Protein AF-0000000066199763 (afdb_homodimer)

Foldseek 3Di:
DPPDDDQFDALVAEEEEAAADFLFLQLVVQSLLRRYAYEYEAAPPCGGCQQVDDDDDDPNTDPRQQFSQFNYHFAYFDLVDLVSLVVVLLCLQVGQEYIYEDQAPPCVVSQNDDVNSCVSPQNYEYQYEYAAKNDDPCSRPHHDLVVLCVLLCVQFAAAAQVDHRDDDPDSVLSNLSSVVSSVVSVVQVVVCVPVVGYDYHMDHSNVSSNVPPPCQVVCCVPVVDHRGYHHFCDQLQPDFGWAAAQVGFIKTFHQLQLVSVCLVCVLLVRNCQCVPQCRVHSRSCNVCVVVVRVVVNVSRSHHHQVRVVVSCVVSVTDMHGDDDPVCLVVPPVCVVVVQWDWAQAPVRGTDIDGFNPDADDPRGGGGHGTRDDHNPCVCVCCCVVSNDDPVRVVVCVVVSRD/DPPDDDQFPALVAEEEEAAADFLFLQLVVLSLLRRYAYEYEAAPPCGGCQQVDDDDDDPNTDPRQQFSQFNYHFAYFDLVDLVSLVVVLLCLQVGQEYIYEDQQPPCVVSQNDPVNSCVSPQNYEYQYEYAAKNDDPCSRPHHDLVVLCVLLCVQFAAAAQVDHRDDDPDSVLSNLSSVVSSVVSVVQVVVCVPVVGYDYHMDHSNVSSNVPPPCQVVCCVPVVDHRGYHHFCDQLQPDFGWAAAQVGFIKTFHQLQLVSVCLVCVLLVRNCQCVPQCRVHSRSCNVCVVVVRVVVNVSRSHHHQVRVVVSCVVSVTDMHGDDDPVCLVVPPVCVVVVQWDWAQAPSRGTDIDGRNPDADDPRGGGGHGTRDDHNPCVCVCCCVPSNDDPVRVVVCVVVSRD

Solvent-accessible surface area (backbone atoms only — not comparable to full-atom values): 39450 Å² total; per-residue (Å²): 128,82,85,72,73,78,71,30,52,29,58,86,37,30,34,40,30,63,25,55,63,51,36,25,33,47,21,50,25,62,45,16,28,28,36,19,47,28,41,33,44,21,41,48,94,74,43,45,67,36,61,64,34,69,88,61,55,55,96,87,32,36,50,37,30,42,60,50,34,24,46,35,43,24,27,34,36,24,66,87,36,72,67,23,34,50,50,51,61,66,45,45,66,74,36,45,28,41,35,28,38,60,64,61,61,53,45,48,74,54,64,57,23,66,72,57,48,36,73,64,23,61,49,33,29,38,37,40,36,28,34,54,20,85,49,45,85,50,19,76,50,75,53,49,46,68,45,12,26,16,54,19,28,58,30,46,15,13,14,40,70,92,49,73,59,19,40,60,71,51,66,55,19,24,52,37,26,7,52,36,46,41,41,36,48,47,44,49,53,56,31,21,73,77,69,56,41,38,42,40,32,38,34,16,18,19,53,36,36,35,64,61,48,75,37,48,44,35,40,23,76,71,66,67,46,76,82,56,27,56,21,47,52,46,91,56,44,22,51,34,37,68,31,47,24,52,75,73,46,55,32,37,40,51,30,38,49,56,70,36,30,37,34,47,22,44,72,70,72,38,53,64,48,37,67,31,78,61,43,39,37,43,67,35,15,19,76,36,31,68,62,51,50,49,52,51,30,64,55,35,40,76,31,38,62,67,56,46,46,54,51,27,60,73,55,66,33,40,58,34,57,55,20,50,52,71,51,48,74,70,31,67,43,35,58,66,58,41,50,52,40,77,41,68,31,98,85,76,40,72,41,47,37,67,41,61,74,35,39,32,71,80,42,42,46,50,77,85,38,38,35,57,54,89,36,69,36,35,61,58,50,45,30,71,69,69,61,46,47,72,66,53,48,51,51,36,41,74,70,53,30,56,127,84,86,72,73,78,70,30,51,28,59,87,37,32,34,39,30,64,25,54,63,50,35,26,33,46,20,50,26,60,46,18,28,28,36,19,46,30,41,32,44,20,42,48,94,73,42,44,68,36,60,64,35,68,89,61,56,56,95,88,34,37,50,38,30,42,60,52,34,24,46,36,43,24,27,34,36,25,65,87,36,72,67,24,34,50,50,51,62,68,45,46,66,74,35,45,29,41,37,29,40,60,64,61,62,52,45,47,75,55,64,57,24,67,71,57,48,36,73,63,24,60,50,34,30,38,37,41,36,27,33,53,19,86,50,43,86,48,20,76,52,76,54,50,46,68,46,13,26,16,54,19,29,58,30,45,16,14,15,40,70,93,49,73,59,20,40,60,70,50,68,55,19,24,52,37,26,6,51,37,48,40,40,35,49,47,44,49,52,56,31,21,73,76,70,58,42,38,42,40,33,38,32,16,18,20,54,36,36,35,65,61,48,73,38,47,45,34,40,25,75,72,65,66,45,74,83,59,29,57,22,48,51,45,91,56,44,22,51,34,36,67,30,48,24,53,75,73,47,56,32,38,39,50,31,38,50,53,71,36,30,37,35,46,21,46,72,71,72,38,54,64,46,39,69,32,78,61,44,39,37,42,65,33,15,19,76,37,33,67,62,50,50,51,53,51,30,64,55,35,41,77,30,38,59,68,56,46,46,53,49,28,59,72,55,65,33,39,58,34,56,56,21,51,51,70,53,50,75,69,31,69,42,36,59,63,59,41,49,52,38,78,39,66,32,97,87,75,40,70,41,47,37,68,41,60,74,35,39,33,72,80,42,42,46,51,76,86,38,38,37,58,54,90,38,69,36,34,60,58,49,43,29,72,69,68,60,46,47,72,66,54,50,50,51,35,42,74,70,52,30,57

InterPro domains:
  IPR003673 CoA-transferase family III [PF02515] (10-378)
  IPR023606 CoA-transferase family III domain 1 superfamily [G3DSA:3.40.50.10540] (9-395)
  IPR023606 CoA-transferase family III domain 1 superfamily [SSF89796] (8-402)
  IPR044855 CoA-transferase family III domain 3 superfamily [G3DSA:3.30.1540.10] (238-330)
  IPR050509 Coenzyme A-transferase family III [PTHR48228] (8-402)

Nearest PDB structures (foldseek):
  9br6-assembly1_A  TM=9.681E-01  e=1.488E-41  Homo sapiens
  9br7-assembly1_A  TM=9.629E-01  e=2.024E-41  Homo sapiens
  5yit-assembly2_C  TM=9.024E-01  e=9.482E-28  Mycobacterium tuberculosis H37Rv
  5yit-assembly3_E-2  TM=9.320E-01  e=5.303E-27  Mycobacterium tuberculosis H37Rv
  5yit-assembly1_A  TM=9.224E-01  e=3.243E-27  Mycobacterium tuberculosis H37Rv

pLDDT: mean 96.44, std 5.79, range [30.17, 98.94]

Sequence (804 aa):
MSSQRPPRPLDDVRVLELGAFLAGPFCGQLLADFGAEVIKVEPPGKGDPMREWGRHRYKGRTLWWPVLARNKKSITIDLRTPEGQALVKRLVPHVDMVLENFRPGTLEEWGLGWEELHALNPGLIMIRVSGFGQTGPYRDKAGFGSIGEAMGGIRAITGFPDRPPTRIGISIGDSLAATFAALGALVALHQRQRSGQGQVVDIGIYEGVLALMESMIPEYQLTGHIRERTGNILPNVAPSNIYPTADGSWFVIGANADTIFTRLAQAMGQPELATDPRFATHQARGEHQAELDDLIAAWTLNYTADQLQVMMDEYGVPAGRIYTAKEMLSDPHFIARQSIIGVHDPDLGEIKMQNVVPRLSATPGGVDWTGPALGQHNREIFTDLLGLTEDDLAMLQAKRVIMSSQRPPRPLDDVRVLELGAFLAGPFCGQLLADFGAEVIKVEPPGKGDPMREWGRHRYKGRTLWWPVLARNKKSITIDLRTPEGQALVKRLVPHVDMVLENFRPGTLEEWGLGWEELHALNPGLIMIRVSGFGQTGPYRDKAGFGSIGEAMGGIRAITGFPDRPPTRIGISIGDSLAATFAALGALVALHQRQRSGQGQVVDIGIYEGVLALMESMIPEYQLTGHIRERTGNILPNVAPSNIYPTADGSWFVIGANADTIFTRLAQAMGQPELATDPRFATHQARGEHQAELDDLIAAWTLNYTADQLQVMMDEYGVPAGRIYTAKEMLSDPHFIARQSIIGVHDPDLGEIKMQNVVPRLSATPGGVDWTGPALGQHNREIFTDLLGLTEDDLAMLQAKRVI

Secondary structure (DSSP, 8-state):
----PPP-TTTT-EEEE---TTTTHHHHHHHHHTT-EEEEEE-TTT--GGGS-SS-EETTEESSHHHHTTT-EEEE--TTSHHHHHHHHHHGGG-SEEEE-PPTTHHHHTT-SHHHHHHH-TT-EEEEEESS-SSSTTTTS---HHHHHHHHTTGGGSS-TTS-----SS-HHHHHHHHHHHHHHHHHHHHHHHH---EEEEEEHHHHHHTT-TTHHHHHHHH-------TT-BTTB-SEEEEE-TTS-EEEEE--SHHHHHHHHHHTT-GGGGT-TTTSSHHHHHHTHHHHHHHHHHHHTTS-HHHHHHHHHHHT--EEE---HHHHHH-HHHHHHTSEEEEEETTTEEEEEEPPSSEESSS-------PPPTTTTHIIIIIIIT---HHHHHHHHHTT--/----PPP-TTTT-EEEE---TTTTHHHHHHHHHTT-EEEEEE-TTT--GGGG-SS-EETTEESSHHHHTTT-EEEE--TTSHHHHHHHHHHGGG-SEEEE-PPTTHHHHTT-SHHHHHHH-TT-EEEEEESS-SSSTTTTS---HHHHHHHHTTGGGSS-TTS-----SS-HHHHHHHHHHHHHHHHHHHHHHHH---EEEEEEHHHHHHTT-TTHHHHHHHH-------TT-BTTB-SEEEEE-TTS-EEEEE--SHHHHHHHHHHTT-GGGGT-TTTSSHHHHHHTHHHHHHHHHHHHTTS-HHHHHHHHHHHT--EEE---HHHHHH-HHHHHHTSEEEEEETTTEEEEEEPPSSEESSS-------PPPTTTTHIIIIIIIT---HHHHHHHHHTT--

Structure (mmCIF, N/CA/C/O backbone):
data_AF-0000000066199763-model_v1
#
loop_
_entity.id
_entity.type
_entity.pdbx_description
1 polymer 'Succinyl-CoA--D-citramalate CoA-transferase'
#
loop_
_atom_site.group_PDB
_atom_site.id
_atom_site.type_symbol
_atom_site.label_atom_id
_atom_site.label_alt_id
_atom_site.label_comp_id
_atom_site.label_asym_id
_atom_site.label_entity_id
_atom_site.label_seq_id
_atom_site.pdbx_PDB_ins_code
_atom_site.Cartn_x
_atom_site.Cartn_y
_atom_site.Cartn_z
_atom_site.occupancy
_atom_site.B_iso_or_equiv
_atom_site.auth_seq_id
_atom_site.auth_comp_id
_atom_site.auth_asym_id
_atom_site.auth_atom_id
_atom_site.pdbx_PDB_model_num
ATOM 1 N N . MET A 1 1 ? 32.312 -12.047 21.266 1 30.17 1 MET A N 1
ATOM 2 C CA . MET A 1 1 ? 31.812 -12.445 19.953 1 30.17 1 MET A CA 1
ATOM 3 C C . MET A 1 1 ? 30.688 -11.516 19.484 1 30.17 1 MET A C 1
ATOM 5 O O . MET A 1 1 ? 29.656 -11.391 20.156 1 30.17 1 MET A O 1
ATOM 9 N N . SER A 1 2 ? 30.812 -10.328 18.969 1 40.25 2 SER A N 1
ATOM 10 C CA . SER A 1 2 ? 29.844 -9.266 18.688 1 40.25 2 SER A CA 1
ATOM 11 C C . SER A 1 2 ? 28.578 -9.828 18.062 1 40.25 2 SER A C 1
ATOM 13 O O . SER A 1 2 ? 28.625 -10.57 17.078 1 40.25 2 SER A O 1
ATOM 15 N N . SER A 1 3 ? 27.516 -10.211 18.719 1 52.47 3 SER A N 1
ATOM 16 C CA . SER A 1 3 ? 26.312 -11 18.438 1 52.47 3 SER A CA 1
ATOM 17 C C . SER A 1 3 ? 25.719 -10.648 17.094 1 52.47 3 SER A C 1
ATOM 19 O O . SER A 1 3 ? 25.094 -9.594 16.938 1 52.47 3 SER A O 1
ATOM 21 N N . GLN A 1 4 ? 26.391 -10.977 15.914 1 71 4 GLN A N 1
ATOM 22 C CA . GLN A 1 4 ? 26.109 -10.695 14.508 1 71 4 GLN A CA 1
ATOM 23 C C . GLN A 1 4 ? 24.703 -11.18 14.125 1 71 4 GLN A C 1
ATOM 25 O O . GLN A 1 4 ? 24.344 -12.32 14.414 1 71 4 GLN A O 1
ATOM 30 N N . ARG A 1 5 ? 23.797 -10.289 13.828 1 83.38 5 ARG A N 1
ATOM 31 C CA . ARG A 1 5 ? 22.453 -10.648 13.367 1 83.38 5 ARG A CA 1
ATOM 32 C C . ARG A 1 5 ? 22.531 -11.602 12.172 1 83.38 5 ARG A C 1
ATOM 34 O O . ARG A 1 5 ? 23.547 -11.656 11.477 1 83.38 5 ARG A O 1
ATOM 41 N N . PRO A 1 6 ? 21.516 -12.453 12.078 1 89.75 6 PRO A N 1
ATOM 42 C CA . PRO A 1 6 ? 21.469 -13.328 10.898 1 89.75 6 PRO A CA 1
ATOM 43 C C . PRO A 1 6 ? 21.516 -12.547 9.586 1 89.75 6 PRO A C 1
ATOM 45 O O . PRO A 1 6 ? 21.141 -11.375 9.547 1 89.75 6 PRO A O 1
ATOM 48 N N . PRO A 1 7 ? 22.078 -13.203 8.633 1 93.44 7 PRO A N 1
ATOM 49 C CA . PRO A 1 7 ? 22.141 -12.547 7.32 1 93.44 7 PRO A CA 1
ATOM 50 C C . PRO A 1 7 ? 20.766 -12.156 6.801 1 93.44 7 PRO A C 1
ATOM 52 O O . PRO A 1 7 ? 19.781 -12.883 7.012 1 93.44 7 PRO A O 1
ATOM 55 N N . ARG A 1 8 ? 20.781 -11 6.133 1 97.88 8 ARG A N 1
ATOM 56 C CA . ARG A 1 8 ? 19.547 -10.508 5.516 1 97.88 8 ARG A CA 1
ATOM 57 C C . ARG A 1 8 ? 19.734 -10.281 4.02 1 97.88 8 ARG A C 1
ATOM 59 O O . ARG A 1 8 ? 20.859 -10.094 3.553 1 97.88 8 ARG A O 1
ATOM 66 N N . PRO A 1 9 ? 18.703 -10.305 3.307 1 98.62 9 PRO A N 1
ATOM 67 C CA . PRO A 1 9 ? 18.75 -10.336 1.842 1 98.62 9 PRO A CA 1
ATOM 68 C C . PRO A 1 9 ? 19.438 -9.109 1.249 1 98.62 9 PRO A C 1
ATOM 70 O O . PRO A 1 9 ? 20.062 -9.195 0.187 1 98.62 9 PRO A O 1
ATOM 73 N N . LEU A 1 10 ? 19.422 -7.977 1.937 1 98.75 10 LEU A N 1
ATOM 74 C CA . LEU A 1 10 ? 19.922 -6.75 1.335 1 98.75 10 LEU A CA 1
ATOM 75 C C . LEU A 1 10 ? 21.172 -6.262 2.07 1 98.75 10 LEU A C 1
ATOM 77 O O . LEU A 1 10 ? 21.484 -5.07 2.039 1 98.75 10 LEU A O 1
ATOM 81 N N . ASP A 1 11 ? 21.875 -7.16 2.717 1 98.19 11 ASP A N 1
ATOM 82 C CA . ASP A 1 11 ? 23.094 -6.82 3.455 1 98.19 11 ASP A CA 1
ATOM 83 C C . ASP A 1 11 ? 24.141 -6.227 2.529 1 98.19 11 ASP A C 1
ATOM 85 O O . ASP A 1 11 ? 25.109 -5.617 2.992 1 98.19 11 ASP A O 1
ATOM 89 N N . ASP A 1 12 ? 24.016 -6.395 1.25 1 98.06 12 ASP A N 1
ATOM 90 C CA . ASP A 1 12 ? 25 -5.93 0.282 1 98.06 12 ASP A CA 1
ATOM 91 C C . ASP A 1 12 ? 24.578 -4.602 -0.344 1 98.06 12 ASP A C 1
ATOM 93 O O . ASP A 1 12 ? 25.219 -4.121 -1.283 1 98.06 12 ASP A O 1
ATOM 97 N N . VAL A 1 13 ? 23.516 -3.98 0.142 1 98.75 13 VAL A N 1
ATOM 98 C CA . VAL A 1 13 ? 22.969 -2.768 -0.451 1 98.75 13 VAL A CA 1
ATOM 99 C C . VAL A 1 13 ? 23.141 -1.595 0.511 1 98.75 13 VAL A C 1
ATOM 101 O O . VAL A 1 13 ? 22.859 -1.714 1.705 1 98.75 13 VAL A O 1
ATOM 104 N N . ARG A 1 14 ? 23.656 -0.497 0.038 1 98.94 14 ARG A N 1
ATOM 105 C CA . ARG A 1 14 ? 23.781 0.735 0.809 1 98.94 14 ARG A CA 1
ATOM 106 C C . ARG A 1 14 ? 22.953 1.857 0.19 1 98.94 14 ARG A C 1
ATOM 108 O O . ARG A 1 14 ? 23.031 2.098 -1.017 1 98.94 14 ARG A O 1
ATOM 115 N N . VAL A 1 15 ? 22.125 2.545 1.019 1 98.94 15 VAL A N 1
ATOM 116 C CA . VAL A 1 15 ? 21.234 3.604 0.583 1 98.94 15 VAL A CA 1
ATOM 117 C C . VAL A 1 15 ? 21.594 4.91 1.284 1 98.94 15 VAL A C 1
ATOM 119 O O . VAL A 1 15 ? 21.75 4.945 2.506 1 98.94 15 VAL A O 1
ATOM 122 N N . LEU A 1 16 ? 21.797 5.957 0.528 1 98.94 16 LEU A N 1
ATOM 123 C CA . LEU A 1 16 ? 21.875 7.312 1.061 1 98.94 16 LEU A CA 1
ATOM 124 C C . LEU A 1 16 ? 20.516 8 1.007 1 98.94 16 LEU A C 1
ATOM 126 O O . LEU A 1 16 ? 20 8.305 -0.076 1 98.94 16 LEU A O 1
ATOM 130 N N . GLU A 1 17 ? 19.922 8.211 2.152 1 98.88 17 GLU A N 1
ATOM 131 C CA . GLU A 1 17 ? 18.594 8.82 2.236 1 98.88 17 GLU A CA 1
ATOM 132 C C . GLU A 1 17 ? 18.703 10.32 2.514 1 98.88 17 GLU A C 1
ATOM 134 O O . GLU A 1 17 ? 19.125 10.727 3.596 1 98.88 17 GLU A O 1
ATOM 139 N N . LEU A 1 18 ? 18.281 11.102 1.562 1 98.56 18 LEU A N 1
ATOM 140 C CA . LEU A 1 18 ? 18.281 12.555 1.699 1 98.56 18 LEU A CA 1
ATOM 141 C C . LEU A 1 18 ? 16.891 13.07 2.057 1 98.56 18 LEU A C 1
ATOM 143 O O . LEU A 1 18 ? 16.734 14.227 2.439 1 98.56 18 LEU A O 1
ATOM 147 N N . GLY A 1 19 ? 15.906 12.195 1.923 1 93.44 19 GLY A N 1
ATOM 148 C CA . GLY A 1 19 ? 14.523 12.594 2.076 1 93.44 19 GLY A CA 1
ATOM 149 C C . GLY A 1 19 ? 14.133 12.852 3.52 1 93.44 19 GLY A C 1
ATOM 150 O O . GLY A 1 19 ? 14.883 12.523 4.441 1 93.44 19 GLY A O 1
ATOM 151 N N . ALA A 1 20 ? 12.898 13.414 3.73 1 95.5 20 ALA A N 1
ATOM 152 C CA . ALA A 1 20 ? 12.375 13.758 5.047 1 95.5 20 ALA A CA 1
ATOM 153 C C . ALA A 1 20 ? 10.922 13.32 5.191 1 95.5 20 ALA A C 1
ATOM 155 O O . ALA A 1 20 ? 10.305 12.844 4.23 1 95.5 20 ALA A O 1
ATOM 156 N N . PHE A 1 21 ? 10.453 13.312 6.383 1 94.88 21 PHE A N 1
ATOM 157 C CA . PHE A 1 21 ? 9.07 13 6.738 1 94.88 21 PHE A CA 1
ATOM 158 C C . PHE A 1 21 ? 8.75 11.547 6.426 1 94.88 21 PHE A C 1
ATOM 160 O O . PHE A 1 21 ? 9.375 10.633 6.969 1 94.88 21 PHE A O 1
ATOM 167 N N . LEU A 1 22 ? 7.797 11.312 5.492 1 95.31 22 LEU A N 1
ATOM 168 C CA . LEU A 1 22 ? 7.285 9.945 5.438 1 95.31 22 LEU A CA 1
ATOM 169 C C . LEU A 1 22 ? 7.508 9.336 4.055 1 95.31 22 LEU A C 1
ATOM 171 O O . LEU A 1 22 ? 8.062 8.242 3.936 1 95.31 22 LEU A O 1
ATOM 175 N N . ALA A 1 23 ? 7.238 9.969 2.969 1 95.81 23 ALA A N 1
ATOM 176 C CA . ALA A 1 23 ? 7.137 9.359 1.643 1 95.81 23 ALA A CA 1
ATOM 177 C C . ALA A 1 23 ? 8.477 8.789 1.2 1 95.81 23 ALA A C 1
ATOM 179 O O . ALA A 1 23 ? 8.523 7.754 0.526 1 95.81 23 ALA A O 1
ATOM 180 N N . GLY A 1 24 ? 9.562 9.508 1.496 1 96.75 24 GLY A N 1
ATOM 181 C CA . GLY A 1 24 ? 10.891 8.977 1.238 1 96.75 24 GLY A CA 1
ATOM 182 C C . GLY A 1 24 ? 11.367 8.023 2.318 1 96.75 24 GLY A C 1
ATOM 183 O O . GLY A 1 24 ? 11.602 6.844 2.053 1 96.75 24 GLY A O 1
ATOM 184 N N . PRO A 1 25 ? 11.328 8.469 3.535 1 98.19 25 PRO A N 1
ATOM 185 C CA . PRO A 1 25 ? 11.93 7.719 4.641 1 98.19 25 PRO A CA 1
ATOM 186 C C . PRO A 1 25 ? 11.242 6.379 4.891 1 98.19 25 PRO A C 1
ATOM 188 O O . PRO A 1 25 ? 11.883 5.43 5.359 1 98.19 25 PRO A O 1
ATOM 191 N N . PHE A 1 26 ? 9.914 6.191 4.609 1 98.81 26 PHE A N 1
ATOM 192 C CA . PHE A 1 26 ? 9.289 4.887 4.773 1 98.81 26 PHE A CA 1
ATOM 193 C C . PHE A 1 26 ? 9.844 3.893 3.756 1 98.81 26 PHE A C 1
ATOM 195 O O . PHE A 1 26 ? 10 2.707 4.059 1 98.81 26 PHE A O 1
ATOM 202 N N . CYS A 1 27 ? 10.141 4.379 2.541 1 98.88 27 CYS A N 1
ATOM 203 C CA . CYS A 1 27 ? 10.867 3.555 1.578 1 98.88 27 CYS A CA 1
ATOM 204 C C . CYS A 1 27 ? 12.18 3.059 2.164 1 98.88 27 CYS A C 1
ATOM 206 O O . CYS A 1 27 ? 12.484 1.866 2.102 1 98.88 27 CYS A O 1
ATOM 208 N N . GLY A 1 28 ? 12.977 3.98 2.758 1 98.88 28 GLY A N 1
ATOM 209 C CA . GLY A 1 28 ? 14.219 3.607 3.416 1 98.88 28 GLY A CA 1
ATOM 210 C C . GLY A 1 28 ? 14.023 2.582 4.516 1 98.88 28 GLY A C 1
ATOM 211 O O . GLY A 1 28 ? 14.836 1.664 4.664 1 98.88 28 GLY A O 1
ATOM 212 N N . GLN A 1 29 ? 12.93 2.725 5.293 1 98.88 29 GLN A N 1
ATOM 213 C CA . GLN A 1 29 ? 12.633 1.776 6.359 1 98.88 29 GLN A CA 1
ATOM 214 C C . GLN A 1 29 ? 12.422 0.37 5.805 1 98.88 29 GLN A C 1
ATOM 216 O O . GLN A 1 29 ? 12.945 -0.603 6.355 1 98.88 29 GLN A O 1
ATOM 221 N N . LEU A 1 30 ? 11.641 0.251 4.73 1 98.94 30 LEU A N 1
ATOM 222 C CA . LEU A 1 30 ? 11.328 -1.048 4.145 1 98.94 30 LEU A CA 1
ATOM 223 C C . LEU A 1 30 ? 12.602 -1.752 3.676 1 98.94 30 LEU A C 1
ATOM 225 O O . LEU A 1 30 ? 12.758 -2.959 3.873 1 98.94 30 LEU A O 1
ATOM 229 N N . LEU A 1 31 ? 13.523 -0.987 3.08 1 98.94 31 LEU A N 1
ATOM 230 C CA . LEU A 1 31 ? 14.781 -1.567 2.619 1 98.94 31 LEU A CA 1
ATOM 231 C C . LEU A 1 31 ? 15.672 -1.942 3.801 1 98.94 31 LEU A C 1
ATOM 233 O O . LEU A 1 31 ? 16.281 -3.014 3.807 1 98.94 31 LEU A O 1
ATOM 237 N N . ALA A 1 32 ? 15.703 -1.095 4.816 1 98.94 32 ALA A N 1
ATOM 238 C CA . ALA A 1 32 ? 16.516 -1.344 6 1 98.94 32 ALA A CA 1
ATOM 239 C C . ALA A 1 32 ? 16.031 -2.582 6.75 1 98.94 32 ALA A C 1
ATOM 241 O O . ALA A 1 32 ? 16.828 -3.328 7.316 1 98.94 32 ALA A O 1
ATOM 242 N N . ASP A 1 33 ? 14.766 -2.826 6.785 1 98.88 33 ASP A N 1
ATOM 243 C CA . ASP A 1 33 ? 14.156 -3.963 7.469 1 98.88 33 ASP A CA 1
ATOM 244 C C . ASP A 1 33 ? 14.695 -5.285 6.922 1 98.88 33 ASP A C 1
ATOM 246 O O . ASP A 1 33 ? 14.727 -6.289 7.637 1 98.88 33 ASP A O 1
ATOM 250 N N . PHE A 1 34 ? 15.102 -5.266 5.688 1 98.88 34 PHE A N 1
ATOM 251 C CA . PHE A 1 34 ? 15.609 -6.488 5.082 1 98.88 34 PHE A CA 1
ATOM 252 C C . PHE A 1 34 ? 17.125 -6.461 4.992 1 98.88 34 PHE A C 1
ATOM 254 O O . PHE A 1 34 ? 17.734 -7.301 4.324 1 98.88 34 PHE A O 1
ATOM 261 N N . GLY A 1 35 ? 17.781 -5.406 5.613 1 98.75 35 GLY A N 1
ATOM 262 C CA . GLY A 1 35 ? 19.203 -5.512 5.84 1 98.75 35 GLY A CA 1
ATOM 263 C C . GLY A 1 35 ? 20 -4.43 5.137 1 98.75 35 GLY A C 1
ATOM 264 O O . GLY A 1 35 ? 21.203 -4.297 5.359 1 98.75 35 GLY A O 1
ATOM 265 N N . ALA A 1 36 ? 19.375 -3.588 4.273 1 98.94 36 ALA A N 1
ATOM 266 C CA . ALA A 1 36 ? 20.125 -2.51 3.623 1 98.94 36 ALA A CA 1
ATOM 267 C C . ALA A 1 36 ? 20.703 -1.541 4.652 1 98.94 36 ALA A C 1
ATOM 269 O O . ALA A 1 36 ? 20.047 -1.22 5.648 1 98.94 36 ALA A O 1
ATOM 270 N N . GLU A 1 37 ? 21.922 -1.153 4.434 1 98.88 37 GLU A N 1
ATOM 271 C CA . GLU A 1 37 ? 22.453 -0.06 5.234 1 98.88 37 GLU A CA 1
ATOM 272 C C . GLU A 1 37 ? 21.938 1.289 4.758 1 98.88 37 GLU A C 1
ATOM 274 O O . GLU A 1 37 ? 22.359 1.794 3.715 1 98.88 37 GLU A O 1
ATOM 279 N N . VAL A 1 38 ? 21.047 1.833 5.488 1 98.94 38 VAL A N 1
ATOM 280 C CA . VAL A 1 38 ? 20.469 3.123 5.129 1 98.94 38 VAL A CA 1
ATOM 281 C C . VAL A 1 38 ? 21.109 4.23 5.953 1 98.94 38 VAL A C 1
ATOM 283 O O . VAL A 1 38 ? 20.984 4.258 7.18 1 98.94 38 VAL A O 1
ATOM 286 N N . ILE A 1 39 ? 21.797 5.117 5.262 1 98.94 39 ILE A N 1
ATOM 287 C CA . ILE A 1 39 ? 22.438 6.289 5.852 1 98.94 39 ILE A CA 1
ATOM 288 C C . ILE A 1 39 ? 21.547 7.516 5.633 1 98.94 39 ILE A C 1
ATOM 290 O O . ILE A 1 39 ? 21.531 8.086 4.539 1 98.94 39 ILE A O 1
ATOM 294 N N . LYS A 1 40 ? 20.859 7.855 6.664 1 98.94 40 LYS A N 1
ATOM 295 C CA . LYS A 1 40 ? 19.953 9 6.582 1 98.94 40 LYS A CA 1
ATOM 296 C C . LYS A 1 40 ? 20.688 10.305 6.84 1 98.94 40 LYS A C 1
ATOM 298 O O . LYS A 1 40 ? 21.375 10.453 7.859 1 98.94 40 LYS A O 1
ATOM 303 N N . VAL A 1 41 ? 20.562 11.203 5.918 1 98.88 41 VAL A N 1
ATOM 304 C CA . VAL A 1 41 ? 21.141 12.539 6.031 1 98.88 41 VAL A CA 1
ATOM 305 C C . VAL A 1 41 ? 20.109 13.5 6.621 1 98.88 41 VAL A C 1
ATOM 307 O O . VAL A 1 41 ? 18.984 13.586 6.129 1 98.88 41 VAL A O 1
ATOM 310 N N . GLU A 1 42 ? 20.5 14.156 7.641 1 98.75 42 GLU A N 1
ATOM 311 C CA . GLU A 1 42 ? 19.625 15.117 8.312 1 98.75 42 GLU A CA 1
ATOM 312 C C . GLU A 1 42 ? 20.312 16.469 8.461 1 98.75 42 GLU A C 1
ATOM 314 O O . GLU A 1 42 ? 21.531 16.547 8.562 1 98.75 42 GLU A O 1
ATOM 319 N N . PRO A 1 43 ? 19.531 17.578 8.414 1 98.06 43 PRO A N 1
ATOM 320 C CA . PRO A 1 43 ? 20.156 18.875 8.719 1 98.06 43 PRO A CA 1
ATOM 321 C C . PRO A 1 43 ? 20.719 18.938 10.133 1 98.06 43 PRO A C 1
ATOM 323 O O . PRO A 1 43 ? 20.109 18.438 11.078 1 98.06 43 PRO A O 1
ATOM 326 N N . PRO A 1 44 ? 21.922 19.562 10.266 1 97.81 44 PRO A N 1
ATOM 327 C CA . PRO A 1 44 ? 22.469 19.719 11.617 1 97.81 44 PRO A CA 1
ATOM 328 C C . PRO A 1 44 ? 21.578 20.547 12.531 1 97.81 44 PRO A C 1
ATOM 330 O O . PRO A 1 44 ? 20.953 21.5 12.07 1 97.81 44 PRO A O 1
ATOM 333 N N . GLY A 1 45 ? 21.547 20.219 13.812 1 94.94 45 GLY A N 1
ATOM 334 C CA . GLY A 1 45 ? 20.797 20.984 14.797 1 94.94 45 GLY A CA 1
ATOM 335 C C . GLY A 1 45 ? 19.359 20.5 14.93 1 94.94 45 GLY A C 1
ATOM 336 O O . GLY A 1 45 ? 18.984 19.891 15.938 1 94.94 45 GLY A O 1
ATOM 337 N N . LYS A 1 46 ? 18.594 20.609 13.891 1 92.44 46 LYS A N 1
ATOM 338 C CA . LYS A 1 46 ? 17.156 20.375 13.977 1 92.44 46 LYS A CA 1
ATOM 339 C C . LYS A 1 46 ? 16.797 18.953 13.555 1 92.44 46 LYS A C 1
ATOM 341 O O . LYS A 1 46 ? 15.852 18.359 14.078 1 92.44 46 LYS A O 1
ATOM 346 N 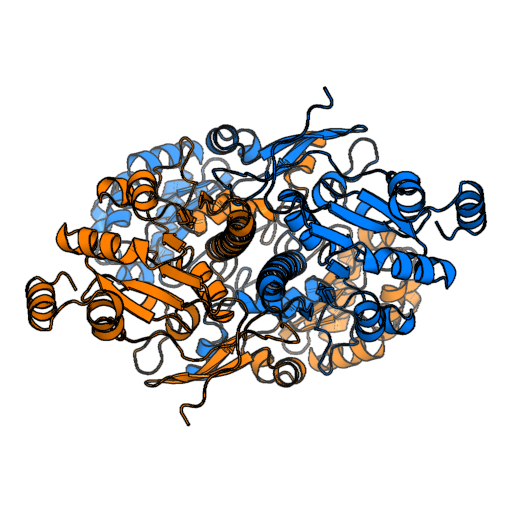N . GLY A 1 47 ? 17.578 18.375 12.586 1 97.19 47 GLY A N 1
ATOM 347 C CA . GLY A 1 47 ? 17.281 17.047 12.07 1 97.19 47 GLY A CA 1
ATOM 348 C C . GLY A 1 47 ? 16.016 17 11.242 1 97.19 47 GLY A C 1
ATOM 349 O O . GLY A 1 47 ? 15.523 18.031 10.781 1 97.19 47 GLY A O 1
ATOM 350 N N . ASP A 1 48 ? 15.555 15.805 10.961 1 97.06 48 ASP A N 1
ATOM 351 C CA . ASP A 1 48 ? 14.289 15.57 10.273 1 97.06 48 ASP A CA 1
ATOM 352 C C . ASP A 1 48 ? 13.109 16.031 11.133 1 97.06 48 ASP A C 1
ATOM 354 O O . ASP A 1 48 ? 13.031 15.695 12.312 1 97.06 48 ASP A O 1
ATOM 358 N N . PRO A 1 49 ? 12.18 16.797 10.555 1 93.12 49 PRO A N 1
ATOM 359 C CA . PRO A 1 49 ? 11.008 17.219 11.328 1 93.12 49 PRO A CA 1
ATOM 360 C C . PRO A 1 49 ? 10.258 16.047 11.945 1 93.12 49 PRO A C 1
ATOM 362 O O . PRO A 1 49 ? 9.555 16.203 12.945 1 93.12 49 PRO A O 1
ATOM 365 N N . MET A 1 50 ? 10.414 14.836 11.477 1 94.31 50 MET A N 1
ATOM 366 C CA . MET A 1 50 ? 9.742 13.648 11.992 1 94.31 50 MET A CA 1
ATOM 367 C C . MET A 1 50 ? 10.18 13.352 13.422 1 94.31 50 MET A C 1
ATOM 369 O O . MET A 1 50 ? 9.484 12.656 14.156 1 94.31 50 MET A O 1
ATOM 373 N N . ARG A 1 51 ? 11.328 13.867 13.797 1 95.31 51 ARG A N 1
ATOM 374 C CA . ARG A 1 51 ? 11.812 13.664 15.156 1 95.31 51 ARG A CA 1
ATOM 375 C C . ARG A 1 51 ? 10.883 14.305 16.172 1 95.31 51 ARG A C 1
ATOM 377 O O . ARG A 1 51 ? 10.898 13.945 17.359 1 95.31 51 ARG A O 1
ATOM 384 N N . GLU A 1 52 ? 10.062 15.211 15.641 1 90.62 52 GLU A N 1
ATOM 385 C CA . GLU A 1 52 ? 9.164 15.938 16.531 1 90.62 52 GLU A CA 1
ATOM 386 C C . GLU A 1 52 ? 7.707 15.734 16.125 1 90.62 52 GLU A C 1
ATOM 388 O O . GLU A 1 52 ? 6.801 16.312 16.75 1 90.62 52 GLU A O 1
ATOM 393 N N . TRP A 1 53 ? 7.559 14.945 15.172 1 86.38 53 TRP A N 1
ATOM 394 C CA . TRP A 1 53 ? 6.23 14.781 14.594 1 86.38 53 TRP A CA 1
ATOM 395 C C . TRP A 1 53 ? 5.359 13.891 15.477 1 86.38 53 TRP A C 1
ATOM 397 O O . TRP A 1 53 ? 5.824 12.859 15.977 1 86.38 53 TRP A O 1
ATOM 407 N N . GLY A 1 54 ? 4.094 14.25 15.625 1 83.81 54 GLY A N 1
ATOM 408 C CA . GLY A 1 54 ? 3.141 13.469 16.406 1 83.81 54 GLY A CA 1
ATOM 409 C C . GLY A 1 54 ? 2.68 14.18 17.656 1 83.81 54 GLY A C 1
ATOM 410 O O . GLY A 1 54 ? 3.443 14.93 18.281 1 83.81 54 GLY A O 1
ATOM 411 N N . ARG A 1 55 ? 1.494 13.859 18.047 1 81 55 ARG A N 1
ATOM 412 C CA . ARG A 1 55 ? 0.854 14.523 19.188 1 81 55 ARG A CA 1
ATOM 413 C C . ARG A 1 55 ? 1.254 13.867 20.5 1 81 55 ARG A C 1
ATOM 415 O O . ARG A 1 55 ? 1.489 14.562 21.5 1 81 55 ARG A O 1
ATOM 422 N N . HIS A 1 56 ? 1.375 12.562 20.453 1 88 56 HIS A N 1
ATOM 423 C CA . HIS A 1 56 ? 1.604 11.836 21.703 1 88 56 HIS A CA 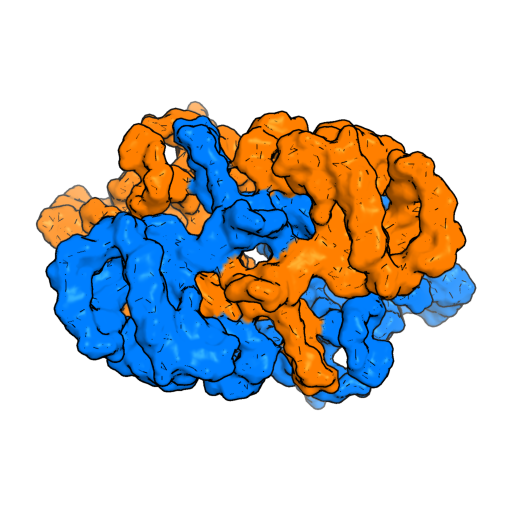1
ATOM 424 C C . HIS A 1 56 ? 3.092 11.602 21.938 1 88 56 HIS A C 1
ATOM 426 O O . HIS A 1 56 ? 3.824 11.242 21 1 88 56 HIS A O 1
ATOM 432 N N . ARG A 1 57 ? 3.453 11.914 23.078 1 92.56 57 ARG A N 1
ATOM 433 C CA . ARG A 1 57 ? 4.855 11.828 23.469 1 92.56 57 ARG A CA 1
ATOM 434 C C . ARG A 1 57 ? 5.016 10.961 24.719 1 92.56 57 ARG A C 1
ATOM 436 O O . ARG A 1 57 ? 4.078 10.82 25.516 1 92.56 57 ARG A O 1
ATOM 443 N N . TYR A 1 58 ? 6.055 10.312 24.828 1 95.75 58 TYR A N 1
ATOM 444 C CA . TYR A 1 58 ? 6.48 9.578 26.016 1 95.75 58 TYR A CA 1
ATOM 445 C C . TYR A 1 58 ? 7.887 9.992 26.438 1 95.75 58 TYR A C 1
ATOM 447 O O . TYR A 1 58 ? 8.812 9.984 25.625 1 95.75 58 TYR A O 1
ATOM 455 N N . LYS A 1 59 ? 8.062 10.406 27.641 1 94.94 59 LYS A N 1
ATOM 456 C CA . LYS A 1 59 ? 9.32 10.945 28.156 1 94.94 59 LYS A CA 1
ATOM 457 C C . LYS A 1 59 ? 9.859 12.047 27.25 1 94.94 59 LYS A C 1
ATOM 459 O O . LYS A 1 59 ? 11.039 12.062 26.906 1 94.94 59 LYS A O 1
ATOM 464 N N . GLY A 1 60 ? 8.93 12.891 26.703 1 92.31 60 GLY A N 1
ATOM 465 C CA . GLY A 1 60 ? 9.281 14.078 25.922 1 92.31 60 GLY A CA 1
ATOM 466 C C . GLY A 1 60 ? 9.609 13.773 24.484 1 92.31 60 GLY A C 1
ATOM 467 O O . GLY A 1 60 ? 9.859 14.688 23.688 1 92.31 60 GLY A O 1
ATOM 468 N N . ARG A 1 61 ? 9.508 12.547 24.109 1 93 61 ARG A N 1
ATOM 469 C CA . ARG A 1 61 ? 9.906 12.148 22.766 1 93 61 ARG A CA 1
ATOM 470 C C . ARG A 1 61 ? 8.703 11.664 21.969 1 93 61 ARG A C 1
ATOM 472 O O . ARG A 1 61 ? 7.773 11.078 22.516 1 93 61 ARG A O 1
ATOM 479 N N . THR A 1 62 ? 8.812 11.945 20.688 1 92.06 62 THR A N 1
ATOM 480 C CA . THR A 1 62 ? 7.777 11.445 19.781 1 92.06 62 THR A CA 1
ATOM 481 C C . THR A 1 62 ? 7.867 9.922 19.656 1 92.06 62 THR A C 1
ATOM 483 O O . THR A 1 62 ? 8.891 9.328 20 1 92.06 62 THR A O 1
ATOM 486 N N . LEU A 1 63 ? 6.82 9.312 19.203 1 96.12 63 LEU A N 1
ATOM 487 C CA . LEU A 1 63 ? 6.793 7.863 19.094 1 96.12 63 LEU A CA 1
ATOM 488 C C . LEU A 1 63 ? 6.789 7.438 17.625 1 96.12 63 LEU A C 1
ATOM 490 O O . LEU A 1 63 ? 6.754 6.242 17.312 1 96.12 63 LEU A O 1
ATOM 494 N N . TRP A 1 64 ? 6.883 8.422 16.703 1 96.06 64 TRP A N 1
ATOM 495 C CA . TRP A 1 64 ? 6.961 8.148 15.281 1 96.06 64 TRP A CA 1
ATOM 496 C C . TRP A 1 64 ? 8.398 7.844 14.859 1 96.06 64 TRP A C 1
ATOM 498 O O . TRP A 1 64 ? 8.648 6.895 14.117 1 96.06 64 TRP A O 1
ATOM 508 N N . TRP A 1 65 ? 9.336 8.609 15.375 1 96.94 65 TRP A N 1
ATOM 509 C CA . TRP A 1 65 ? 10.727 8.539 14.945 1 96.94 65 TRP A CA 1
ATOM 510 C C . TRP A 1 65 ? 11.312 7.152 15.234 1 96.94 65 TRP A C 1
ATOM 512 O O . TRP A 1 65 ? 11.891 6.527 14.344 1 96.94 65 TRP A O 1
ATOM 522 N N . PRO A 1 66 ? 11.039 6.516 16.422 1 97.75 66 PRO A N 1
ATOM 523 C CA . PRO A 1 66 ? 11.625 5.203 16.688 1 97.75 66 PRO A CA 1
ATOM 524 C C . PRO A 1 66 ? 11.156 4.137 15.703 1 97.75 66 PRO A C 1
ATOM 526 O O . PRO A 1 66 ? 11.883 3.174 15.438 1 97.75 66 PRO A O 1
ATOM 529 N N . VAL A 1 67 ? 9.977 4.312 15.156 1 98.25 67 VAL A N 1
ATOM 530 C CA . VAL A 1 67 ? 9.406 3.32 14.25 1 98.25 67 VAL A CA 1
ATOM 531 C C . VAL A 1 67 ? 9.906 3.58 12.828 1 98.25 67 VAL A C 1
ATOM 533 O O . VAL A 1 67 ? 10.461 2.686 12.18 1 98.25 67 VAL A O 1
ATOM 536 N N . LEU A 1 68 ? 9.812 4.805 12.391 1 98.25 68 LEU A N 1
ATOM 537 C CA . LEU A 1 68 ? 10.102 5.152 11 1 98.25 68 LEU A CA 1
ATOM 538 C C . LEU A 1 68 ? 11.602 5.059 10.719 1 98.25 68 LEU A C 1
ATOM 540 O O . LEU A 1 68 ? 12 4.719 9.602 1 98.25 68 LEU A O 1
ATOM 544 N N . ALA A 1 69 ? 12.438 5.371 11.711 1 98.5 69 ALA A N 1
ATOM 545 C CA . ALA A 1 69 ? 13.883 5.449 11.5 1 98.5 69 ALA A CA 1
ATOM 546 C C . ALA A 1 69 ? 14.57 4.164 11.953 1 98.5 69 ALA A C 1
ATOM 548 O O . ALA A 1 69 ? 15.805 4.094 11.992 1 98.5 69 ALA A O 1
ATOM 549 N N . ARG A 1 70 ? 13.773 3.145 12.297 1 98.75 70 ARG A N 1
ATOM 550 C CA . ARG A 1 70 ? 14.344 1.881 12.75 1 98.75 70 ARG A CA 1
ATOM 551 C C . ARG A 1 70 ? 15.359 1.347 11.75 1 98.75 70 ARG A C 1
ATOM 553 O O . ARG A 1 70 ? 15.188 1.508 10.539 1 98.75 70 ARG A O 1
ATOM 560 N N . ASN A 1 71 ? 16.453 0.783 12.242 1 98.75 71 ASN A N 1
ATOM 561 C CA . ASN A 1 71 ? 17.516 0.11 11.5 1 98.75 71 ASN A CA 1
ATOM 562 C C . ASN A 1 71 ? 18.375 1.105 10.734 1 98.75 71 ASN A C 1
ATOM 564 O O . ASN A 1 71 ? 19.391 0.726 10.141 1 98.75 71 ASN A O 1
ATOM 568 N N . LYS A 1 72 ? 18.109 2.455 10.727 1 98.81 72 LYS A N 1
ATOM 569 C CA . LYS A 1 72 ? 18.859 3.412 9.93 1 98.81 72 LYS A CA 1
ATOM 570 C C . LYS A 1 72 ? 20.016 4 10.727 1 98.81 72 LYS A C 1
ATOM 572 O O . LYS A 1 72 ? 20 4.004 11.961 1 98.81 72 LYS A O 1
ATOM 577 N N . LYS A 1 73 ? 21 4.473 10.023 1 98.88 73 LYS A N 1
ATOM 578 C CA . LYS A 1 73 ? 22.031 5.348 10.57 1 98.88 73 LYS A CA 1
ATOM 579 C C . LYS A 1 73 ? 21.688 6.816 10.344 1 98.88 73 LYS A C 1
ATOM 581 O O . LYS A 1 73 ? 20.953 7.152 9.406 1 98.88 73 LYS A O 1
ATOM 586 N N . SER A 1 74 ? 22.172 7.668 11.195 1 98.81 74 SER A N 1
ATOM 587 C CA . SER A 1 74 ? 21.938 9.102 11.062 1 98.81 74 SER A CA 1
ATOM 588 C C . SER A 1 74 ? 23.266 9.867 10.969 1 98.81 74 SER A C 1
ATOM 590 O O . SER A 1 74 ? 24.141 9.703 11.812 1 98.81 74 SER A O 1
ATOM 592 N N . ILE A 1 75 ? 23.406 10.633 9.945 1 98.88 75 ILE A N 1
ATOM 593 C CA . ILE A 1 75 ? 24.484 11.609 9.859 1 98.88 75 ILE A CA 1
ATOM 594 C C . ILE A 1 75 ? 23.906 13 9.586 1 98.88 75 ILE A C 1
ATOM 596 O O . ILE A 1 75 ? 22.766 13.125 9.133 1 98.88 75 ILE A O 1
ATOM 600 N N . THR A 1 76 ? 24.719 14.016 9.883 1 98.81 76 THR A N 1
ATOM 601 C CA . THR A 1 76 ? 24.219 15.367 9.68 1 98.81 76 THR A CA 1
ATOM 602 C C . THR A 1 76 ? 25 16.062 8.57 1 98.81 76 THR A C 1
ATOM 604 O O . THR A 1 76 ? 26.234 16.016 8.555 1 98.81 76 THR A O 1
ATOM 607 N N . ILE A 1 77 ? 24.312 16.609 7.598 1 98.81 77 ILE A N 1
ATOM 608 C CA . ILE A 1 77 ? 24.891 17.422 6.527 1 98.81 77 ILE A CA 1
ATOM 609 C C . ILE A 1 77 ? 23.938 18.562 6.188 1 98.81 77 ILE A C 1
ATOM 611 O O . ILE A 1 77 ? 22.75 18.344 5.953 1 98.81 77 ILE A O 1
ATOM 615 N N . ASP A 1 78 ? 24.406 19.766 6.215 1 98.56 78 ASP A N 1
ATOM 616 C CA . ASP A 1 78 ? 23.641 20.891 5.664 1 98.56 78 ASP A CA 1
ATOM 617 C C . ASP A 1 78 ? 23.734 20.906 4.141 1 98.56 78 ASP A C 1
ATOM 619 O O . ASP A 1 78 ? 24.688 21.438 3.576 1 98.56 78 ASP A O 1
ATOM 623 N N . LEU A 1 79 ? 22.703 20.469 3.496 1 98.06 79 LEU A N 1
ATOM 624 C CA . LEU A 1 79 ? 22.703 20.297 2.049 1 98.06 79 LEU A CA 1
ATOM 625 C C . LEU A 1 79 ? 22.641 21.641 1.336 1 98.06 79 LEU A C 1
ATOM 627 O O . LEU A 1 79 ? 22.812 21.703 0.116 1 98.06 79 LEU A O 1
ATOM 631 N N . ARG A 1 80 ? 22.531 22.734 2.082 1 96.06 80 ARG A N 1
ATOM 632 C CA . ARG A 1 80 ? 22.422 24.062 1.49 1 96.06 80 ARG A CA 1
ATOM 633 C C . ARG A 1 80 ? 23.797 24.688 1.277 1 96.06 80 ARG A C 1
ATOM 635 O O . ARG A 1 80 ? 23.906 25.703 0.603 1 96.06 80 ARG A O 1
ATOM 642 N N . THR A 1 81 ? 24.766 24.062 1.808 1 97.81 81 THR A N 1
ATOM 643 C CA . THR A 1 81 ? 26.125 24.594 1.687 1 97.81 81 THR A CA 1
ATOM 644 C C . THR A 1 81 ? 26.906 23.844 0.617 1 97.81 81 THR A C 1
ATOM 646 O O . THR A 1 81 ? 26.719 22.641 0.443 1 97.81 81 THR A O 1
ATOM 649 N N . PRO A 1 82 ? 27.812 24.547 0.005 1 97.81 82 PRO A N 1
ATOM 650 C CA . PRO A 1 82 ? 28.656 23.859 -0.971 1 97.81 82 PRO A CA 1
ATOM 651 C C . PRO A 1 82 ? 29.453 22.719 -0.353 1 97.81 82 PRO A C 1
ATOM 653 O O . PRO A 1 82 ? 29.641 21.672 -0.987 1 97.81 82 PRO A O 1
ATOM 656 N N . GLU A 1 83 ? 29.906 22.906 0.855 1 98 83 GLU A N 1
ATOM 657 C CA . GLU A 1 83 ? 30.672 21.875 1.536 1 98 83 GLU A CA 1
ATOM 658 C C . GLU A 1 83 ? 29.812 20.641 1.823 1 98 83 GLU A C 1
ATOM 660 O O . GLU A 1 83 ? 30.266 19.516 1.686 1 98 83 GLU A O 1
ATOM 665 N N . GLY A 1 84 ? 28.578 20.906 2.236 1 98.5 84 GLY A N 1
ATOM 666 C CA . GLY A 1 84 ? 27.656 19.797 2.449 1 98.5 84 GLY A CA 1
ATOM 667 C C . GLY A 1 84 ? 27.344 19.031 1.18 1 98.5 84 GLY A C 1
ATOM 668 O O . GLY A 1 84 ? 27.312 17.797 1.185 1 98.5 84 GLY A O 1
ATOM 669 N N . GLN A 1 85 ? 27.156 19.781 0.102 1 98.69 85 GLN A N 1
ATOM 670 C CA . GLN A 1 85 ? 26.906 19.172 -1.204 1 98.69 85 GLN A CA 1
ATOM 671 C C . GLN A 1 85 ? 28.109 18.344 -1.659 1 98.69 85 GLN A C 1
ATOM 673 O O . GLN A 1 85 ? 27.953 17.25 -2.197 1 98.69 85 GLN A O 1
ATOM 678 N N . ALA A 1 86 ? 29.25 18.844 -1.385 1 98.25 86 ALA A N 1
ATOM 679 C CA . ALA A 1 86 ? 30.484 18.125 -1.738 1 98.25 86 ALA A CA 1
ATOM 680 C C . ALA A 1 86 ? 30.609 16.828 -0.952 1 98.25 86 ALA A C 1
ATOM 682 O O . ALA A 1 86 ? 31.109 15.82 -1.47 1 98.25 86 ALA A O 1
ATOM 683 N N . LEU A 1 87 ? 30.203 16.828 0.289 1 98.56 87 LEU A N 1
ATOM 684 C CA . LEU A 1 87 ? 30.234 15.617 1.104 1 98.56 87 LEU A CA 1
ATOM 685 C C . LEU A 1 87 ? 29.328 14.547 0.515 1 98.56 87 LEU A C 1
ATOM 687 O O . LEU A 1 87 ? 29.688 13.367 0.486 1 98.56 87 LEU A O 1
ATOM 691 N N . VAL A 1 88 ? 28.125 14.945 0.076 1 98.88 88 VAL A N 1
ATOM 692 C CA . VAL A 1 88 ? 27.203 14.008 -0.539 1 98.88 88 VAL A CA 1
ATOM 693 C C . VAL A 1 88 ? 27.828 13.406 -1.791 1 98.88 88 VAL A C 1
ATOM 695 O O . VAL A 1 88 ? 27.766 12.188 -2.002 1 98.88 88 VAL A O 1
ATOM 698 N N . LYS A 1 89 ? 28.438 14.227 -2.594 1 98.81 89 LYS A N 1
ATOM 699 C CA . LYS A 1 89 ? 29.094 13.742 -3.809 1 98.81 89 LYS A CA 1
ATOM 700 C C . LYS A 1 89 ? 30.188 12.742 -3.479 1 98.81 89 LYS A C 1
ATOM 702 O O . LYS A 1 89 ? 30.391 11.773 -4.215 1 98.81 89 LYS A O 1
ATOM 707 N N . ARG A 1 90 ? 30.906 12.938 -2.371 1 98.69 90 ARG A N 1
ATOM 708 C CA . ARG A 1 90 ? 31.938 12.008 -1.946 1 98.69 90 ARG A CA 1
ATOM 709 C C . ARG A 1 90 ? 31.344 10.688 -1.485 1 98.69 90 ARG A C 1
ATOM 711 O O . ARG A 1 90 ? 32 9.648 -1.551 1 98.69 90 ARG A O 1
ATOM 718 N N . LEU A 1 91 ? 30.109 10.688 -1.04 1 98.88 91 LEU A N 1
ATOM 719 C CA . LEU A 1 91 ? 29.438 9.484 -0.539 1 98.88 91 LEU A CA 1
ATOM 720 C C . LEU A 1 91 ? 28.891 8.648 -1.687 1 98.88 91 LEU A C 1
ATOM 722 O O . LEU A 1 91 ? 28.797 7.426 -1.579 1 98.88 91 LEU A O 1
ATOM 726 N N . VAL A 1 92 ? 28.547 9.25 -2.814 1 98.88 92 VAL A N 1
ATOM 727 C CA . VAL A 1 92 ? 27.781 8.656 -3.908 1 98.88 92 VAL A CA 1
ATOM 728 C C . VAL A 1 92 ? 28.516 7.453 -4.469 1 98.88 92 VAL A C 1
ATOM 730 O O . VAL A 1 92 ? 27.922 6.402 -4.719 1 98.88 92 VAL A O 1
ATOM 733 N N . PRO A 1 93 ? 29.875 7.469 -4.566 1 98.69 93 PRO A N 1
ATOM 734 C CA . PRO A 1 93 ? 30.578 6.293 -5.086 1 98.69 93 PRO A CA 1
ATOM 735 C C . PRO A 1 93 ? 30.5 5.094 -4.145 1 98.69 93 PRO A C 1
ATOM 737 O O . PRO A 1 93 ? 30.828 3.971 -4.539 1 98.69 93 PRO A O 1
ATOM 740 N N . HIS A 1 94 ? 30.062 5.324 -2.904 1 98.69 94 HIS A N 1
ATOM 741 C CA . HIS A 1 94 ? 30.078 4.27 -1.898 1 98.69 94 HIS A CA 1
ATOM 742 C C . HIS A 1 94 ? 28.688 3.709 -1.663 1 98.69 94 HIS A C 1
ATOM 744 O O . HIS A 1 94 ? 28.484 2.881 -0.772 1 98.69 94 HIS A O 1
ATOM 750 N N . VAL A 1 95 ? 27.688 4.16 -2.434 1 98.81 95 VAL A N 1
ATOM 751 C CA . VAL A 1 95 ? 26.328 3.709 -2.174 1 98.81 95 VAL A CA 1
ATOM 752 C C . VAL A 1 95 ? 25.734 3.107 -3.445 1 98.81 95 VAL A C 1
ATOM 754 O O . VAL A 1 95 ? 26.219 3.369 -4.547 1 98.81 95 VAL A O 1
ATOM 757 N N . ASP A 1 96 ? 24.672 2.297 -3.256 1 98.88 96 ASP A N 1
ATOM 758 C CA . ASP A 1 96 ? 23.938 1.691 -4.367 1 98.88 96 ASP A CA 1
ATOM 759 C C . ASP A 1 96 ? 22.75 2.559 -4.781 1 98.88 96 ASP A C 1
ATOM 761 O O . ASP A 1 96 ? 22.344 2.555 -5.945 1 98.88 96 ASP A O 1
ATOM 765 N N . MET A 1 97 ? 22.219 3.287 -3.793 1 98.94 97 MET A N 1
ATOM 766 C CA . MET A 1 97 ? 21 4.051 -4.035 1 98.94 97 MET A CA 1
ATOM 767 C C . MET A 1 97 ? 21.078 5.418 -3.361 1 98.94 97 MET A C 1
ATOM 769 O O . MET A 1 97 ? 21.641 5.551 -2.277 1 98.94 97 MET A O 1
ATOM 773 N N . VAL A 1 98 ? 20.484 6.414 -3.988 1 98.94 98 VAL A N 1
ATOM 774 C CA . VAL A 1 98 ? 20.141 7.691 -3.375 1 98.94 98 VAL A CA 1
ATOM 775 C C . VAL A 1 98 ? 18.609 7.855 -3.365 1 98.94 98 VAL A C 1
ATOM 777 O O . VAL A 1 98 ? 17.969 7.727 -4.402 1 98.94 98 VAL A O 1
ATOM 780 N N . LEU A 1 99 ? 18.047 8.062 -2.207 1 98.94 99 LEU A N 1
ATOM 781 C CA . LEU A 1 99 ? 16.625 8.219 -1.992 1 98.94 99 LEU A CA 1
ATOM 782 C C . LEU A 1 99 ? 16.281 9.648 -1.568 1 98.94 99 LEU A C 1
ATOM 784 O O . LEU A 1 99 ? 16.859 10.156 -0.601 1 98.94 99 LEU A O 1
ATOM 788 N N . GLU A 1 100 ? 15.391 10.266 -2.322 1 98.62 100 GLU A N 1
ATOM 789 C CA . GLU A 1 100 ? 15.039 11.641 -2.004 1 98.62 100 GLU A CA 1
ATOM 790 C C . GLU A 1 100 ? 13.555 11.898 -2.229 1 98.62 100 GLU A C 1
ATOM 792 O O . GLU A 1 100 ? 12.891 11.164 -2.961 1 98.62 100 GLU A O 1
ATOM 797 N N . ASN A 1 101 ? 13 12.898 -1.525 1 97.5 101 ASN A N 1
ATOM 798 C CA . ASN A 1 101 ? 11.625 13.328 -1.771 1 97.5 101 ASN A CA 1
ATOM 799 C C . ASN A 1 101 ? 11.492 14.844 -1.708 1 97.5 101 ASN A C 1
ATOM 801 O O . ASN A 1 101 ? 10.562 15.367 -1.089 1 97.5 101 ASN A O 1
ATOM 805 N N . PHE A 1 102 ? 12.453 15.555 -2.301 1 95.5 102 PHE A N 1
ATOM 806 C CA . PHE A 1 102 ? 12.391 17.016 -2.434 1 95.5 102 PHE A CA 1
ATOM 807 C C . PHE A 1 102 ? 11.492 17.406 -3.604 1 95.5 102 PHE A C 1
ATOM 809 O O . PHE A 1 102 ? 11.148 16.578 -4.441 1 95.5 102 PHE A O 1
ATOM 816 N N . ARG A 1 103 ? 11.148 18.688 -3.6 1 93.56 103 ARG A N 1
ATOM 817 C CA . ARG A 1 103 ? 10.516 19.234 -4.801 1 93.56 103 ARG A CA 1
ATOM 818 C C . ARG A 1 103 ? 11.43 19.094 -6.012 1 93.56 103 ARG A C 1
ATOM 820 O O . ARG A 1 103 ? 12.641 19.328 -5.918 1 93.56 103 ARG A O 1
ATOM 827 N N . PRO A 1 104 ? 10.844 18.688 -7.148 1 96.06 104 PRO A N 1
ATOM 828 C CA . PRO A 1 104 ? 11.672 18.562 -8.352 1 96.06 104 PRO A CA 1
ATOM 829 C C . PRO A 1 104 ? 12.477 19.828 -8.648 1 96.06 104 PRO A C 1
ATOM 831 O O . PRO A 1 104 ? 11.945 20.938 -8.547 1 96.06 104 PRO A O 1
ATOM 834 N N . GLY A 1 105 ? 13.781 19.625 -8.945 1 95.94 105 GLY A N 1
ATOM 835 C CA . GLY A 1 105 ? 14.648 20.766 -9.258 1 95.94 105 GLY A CA 1
ATOM 836 C C . GLY A 1 105 ? 15.57 21.141 -8.109 1 95.94 105 GLY A C 1
ATOM 837 O O . GLY A 1 105 ? 16.641 21.719 -8.328 1 95.94 105 GLY A O 1
ATOM 838 N N . THR A 1 106 ? 15.195 20.75 -6.879 1 96.06 106 THR A N 1
ATOM 839 C CA . THR A 1 106 ? 15.969 21.141 -5.703 1 96.06 106 THR A CA 1
ATOM 840 C C . THR A 1 106 ? 17.359 20.5 -5.742 1 96.06 106 THR A C 1
ATOM 842 O O . THR A 1 106 ? 18.375 21.203 -5.602 1 96.06 106 THR A O 1
ATOM 845 N N . LEU A 1 107 ? 17.484 19.203 -5.949 1 97.88 107 LEU A N 1
ATOM 846 C CA . LEU A 1 107 ? 18.781 18.531 -5.984 1 97.88 107 LEU A CA 1
ATOM 847 C C . LEU A 1 107 ? 19.625 19.047 -7.148 1 97.88 107 LEU A C 1
ATOM 849 O O . LEU A 1 107 ? 20.844 19.172 -7.023 1 97.88 107 LEU A O 1
ATOM 853 N N . GLU A 1 108 ? 18.984 19.328 -8.273 1 97.94 108 GLU A N 1
ATOM 854 C CA . GLU A 1 108 ? 19.688 19.875 -9.422 1 97.94 108 GLU A CA 1
ATOM 855 C C . GLU A 1 108 ? 20.312 21.234 -9.094 1 97.94 108 GLU A C 1
ATOM 857 O O . GLU A 1 108 ? 21.453 21.5 -9.453 1 97.94 108 GLU A O 1
ATOM 862 N N . GLU A 1 109 ? 19.547 22.047 -8.383 1 97.38 109 GLU A N 1
ATOM 863 C CA . GLU A 1 109 ? 20.047 23.344 -7.957 1 97.38 109 GLU A CA 1
ATOM 864 C C . GLU A 1 109 ? 21.281 23.203 -7.059 1 97.38 109 GLU A C 1
ATOM 866 O O . GLU A 1 109 ? 22.172 24.047 -7.062 1 97.38 109 GLU A O 1
ATOM 871 N N . TRP A 1 110 ? 21.312 22.109 -6.328 1 97.88 110 TRP A N 1
ATOM 872 C CA . TRP A 1 110 ? 22.406 21.859 -5.391 1 97.88 110 TRP A CA 1
ATOM 873 C C . TRP A 1 110 ? 23.531 21.094 -6.062 1 97.88 110 TRP A C 1
ATOM 875 O O . TRP A 1 110 ? 24.484 20.672 -5.402 1 97.88 110 TRP A O 1
ATOM 885 N N . GLY A 1 111 ? 23.422 20.828 -7.348 1 98 111 GLY A N 1
ATOM 886 C CA . GLY A 1 111 ? 24.422 20.047 -8.047 1 98 111 GLY A CA 1
ATOM 887 C C . GLY A 1 111 ? 24.406 18.578 -7.664 1 98 111 GLY A C 1
ATOM 888 O O . GLY A 1 111 ? 25.422 17.891 -7.727 1 98 111 GLY A O 1
ATOM 889 N N . LEU A 1 112 ? 23.281 18.156 -7.227 1 98.69 112 LEU A N 1
ATOM 890 C CA . LEU A 1 112 ? 23.109 16.766 -6.773 1 98.69 112 LEU A CA 1
ATOM 891 C C . LEU A 1 112 ? 22.047 16.062 -7.605 1 98.69 112 LEU A C 1
ATOM 893 O O . LEU A 1 112 ? 21.438 15.102 -7.137 1 98.69 112 LEU A O 1
ATOM 897 N N . GLY A 1 113 ? 21.781 16.562 -8.789 1 98.44 113 GLY A N 1
ATOM 898 C CA . GLY A 1 113 ? 20.812 15.938 -9.68 1 98.44 113 GLY A CA 1
ATOM 899 C C . GLY A 1 113 ? 21.297 14.633 -10.273 1 98.44 113 GLY A C 1
ATOM 900 O O . GLY A 1 113 ? 22.453 14.234 -10.055 1 98.44 113 GLY A O 1
ATOM 901 N N . TRP A 1 114 ? 20.469 14.023 -11.008 1 98.56 114 TRP A N 1
ATOM 902 C CA . TRP A 1 114 ? 20.734 12.703 -11.578 1 98.56 114 TRP A CA 1
ATOM 903 C C . TRP A 1 114 ? 22 12.727 -12.422 1 98.56 114 TRP A C 1
ATOM 905 O O . TRP A 1 114 ? 22.891 11.883 -12.242 1 98.56 114 TRP A O 1
ATOM 915 N N . GLU A 1 115 ? 22.109 13.656 -13.305 1 98.31 115 GLU A N 1
ATOM 916 C CA . GLU A 1 115 ? 23.25 13.688 -14.227 1 98.31 115 GLU A CA 1
ATOM 917 C C . GLU A 1 115 ? 24.562 13.766 -13.469 1 98.31 115 GLU A C 1
ATOM 919 O O . GLU A 1 115 ? 25.516 13.039 -13.781 1 98.31 115 GLU A O 1
ATOM 924 N N . GLU A 1 116 ? 24.625 14.609 -12.477 1 98.56 116 GLU A N 1
ATOM 925 C CA . GLU A 1 116 ? 25.844 14.797 -11.695 1 98.56 116 GLU A CA 1
ATOM 926 C C . GLU A 1 116 ? 26.188 13.547 -10.891 1 98.56 116 GLU A C 1
ATOM 928 O O . GLU A 1 116 ? 27.328 13.094 -10.883 1 98.56 116 GLU A O 1
ATOM 933 N N . LEU A 1 117 ? 25.234 12.984 -10.242 1 98.81 117 LEU A N 1
ATOM 934 C CA . LEU A 1 117 ? 25.484 11.852 -9.359 1 98.81 117 LEU A CA 1
ATOM 935 C C . LEU A 1 117 ? 25.766 10.586 -10.164 1 98.81 117 LEU A C 1
ATOM 937 O O . LEU A 1 117 ? 26.594 9.758 -9.766 1 98.81 117 LEU A O 1
ATOM 941 N N . HIS A 1 118 ? 25.047 10.453 -11.25 1 98.56 118 HIS A N 1
ATOM 942 C CA . HIS A 1 118 ? 25.266 9.305 -12.125 1 98.56 118 HIS A CA 1
ATOM 943 C C . HIS A 1 118 ? 26.688 9.297 -12.688 1 98.56 118 HIS A C 1
ATOM 945 O O . HIS A 1 118 ? 27.281 8.234 -12.875 1 98.56 118 HIS A O 1
ATOM 951 N N . ALA A 1 119 ? 27.203 10.438 -13.008 1 98.56 119 ALA A N 1
ATOM 952 C CA . ALA A 1 119 ? 28.562 10.547 -13.508 1 98.56 119 ALA A CA 1
ATOM 953 C C . ALA A 1 119 ? 29.578 10.031 -12.477 1 98.56 119 ALA A C 1
ATOM 955 O O . ALA A 1 119 ? 30.625 9.492 -12.844 1 98.56 119 ALA A O 1
ATOM 956 N N . LEU A 1 120 ? 29.281 10.109 -11.227 1 98.69 120 LEU A N 1
ATOM 957 C CA . LEU A 1 120 ? 30.156 9.68 -10.141 1 98.69 120 LEU A CA 1
ATOM 958 C C . LEU A 1 120 ? 30.016 8.18 -9.883 1 98.69 120 LEU A C 1
ATOM 960 O O . LEU A 1 120 ? 30.938 7.543 -9.375 1 98.69 120 LEU A O 1
ATOM 964 N N . ASN A 1 121 ? 28.859 7.602 -10.219 1 98.69 121 ASN A N 1
ATOM 965 C CA . ASN A 1 121 ? 28.5 6.207 -9.961 1 98.69 121 ASN A CA 1
ATOM 966 C C . ASN A 1 121 ? 27.516 5.676 -11 1 98.69 121 ASN A C 1
ATOM 968 O O . ASN A 1 121 ? 26.297 5.719 -10.789 1 98.69 121 ASN A O 1
ATOM 972 N N . PRO A 1 122 ? 28 5.121 -12.094 1 98.56 122 PRO A N 1
ATOM 973 C CA . PRO A 1 122 ? 27.141 4.68 -13.188 1 98.56 122 PRO A CA 1
ATOM 974 C C . PRO A 1 122 ? 26.125 3.619 -12.758 1 98.56 122 PRO A C 1
ATOM 976 O O . PRO A 1 122 ? 25.109 3.432 -13.414 1 98.56 122 PRO A O 1
ATOM 979 N N . GLY A 1 123 ? 26.344 2.91 -11.68 1 98.69 123 GLY A N 1
ATOM 980 C CA . GLY A 1 123 ? 25.438 1.891 -11.18 1 98.69 123 GLY A CA 1
ATOM 981 C C . GLY A 1 123 ? 24.406 2.43 -10.195 1 98.69 123 GLY A C 1
ATOM 982 O O . GLY A 1 123 ? 23.609 1.671 -9.656 1 98.69 123 GLY A O 1
ATOM 983 N N . LEU A 1 124 ? 24.344 3.803 -10.039 1 98.88 124 LEU A N 1
ATOM 984 C CA . LEU A 1 124 ? 23.5 4.43 -9.031 1 98.88 124 LEU A CA 1
ATOM 985 C C . LEU A 1 124 ? 22.031 4.281 -9.375 1 98.88 124 LEU A C 1
ATOM 987 O O . LEU A 1 124 ? 21.625 4.512 -10.523 1 98.88 124 LEU A O 1
ATOM 991 N N . ILE A 1 125 ? 21.234 3.848 -8.484 1 98.94 125 ILE A N 1
ATOM 992 C CA . ILE A 1 125 ? 19.781 3.928 -8.57 1 98.94 125 ILE A CA 1
ATOM 993 C C . ILE A 1 125 ? 19.281 5.129 -7.77 1 98.94 125 ILE A C 1
ATOM 995 O O . ILE A 1 125 ? 19.484 5.191 -6.551 1 98.94 125 ILE A O 1
ATOM 999 N N . MET A 1 126 ? 18.734 6.086 -8.422 1 98.94 126 MET A N 1
ATOM 1000 C CA . MET A 1 126 ? 18.188 7.262 -7.754 1 98.94 126 MET A CA 1
ATOM 1001 C C . MET A 1 126 ? 16.672 7.148 -7.629 1 98.94 126 MET A C 1
ATOM 1003 O O . MET A 1 126 ? 15.961 7.078 -8.633 1 98.94 126 MET A O 1
ATOM 1007 N N . ILE A 1 127 ? 16.172 7.09 -6.387 1 98.94 127 ILE A N 1
ATOM 1008 C CA . ILE A 1 127 ? 14.75 6.98 -6.094 1 98.94 127 ILE A CA 1
ATOM 1009 C C . ILE A 1 127 ? 14.188 8.359 -5.75 1 98.94 127 ILE A C 1
ATOM 1011 O O . ILE A 1 127 ? 14.602 8.977 -4.766 1 98.94 127 ILE A O 1
ATOM 1015 N N . ARG A 1 128 ? 13.266 8.836 -6.535 1 98.81 128 ARG A N 1
ATOM 1016 C CA . ARG A 1 128 ? 12.719 10.18 -6.379 1 98.81 128 ARG A CA 1
ATOM 1017 C C . ARG A 1 128 ? 11.219 10.125 -6.113 1 98.81 128 ARG A C 1
ATOM 1019 O O . ARG A 1 128 ? 10.438 9.773 -7 1 98.81 128 ARG A O 1
ATOM 1026 N N . VAL A 1 129 ? 10.797 10.414 -4.906 1 98.19 129 VAL A N 1
ATOM 1027 C CA . VAL A 1 129 ? 9.398 10.438 -4.488 1 98.19 129 VAL A CA 1
ATOM 1028 C C . VAL A 1 129 ? 8.93 11.883 -4.332 1 98.19 129 VAL A C 1
ATOM 1030 O O . VAL A 1 129 ? 9.453 12.625 -3.496 1 98.19 129 VAL A O 1
ATOM 1033 N N . SER A 1 130 ? 8 12.336 -5.129 1 97 130 SER A N 1
ATOM 1034 C CA . SER A 1 130 ? 7.504 13.703 -5.062 1 97 130 SER A CA 1
ATOM 1035 C C . SER A 1 130 ? 5.98 13.742 -5.102 1 97 130 SER A C 1
ATOM 1037 O O . SER A 1 130 ? 5.332 12.695 -5.133 1 97 130 SER A O 1
ATOM 1039 N N . GLY A 1 131 ? 5.41 14.875 -4.973 1 95.12 131 GLY A N 1
ATOM 1040 C CA . GLY A 1 131 ? 3.961 15 -4.961 1 95.12 131 GLY A CA 1
ATOM 1041 C C . GLY A 1 131 ? 3.314 14.586 -6.266 1 95.12 131 GLY A C 1
ATOM 1042 O O . GLY A 1 131 ? 2.369 13.797 -6.273 1 95.12 131 GLY A O 1
ATOM 1043 N N . PHE A 1 132 ? 4.004 15.07 -7.391 1 96.94 132 PHE A N 1
ATOM 1044 C CA . PHE A 1 132 ? 3.307 14.945 -8.664 1 96.94 132 PHE A CA 1
ATOM 1045 C C . PHE A 1 132 ? 4.188 14.25 -9.695 1 96.94 132 PHE A C 1
ATOM 1047 O O . PHE A 1 132 ? 3.816 14.141 -10.867 1 96.94 132 PHE A O 1
ATOM 1054 N N . GLY A 1 133 ? 5.422 13.719 -9.32 1 97.5 133 GLY A N 1
ATOM 1055 C CA . GLY A 1 133 ? 6.367 13.164 -10.273 1 97.5 133 GLY A CA 1
ATOM 1056 C C . GLY A 1 133 ? 7.371 14.18 -10.781 1 97.5 133 GLY A C 1
ATOM 1057 O O . GLY A 1 133 ? 7.219 15.383 -10.555 1 97.5 133 GLY A O 1
ATOM 1058 N N . GLN A 1 134 ? 8.367 13.719 -11.469 1 98 134 GLN A N 1
ATOM 1059 C CA . GLN A 1 134 ? 9.469 14.562 -11.93 1 98 134 GLN A CA 1
ATOM 1060 C C . GLN A 1 134 ? 9.117 15.273 -13.227 1 98 134 GLN A C 1
ATOM 1062 O O . GLN A 1 134 ? 9.859 16.141 -13.688 1 98 134 GLN A O 1
ATOM 1067 N N . THR A 1 135 ? 7.969 14.891 -13.789 1 97.81 135 THR A N 1
ATOM 1068 C CA . THR A 1 135 ? 7.57 15.453 -15.07 1 97.81 135 THR A CA 1
ATOM 1069 C C . THR A 1 135 ? 6.125 15.945 -15.023 1 97.81 135 THR A C 1
ATOM 1071 O O . THR A 1 135 ? 5.438 15.758 -14.016 1 97.81 135 THR A O 1
ATOM 1074 N N . GLY A 1 136 ? 5.691 16.641 -16.094 1 97.56 136 GLY A N 1
ATOM 1075 C CA . GLY A 1 136 ? 4.32 17.125 -16.188 1 97.56 136 GLY A CA 1
ATOM 1076 C C . GLY A 1 136 ? 4.137 18.531 -15.656 1 97.56 136 GLY A C 1
ATOM 1077 O O . GLY A 1 136 ? 5.016 19.062 -14.977 1 97.56 136 GLY A O 1
ATOM 1078 N N . PRO A 1 137 ? 3.004 19.125 -15.945 1 97.19 137 PRO A N 1
ATOM 1079 C CA . PRO A 1 137 ? 2.777 20.547 -15.641 1 97.19 137 PRO A CA 1
ATOM 1080 C C . PRO A 1 137 ? 2.695 20.812 -14.141 1 97.19 137 PRO A C 1
ATOM 1082 O O . PRO A 1 137 ? 2.871 21.953 -13.711 1 97.19 137 PRO A O 1
ATOM 1085 N N . TYR A 1 138 ? 2.393 19.734 -13.312 1 95.56 138 TYR A N 1
ATOM 1086 C CA . TYR A 1 138 ? 2.24 19.969 -11.883 1 95.56 138 TYR A CA 1
ATOM 1087 C C . TYR A 1 138 ? 3.541 19.672 -11.141 1 95.56 138 TYR A C 1
ATOM 1089 O O . TYR A 1 138 ? 3.609 19.812 -9.922 1 95.56 138 TYR A O 1
ATOM 1097 N N . ARG A 1 139 ? 4.59 19.359 -11.859 1 94.62 139 ARG A N 1
ATOM 1098 C CA . ARG A 1 139 ? 5.836 18.859 -11.273 1 94.62 139 ARG A CA 1
ATOM 1099 C C . ARG A 1 139 ? 6.379 19.844 -10.242 1 94.62 139 ARG A C 1
ATOM 1101 O O . ARG A 1 139 ? 6.996 19.422 -9.258 1 94.62 139 ARG A O 1
ATOM 1108 N N . ASP A 1 140 ? 6.078 21.141 -10.359 1 91.44 140 ASP A N 1
ATOM 1109 C CA . ASP A 1 140 ? 6.691 22.156 -9.516 1 91.44 140 ASP A CA 1
ATOM 1110 C C . ASP A 1 140 ? 5.754 22.562 -8.383 1 91.44 140 ASP A C 1
ATOM 1112 O O . ASP A 1 140 ? 6.113 23.391 -7.535 1 91.44 140 ASP A O 1
ATOM 1116 N N . LYS A 1 141 ? 4.598 22.016 -8.359 1 89.25 141 LYS A N 1
ATOM 1117 C CA . LYS A 1 141 ? 3.654 22.328 -7.293 1 89.25 141 LYS A CA 1
ATOM 1118 C C . LYS A 1 141 ? 4.059 21.656 -5.984 1 89.25 141 LYS A C 1
ATOM 1120 O O . LYS A 1 141 ? 4.727 20.625 -5.996 1 89.25 141 LYS A O 1
ATOM 1125 N N . ALA A 1 142 ? 3.701 22.422 -4.922 1 79.44 142 ALA A N 1
ATOM 1126 C CA . ALA A 1 142 ? 3.893 21.781 -3.623 1 79.44 142 ALA A CA 1
ATOM 1127 C C . ALA A 1 142 ? 2.932 20.609 -3.443 1 79.44 142 ALA A C 1
ATOM 1129 O O . ALA A 1 142 ? 1.746 20.703 -3.766 1 79.44 142 ALA A O 1
ATOM 1130 N N . GLY A 1 143 ? 3.5 19.469 -3.199 1 76.75 143 GLY A N 1
ATOM 1131 C CA . GLY A 1 143 ? 2.67 18.297 -3.021 1 76.75 143 GLY A CA 1
ATOM 1132 C C . GLY A 1 143 ? 2.779 17.688 -1.633 1 76.75 143 GLY A C 1
ATOM 1133 O O . GLY A 1 143 ? 3.865 17.641 -1.054 1 76.75 143 GLY A O 1
ATOM 1134 N N . PHE A 1 144 ? 1.637 17.422 -0.974 1 83.12 144 PHE A N 1
ATOM 1135 C CA . PHE A 1 144 ? 1.522 16.766 0.322 1 83.12 144 PHE A CA 1
ATOM 1136 C C . PHE A 1 144 ? 0.681 15.5 0.212 1 83.12 144 PHE A C 1
ATOM 1138 O O . PHE A 1 144 ? 0.01 15.281 -0.798 1 83.12 144 PHE A O 1
ATOM 1145 N N . GLY A 1 145 ? 0.828 14.648 1.163 1 91.44 145 GLY A N 1
ATOM 1146 C CA . GLY A 1 145 ? 0.107 13.391 1.177 1 91.44 145 GLY A CA 1
ATOM 1147 C C . GLY A 1 145 ? -1.384 13.547 0.949 1 91.44 145 GLY A C 1
ATOM 1148 O O . GLY A 1 145 ? -1.984 12.797 0.179 1 91.44 145 GLY A O 1
ATOM 1149 N N . SER A 1 146 ? -1.939 14.578 1.515 1 93.5 146 SER A N 1
ATOM 1150 C CA . SER A 1 146 ? -3.383 14.781 1.438 1 93.5 146 SER A CA 1
ATOM 1151 C C . SER A 1 146 ? -3.818 15.117 0.016 1 93.5 146 SER A C 1
ATOM 1153 O O . SER A 1 146 ? -4.883 14.688 -0.432 1 93.5 146 SER A O 1
ATOM 1155 N N . ILE A 1 147 ? -3 15.891 -0.629 1 94.31 147 ILE A N 1
ATOM 1156 C CA . ILE A 1 147 ? -3.309 16.266 -2.006 1 94.31 147 ILE A CA 1
ATOM 1157 C C . ILE A 1 147 ? -3.209 15.039 -2.908 1 94.31 147 ILE A C 1
ATOM 1159 O O . ILE A 1 147 ? -4.055 14.836 -3.783 1 94.31 147 ILE A O 1
ATOM 1163 N N . GLY A 1 148 ? -2.154 14.242 -2.699 1 96.38 148 GLY A N 1
ATOM 1164 C CA . GLY A 1 148 ? -2.018 13.016 -3.461 1 96.38 148 GLY A CA 1
ATOM 1165 C C . GLY A 1 148 ? -3.178 12.055 -3.26 1 96.38 148 GLY A C 1
ATOM 1166 O O . GLY A 1 148 ? -3.627 11.406 -4.207 1 96.38 148 GLY A O 1
ATOM 1167 N N . GLU A 1 149 ? -3.674 11.945 -2.039 1 97.5 149 GLU A N 1
ATOM 1168 C CA . GLU A 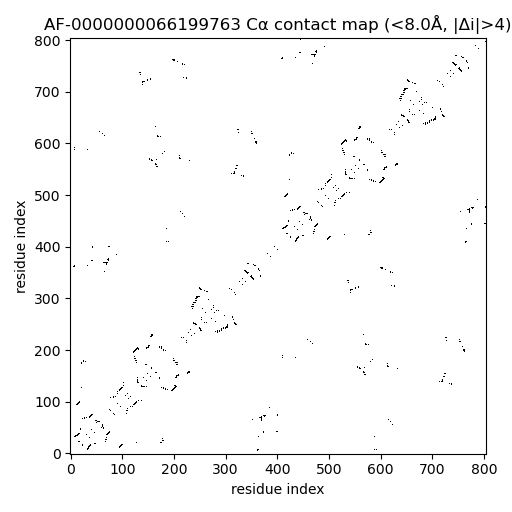1 149 ? -4.82 11.102 -1.723 1 97.5 149 GLU A CA 1
ATOM 1169 C C . GLU A 1 149 ? -6.078 11.578 -2.447 1 97.5 149 GLU A C 1
ATOM 1171 O O . GLU A 1 149 ? -6.855 10.773 -2.949 1 97.5 149 GLU A O 1
ATOM 1176 N N . ALA A 1 150 ? -6.234 12.867 -2.461 1 96.88 150 ALA A N 1
ATOM 1177 C CA . ALA A 1 150 ? -7.395 13.461 -3.125 1 96.88 150 ALA A CA 1
ATOM 1178 C C . ALA A 1 150 ? -7.32 13.266 -4.637 1 96.88 150 ALA A C 1
ATOM 1180 O O . ALA A 1 150 ? -8.289 12.812 -5.254 1 96.88 150 ALA A O 1
ATOM 1181 N N . MET A 1 151 ? -6.164 13.516 -5.172 1 97 151 MET A N 1
ATOM 1182 C CA . MET A 1 151 ? -5.957 13.453 -6.613 1 97 151 MET A CA 1
ATOM 1183 C C . MET A 1 151 ? -5.953 12 -7.094 1 97 151 MET A C 1
ATOM 1185 O O . MET A 1 151 ? -6.395 11.711 -8.211 1 97 151 MET A O 1
ATOM 1189 N N . GLY A 1 152 ? -5.48 11.094 -6.254 1 98 152 GLY A N 1
ATOM 1190 C CA . GLY A 1 152 ? -5.379 9.695 -6.621 1 98 152 GLY A CA 1
ATOM 1191 C C . GLY A 1 152 ? -6.703 8.953 -6.535 1 98 152 GLY A C 1
ATOM 1192 O O . GLY A 1 152 ? -6.809 7.801 -6.957 1 98 152 GLY A O 1
ATOM 1193 N N . GLY A 1 153 ? -7.703 9.586 -5.953 1 98.19 153 GLY A N 1
ATOM 1194 C CA . GLY A 1 153 ? -9.062 9.086 -6.078 1 98.19 153 GLY A CA 1
ATOM 1195 C C . GLY A 1 153 ? -9.578 8.445 -4.809 1 98.19 153 GLY A C 1
ATOM 1196 O O . GLY A 1 153 ? -10.789 8.266 -4.645 1 98.19 153 GLY A O 1
ATOM 1197 N N . ILE A 1 154 ? -8.719 8.062 -3.885 1 98.38 154 ILE A N 1
ATOM 1198 C CA . ILE A 1 154 ? -9.125 7.227 -2.76 1 98.38 154 ILE A CA 1
ATOM 1199 C C . ILE A 1 154 ? -10.031 8.023 -1.828 1 98.38 154 ILE A C 1
ATOM 1201 O O . ILE A 1 154 ? -10.961 7.473 -1.228 1 98.38 154 ILE A O 1
ATOM 1205 N N . ARG A 1 155 ? -9.789 9.344 -1.717 1 97.31 155 ARG A N 1
ATOM 1206 C CA . ARG A 1 155 ? -10.594 10.195 -0.847 1 97.31 155 ARG A CA 1
ATOM 1207 C C . ARG A 1 155 ? -12.047 10.242 -1.32 1 97.31 155 ARG A C 1
ATOM 1209 O O . ARG A 1 155 ? -12.969 10.195 -0.508 1 97.31 155 ARG A O 1
ATOM 1216 N N . ALA A 1 156 ? -12.242 10.242 -2.588 1 97.19 156 ALA A N 1
ATOM 1217 C CA . ALA A 1 156 ? -13.57 10.391 -3.18 1 97.19 156 ALA A CA 1
ATOM 1218 C C . ALA A 1 156 ? -14.453 9.195 -2.844 1 97.19 156 ALA A C 1
ATOM 1220 O O . ALA A 1 156 ? -15.688 9.312 -2.824 1 97.19 156 ALA A O 1
ATOM 1221 N N . ILE A 1 157 ? -13.859 8.062 -2.533 1 97.31 157 ILE A N 1
ATOM 1222 C CA . ILE A 1 157 ? -14.656 6.848 -2.414 1 97.31 157 ILE A CA 1
ATOM 1223 C C . ILE A 1 157 ? -14.594 6.324 -0.98 1 97.31 157 ILE A C 1
ATOM 1225 O O . ILE A 1 157 ? -14.898 5.16 -0.723 1 97.31 157 ILE A O 1
ATOM 1229 N N . THR A 1 158 ? -14.164 7.102 -0.038 1 97.69 158 THR A N 1
ATOM 1230 C CA . THR A 1 158 ? -14.07 6.711 1.364 1 97.69 158 THR A CA 1
ATOM 1231 C C . THR A 1 158 ? -15.047 7.523 2.217 1 97.69 158 THR A C 1
ATOM 1233 O O . THR A 1 158 ? -15 8.75 2.215 1 97.69 158 THR A O 1
ATOM 1236 N N . GLY A 1 159 ? -15.867 6.871 2.932 1 96.75 159 GLY A N 1
ATOM 1237 C CA . GLY A 1 159 ? -16.828 7.531 3.805 1 96.75 159 GLY A CA 1
ATOM 1238 C C . GLY A 1 159 ? -18.266 7.199 3.467 1 96.75 159 GLY A C 1
ATOM 1239 O O . GLY A 1 159 ? -18.531 6.309 2.654 1 96.75 159 GLY A O 1
ATOM 1240 N N . PHE A 1 160 ? -19.203 7.832 4.16 1 96.38 160 PHE A N 1
ATOM 1241 C CA . PHE A 1 160 ? -20.641 7.684 3.941 1 96.38 160 PHE A CA 1
ATOM 1242 C C . PHE A 1 160 ? -21.125 8.641 2.855 1 96.38 160 PHE A C 1
ATOM 1244 O O . PHE A 1 160 ? -20.625 9.766 2.748 1 96.38 160 PHE A O 1
ATOM 1251 N N . PRO A 1 161 ? -22.062 8.219 2.047 1 94.06 161 PRO A N 1
ATOM 1252 C CA . PRO A 1 161 ? -22.531 9.07 0.948 1 94.06 161 PRO A CA 1
ATOM 1253 C C . PRO A 1 161 ? -23.188 10.359 1.435 1 94.06 161 PRO A C 1
ATOM 1255 O O . PRO A 1 161 ? -23.266 11.336 0.687 1 94.06 161 PRO A O 1
ATOM 1258 N N . ASP A 1 162 ? -23.656 10.422 2.672 1 94.19 162 ASP A N 1
ATOM 1259 C CA . ASP A 1 162 ? -24.391 11.578 3.188 1 94.19 162 ASP A CA 1
ATOM 1260 C C . ASP A 1 162 ? -23.453 12.516 3.955 1 94.19 162 ASP A C 1
ATOM 1262 O O . ASP A 1 162 ? -23.922 13.438 4.629 1 94.19 162 ASP A O 1
ATOM 1266 N N . ARG A 1 163 ? -22.156 12.305 3.982 1 94.25 163 ARG A N 1
ATOM 1267 C CA . ARG A 1 163 ? -21.125 13.094 4.656 1 94.25 163 ARG A CA 1
ATOM 1268 C C . ARG A 1 163 ? -20 13.461 3.697 1 94.25 163 ARG A C 1
ATOM 1270 O O . ARG A 1 163 ? -19.859 12.844 2.639 1 94.25 163 ARG A O 1
ATOM 1277 N N . PRO A 1 164 ? -19.219 14.531 4.051 1 95.25 164 PRO A N 1
ATOM 1278 C CA . PRO A 1 164 ? -18.016 14.773 3.254 1 95.25 164 PRO A CA 1
ATOM 1279 C C . PRO A 1 164 ? -17.094 13.555 3.191 1 95.25 164 PRO A C 1
ATOM 1281 O O . PRO A 1 164 ? -17.094 12.727 4.105 1 95.25 164 PRO A O 1
ATOM 1284 N N . PRO A 1 165 ? -16.375 13.414 2.043 1 96.25 165 PRO A N 1
ATOM 1285 C CA . PRO A 1 165 ? -15.359 12.359 2.027 1 96.25 165 PRO A CA 1
ATOM 1286 C C . PRO A 1 165 ? -14.461 12.391 3.262 1 96.25 165 PRO A C 1
ATOM 1288 O O . PRO A 1 165 ? -14.156 13.469 3.779 1 96.25 165 PRO A O 1
ATOM 1291 N N . THR A 1 166 ? -14.078 11.281 3.742 1 95.88 166 THR A N 1
ATOM 1292 C CA . THR A 1 166 ? -13.289 11.25 4.969 1 95.88 166 THR A CA 1
ATOM 1293 C C . THR A 1 166 ? -11.844 10.859 4.668 1 95.88 166 THR A C 1
ATOM 1295 O O . THR A 1 166 ? -11.562 10.227 3.65 1 95.88 166 THR A O 1
ATOM 1298 N N . ARG A 1 167 ? -10.984 11.297 5.523 1 94.62 167 ARG A N 1
ATOM 1299 C CA . ARG A 1 167 ? -9.586 10.859 5.473 1 94.62 167 ARG A CA 1
ATOM 1300 C C . ARG A 1 167 ? -9.43 9.461 6.059 1 94.62 167 ARG A C 1
ATOM 1302 O O . ARG A 1 167 ? -10.234 9.031 6.887 1 94.62 167 ARG A O 1
ATOM 1309 N N . ILE A 1 168 ? -8.414 8.766 5.57 1 96.25 168 ILE A N 1
ATOM 1310 C CA . ILE A 1 168 ? -7.953 7.535 6.207 1 96.25 168 ILE A CA 1
ATOM 1311 C C . ILE A 1 168 ? -7.02 7.875 7.367 1 96.25 168 ILE A C 1
ATOM 1313 O O . ILE A 1 168 ? -6.156 8.75 7.242 1 96.25 168 ILE A O 1
ATOM 1317 N N . GLY A 1 169 ? -7.105 7.391 8.461 1 94.62 169 GLY A N 1
ATOM 1318 C CA . GLY A 1 169 ? -6.484 7.742 9.727 1 94.62 169 GLY A CA 1
ATOM 1319 C C . GLY A 1 169 ? -4.977 7.551 9.727 1 94.62 169 GLY A C 1
ATOM 1320 O O . GLY A 1 169 ? -4.352 7.504 10.789 1 94.62 169 GLY A O 1
ATOM 1321 N N . ILE A 1 170 ? -4.359 7.348 8.578 1 95.94 170 ILE A N 1
ATOM 1322 C CA . ILE A 1 170 ? -2.912 7.285 8.398 1 95.94 170 ILE A CA 1
ATOM 1323 C C . ILE A 1 170 ? -2.51 8.055 7.145 1 95.94 170 ILE A C 1
ATOM 1325 O O . ILE A 1 170 ? -3.369 8.516 6.387 1 95.94 170 ILE A O 1
ATOM 1329 N N . SER A 1 171 ? -1.199 8.266 7 1 95.56 171 SER A N 1
ATOM 1330 C CA . SER A 1 171 ? -0.671 8.906 5.805 1 95.56 171 SER A CA 1
ATOM 1331 C C . SER A 1 171 ? -0.594 7.93 4.637 1 95.56 171 SER A C 1
ATOM 1333 O O . SER A 1 171 ? 0.491 7.664 4.117 1 95.56 171 SER A O 1
ATOM 1335 N N . ILE A 1 172 ? -1.739 7.539 4.207 1 97.81 172 ILE A N 1
ATOM 1336 C CA . ILE A 1 172 ? -1.8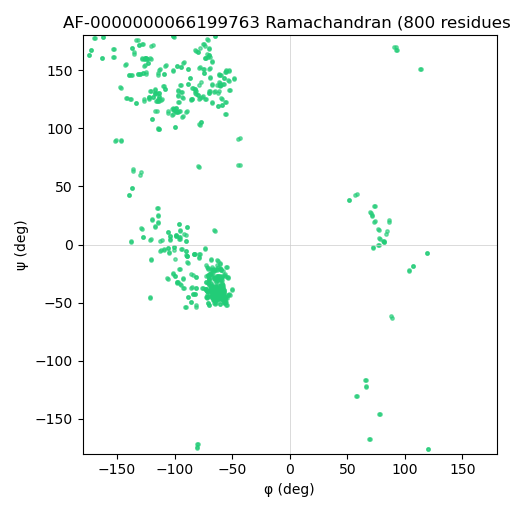44 6.422 3.277 1 97.81 172 ILE A CA 1
ATOM 1337 C C . ILE A 1 172 ? -1.192 6.793 1.947 1 97.81 172 ILE A C 1
ATOM 1339 O O . ILE A 1 172 ? -0.544 5.957 1.312 1 97.81 172 ILE A O 1
ATOM 1343 N N . GLY A 1 173 ? -1.393 8.039 1.455 1 97.69 173 GLY A N 1
ATOM 1344 C CA . GLY A 1 173 ? -0.759 8.453 0.214 1 97.69 173 GLY A CA 1
ATOM 1345 C C . GLY A 1 173 ? 0.753 8.328 0.245 1 97.69 173 GLY A C 1
ATOM 1346 O O . GLY A 1 173 ? 1.353 7.746 -0.658 1 97.69 173 GLY A O 1
ATOM 1347 N N . ASP A 1 174 ? 1.376 8.859 1.287 1 97.88 174 ASP A N 1
ATOM 1348 C CA . ASP A 1 174 ? 2.824 8.797 1.46 1 97.88 174 ASP A CA 1
ATOM 1349 C C . ASP A 1 174 ? 3.297 7.348 1.574 1 97.88 174 ASP A C 1
ATOM 1351 O O . ASP A 1 174 ? 4.301 6.969 0.965 1 97.88 174 ASP A O 1
ATOM 1355 N N . SER A 1 175 ? 2.549 6.551 2.336 1 98.5 175 SER A N 1
ATOM 1356 C CA . SER A 1 175 ? 2.934 5.164 2.572 1 98.5 175 SER A CA 1
ATOM 1357 C C . SER A 1 175 ? 2.889 4.352 1.281 1 98.5 175 SER A C 1
ATOM 1359 O O . SER A 1 175 ? 3.775 3.533 1.026 1 98.5 175 SER A O 1
ATOM 1361 N N . LEU A 1 176 ? 1.863 4.594 0.507 1 98.69 176 LEU A N 1
ATOM 1362 C CA . LEU A 1 176 ? 1.745 3.867 -0.752 1 98.69 176 LEU A CA 1
ATOM 1363 C C . LEU A 1 176 ? 2.855 4.27 -1.718 1 98.69 176 LEU A C 1
ATOM 1365 O O . LEU A 1 176 ? 3.492 3.41 -2.332 1 98.69 176 LEU A O 1
ATOM 1369 N N . ALA A 1 177 ? 3.094 5.57 -1.842 1 98.62 177 ALA A N 1
ATOM 1370 C CA . ALA A 1 177 ? 4.176 6.031 -2.707 1 98.62 177 ALA A CA 1
ATOM 1371 C C . ALA A 1 177 ? 5.512 5.43 -2.281 1 98.62 177 ALA A C 1
ATOM 1373 O O . ALA A 1 177 ? 6.293 4.973 -3.123 1 98.62 177 ALA A O 1
ATOM 1374 N N . ALA A 1 178 ? 5.754 5.398 -1.002 1 98.75 178 ALA A N 1
ATOM 1375 C CA . ALA A 1 178 ? 7 4.855 -0.46 1 98.75 178 ALA A CA 1
ATOM 1376 C C . ALA A 1 178 ? 7.121 3.363 -0.755 1 98.75 178 ALA A C 1
ATOM 1378 O O . ALA A 1 178 ? 8.203 2.879 -1.099 1 98.75 178 ALA A O 1
ATOM 1379 N N . THR A 1 179 ? 6.031 2.645 -0.577 1 98.94 179 THR A N 1
ATOM 1380 C CA . THR A 1 179 ? 6.039 1.204 -0.799 1 98.94 179 THR A CA 1
ATOM 1381 C C . THR A 1 179 ? 6.32 0.885 -2.266 1 98.94 179 THR A C 1
ATOM 1383 O O . THR A 1 179 ? 7.141 0.019 -2.572 1 98.94 179 THR A O 1
ATOM 1386 N N . PHE A 1 180 ? 5.691 1.628 -3.168 1 98.94 180 PHE A N 1
ATOM 1387 C CA . PHE A 1 180 ? 5.941 1.429 -4.594 1 98.94 180 PHE A CA 1
ATOM 1388 C C . PHE A 1 180 ? 7.352 1.865 -4.961 1 98.94 180 PHE A C 1
ATOM 1390 O O . PHE A 1 180 ? 7.977 1.276 -5.848 1 98.94 180 PHE A O 1
ATOM 1397 N N . ALA A 1 181 ? 7.832 2.916 -4.324 1 98.94 181 ALA A N 1
ATOM 1398 C CA . ALA A 1 181 ? 9.211 3.334 -4.551 1 98.94 181 ALA A CA 1
ATOM 1399 C C . ALA A 1 181 ? 10.188 2.225 -4.176 1 98.94 181 ALA A C 1
ATOM 1401 O O . ALA A 1 181 ? 11.148 1.963 -4.906 1 98.94 181 ALA A O 1
ATOM 1402 N N . ALA A 1 182 ? 9.945 1.567 -3.025 1 98.94 182 ALA A N 1
ATOM 1403 C CA . ALA A 1 182 ? 10.781 0.449 -2.605 1 98.94 182 ALA A CA 1
ATOM 1404 C C . ALA A 1 182 ? 10.711 -0.699 -3.607 1 98.94 182 ALA A C 1
ATOM 1406 O O . ALA A 1 182 ? 11.734 -1.298 -3.951 1 98.94 182 ALA A O 1
ATOM 1407 N N . LEU A 1 183 ? 9.492 -0.988 -4.074 1 98.94 183 LEU A N 1
ATOM 1408 C CA . LEU A 1 183 ? 9.305 -2.012 -5.094 1 98.94 183 LEU A CA 1
ATOM 1409 C C . LEU A 1 183 ? 10.102 -1.679 -6.352 1 98.94 183 LEU A C 1
ATOM 1411 O O . LEU A 1 183 ? 10.836 -2.523 -6.871 1 98.94 183 LEU A O 1
ATOM 1415 N N . GLY A 1 184 ? 9.984 -0.399 -6.816 1 98.94 184 GLY A N 1
ATOM 1416 C CA . GLY A 1 184 ? 10.719 0.047 -7.988 1 98.94 184 GLY A CA 1
ATOM 1417 C C . GLY A 1 184 ? 12.227 -0.015 -7.801 1 98.94 184 GLY A C 1
ATOM 1418 O O . GLY A 1 184 ? 12.961 -0.352 -8.734 1 98.94 184 GLY A O 1
ATOM 1419 N N . ALA A 1 185 ? 12.688 0.322 -6.609 1 98.94 185 ALA A N 1
ATOM 1420 C CA . ALA A 1 185 ? 14.117 0.247 -6.297 1 98.94 185 ALA A CA 1
ATOM 1421 C C . ALA A 1 185 ? 14.633 -1.182 -6.434 1 98.94 185 ALA A C 1
ATOM 1423 O O . ALA A 1 185 ? 15.719 -1.405 -6.98 1 98.94 185 ALA A O 1
ATOM 1424 N N . LEU A 1 186 ? 13.844 -2.16 -5.934 1 98.94 186 LEU A N 1
ATOM 1425 C CA . LEU A 1 186 ? 14.234 -3.562 -5.992 1 98.94 186 LEU A CA 1
ATOM 1426 C C . LEU A 1 186 ? 14.203 -4.082 -7.422 1 98.94 186 LEU A C 1
ATOM 1428 O O . LEU A 1 186 ? 15.039 -4.895 -7.816 1 98.94 186 LEU A O 1
ATOM 1432 N N . VAL A 1 187 ? 13.25 -3.611 -8.234 1 98.94 187 VAL A N 1
ATOM 1433 C CA . VAL A 1 187 ? 13.18 -3.949 -9.656 1 98.94 187 VAL A CA 1
ATOM 1434 C C . VAL A 1 187 ? 14.414 -3.41 -10.375 1 98.94 187 VAL A C 1
ATOM 1436 O O . VAL A 1 187 ? 15.055 -4.129 -11.141 1 98.94 187 VAL A O 1
ATOM 1439 N N . ALA A 1 188 ? 14.734 -2.129 -10.078 1 98.88 188 ALA A N 1
ATOM 1440 C CA . ALA A 1 188 ? 15.914 -1.507 -10.68 1 98.88 188 ALA A CA 1
ATOM 1441 C C . ALA A 1 188 ? 17.188 -2.225 -10.258 1 98.88 188 ALA A C 1
ATOM 1443 O O . ALA A 1 188 ? 18.109 -2.385 -11.055 1 98.88 188 ALA A O 1
ATOM 1444 N N . LEU A 1 189 ? 17.234 -2.631 -8.969 1 98.81 189 LEU A N 1
ATOM 1445 C CA . LEU A 1 189 ? 18.375 -3.371 -8.453 1 98.81 189 LEU A CA 1
ATOM 1446 C C . LEU A 1 189 ? 18.562 -4.684 -9.203 1 98.81 189 LEU A C 1
ATOM 1448 O O . LEU A 1 189 ? 19.688 -5.051 -9.555 1 98.81 189 LEU A O 1
ATOM 1452 N N . HIS A 1 190 ? 17.5 -5.418 -9.469 1 98.62 190 HIS A N 1
ATOM 1453 C CA . HIS A 1 190 ? 17.531 -6.652 -10.242 1 98.62 190 HIS A CA 1
ATOM 1454 C C . HIS A 1 190 ? 18.047 -6.398 -11.656 1 98.62 190 HIS A C 1
ATOM 1456 O O . HIS A 1 190 ? 18.906 -7.137 -12.156 1 98.62 190 HIS A O 1
ATOM 1462 N N . GLN A 1 191 ? 17.547 -5.34 -12.266 1 98 191 GLN A N 1
ATOM 1463 C CA . GLN A 1 191 ? 17.938 -4.988 -13.617 1 98 191 GLN A CA 1
ATOM 1464 C C . GLN A 1 191 ? 19.438 -4.668 -13.688 1 98 191 GLN A C 1
ATOM 1466 O O . GLN A 1 191 ? 20.109 -5.02 -14.664 1 98 191 GLN A O 1
ATOM 1471 N N . ARG A 1 192 ? 19.969 -3.975 -12.727 1 97.81 192 ARG A N 1
ATOM 1472 C CA . ARG A 1 192 ? 21.375 -3.549 -12.672 1 97.81 192 ARG A CA 1
ATOM 1473 C C . ARG A 1 192 ? 22.312 -4.75 -12.688 1 97.81 192 ARG A C 1
ATOM 1475 O O . ARG A 1 192 ? 23.438 -4.656 -13.195 1 97.81 192 ARG A O 1
ATOM 1482 N N . GLN A 1 193 ? 21.844 -5.879 -12.172 1 94.94 193 GLN A N 1
ATOM 1483 C CA . GLN A 1 193 ? 22.672 -7.078 -12.172 1 94.94 193 GLN A CA 1
ATOM 1484 C C . GLN A 1 193 ? 23.016 -7.504 -13.602 1 94.94 193 GLN A C 1
ATOM 1486 O O . GLN A 1 193 ? 24.094 -8.047 -13.844 1 94.94 193 GLN A O 1
ATOM 1491 N N . ARG A 1 194 ? 22.203 -7.227 -14.484 1 92.56 194 ARG A N 1
ATOM 1492 C CA . ARG A 1 194 ? 22.406 -7.637 -15.875 1 92.56 194 ARG A CA 1
ATOM 1493 C C . ARG A 1 194 ? 23.125 -6.559 -16.672 1 92.56 194 ARG A C 1
ATOM 1495 O O . ARG A 1 194 ? 24 -6.863 -17.5 1 92.56 194 ARG A O 1
ATOM 1502 N N . SER A 1 195 ? 22.828 -5.324 -16.406 1 94.19 195 SER A N 1
ATOM 1503 C CA . SER A 1 195 ? 23.312 -4.242 -17.25 1 94.19 195 SER A CA 1
ATOM 1504 C C . SER A 1 195 ? 24.531 -3.566 -16.625 1 94.19 195 SER A C 1
ATOM 1506 O O . SER A 1 195 ? 25.312 -2.916 -17.328 1 94.19 195 SER A O 1
ATOM 1508 N N . GLY A 1 196 ? 24.594 -3.646 -15.25 1 96.25 196 GLY A N 1
ATOM 1509 C CA . GLY A 1 196 ? 25.625 -2.896 -14.531 1 96.25 196 GLY A CA 1
ATOM 1510 C C . GLY A 1 196 ? 25.297 -1.417 -14.422 1 96.25 196 GLY A C 1
ATOM 1511 O O . GLY A 1 196 ? 26.047 -0.662 -13.797 1 96.25 196 GLY A O 1
ATOM 1512 N N . GLN A 1 197 ? 24.156 -1.01 -14.984 1 97.38 197 GLN A N 1
ATOM 1513 C CA . GLN A 1 197 ? 23.797 0.404 -15.047 1 97.38 197 GLN A CA 1
ATOM 1514 C C . GLN A 1 197 ? 22.641 0.718 -14.102 1 97.38 197 GLN A C 1
ATOM 1516 O O . GLN A 1 197 ? 21.703 -0.068 -13.984 1 97.38 197 GLN A O 1
ATOM 1521 N N . GLY A 1 198 ? 22.781 1.826 -13.391 1 98.25 198 GLY A N 1
ATOM 1522 C CA . GLY A 1 198 ? 21.672 2.309 -12.578 1 98.25 198 GLY A CA 1
ATOM 1523 C C . GLY A 1 198 ? 20.641 3.07 -13.383 1 98.25 198 GLY A C 1
ATOM 1524 O O . GLY A 1 198 ? 20.672 3.07 -14.609 1 98.25 198 GLY A O 1
ATOM 1525 N N . GLN A 1 199 ? 19.703 3.627 -12.734 1 98.75 199 GLN A N 1
ATOM 1526 C CA . GLN A 1 199 ? 18.641 4.426 -13.352 1 98.75 199 GLN A CA 1
ATOM 1527 C C . GLN A 1 199 ? 17.812 5.152 -12.297 1 98.75 199 GLN A C 1
ATOM 1529 O O . GLN A 1 199 ? 18.047 4.996 -11.102 1 98.75 199 GLN A O 1
ATOM 1534 N N . VAL A 1 200 ? 16.859 5.941 -12.758 1 98.94 200 VAL A N 1
ATOM 1535 C CA . VAL A 1 200 ? 15.984 6.715 -11.883 1 98.94 200 VAL A CA 1
ATOM 1536 C C . VAL A 1 200 ? 14.672 5.969 -11.672 1 98.94 200 VAL A C 1
ATOM 1538 O O . VAL A 1 200 ? 14.102 5.414 -12.617 1 98.94 200 VAL A O 1
ATOM 1541 N N . VAL A 1 201 ? 14.242 5.867 -10.469 1 98.94 201 VAL A N 1
ATOM 1542 C CA . VAL A 1 201 ? 12.898 5.457 -10.07 1 98.94 201 VAL A CA 1
ATOM 1543 C C . VAL A 1 201 ? 12.078 6.684 -9.68 1 98.94 201 VAL A C 1
ATOM 1545 O O . VAL A 1 201 ? 12.414 7.383 -8.727 1 98.94 201 VAL A O 1
ATOM 1548 N N . ASP A 1 202 ? 11.008 6.953 -10.414 1 98.88 202 ASP A N 1
ATOM 1549 C CA . ASP A 1 202 ? 10.227 8.172 -10.25 1 98.88 202 ASP A CA 1
ATOM 1550 C C . ASP A 1 202 ? 8.766 7.852 -9.922 1 98.88 202 ASP A C 1
ATOM 1552 O O . ASP A 1 202 ? 8.109 7.113 -10.656 1 98.88 202 ASP A O 1
ATOM 1556 N N . ILE A 1 203 ? 8.281 8.445 -8.844 1 98.56 203 ILE A N 1
ATOM 1557 C CA . ILE A 1 203 ? 6.871 8.234 -8.523 1 98.56 203 ILE A CA 1
ATOM 1558 C C . ILE A 1 203 ? 6.301 9.492 -7.863 1 98.56 203 ILE A C 1
ATOM 1560 O O . ILE A 1 203 ? 6.953 10.102 -7.016 1 98.56 203 ILE A O 1
ATOM 1564 N N . GLY A 1 204 ? 5.117 9.914 -8.281 1 98.31 204 GLY A N 1
ATOM 1565 C CA . GLY A 1 204 ? 4.305 10.883 -7.562 1 98.31 204 GLY A CA 1
ATOM 1566 C C . GLY A 1 204 ? 3.381 10.242 -6.543 1 98.31 204 GLY A C 1
ATOM 1567 O O . GLY A 1 204 ? 2.893 9.133 -6.754 1 98.31 204 GLY A O 1
ATOM 1568 N N . ILE A 1 205 ? 3.066 10.953 -5.488 1 98.19 205 ILE A N 1
ATOM 1569 C CA . ILE A 1 205 ? 2.24 10.406 -4.414 1 98.19 205 ILE A CA 1
ATOM 1570 C C . ILE A 1 205 ? 0.878 10 -4.969 1 98.19 205 ILE A C 1
ATOM 1572 O O . ILE A 1 205 ? 0.373 8.922 -4.66 1 98.19 205 ILE A O 1
ATOM 1576 N N . TYR A 1 206 ? 0.288 10.805 -5.824 1 98 206 TYR A N 1
ATOM 1577 C CA . TYR A 1 206 ? -1.036 10.5 -6.355 1 98 206 TYR A CA 1
ATOM 1578 C C . TYR A 1 206 ? -1.012 9.219 -7.176 1 98 206 TYR A C 1
ATOM 1580 O O . TYR A 1 206 ? -2.014 8.5 -7.258 1 98 206 TYR A O 1
ATOM 1588 N N . GLU A 1 207 ? 0.145 8.945 -7.809 1 98.69 207 GLU A N 1
ATOM 1589 C CA . GLU A 1 207 ? 0.269 7.75 -8.641 1 98.69 207 GLU A CA 1
ATOM 1590 C C . GLU A 1 207 ? 0.25 6.48 -7.789 1 98.69 207 GLU A C 1
ATOM 1592 O O . GLU A 1 207 ? -0.274 5.449 -8.211 1 98.69 207 GLU A O 1
ATOM 1597 N N . GLY A 1 208 ? 0.918 6.57 -6.609 1 98.56 208 GLY A N 1
ATOM 1598 C CA . GLY A 1 208 ? 0.838 5.449 -5.684 1 98.56 208 GLY A CA 1
ATOM 1599 C C . GLY A 1 208 ? -0.583 5.117 -5.273 1 98.56 208 GLY A C 1
ATOM 1600 O O . GLY A 1 208 ? -0.936 3.943 -5.141 1 98.56 208 GLY A O 1
ATOM 1601 N N . VAL A 1 209 ? -1.418 6.129 -5.105 1 98.69 209 VAL A N 1
ATOM 1602 C CA . VAL A 1 209 ? -2.824 5.949 -4.758 1 98.69 209 VAL A CA 1
ATOM 1603 C C . VAL A 1 209 ? -3.586 5.395 -5.961 1 98.69 209 VAL A C 1
ATOM 1605 O O . VAL A 1 209 ? -4.297 4.395 -5.848 1 98.69 209 VAL A O 1
ATOM 1608 N N . LEU A 1 210 ? -3.342 5.969 -7.129 1 98.81 210 LEU A N 1
ATOM 1609 C CA . LEU A 1 210 ? -4.016 5.586 -8.359 1 98.81 210 LEU A CA 1
ATOM 1610 C C . LEU A 1 210 ? -3.793 4.105 -8.664 1 98.81 210 LEU A C 1
ATOM 1612 O O . LEU A 1 210 ? -4.691 3.428 -9.172 1 98.81 210 LEU A O 1
ATOM 1616 N N . ALA A 1 211 ? -2.652 3.631 -8.336 1 98.75 211 ALA A N 1
ATOM 1617 C CA . ALA A 1 211 ? -2.271 2.254 -8.641 1 98.75 211 ALA A CA 1
ATOM 1618 C C . ALA A 1 211 ? -3.229 1.263 -7.984 1 98.75 211 ALA A C 1
ATOM 1620 O O . ALA A 1 211 ? -3.383 0.134 -8.461 1 98.75 211 ALA A O 1
ATOM 1621 N N . LEU A 1 212 ? -3.92 1.659 -6.953 1 98.56 212 LEU A N 1
ATOM 1622 C CA . LEU A 1 212 ? -4.754 0.728 -6.199 1 98.56 212 LEU A CA 1
ATOM 1623 C C . LEU A 1 212 ? -6.23 0.951 -6.504 1 98.56 212 LEU A C 1
ATOM 1625 O O . LEU A 1 212 ? -7.098 0.342 -5.871 1 98.56 212 LEU A O 1
ATOM 1629 N N . MET A 1 213 ? -6.555 1.729 -7.496 1 98.5 213 MET A N 1
ATOM 1630 C CA . MET A 1 213 ? -7.93 2.174 -7.688 1 98.5 213 MET A CA 1
ATOM 1631 C C . MET A 1 213 ? -8.711 1.188 -8.555 1 98.5 213 MET A C 1
ATOM 1633 O O . MET A 1 213 ? -9.781 1.513 -9.062 1 98.5 213 MET A O 1
ATOM 1637 N N . GLU A 1 214 ? -8.211 0.022 -8.75 1 97.25 214 GLU A N 1
ATOM 1638 C CA . GLU A 1 214 ? -8.93 -1.119 -9.312 1 97.25 214 GLU A CA 1
ATOM 1639 C C . GLU A 1 214 ? -9.477 -0.799 -10.695 1 97.25 214 GLU A C 1
ATOM 1641 O O . GLU A 1 214 ? -8.727 -0.424 -11.602 1 97.25 214 GLU A O 1
ATOM 1646 N N . SER A 1 215 ? -10.758 -1.069 -10.953 1 97.44 215 SER A N 1
ATOM 1647 C CA . SER A 1 215 ? -11.352 -0.875 -12.273 1 97.44 215 SER A CA 1
ATOM 1648 C C . SER A 1 215 ? -12.062 0.469 -12.367 1 97.44 215 SER A C 1
ATOM 1650 O O . SER A 1 215 ? -12.875 0.686 -13.266 1 97.44 215 SER A O 1
ATOM 1652 N N . MET A 1 216 ? -11.766 1.386 -11.477 1 97.38 216 MET A N 1
ATOM 1653 C CA . MET A 1 216 ? -12.484 2.652 -11.367 1 97.38 216 MET A CA 1
ATOM 1654 C C . MET A 1 216 ? -12.43 3.428 -12.68 1 97.38 216 MET A C 1
ATOM 1656 O O . MET A 1 216 ? -13.438 3.973 -13.125 1 97.38 216 MET A O 1
ATOM 1660 N N . ILE A 1 217 ? -11.266 3.426 -13.344 1 98.56 217 ILE A N 1
ATOM 1661 C CA . ILE A 1 217 ? -11.055 4.238 -14.539 1 98.56 217 ILE A CA 1
ATOM 1662 C C . ILE A 1 217 ? -11.875 3.676 -15.695 1 98.56 217 ILE A C 1
ATOM 1664 O O . ILE A 1 217 ? -12.688 4.383 -16.297 1 98.56 217 ILE A O 1
ATOM 1668 N N . PRO A 1 218 ? -11.758 2.42 -15.977 1 98.25 218 PRO A N 1
ATOM 1669 C CA . PRO A 1 218 ? -12.547 1.922 -17.109 1 98.25 218 PRO A CA 1
ATOM 1670 C C . PRO A 1 218 ? -14.039 1.887 -16.812 1 98.25 218 PRO A C 1
ATOM 1672 O O . PRO A 1 218 ? -14.859 1.954 -17.734 1 98.25 218 PRO A O 1
ATOM 1675 N N . GLU A 1 219 ? -14.484 1.703 -15.578 1 97.5 219 GLU A N 1
ATOM 1676 C CA . GLU A 1 219 ? -15.906 1.794 -15.242 1 97.5 219 GLU A CA 1
ATOM 1677 C C . GLU A 1 219 ? -16.484 3.129 -15.68 1 97.5 219 GLU A C 1
ATOM 1679 O O . GLU A 1 219 ? -17.578 3.174 -16.25 1 97.5 219 GLU A O 1
ATOM 1684 N N . TYR A 1 220 ? -15.758 4.164 -15.391 1 98.25 220 TYR A N 1
ATOM 1685 C CA . TYR A 1 220 ? -16.234 5.469 -15.836 1 98.25 220 TYR A CA 1
ATOM 1686 C C . TYR A 1 220 ? -16.109 5.605 -17.344 1 98.25 220 TYR A C 1
ATOM 1688 O O . TYR A 1 220 ? -17.062 6.012 -18.016 1 98.25 220 TYR A O 1
ATOM 1696 N N . GLN A 1 221 ? -14.945 5.305 -17.891 1 98.44 221 GLN A N 1
ATOM 1697 C CA . GLN A 1 221 ? -14.656 5.488 -19.312 1 98.44 221 GLN A CA 1
ATOM 1698 C C . GLN A 1 221 ? -15.703 4.789 -20.188 1 98.44 221 GLN A C 1
ATOM 1700 O O . GLN A 1 221 ? -16.156 5.344 -21.188 1 98.44 221 GLN A O 1
ATOM 1705 N N . LEU A 1 222 ? -16.078 3.578 -19.828 1 97.94 222 LEU A N 1
ATOM 1706 C CA . LEU A 1 222 ? -16.859 2.738 -20.734 1 97.94 222 LEU A CA 1
ATOM 1707 C C . LEU A 1 222 ? -18.328 2.742 -20.359 1 97.94 222 LEU A C 1
ATOM 1709 O O . LEU A 1 222 ? -19.203 2.502 -21.203 1 97.94 222 LEU A O 1
ATOM 1713 N N . THR A 1 223 ? -18.656 3 -19.094 1 97.12 223 THR A N 1
ATOM 1714 C CA . THR A 1 223 ? -20.062 2.891 -18.688 1 97.12 223 THR A CA 1
ATOM 1715 C C . THR A 1 223 ? -20.578 4.227 -18.156 1 97.12 223 THR A C 1
ATOM 1717 O O . THR A 1 223 ? -21.766 4.387 -17.922 1 97.12 223 THR A O 1
ATOM 1720 N N . GLY A 1 224 ? -19.703 5.191 -17.891 1 97.44 224 GLY A N 1
ATOM 1721 C CA . GLY A 1 224 ? -20.094 6.473 -17.328 1 97.44 224 GLY A CA 1
ATOM 1722 C C . GLY A 1 224 ? -20.266 6.43 -15.82 1 97.44 224 GLY A C 1
ATOM 1723 O O . GLY A 1 224 ? -20.547 7.453 -15.195 1 97.44 224 GLY A O 1
ATOM 1724 N N . HIS A 1 225 ? -19.984 5.297 -15.219 1 96.19 225 HIS A N 1
ATOM 1725 C CA . HIS A 1 225 ? -20.219 5.141 -13.789 1 96.19 225 HIS A CA 1
ATOM 1726 C C . HIS A 1 225 ? -19.125 5.801 -12.977 1 96.19 225 HIS A C 1
ATOM 1728 O O . HIS A 1 225 ? -17.938 5.512 -13.18 1 96.19 225 HIS A O 1
ATOM 1734 N N . ILE A 1 226 ? -19.484 6.652 -12.102 1 96.81 226 ILE A N 1
ATOM 1735 C CA . ILE A 1 226 ? -18.578 7.266 -11.148 1 96.81 226 ILE A CA 1
ATOM 1736 C C . ILE A 1 226 ? -18.719 6.59 -9.781 1 96.81 226 ILE A C 1
ATOM 1738 O O . ILE A 1 226 ? -19.781 6.68 -9.148 1 96.81 226 ILE A O 1
ATOM 1742 N N . ARG A 1 227 ? -17.719 5.875 -9.32 1 94.5 227 ARG A N 1
ATOM 1743 C CA . ARG A 1 227 ? -17.734 5.23 -8.008 1 94.5 227 ARG A CA 1
ATOM 1744 C C . ARG A 1 227 ? -17.828 6.266 -6.895 1 94.5 227 ARG A C 1
ATOM 1746 O O . ARG A 1 227 ? -17.172 7.305 -6.941 1 94.5 227 ARG A O 1
ATOM 1753 N N . GLU A 1 228 ? -18.625 5.98 -5.973 1 93.75 228 GLU A N 1
ATOM 1754 C CA . GLU A 1 228 ? -18.859 6.91 -4.871 1 93.75 228 GLU A CA 1
ATOM 1755 C C . GLU A 1 228 ? -18.672 6.227 -3.52 1 93.75 228 GLU A C 1
ATOM 1757 O O . GLU A 1 228 ? -18.453 5.016 -3.455 1 93.75 228 GLU A O 1
ATOM 1762 N N . ARG A 1 229 ? -18.703 7.023 -2.457 1 95.44 229 ARG A N 1
ATOM 1763 C CA . ARG A 1 229 ? -18.625 6.508 -1.093 1 95.44 229 ARG A CA 1
ATOM 1764 C C . ARG A 1 229 ? -19.875 5.703 -0.741 1 95.44 229 ARG A C 1
ATOM 1766 O O . ARG A 1 229 ? -21 6.121 -1.035 1 95.44 229 ARG A O 1
ATOM 1773 N N . THR A 1 230 ? -19.656 4.566 -0.06 1 94.69 230 THR A N 1
ATOM 1774 C CA . THR A 1 230 ? -20.797 3.707 0.239 1 94.69 230 THR A CA 1
ATOM 1775 C C . THR A 1 230 ? -20.828 3.359 1.724 1 94.69 230 THR A C 1
ATOM 1777 O O . THR A 1 230 ? -21.578 2.469 2.139 1 94.69 230 THR A O 1
ATOM 1780 N N . GLY A 1 231 ? -20.078 4.07 2.496 1 94.56 231 GLY A N 1
ATOM 1781 C CA . GLY A 1 231 ? -20.031 3.748 3.914 1 94.56 231 GLY A CA 1
ATOM 1782 C C . GLY A 1 231 ? -19.406 2.393 4.195 1 94.56 231 GLY A C 1
ATOM 1783 O O . GLY A 1 231 ? -18.312 2.098 3.723 1 94.56 231 GLY A O 1
ATOM 1784 N N . ASN A 1 232 ? -20.203 1.492 4.883 1 93.69 232 ASN A N 1
ATOM 1785 C CA . ASN A 1 232 ? -19.625 0.22 5.32 1 93.69 232 ASN A CA 1
ATOM 1786 C C . ASN A 1 232 ? -20.125 -0.938 4.457 1 93.69 232 ASN A C 1
ATOM 1788 O O . ASN A 1 232 ? -19.656 -2.066 4.594 1 93.69 232 ASN A O 1
ATOM 1792 N N . ILE A 1 233 ? -20.984 -0.703 3.545 1 91.38 233 ILE A N 1
ATOM 1793 C CA . ILE A 1 233 ? -21.578 -1.796 2.781 1 91.38 233 ILE A CA 1
ATOM 1794 C C . ILE A 1 233 ? -20.844 -1.952 1.45 1 91.38 233 ILE A C 1
ATOM 1796 O O . ILE A 1 233 ? -20.172 -1.026 0.994 1 91.38 233 ILE A O 1
ATOM 1800 N N . LEU A 1 234 ? -20.859 -3.141 0.881 1 89.81 234 LEU A N 1
ATOM 1801 C CA . LEU A 1 234 ? -20.625 -3.402 -0.537 1 89.81 234 LEU A CA 1
ATOM 1802 C C . LEU A 1 234 ? -21.953 -3.508 -1.285 1 89.81 234 LEU A C 1
ATOM 1804 O O . LEU A 1 234 ? -22.734 -4.43 -1.046 1 89.81 234 LEU A O 1
ATOM 1808 N N . PRO A 1 235 ? -22.125 -2.57 -2.16 1 87.56 235 PRO A N 1
ATOM 1809 C CA . PRO A 1 235 ? -23.422 -2.57 -2.828 1 87.56 235 PRO A CA 1
ATOM 1810 C C . PRO A 1 235 ? -23.75 -3.902 -3.504 1 87.56 235 PRO A C 1
ATOM 1812 O O . PRO A 1 235 ? -22.953 -4.395 -4.309 1 87.56 235 PRO A O 1
ATOM 1815 N N . ASN A 1 236 ? -24.844 -4.523 -3.152 1 88.56 236 ASN A N 1
ATOM 1816 C CA . ASN A 1 236 ? -25.438 -5.727 -3.725 1 88.56 236 ASN A CA 1
ATOM 1817 C C . ASN A 1 236 ? -24.703 -6.984 -3.262 1 88.56 236 ASN A C 1
ATOM 1819 O O . ASN A 1 236 ? -24.891 -8.062 -3.828 1 88.56 236 ASN A O 1
ATOM 1823 N N . VAL A 1 237 ? -23.781 -6.867 -2.393 1 91.44 237 VAL A N 1
ATOM 1824 C CA . VAL A 1 237 ? -23.094 -8.008 -1.803 1 91.44 237 VAL A CA 1
ATOM 1825 C C . VAL A 1 237 ? -23.422 -8.102 -0.316 1 91.44 237 VAL A C 1
ATOM 1827 O O . VAL A 1 237 ? -22.828 -7.402 0.508 1 91.44 237 VAL A O 1
ATOM 1830 N N . ALA A 1 238 ? -24.359 -8.992 0.007 1 94.31 238 ALA A N 1
ATOM 1831 C CA . ALA A 1 238 ? -24.875 -9.055 1.375 1 94.31 238 ALA A CA 1
ATOM 1832 C C . ALA A 1 238 ? -25.016 -10.5 1.839 1 94.31 238 ALA A C 1
ATOM 1834 O O . ALA A 1 238 ? -25.359 -11.375 1.043 1 94.31 238 ALA A O 1
ATOM 1835 N N . PRO A 1 239 ? -24.781 -10.719 3.098 1 95.81 239 PRO A N 1
ATOM 1836 C CA . PRO A 1 239 ? -24.281 -9.727 4.055 1 95.81 239 PRO A CA 1
ATOM 1837 C C . PRO A 1 239 ? -22.781 -9.539 3.986 1 95.81 239 PRO A C 1
ATOM 1839 O O . PRO A 1 239 ? -22.031 -10.523 3.943 1 95.81 239 PRO A O 1
ATOM 1842 N N . SER A 1 240 ? -22.25 -8.43 3.898 1 94.56 240 SER A N 1
ATOM 1843 C CA . SER A 1 240 ? -20.875 -7.953 4.02 1 94.56 240 SER A CA 1
ATOM 1844 C C . SER A 1 240 ? -20.828 -6.559 4.629 1 94.56 240 SER A C 1
ATOM 1846 O O . SER A 1 240 ? -20.875 -5.559 3.91 1 94.56 240 SER A O 1
ATOM 1848 N N . ASN A 1 241 ? -20.75 -6.508 5.926 1 96.69 241 ASN A N 1
ATOM 1849 C CA . ASN A 1 241 ? -20.906 -5.254 6.66 1 96.69 241 ASN A CA 1
ATOM 1850 C C . ASN A 1 241 ? -20.359 -5.359 8.078 1 96.69 241 ASN A C 1
ATOM 1852 O O . ASN A 1 241 ? -19.766 -6.383 8.445 1 96.69 241 ASN A O 1
ATOM 1856 N N . ILE A 1 242 ? -20.422 -4.301 8.781 1 97.62 242 ILE A N 1
ATOM 1857 C CA . ILE A 1 242 ? -20.172 -4.316 10.219 1 97.62 242 ILE A CA 1
ATOM 1858 C C . ILE A 1 242 ? -21.484 -4.086 10.969 1 97.62 242 ILE A C 1
ATOM 1860 O O . ILE A 1 242 ? -22.359 -3.365 10.492 1 97.62 242 ILE A O 1
ATOM 1864 N N . TYR A 1 243 ? -21.578 -4.707 12.117 1 98.19 243 TYR A N 1
ATOM 1865 C CA . TYR A 1 243 ? -22.797 -4.676 12.898 1 98.19 243 TYR A CA 1
ATOM 1866 C C . TYR A 1 243 ? -22.516 -4.301 14.352 1 98.19 243 TYR A C 1
ATOM 1868 O O . TYR A 1 243 ? -21.438 -4.609 14.875 1 98.19 243 TYR A O 1
ATOM 1876 N N . PRO A 1 244 ? -23.438 -3.609 14.977 1 98 244 PRO A N 1
ATOM 1877 C CA . PRO A 1 244 ? -23.266 -3.227 16.375 1 98 244 PRO A CA 1
ATOM 1878 C C . PRO A 1 244 ? -23.344 -4.418 17.328 1 98 244 PRO A C 1
ATOM 1880 O O . PRO A 1 244 ? -24 -5.418 17.016 1 98 244 PRO A O 1
ATOM 1883 N N . THR A 1 245 ? -22.703 -4.324 18.422 1 98.31 245 THR A N 1
ATOM 1884 C CA . THR A 1 245 ? -22.703 -5.383 19.422 1 98.31 245 THR A CA 1
ATOM 1885 C C . THR A 1 245 ? -23.266 -4.875 20.75 1 98.31 245 THR A C 1
ATOM 1887 O O . THR A 1 245 ? -23.469 -3.67 20.922 1 98.31 245 THR A O 1
ATOM 1890 N N . ALA A 1 246 ? -23.484 -5.793 21.656 1 98.12 246 ALA A N 1
ATOM 1891 C CA . ALA A 1 246 ? -24.047 -5.469 22.953 1 98.12 246 ALA A CA 1
ATOM 1892 C C . ALA A 1 246 ? -23.094 -4.621 23.781 1 98.12 246 ALA A C 1
ATOM 1894 O O . ALA A 1 246 ? -23.516 -3.82 24.625 1 98.12 246 ALA A O 1
ATOM 1895 N N . ASP A 1 247 ? -21.828 -4.711 23.562 1 96 247 ASP A N 1
ATOM 1896 C CA . ASP A 1 247 ? -20.828 -3.99 24.344 1 96 247 ASP A CA 1
ATOM 1897 C C . ASP A 1 247 ? -20.438 -2.68 23.656 1 96 247 ASP A C 1
ATOM 1899 O O . ASP A 1 247 ? -19.422 -2.072 24.016 1 96 247 ASP A O 1
ATOM 1903 N N . GLY A 1 248 ? -21.188 -2.309 22.688 1 94.69 248 GLY A N 1
ATOM 1904 C CA . GLY A 1 248 ? -21.016 -0.997 22.078 1 94.69 248 GLY A CA 1
ATOM 1905 C C . GLY A 1 248 ? -19.938 -0.958 21.016 1 94.69 248 GLY A C 1
ATOM 1906 O O . GLY A 1 248 ? -19.531 0.118 20.578 1 94.69 248 GLY A O 1
ATOM 1907 N N . SER A 1 249 ? -19.453 -2.088 20.656 1 94.88 249 SER A N 1
ATOM 1908 C CA . SER A 1 249 ? -18.438 -2.16 19.609 1 94.88 249 SER A CA 1
ATOM 1909 C C . SER A 1 249 ? -19.047 -2.561 18.266 1 94.88 249 SER A C 1
ATOM 1911 O O . SER A 1 249 ? -20.266 -2.639 18.141 1 94.88 249 SER A O 1
ATOM 1913 N N . TRP A 1 250 ? -18.219 -2.613 17.312 1 96.81 250 TRP A N 1
ATOM 1914 C CA . TRP A 1 250 ? -18.641 -3.049 15.977 1 96.81 250 TRP A CA 1
ATOM 1915 C C . TRP A 1 250 ? -18 -4.387 15.617 1 96.81 250 TRP A C 1
ATOM 1917 O O . TRP A 1 250 ? -16.891 -4.688 16.062 1 96.81 250 TRP A O 1
ATOM 1927 N N . PHE A 1 251 ? -18.703 -5.137 14.805 1 97.69 251 PHE A N 1
ATOM 1928 C CA . PHE A 1 251 ? -18.297 -6.492 14.469 1 97.69 251 PHE A CA 1
ATOM 1929 C C . PHE A 1 251 ? -18.5 -6.77 12.984 1 97.69 251 PHE A C 1
ATOM 1931 O O . PHE A 1 251 ? -19.609 -6.582 12.461 1 97.69 251 PHE A O 1
ATOM 1938 N N . VAL A 1 252 ? -17.438 -7.203 12.312 1 97.06 252 VAL A N 1
ATOM 1939 C CA . VAL A 1 252 ? -17.5 -7.461 10.875 1 97.06 252 VAL A CA 1
ATOM 1940 C C . VAL A 1 252 ? -18.031 -8.867 10.617 1 97.06 252 VAL A C 1
ATOM 1942 O O . VAL A 1 252 ? -17.609 -9.828 11.266 1 97.06 252 VAL A O 1
ATOM 1945 N N . ILE A 1 253 ? -18.953 -9 9.672 1 96.81 253 ILE A N 1
ATOM 1946 C CA . ILE A 1 253 ? -19.438 -10.297 9.211 1 96.81 253 ILE A CA 1
ATOM 1947 C C . ILE A 1 253 ? -19.469 -10.32 7.684 1 96.81 253 ILE A C 1
ATOM 1949 O O . ILE A 1 253 ? -20.031 -9.422 7.051 1 96.81 253 ILE A O 1
ATOM 1953 N N . GLY A 1 254 ? -18.781 -11.234 7.086 1 94.88 254 GLY A N 1
ATOM 1954 C CA . GLY A 1 254 ? -18.812 -11.508 5.66 1 94.88 254 GLY A CA 1
ATOM 1955 C C . GLY A 1 254 ? -19.391 -12.875 5.324 1 94.88 254 GLY A C 1
ATOM 1956 O O . GLY A 1 254 ? -18.672 -13.875 5.355 1 94.88 254 GLY A O 1
ATOM 1957 N N . ALA A 1 255 ? -20.641 -12.914 4.938 1 95.5 255 ALA A N 1
ATOM 1958 C CA . ALA A 1 255 ? -21.344 -14.172 4.672 1 95.5 255 ALA A CA 1
ATOM 1959 C C . ALA A 1 255 ? -22.188 -14.062 3.4 1 95.5 255 ALA A C 1
ATOM 1961 O O . ALA A 1 255 ? -23.359 -14.445 3.393 1 95.5 255 ALA A O 1
ATOM 1962 N N . ASN A 1 256 ? -21.516 -13.547 2.32 1 92.94 256 ASN A N 1
ATOM 1963 C CA . ASN A 1 256 ? -22.312 -13.211 1.144 1 92.94 256 ASN A CA 1
ATOM 1964 C C . ASN A 1 256 ? -22.453 -14.406 0.203 1 92.94 256 ASN A C 1
ATOM 1966 O O . ASN A 1 256 ? -23.297 -14.391 -0.699 1 92.94 256 ASN A O 1
ATOM 1970 N N . ALA A 1 257 ? -21.625 -15.461 0.349 1 92.25 257 ALA A N 1
ATOM 1971 C CA . ALA A 1 257 ? -21.844 -16.703 -0.405 1 92.25 257 ALA A CA 1
ATOM 1972 C C . ALA A 1 257 ? -23.016 -17.484 0.155 1 92.25 257 ALA A C 1
ATOM 1974 O O . ALA A 1 257 ? -23.234 -17.516 1.368 1 92.25 257 ALA A O 1
ATOM 1975 N N . ASP A 1 258 ? -23.688 -18.25 -0.678 1 95.62 258 ASP A N 1
ATOM 1976 C CA . ASP A 1 258 ? -24.906 -18.938 -0.269 1 95.62 258 ASP A CA 1
ATOM 1977 C C . ASP A 1 258 ? -24.625 -19.922 0.865 1 95.62 258 ASP A C 1
ATOM 1979 O O . ASP A 1 258 ? -25.359 -19.969 1.854 1 95.62 258 ASP A O 1
ATOM 1983 N N . THR A 1 259 ? -23.594 -20.641 0.725 1 95.19 259 THR A N 1
ATOM 1984 C CA . THR A 1 259 ? -23.281 -21.656 1.727 1 95.19 259 THR A CA 1
ATOM 1985 C C . THR A 1 259 ? -22.891 -21 3.053 1 95.19 259 THR A C 1
ATOM 1987 O O . THR A 1 259 ? -23.266 -21.484 4.121 1 95.19 259 THR A O 1
ATOM 1990 N N . ILE A 1 260 ? -22.234 -19.938 3.012 1 95.31 260 ILE A N 1
ATOM 1991 C CA . ILE A 1 260 ? -21.812 -19.234 4.223 1 95.31 260 ILE A CA 1
ATOM 1992 C C . ILE A 1 260 ? -23.016 -18.562 4.875 1 95.31 260 ILE A C 1
ATOM 1994 O O . ILE A 1 260 ? -23.141 -18.547 6.102 1 95.31 260 ILE A O 1
ATOM 1998 N N . PHE A 1 261 ? -23.906 -18.031 4.031 1 97.75 261 PHE A N 1
ATOM 1999 C CA . PHE A 1 261 ? -25.109 -17.422 4.578 1 97.75 261 PHE A CA 1
ATOM 2000 C C . PHE A 1 261 ? -25.969 -18.453 5.301 1 97.75 261 PHE A C 1
ATOM 2002 O O . PHE A 1 261 ? -26.562 -18.156 6.34 1 97.75 261 PHE A O 1
ATOM 2009 N N . THR A 1 262 ? -26.031 -19.594 4.742 1 98.25 262 THR A N 1
ATOM 2010 C CA . THR A 1 262 ? -26.75 -20.672 5.402 1 98.25 262 THR A CA 1
ATOM 2011 C C . THR A 1 262 ? -26.188 -20.922 6.801 1 98.25 262 THR A C 1
ATOM 2013 O O . THR A 1 262 ? -26.953 -21.062 7.758 1 98.25 262 THR A O 1
ATOM 2016 N N . ARG A 1 263 ? -24.906 -20.875 6.941 1 97.88 263 ARG A N 1
ATOM 2017 C CA . ARG A 1 263 ? -24.266 -21.062 8.234 1 97.88 263 ARG A CA 1
ATOM 2018 C C . ARG A 1 263 ? -24.562 -19.906 9.172 1 97.88 263 ARG A C 1
ATOM 2020 O O . ARG A 1 263 ? -24.781 -20.109 10.367 1 97.88 263 ARG A O 1
ATOM 2027 N N . LEU A 1 264 ? -24.547 -18.672 8.609 1 98.31 264 LEU A N 1
ATOM 2028 C CA . LEU A 1 264 ? -24.875 -17.516 9.422 1 98.31 264 LEU A CA 1
ATOM 2029 C C . LEU A 1 264 ? -26.312 -17.609 9.922 1 98.31 264 LEU A C 1
ATOM 2031 O O . LEU A 1 264 ? -26.594 -17.344 11.094 1 98.31 264 LEU A O 1
ATOM 2035 N N . ALA A 1 265 ? -27.203 -18 9.023 1 98.56 265 ALA A N 1
ATOM 2036 C CA . ALA A 1 265 ? -28.609 -18.141 9.398 1 98.56 265 ALA A CA 1
ATOM 2037 C C . ALA A 1 265 ? -28.781 -19.156 10.531 1 98.56 265 ALA A C 1
ATOM 2039 O O . ALA A 1 265 ? -29.578 -18.938 11.453 1 98.56 265 ALA A O 1
ATOM 2040 N N . GLN A 1 266 ? -28.062 -20.21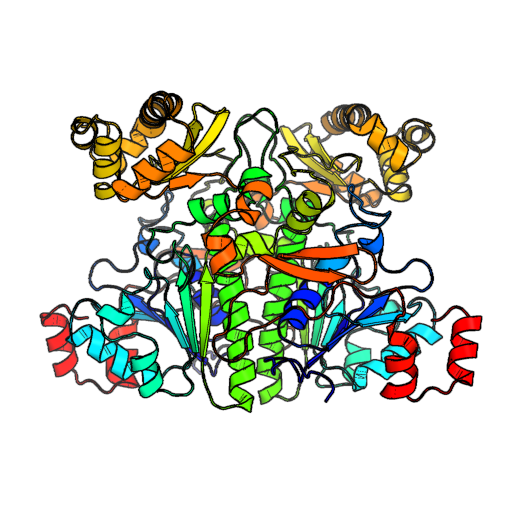9 10.445 1 98.44 266 GLN A N 1
ATOM 2041 C CA . GLN A 1 266 ? -28.062 -21.219 11.508 1 98.44 266 GLN A CA 1
ATOM 2042 C C . GLN A 1 266 ? -27.547 -20.625 12.82 1 98.44 266 GLN A C 1
ATOM 2044 O O . GLN A 1 266 ? -28.141 -20.828 13.875 1 98.44 266 GLN A O 1
ATOM 2049 N N . ALA A 1 267 ? -26.484 -19.953 12.742 1 98.25 267 ALA A N 1
ATOM 2050 C CA . ALA A 1 267 ? -25.891 -19.328 13.922 1 98.25 267 ALA A CA 1
ATOM 2051 C C . ALA A 1 267 ? -26.875 -18.359 14.578 1 98.25 267 ALA A C 1
ATOM 2053 O O . ALA A 1 267 ? -26.906 -18.234 15.805 1 98.25 267 ALA A O 1
ATOM 2054 N N . MET A 1 268 ? -27.688 -17.703 13.781 1 98.44 268 MET A N 1
ATOM 2055 C CA . MET A 1 268 ? -28.641 -16.719 14.25 1 98.44 268 MET A CA 1
ATOM 2056 C C . MET A 1 268 ? -29.859 -17.391 14.859 1 98.44 268 MET A C 1
ATOM 2058 O O . MET A 1 268 ? -30.734 -16.719 15.438 1 98.44 268 MET A O 1
ATOM 2062 N N . GLY A 1 269 ? -29.922 -18.703 14.711 1 97.94 269 GLY A N 1
ATOM 2063 C CA . GLY A 1 269 ? -31.094 -19.422 15.164 1 97.94 269 GLY A CA 1
ATOM 2064 C C . GLY A 1 269 ? -32.312 -19.219 14.266 1 97.94 269 GLY A C 1
ATOM 2065 O O . GLY A 1 269 ? -33.438 -19.328 14.719 1 97.94 269 GLY A O 1
ATOM 2066 N N . GLN A 1 270 ? -32 -18.812 13.078 1 98.25 270 GLN A N 1
ATOM 2067 C CA . GLN A 1 270 ? -33.031 -18.562 12.086 1 98.25 270 GLN A CA 1
ATOM 2068 C C . GLN A 1 270 ? -32.719 -19.266 10.766 1 98.25 270 GLN A C 1
ATOM 2070 O O . GLN A 1 270 ? -32.656 -18.625 9.719 1 98.25 270 GLN A O 1
ATOM 2075 N N . PRO A 1 271 ? -32.594 -20.594 10.766 1 98.06 271 PRO A N 1
ATOM 2076 C CA . PRO A 1 271 ? -32.188 -21.328 9.578 1 98.06 271 PRO A CA 1
ATOM 2077 C C . PRO A 1 271 ? -33.094 -21.125 8.383 1 98.06 271 PRO A C 1
ATOM 2079 O O . PRO A 1 271 ? -32.688 -21.281 7.234 1 98.06 271 PRO A O 1
ATOM 2082 N N . GLU A 1 272 ? -34.344 -20.719 8.641 1 97.88 272 GLU A N 1
ATOM 2083 C CA . GLU A 1 272 ? -35.344 -20.516 7.574 1 97.88 272 GLU A CA 1
ATOM 2084 C C . GLU A 1 272 ? -34.938 -19.344 6.676 1 97.88 272 GLU A C 1
ATOM 2086 O O . GLU A 1 272 ? -35.406 -19.25 5.543 1 97.88 272 GLU A O 1
ATOM 2091 N N . LEU A 1 273 ? -34.094 -18.453 7.137 1 98.25 273 LEU A N 1
ATOM 2092 C CA . LEU A 1 273 ? -33.656 -17.328 6.34 1 98.25 273 LEU A CA 1
ATOM 2093 C C . LEU A 1 273 ? -32.906 -17.797 5.086 1 98.25 273 LEU A C 1
ATOM 2095 O O . LEU A 1 273 ? -32.969 -17.125 4.047 1 98.25 273 LEU A O 1
ATOM 2099 N N . ALA A 1 274 ? -32.25 -18.969 5.172 1 97.81 274 ALA A N 1
ATOM 2100 C CA . ALA A 1 274 ? -31.438 -19.484 4.074 1 97.81 274 ALA A CA 1
ATOM 2101 C C . ALA A 1 274 ? -32.312 -19.938 2.912 1 97.81 274 ALA A C 1
ATOM 2103 O O . ALA A 1 274 ? -31.844 -20.078 1.782 1 97.81 274 ALA A O 1
ATOM 2104 N N . THR A 1 275 ? -33.594 -20.203 3.227 1 97.62 275 THR A N 1
ATOM 2105 C CA . THR A 1 275 ? -34.5 -20.641 2.178 1 97.62 275 THR A CA 1
ATOM 2106 C C . THR A 1 275 ? -35.562 -19.594 1.884 1 97.62 275 THR A C 1
ATOM 2108 O O . THR A 1 275 ? -36.406 -19.781 1.02 1 97.62 275 THR A O 1
ATOM 2111 N N . ASP A 1 276 ? -35.594 -18.531 2.627 1 98.12 276 ASP A N 1
ATOM 2112 C CA . ASP A 1 276 ? -36.469 -17.391 2.348 1 98.12 276 ASP A CA 1
ATOM 2113 C C . ASP A 1 276 ? -36.188 -16.797 0.975 1 98.12 276 ASP A C 1
ATOM 2115 O O . ASP A 1 276 ? -35.031 -16.422 0.687 1 98.12 276 ASP A O 1
ATOM 2119 N N . PRO A 1 277 ? -37.156 -16.672 0.136 1 97.75 277 PRO A N 1
ATOM 2120 C CA . PRO A 1 277 ? -36.906 -16.172 -1.22 1 97.75 277 PRO A CA 1
ATOM 2121 C C . PRO A 1 277 ? -36.219 -14.812 -1.233 1 97.75 277 PRO A C 1
ATOM 2123 O O . PRO A 1 277 ? -35.531 -14.477 -2.203 1 97.75 277 PRO A O 1
ATOM 2126 N N . ARG A 1 278 ? -36.406 -14.094 -0.195 1 96.94 278 ARG A N 1
ATOM 2127 C CA . ARG A 1 278 ? -35.781 -12.781 -0.117 1 96.94 278 ARG A CA 1
ATOM 2128 C C . ARG A 1 278 ? -34.281 -12.914 0.097 1 96.94 278 ARG A C 1
ATOM 2130 O O . ARG A 1 278 ? -33.531 -11.984 -0.192 1 96.94 278 ARG A O 1
ATOM 2137 N N . PHE A 1 279 ? -33.719 -14.039 0.573 1 98.5 279 PHE A N 1
ATOM 2138 C CA . PHE A 1 279 ? -32.312 -14.102 1.029 1 98.5 279 PHE A CA 1
ATOM 2139 C C . PHE A 1 279 ? -31.656 -15.375 0.544 1 98.5 279 PHE A C 1
ATOM 2141 O O . PHE A 1 279 ? -3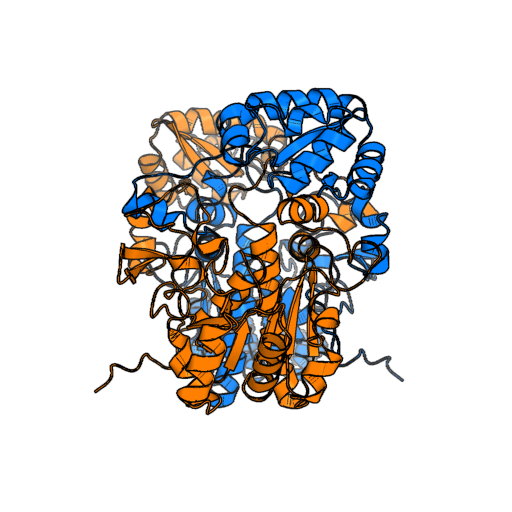0.453 -15.578 0.778 1 98.5 279 PHE A O 1
ATOM 2148 N N . ALA A 1 280 ? -32.344 -16.172 -0.21 1 97.44 280 ALA A N 1
ATOM 2149 C CA . ALA A 1 280 ? -31.906 -17.531 -0.519 1 97.44 280 ALA A CA 1
ATOM 2150 C C . ALA A 1 280 ? -30.688 -17.531 -1.438 1 97.44 280 ALA A C 1
ATOM 2152 O O . ALA A 1 280 ? -29.891 -18.469 -1.425 1 97.44 280 ALA A O 1
ATOM 2153 N N . THR A 1 281 ? -30.625 -16.469 -2.242 1 96.06 281 THR A N 1
ATOM 2154 C CA . THR A 1 281 ? -29.516 -16.406 -3.193 1 96.06 281 THR A CA 1
ATOM 2155 C C . THR A 1 281 ? -28.719 -15.117 -3.008 1 96.06 281 THR A C 1
ATOM 2157 O O . THR A 1 281 ? -29.234 -14.141 -2.457 1 96.06 281 THR A O 1
ATOM 2160 N N . HIS A 1 282 ? -27.484 -15.18 -3.512 1 93.88 282 HIS A N 1
ATOM 2161 C CA . HIS A 1 282 ? -26.625 -14 -3.482 1 93.88 282 HIS A CA 1
ATOM 2162 C C . HIS A 1 282 ? -27.328 -12.789 -4.078 1 93.88 282 HIS A C 1
ATOM 2164 O O . HIS A 1 282 ? -27.312 -11.703 -3.496 1 93.88 282 HIS A O 1
ATOM 2170 N N . GLN A 1 283 ? -27.953 -13.016 -5.133 1 92.31 283 GLN A N 1
ATOM 2171 C CA . GLN A 1 283 ? -28.656 -11.938 -5.832 1 92.31 283 GLN A CA 1
ATOM 2172 C C . GLN A 1 283 ? -29.812 -11.398 -5 1 92.31 283 GLN A C 1
ATOM 2174 O O . GLN A 1 283 ? -29.953 -10.18 -4.848 1 92.31 283 GLN A O 1
ATOM 2179 N N . ALA A 1 284 ? -30.578 -12.305 -4.488 1 96.81 284 ALA A N 1
ATOM 2180 C CA . ALA A 1 284 ? -31.734 -11.914 -3.689 1 96.81 284 ALA A CA 1
ATOM 2181 C C . ALA A 1 284 ? -31.312 -11.125 -2.453 1 96.81 284 ALA A C 1
ATOM 2183 O O . ALA A 1 284 ? -31.922 -10.117 -2.105 1 96.81 284 ALA A O 1
ATOM 2184 N N . ARG A 1 285 ? -30.25 -11.547 -1.834 1 97.75 285 ARG A N 1
ATOM 2185 C CA . ARG A 1 285 ? -29.734 -10.852 -0.655 1 97.75 285 ARG A CA 1
ATOM 2186 C C . ARG A 1 285 ? -29.25 -9.453 -1.012 1 97.75 285 ARG A C 1
ATOM 2188 O O . ARG A 1 285 ? -29.453 -8.5 -0.252 1 97.75 285 ARG A O 1
ATOM 2195 N N . GLY A 1 286 ? -28.625 -9.328 -2.139 1 95.25 286 GLY A N 1
ATOM 2196 C CA . GLY A 1 286 ? -28.219 -8.016 -2.605 1 95.25 286 GLY A CA 1
ATOM 2197 C C . GLY A 1 286 ? -29.391 -7.062 -2.795 1 95.25 286 GLY A C 1
ATOM 2198 O O . GLY A 1 286 ? -29.297 -5.887 -2.436 1 95.25 286 GLY A O 1
ATOM 2199 N N . GLU A 1 287 ? -30.453 -7.598 -3.295 1 95.38 287 GLU A N 1
ATOM 2200 C CA . GLU A 1 287 ? -31.656 -6.801 -3.553 1 95.38 287 GLU A CA 1
ATOM 2201 C C . GLU A 1 287 ? -32.344 -6.387 -2.25 1 95.38 287 GLU A C 1
ATOM 2203 O O . GLU A 1 287 ? -33.031 -5.379 -2.205 1 95.38 287 GLU A O 1
ATOM 2208 N N . HIS A 1 288 ? -32.156 -7.18 -1.258 1 97.88 288 HIS A N 1
ATOM 2209 C CA . HIS A 1 288 ? -32.781 -6.926 0.038 1 97.88 288 HIS A CA 1
ATOM 2210 C C . HIS A 1 288 ? -31.719 -6.637 1.104 1 97.88 288 HIS A C 1
ATOM 2212 O O . HIS A 1 288 ? -31.875 -7.039 2.26 1 97.88 288 HIS A O 1
ATOM 2218 N N . GLN A 1 289 ? -30.625 -6.047 0.692 1 97.56 289 GLN A N 1
ATOM 2219 C CA . GLN A 1 289 ? -29.438 -5.844 1.51 1 97.56 289 GLN A CA 1
ATOM 2220 C C . GLN A 1 289 ? -29.781 -5.078 2.787 1 97.56 289 GLN A C 1
ATOM 2222 O O . GLN A 1 289 ? -29.391 -5.492 3.883 1 97.56 289 GLN A O 1
ATOM 2227 N N . ALA A 1 290 ? -30.531 -3.998 2.691 1 97.06 290 ALA A N 1
ATOM 2228 C CA . ALA A 1 290 ? -30.844 -3.17 3.852 1 97.06 290 ALA A CA 1
ATOM 2229 C C . ALA A 1 290 ? -31.656 -3.955 4.879 1 97.06 290 ALA A C 1
ATOM 2231 O O . ALA A 1 290 ? -31.375 -3.898 6.078 1 97.06 290 ALA A O 1
ATOM 2232 N N . GLU A 1 291 ? -32.625 -4.605 4.375 1 98.06 291 GLU A N 1
ATOM 2233 C CA . GLU A 1 291 ? -33.469 -5.426 5.242 1 98.06 291 GLU A CA 1
ATOM 2234 C C . GLU A 1 291 ? -32.656 -6.496 5.957 1 98.06 291 GLU A C 1
ATOM 2236 O O . GLU A 1 291 ? -32.812 -6.707 7.164 1 98.06 291 GLU A O 1
ATOM 2241 N N . LEU A 1 292 ? -31.844 -7.148 5.203 1 98.44 292 LEU A N 1
ATOM 2242 C CA . LEU A 1 292 ? -31.016 -8.203 5.766 1 98.44 292 LEU A CA 1
ATOM 2243 C C . LEU A 1 292 ? -30.047 -7.641 6.793 1 98.44 292 LEU A C 1
ATOM 2245 O O . LEU A 1 292 ? -29.859 -8.227 7.863 1 98.44 292 LEU A O 1
ATOM 2249 N N . ASP A 1 293 ? -29.438 -6.551 6.523 1 97.94 293 ASP A N 1
ATOM 2250 C CA . ASP A 1 293 ? -28.5 -5.91 7.445 1 97.94 293 ASP A CA 1
ATOM 2251 C C . ASP A 1 293 ? -29.203 -5.512 8.742 1 97.94 293 ASP A C 1
ATOM 2253 O O . ASP A 1 293 ? -28.625 -5.656 9.828 1 97.94 293 ASP A O 1
ATOM 2257 N N . ASP A 1 294 ? -30.406 -5.027 8.625 1 98.12 294 ASP A N 1
ATOM 2258 C CA . ASP A 1 294 ? -31.172 -4.672 9.82 1 98.12 294 ASP A CA 1
ATOM 2259 C C . ASP A 1 294 ? -31.438 -5.898 10.688 1 98.12 294 ASP A C 1
ATOM 2261 O O . ASP A 1 294 ? -31.359 -5.824 11.914 1 98.12 294 ASP A O 1
ATOM 2265 N N . LEU A 1 295 ? -31.766 -6.934 9.984 1 98.38 295 LEU A N 1
ATOM 2266 C CA . LEU A 1 295 ? -32.031 -8.18 10.688 1 98.38 295 LEU A CA 1
ATOM 2267 C C . LEU A 1 295 ? -30.812 -8.664 11.438 1 98.38 295 LEU A C 1
ATOM 2269 O O . LEU A 1 295 ? -30.891 -9.055 12.602 1 98.38 295 LEU A O 1
ATOM 2273 N N . ILE A 1 296 ? -29.719 -8.641 10.828 1 98.69 296 ILE A N 1
ATOM 2274 C CA . ILE A 1 296 ? -28.469 -9.109 11.422 1 98.69 296 ILE A CA 1
ATOM 2275 C C . ILE A 1 296 ? -28.062 -8.172 12.555 1 98.69 296 ILE A C 1
ATOM 2277 O O . ILE A 1 296 ? -27.609 -8.617 13.609 1 98.69 296 ILE A O 1
ATOM 2281 N N . ALA A 1 297 ? -28.234 -6.891 12.344 1 98.56 297 ALA A N 1
ATOM 2282 C CA . ALA A 1 297 ? -27.891 -5.902 13.367 1 98.56 297 ALA A CA 1
ATOM 2283 C C . ALA A 1 297 ? -28.719 -6.125 14.633 1 98.56 297 ALA A C 1
ATOM 2285 O O . ALA A 1 297 ? -28.188 -6.078 15.742 1 98.56 297 ALA A O 1
ATOM 2286 N N . ALA A 1 298 ? -30.016 -6.332 14.43 1 98.5 298 ALA A N 1
ATOM 2287 C CA . ALA A 1 298 ? -30.891 -6.586 15.562 1 98.5 298 ALA A CA 1
ATOM 2288 C C . ALA A 1 298 ? -30.438 -7.812 16.344 1 98.5 298 ALA A C 1
ATOM 2290 O O . ALA A 1 298 ? -30.562 -7.855 17.578 1 98.5 298 ALA A O 1
ATOM 2291 N N . TRP A 1 299 ? -29.969 -8.758 15.625 1 98.69 299 TRP A N 1
ATOM 2292 C CA . TRP A 1 299 ? -29.484 -9.992 16.234 1 98.69 299 TRP A CA 1
ATOM 2293 C C . TRP A 1 299 ? -28.156 -9.758 16.969 1 98.69 299 TRP A C 1
ATOM 2295 O O . TRP A 1 299 ? -28 -10.164 18.125 1 98.69 299 TRP A O 1
ATOM 2305 N N . THR A 1 300 ? -27.203 -9.07 16.391 1 98.75 300 THR A N 1
ATOM 2306 C CA . THR A 1 300 ? -25.875 -8.914 16.953 1 98.75 300 THR A CA 1
ATOM 2307 C C . THR A 1 300 ? -25.906 -8.039 18.203 1 98.75 300 THR A C 1
ATOM 2309 O O . THR A 1 300 ? -25.062 -8.164 19.078 1 98.75 300 THR A O 1
ATOM 2312 N N . LEU A 1 301 ? -26.859 -7.211 18.312 1 98.5 301 LEU A N 1
ATOM 2313 C CA . LEU A 1 301 ? -27 -6.312 19.453 1 98.5 301 LEU A CA 1
ATOM 2314 C C . LEU A 1 301 ? -27.219 -7.098 20.734 1 98.5 301 LEU A C 1
ATOM 2316 O O . LEU A 1 301 ? -27.094 -6.547 21.828 1 98.5 301 LEU A O 1
ATOM 2320 N N . ASN A 1 302 ? -27.516 -8.359 20.594 1 98.44 302 ASN A N 1
ATOM 2321 C CA . ASN A 1 302 ? -27.781 -9.188 21.766 1 98.44 302 ASN A CA 1
ATOM 2322 C C . ASN A 1 302 ? -26.5 -9.836 22.297 1 98.44 302 ASN A C 1
ATOM 2324 O O . ASN A 1 302 ? -26.531 -10.492 23.344 1 98.44 302 ASN A O 1
ATOM 2328 N N . TYR A 1 303 ? -25.375 -9.695 21.625 1 98.56 303 TYR A N 1
ATOM 2329 C CA . TYR A 1 303 ? -24.141 -10.406 21.969 1 98.56 303 TYR A CA 1
ATOM 2330 C C . TYR A 1 303 ? -22.953 -9.453 22.016 1 98.56 303 TYR A C 1
ATOM 2332 O O . TYR A 1 303 ? -22.922 -8.461 21.281 1 98.56 303 TYR A O 1
ATOM 2340 N N . THR A 1 304 ? -22.047 -9.75 22.906 1 98 304 THR A N 1
ATOM 2341 C CA . THR A 1 304 ? -20.766 -9.047 22.859 1 98 304 THR A CA 1
ATOM 2342 C C . THR A 1 304 ? -19.953 -9.492 21.641 1 98 304 THR A C 1
ATOM 2344 O O . THR A 1 304 ? -20.234 -10.539 21.047 1 98 304 THR A O 1
ATOM 2347 N N . ALA A 1 305 ? -18.984 -8.719 21.312 1 96.81 305 ALA A N 1
ATOM 2348 C CA . ALA A 1 305 ? -18.125 -9.078 20.203 1 96.81 305 ALA A CA 1
ATOM 2349 C C . ALA A 1 305 ? -17.453 -10.43 20.438 1 96.81 305 ALA A C 1
ATOM 2351 O O . ALA A 1 305 ? -17.312 -11.234 19.516 1 96.81 305 ALA A O 1
ATOM 2352 N N . ASP A 1 306 ? -17.047 -10.703 21.641 1 95.56 306 ASP A N 1
ATOM 2353 C CA . ASP A 1 306 ? -16.391 -11.969 21.969 1 95.56 306 ASP A CA 1
ATOM 2354 C C . ASP A 1 306 ? -17.328 -13.148 21.766 1 95.56 306 ASP A C 1
ATOM 2356 O O . ASP A 1 306 ? -16.938 -14.18 21.219 1 95.56 306 ASP A O 1
ATOM 2360 N N . GLN A 1 307 ? -18.531 -12.93 22.203 1 97.75 307 GLN A N 1
ATOM 2361 C CA . GLN A 1 307 ? -19.531 -13.969 22.031 1 97.75 307 GLN A CA 1
ATOM 2362 C C . GLN A 1 307 ? -19.781 -14.242 20.547 1 97.75 307 GLN A C 1
ATOM 2364 O O . GLN A 1 307 ? -19.891 -15.398 20.125 1 97.75 307 GLN A O 1
ATOM 2369 N N . LEU A 1 308 ? -19.891 -13.195 19.828 1 98.25 308 LEU A N 1
ATOM 2370 C CA . LEU A 1 308 ? -20.109 -13.328 18.391 1 98.25 308 LEU A CA 1
ATOM 2371 C C . LEU A 1 308 ? -18.938 -14.039 17.719 1 98.25 308 LEU A C 1
ATOM 2373 O O . LEU A 1 308 ? -19.141 -14.891 16.859 1 98.25 308 LEU A O 1
ATOM 2377 N N . GLN A 1 309 ? -17.734 -13.664 18.109 1 95.75 309 GLN A N 1
ATOM 2378 C CA . GLN A 1 309 ? -16.547 -14.289 17.531 1 95.75 309 GLN A CA 1
ATOM 2379 C C . GLN A 1 309 ? -16.562 -15.797 17.734 1 95.75 309 GLN A C 1
ATOM 2381 O O . GLN A 1 309 ? -16.312 -16.562 16.797 1 95.75 309 GLN A O 1
ATOM 2386 N N . VAL A 1 310 ? -16.844 -16.219 18.922 1 95.81 310 VAL A N 1
ATOM 2387 C CA . VAL A 1 310 ? -16.891 -17.641 19.25 1 95.81 310 VAL A CA 1
ATOM 2388 C C . VAL A 1 310 ? -17.953 -18.328 18.391 1 95.81 310 VAL A C 1
ATOM 2390 O O . VAL A 1 310 ? -17.688 -19.391 17.812 1 95.81 310 VAL A O 1
ATOM 2393 N N . MET A 1 311 ? -19.094 -17.719 18.266 1 97.38 311 MET A N 1
ATOM 2394 C CA . MET A 1 311 ? -20.188 -18.281 17.484 1 97.38 311 MET A CA 1
ATOM 2395 C C . MET A 1 311 ? -19.812 -18.375 16.016 1 97.38 311 MET A C 1
ATOM 2397 O O . MET A 1 311 ? -20.062 -19.391 15.367 1 97.38 311 MET A O 1
ATOM 2401 N N . MET A 1 312 ? -19.312 -17.281 15.461 1 96.62 312 MET A N 1
ATOM 2402 C CA . MET A 1 312 ? -18.938 -17.266 14.055 1 96.62 312 MET A CA 1
ATOM 2403 C C . MET A 1 312 ? -17.859 -18.297 13.758 1 96.62 312 MET A C 1
ATOM 2405 O O . MET A 1 312 ? -17.891 -18.953 12.719 1 96.62 312 MET A O 1
ATOM 2409 N N . ASP A 1 313 ? -16.922 -18.453 14.695 1 93.19 313 ASP A N 1
ATOM 2410 C CA . ASP A 1 313 ? -15.883 -19.469 14.539 1 93.19 313 ASP A CA 1
ATOM 2411 C C . ASP A 1 313 ? -16.484 -20.875 14.523 1 93.19 313 ASP A C 1
ATOM 2413 O O . ASP A 1 313 ? -16.109 -21.703 13.711 1 93.19 313 ASP A O 1
ATOM 2417 N N . GLU A 1 314 ? -17.375 -21.094 15.383 1 95.25 314 GLU A N 1
ATOM 2418 C CA . GLU A 1 314 ? -18.031 -22.391 15.492 1 95.25 314 GLU A CA 1
ATOM 2419 C C . GLU A 1 314 ? -18.75 -22.766 14.195 1 95.25 314 GLU A C 1
ATOM 2421 O O . GLU A 1 314 ? -18.703 -23.906 13.766 1 95.25 314 GLU A O 1
ATOM 2426 N N . TYR A 1 315 ? -19.391 -21.828 13.57 1 96.06 315 TYR A N 1
ATOM 2427 C CA . TYR A 1 315 ? -20.203 -22.109 12.391 1 96.06 315 TYR A CA 1
ATOM 2428 C C . TYR A 1 315 ? -19.391 -21.891 11.117 1 96.06 315 TYR A C 1
ATOM 2430 O O . TYR A 1 315 ? -19.891 -22.109 10.008 1 96.06 315 TYR A O 1
ATOM 2438 N N . GLY A 1 316 ? -18.156 -21.422 11.266 1 93.12 316 GLY A N 1
ATOM 2439 C CA . GLY A 1 316 ? -17.297 -21.234 10.109 1 93.12 316 GLY A CA 1
ATOM 2440 C C . GLY A 1 316 ? -17.703 -20.031 9.273 1 93.12 316 GLY A C 1
ATOM 2441 O O . GLY A 1 316 ? -17.641 -20.078 8.039 1 93.12 316 GLY A O 1
ATOM 2442 N N . VAL A 1 317 ? -18.219 -18.969 9.891 1 95.38 317 VAL A N 1
ATOM 2443 C CA . VAL A 1 317 ? -18.578 -17.734 9.219 1 95.38 317 VAL A CA 1
ATOM 2444 C C . VAL A 1 317 ? -17.453 -16.719 9.359 1 95.38 317 VAL A C 1
ATOM 2446 O O . VAL A 1 317 ? -17.031 -16.406 10.469 1 95.38 317 VAL A O 1
ATOM 2449 N N . PRO A 1 318 ? -16.922 -16.219 8.25 1 94 318 PRO A N 1
ATOM 2450 C CA . PRO A 1 318 ? -15.883 -15.18 8.344 1 94 318 PRO A CA 1
ATOM 2451 C C . PRO A 1 318 ? -16.375 -13.938 9.086 1 94 318 PRO A C 1
ATOM 2453 O O . PRO A 1 318 ? -17.375 -13.336 8.703 1 94 318 PRO A O 1
ATOM 2456 N N . ALA A 1 319 ? -15.703 -13.648 10.141 1 95.75 319 ALA A N 1
ATOM 2457 C CA . ALA A 1 319 ? -16.094 -12.516 10.977 1 95.75 319 ALA A CA 1
ATOM 2458 C C . ALA A 1 319 ? -14.945 -12.102 11.906 1 95.75 319 ALA A C 1
ATOM 2460 O O . ALA A 1 319 ? -13.961 -12.836 12.047 1 95.75 319 ALA A O 1
ATOM 2461 N N . GLY A 1 320 ? -15.062 -10.906 12.375 1 94.31 320 GLY A N 1
ATOM 2462 C CA . GLY A 1 320 ? -14.039 -10.469 13.312 1 94.31 320 GLY A CA 1
ATOM 2463 C C . GLY A 1 320 ? -14.328 -9.109 13.914 1 94.31 320 GLY A C 1
ATOM 2464 O O . GLY A 1 320 ? -15.18 -8.367 13.406 1 94.31 320 GLY A O 1
ATOM 2465 N N . ARG A 1 321 ? -13.641 -8.852 14.977 1 95.25 321 ARG A N 1
ATOM 2466 C CA . ARG A 1 321 ? -13.711 -7.551 15.633 1 95.25 321 ARG A CA 1
ATOM 2467 C C . ARG A 1 321 ? -12.969 -6.492 14.82 1 95.25 321 ARG A C 1
ATOM 2469 O O . ARG A 1 321 ? -12.148 -6.82 13.961 1 95.25 321 ARG A O 1
ATOM 2476 N N . ILE A 1 322 ? -13.258 -5.289 15.055 1 96.69 322 ILE A N 1
ATOM 2477 C CA . ILE A 1 322 ? -12.445 -4.172 14.586 1 96.69 322 ILE A CA 1
ATOM 2478 C C . ILE A 1 322 ? -11.383 -3.832 15.625 1 96.69 322 ILE A C 1
ATOM 2480 O O . ILE A 1 322 ? -11.703 -3.33 16.703 1 96.69 322 ILE A O 1
ATOM 2484 N N . TYR A 1 323 ? -10.156 -4.027 15.258 1 97.62 323 TYR A N 1
ATOM 2485 C CA . TYR A 1 323 ? -9.07 -3.971 16.234 1 97.62 323 TYR A CA 1
ATOM 2486 C C . TYR A 1 323 ? -8.547 -2.549 16.391 1 97.62 323 TYR A C 1
ATOM 2488 O O . TYR A 1 323 ? -8.43 -1.819 15.398 1 97.62 323 TYR A O 1
ATOM 2496 N N . THR A 1 324 ? -8.297 -2.176 17.625 1 97.31 324 THR A N 1
ATOM 2497 C CA . THR A 1 324 ? -7.359 -1.116 17.969 1 97.31 324 THR A CA 1
ATOM 2498 C C . THR A 1 324 ? -6.031 -1.703 18.438 1 97.31 324 THR A C 1
ATOM 2500 O O . THR A 1 324 ? -5.867 -2.924 18.484 1 97.31 324 THR A O 1
ATOM 2503 N N . ALA A 1 325 ? -5.129 -0.849 18.766 1 98.12 325 ALA A N 1
ATOM 2504 C CA . ALA A 1 325 ? -3.838 -1.312 19.266 1 98.12 325 ALA A CA 1
ATOM 2505 C C . ALA A 1 325 ? -4.016 -2.152 20.531 1 98.12 325 ALA A C 1
ATOM 2507 O O . ALA A 1 325 ? -3.234 -3.072 20.781 1 98.12 325 ALA A O 1
ATOM 2508 N N . LYS A 1 326 ? -5.039 -1.837 21.266 1 97.5 326 LYS A N 1
ATOM 2509 C CA . LYS A 1 326 ? -5.301 -2.557 22.5 1 97.5 326 LYS A CA 1
ATOM 2510 C C . LYS A 1 326 ? -5.531 -4.043 22.234 1 97.5 326 LYS A C 1
ATOM 2512 O O . LYS A 1 326 ? -4.887 -4.895 22.859 1 97.5 326 LYS A O 1
ATOM 2517 N N . GLU A 1 327 ? -6.41 -4.379 21.312 1 97.06 327 GLU A N 1
ATOM 2518 C CA . GLU A 1 327 ? -6.691 -5.773 20.969 1 97.06 327 GLU A CA 1
ATOM 2519 C C . GLU A 1 327 ? -5.48 -6.441 20.328 1 97.06 327 GLU A C 1
ATOM 2521 O O . GLU A 1 327 ? -5.199 -7.613 20.594 1 97.06 327 GLU A O 1
ATOM 2526 N N . MET A 1 328 ? -4.75 -5.738 19.5 1 98.38 328 MET A N 1
ATOM 2527 C CA . MET A 1 328 ? -3.613 -6.297 18.781 1 98.38 328 MET A CA 1
ATOM 2528 C C . MET A 1 328 ? -2.557 -6.82 19.75 1 98.38 328 MET A C 1
ATOM 2530 O O . MET A 1 328 ? -1.995 -7.898 19.531 1 98.38 328 MET A O 1
ATOM 2534 N N . LEU A 1 329 ? -2.287 -6.078 20.781 1 98.19 329 LEU A N 1
ATOM 2535 C CA . LEU A 1 329 ? -1.188 -6.383 21.688 1 98.19 329 LEU A CA 1
ATOM 2536 C C . LEU A 1 329 ? -1.505 -7.613 22.531 1 98.19 329 LEU A C 1
ATOM 2538 O O . LEU A 1 329 ? -0.597 -8.336 22.938 1 98.19 329 LEU A O 1
ATOM 2542 N N . SER A 1 330 ? -2.789 -7.844 22.719 1 97.31 330 SER A N 1
ATOM 2543 C CA . SER A 1 330 ? -3.154 -8.953 23.594 1 97.31 330 SER A CA 1
ATOM 2544 C C . SER A 1 330 ? -3.648 -10.148 22.797 1 97.31 330 SER A C 1
ATOM 2546 O O . SER A 1 330 ? -3.871 -11.227 23.359 1 97.31 330 SER A O 1
ATOM 2548 N N . ASP A 1 331 ? -3.828 -10.062 21.547 1 97.5 331 ASP A N 1
ATOM 2549 C CA . ASP A 1 331 ? -4.398 -11.109 20.688 1 97.5 331 ASP A CA 1
ATOM 2550 C C . ASP A 1 331 ? -3.434 -12.289 20.562 1 97.5 331 ASP A C 1
ATOM 2552 O O . ASP A 1 331 ? -2.26 -12.102 20.234 1 97.5 331 ASP A O 1
ATOM 2556 N N . PRO A 1 332 ? -3.92 -13.531 20.734 1 97.62 332 PRO A N 1
ATOM 2557 C CA . PRO A 1 332 ? -3.043 -14.703 20.703 1 97.62 332 PRO A CA 1
ATOM 2558 C C . PRO A 1 332 ? -2.385 -14.914 19.344 1 97.62 332 PRO A C 1
ATOM 2560 O O . PRO A 1 332 ? -1.272 -15.438 19.266 1 97.62 332 PRO A O 1
ATOM 2563 N N . HIS A 1 333 ? -3.078 -14.555 18.312 1 97.88 333 HIS A N 1
ATOM 2564 C CA . HIS A 1 333 ? -2.527 -14.75 16.969 1 97.88 333 HIS A CA 1
ATOM 2565 C C . HIS A 1 333 ? -1.385 -13.773 16.703 1 97.88 333 HIS A C 1
ATOM 2567 O O . HIS A 1 333 ? -0.344 -14.164 16.156 1 97.88 333 HIS A O 1
ATOM 2573 N N . PHE A 1 334 ? -1.528 -12.508 17.062 1 98.62 334 PHE A N 1
ATOM 2574 C CA . PHE A 1 334 ? -0.462 -11.523 16.953 1 98.62 334 PHE A CA 1
ATOM 2575 C C . PHE A 1 334 ? 0.771 -11.961 17.734 1 98.62 334 PHE A C 1
ATOM 2577 O O . PHE A 1 334 ? 1.897 -11.82 17.25 1 98.62 334 PHE A O 1
ATOM 2584 N N . ILE A 1 335 ? 0.535 -12.461 18.891 1 98.56 335 ILE A N 1
ATOM 2585 C CA . ILE A 1 335 ? 1.621 -12.898 19.766 1 98.56 335 ILE A CA 1
ATOM 2586 C C . ILE A 1 335 ? 2.326 -14.102 19.141 1 98.56 335 ILE A C 1
ATOM 2588 O O . ILE A 1 335 ? 3.553 -14.109 19.016 1 98.56 335 ILE A O 1
ATOM 2592 N N . ALA A 1 336 ? 1.579 -15.07 18.688 1 98.62 336 ALA A N 1
ATOM 2593 C CA . ALA A 1 336 ? 2.139 -16.312 18.156 1 98.62 336 ALA A CA 1
ATOM 2594 C C . ALA A 1 336 ? 2.945 -16.047 16.875 1 98.62 336 ALA A C 1
ATOM 2596 O O . ALA A 1 336 ? 4.008 -16.641 16.688 1 98.62 336 ALA A O 1
ATOM 2597 N N . ARG A 1 337 ? 2.465 -15.141 16.078 1 98.25 337 ARG A N 1
ATOM 2598 C CA . ARG A 1 337 ? 3.123 -14.875 14.797 1 98.25 337 ARG A CA 1
ATOM 2599 C C . ARG A 1 337 ? 4.188 -13.797 14.953 1 98.25 337 ARG A C 1
ATOM 2601 O O . ARG A 1 337 ? 4.922 -13.5 14.008 1 98.25 337 ARG A O 1
ATOM 2608 N N . GLN A 1 338 ? 4.188 -13.195 16.109 1 98.5 338 GLN A N 1
ATOM 2609 C CA . GLN A 1 338 ? 5.098 -12.078 16.344 1 98.5 338 GLN A CA 1
ATOM 2610 C C . GLN A 1 338 ? 4.891 -10.969 15.32 1 98.5 338 GLN A C 1
ATOM 2612 O O . GLN A 1 338 ? 5.855 -10.469 14.742 1 98.5 338 GLN A O 1
ATOM 2617 N N . SER A 1 339 ? 3.627 -10.703 15.07 1 98.75 339 SER A N 1
ATOM 2618 C CA . SER A 1 339 ? 3.324 -9.594 14.172 1 98.75 339 SER A CA 1
ATOM 2619 C C . SER A 1 339 ? 3.746 -8.258 14.773 1 98.75 339 SER A C 1
ATOM 2621 O O . SER A 1 339 ? 3.998 -7.293 14.047 1 98.75 339 SER A O 1
ATOM 2623 N N . ILE A 1 340 ? 3.725 -8.211 16.047 1 98.88 340 ILE A N 1
ATOM 2624 C CA . ILE A 1 340 ? 4.219 -7.098 16.844 1 98.88 340 ILE A CA 1
ATOM 2625 C C . ILE A 1 340 ? 5.387 -7.562 17.719 1 98.88 340 ILE A C 1
ATOM 2627 O O . ILE A 1 340 ? 5.312 -8.617 18.359 1 98.88 340 ILE A O 1
ATOM 2631 N N . ILE A 1 341 ? 6.441 -6.777 17.719 1 98.75 341 ILE A N 1
ATOM 2632 C CA . ILE A 1 341 ? 7.633 -7.168 18.453 1 98.75 341 ILE A CA 1
ATOM 2633 C C . ILE A 1 341 ? 8.031 -6.051 19.422 1 98.75 341 ILE A C 1
ATOM 2635 O O . ILE A 1 341 ? 7.578 -4.914 19.281 1 98.75 341 ILE A O 1
ATOM 2639 N N . GLY A 1 342 ? 8.812 -6.422 20.406 1 98.56 342 GLY A N 1
ATOM 2640 C CA . GLY A 1 342 ? 9.453 -5.457 21.297 1 98.56 342 GLY A CA 1
ATOM 2641 C C . GLY A 1 342 ? 10.883 -5.145 20.906 1 98.56 342 GLY A C 1
ATOM 2642 O O . GLY A 1 342 ? 11.68 -6.055 20.656 1 98.56 342 GLY A O 1
ATOM 2643 N N . VAL A 1 343 ? 11.203 -3.848 20.766 1 98.44 343 VAL A N 1
ATOM 2644 C CA . VAL A 1 343 ? 12.547 -3.402 20.422 1 98.44 343 VAL A CA 1
ATOM 2645 C C . VAL A 1 343 ? 13.086 -2.492 21.531 1 98.44 343 VAL A C 1
ATOM 2647 O O . VAL A 1 343 ? 12.391 -1.572 21.984 1 98.44 343 VAL A O 1
ATOM 2650 N N . HIS A 1 344 ? 14.273 -2.742 21.953 1 97.75 344 HIS A N 1
ATOM 2651 C CA . HIS A 1 344 ? 14.867 -1.906 23 1 97.75 344 HIS A CA 1
ATOM 2652 C C . HIS A 1 344 ? 15.266 -0.541 22.438 1 97.75 344 HIS A C 1
ATOM 2654 O O . HIS A 1 344 ? 15.945 -0.455 21.422 1 97.75 344 HIS A O 1
ATOM 2660 N N . ASP A 1 345 ? 14.773 0.478 23.062 1 97.25 345 ASP A N 1
ATOM 2661 C CA . ASP A 1 345 ? 15.18 1.854 22.797 1 97.25 345 ASP A CA 1
ATOM 2662 C C . ASP A 1 345 ? 16.016 2.416 23.938 1 97.25 345 ASP A C 1
ATOM 2664 O O . ASP A 1 345 ? 15.633 2.281 25.109 1 97.25 345 ASP A O 1
ATOM 2668 N N . PRO A 1 346 ? 17.094 3.043 23.672 1 94.88 346 PRO A N 1
ATOM 2669 C CA . PRO A 1 346 ? 17.984 3.514 24.75 1 94.88 346 PRO A CA 1
ATOM 2670 C C . PRO A 1 346 ? 17.312 4.523 25.672 1 94.88 346 PRO A C 1
ATOM 2672 O O . PRO A 1 346 ? 17.641 4.598 26.859 1 94.88 346 PRO A O 1
ATOM 2675 N N . ASP A 1 347 ? 16.391 5.266 25.219 1 93.69 347 ASP A N 1
ATOM 2676 C CA . ASP A 1 347 ? 15.789 6.348 26 1 93.69 347 ASP A CA 1
ATOM 2677 C C . ASP A 1 347 ? 14.383 5.969 26.469 1 93.69 347 ASP A C 1
ATOM 2679 O O . ASP A 1 347 ? 13.953 6.41 27.547 1 93.69 347 ASP A O 1
ATOM 2683 N N . LEU A 1 348 ? 13.711 5.105 25.688 1 95.94 348 LEU A N 1
ATOM 2684 C CA . LEU A 1 348 ? 12.289 4.902 25.938 1 95.94 348 LEU A CA 1
ATOM 2685 C C . LEU A 1 348 ? 12.031 3.518 26.531 1 95.94 348 LEU A C 1
ATOM 2687 O O . LEU A 1 348 ? 10.922 3.221 26.969 1 95.94 348 LEU A O 1
ATOM 2691 N N . GLY A 1 349 ? 13.125 2.695 26.641 1 96.94 349 GLY A N 1
ATOM 2692 C CA . GLY A 1 349 ? 12.914 1.308 27.016 1 96.94 349 GLY A CA 1
ATOM 2693 C C . GLY A 1 349 ? 12.414 0.441 25.875 1 96.94 349 GLY A C 1
ATOM 2694 O O . GLY A 1 349 ? 12.805 0.632 24.734 1 96.94 349 GLY A O 1
ATOM 2695 N N . GLU A 1 350 ? 11.586 -0.516 26.25 1 98.12 350 GLU A N 1
ATOM 2696 C CA . GLU A 1 350 ? 11.062 -1.386 25.188 1 98.12 350 GLU A CA 1
ATOM 2697 C C . GLU A 1 350 ? 9.922 -0.713 24.438 1 98.12 350 GLU A C 1
ATOM 2699 O O . GLU A 1 350 ? 8.969 -0.218 25.047 1 98.12 350 GLU A O 1
ATOM 2704 N N . ILE A 1 351 ? 9.992 -0.678 23.219 1 98.19 351 ILE A N 1
ATOM 2705 C CA . ILE A 1 351 ? 8.961 -0.134 22.344 1 98.19 351 ILE A CA 1
ATOM 2706 C C . ILE A 1 351 ? 8.352 -1.254 21.5 1 98.19 351 ILE A C 1
ATOM 2708 O O . ILE A 1 351 ? 9.078 -1.992 20.828 1 98.19 351 ILE A O 1
ATOM 2712 N N . LYS A 1 352 ? 7 -1.396 21.609 1 98.75 352 LYS A N 1
ATOM 2713 C CA . LYS A 1 352 ? 6.289 -2.338 20.734 1 98.75 352 LYS A CA 1
ATOM 2714 C C . LYS A 1 352 ? 6.004 -1.723 19.375 1 98.75 352 LYS A C 1
ATOM 2716 O O . LYS A 1 352 ? 5.586 -0.565 19.281 1 98.75 352 LYS A O 1
ATOM 2721 N N . MET A 1 353 ? 6.27 -2.436 18.344 1 98.75 353 MET A N 1
ATOM 2722 C CA . MET A 1 353 ? 6.027 -1.948 16.984 1 98.75 353 MET A CA 1
ATOM 2723 C C . MET A 1 353 ? 5.781 -3.107 16.016 1 98.75 353 MET A C 1
ATOM 2725 O O . MET A 1 353 ? 5.922 -4.273 16.406 1 98.75 353 MET A O 1
ATOM 2729 N N . GLN A 1 354 ? 5.312 -2.811 14.828 1 98.69 354 GLN A N 1
ATOM 2730 C CA . GLN A 1 354 ? 5.094 -3.814 13.789 1 98.69 354 GLN A CA 1
ATOM 2731 C C . GLN A 1 354 ? 6.383 -4.566 13.477 1 98.69 354 GLN A C 1
ATOM 2733 O O . GLN A 1 354 ? 7.453 -3.965 13.375 1 98.69 354 GLN A O 1
ATOM 2738 N N . ASN A 1 355 ? 6.312 -5.852 13.305 1 98.75 355 ASN A N 1
ATOM 2739 C CA . ASN A 1 355 ? 7.43 -6.625 12.773 1 98.75 355 ASN A CA 1
ATOM 2740 C C . ASN A 1 355 ? 7.59 -6.418 11.273 1 98.75 355 ASN A C 1
ATOM 2742 O O . ASN A 1 355 ? 6.793 -5.715 10.648 1 98.75 355 ASN A O 1
ATOM 2746 N N . VAL A 1 356 ? 8.672 -6.969 10.742 1 98.75 356 VAL A N 1
ATOM 2747 C CA . VAL A 1 356 ? 8.969 -6.883 9.312 1 98.75 356 VAL A CA 1
ATOM 2748 C C . VAL A 1 356 ? 8.062 -7.844 8.547 1 98.75 356 VAL A C 1
ATOM 2750 O O . VAL A 1 356 ? 7.926 -9.008 8.922 1 98.75 356 VAL A O 1
ATOM 2753 N N . VAL A 1 357 ? 7.387 -7.336 7.551 1 98.5 357 VAL A N 1
ATOM 2754 C CA . VAL A 1 357 ? 6.602 -8.172 6.652 1 98.5 357 VAL A CA 1
ATOM 2755 C C . VAL A 1 357 ? 7.008 -7.898 5.203 1 98.5 357 VAL A C 1
ATOM 2757 O O . VAL A 1 357 ? 7.48 -6.805 4.883 1 98.5 357 VAL A O 1
ATOM 2760 N N . PRO A 1 358 ? 6.844 -8.844 4.27 1 98.75 358 PRO A N 1
ATOM 2761 C CA . PRO A 1 358 ? 6.445 -10.219 4.59 1 98.75 358 PRO A CA 1
ATOM 2762 C C . PRO A 1 358 ? 7.547 -11 5.301 1 98.75 358 PRO A C 1
ATOM 2764 O O . PRO A 1 358 ? 8.672 -10.516 5.426 1 98.75 358 PRO A O 1
ATOM 2767 N N . ARG A 1 359 ? 7.199 -12.148 5.82 1 98.62 359 ARG A N 1
ATOM 2768 C CA . ARG A 1 359 ? 8.18 -13.039 6.445 1 98.62 359 ARG A CA 1
A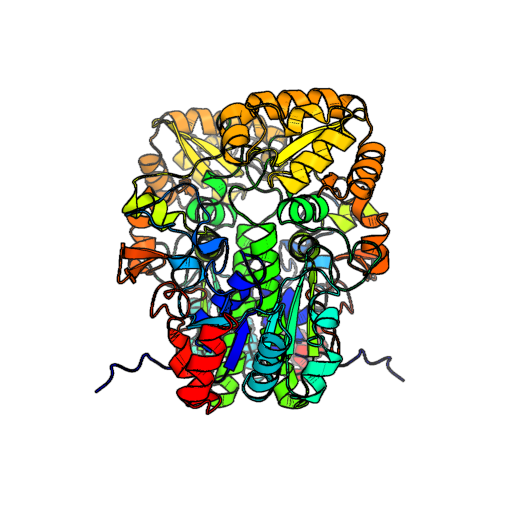TOM 2769 C C . ARG A 1 359 ? 8.852 -13.93 5.406 1 98.62 359 ARG A C 1
ATOM 2771 O O . ARG A 1 359 ? 8.172 -14.594 4.617 1 98.62 359 ARG A O 1
ATOM 2778 N N . LEU A 1 360 ? 10.148 -13.891 5.371 1 98.69 360 LEU A N 1
ATOM 2779 C CA . LEU A 1 360 ? 10.93 -14.828 4.57 1 98.69 360 LEU A CA 1
ATOM 2780 C C . LEU A 1 360 ? 11.383 -16.016 5.414 1 98.69 360 LEU A C 1
ATOM 2782 O O . LEU A 1 360 ? 11.836 -15.844 6.543 1 98.69 360 LEU A O 1
ATOM 2786 N N . SER A 1 361 ? 11.281 -17.156 4.859 1 98.31 361 SER A N 1
ATOM 2787 C CA . SER A 1 361 ? 11.492 -18.359 5.652 1 98.31 361 SER A CA 1
ATOM 2788 C C . SER A 1 361 ? 12.969 -18.547 5.996 1 98.31 361 SER A C 1
ATOM 2790 O O . SER A 1 361 ? 13.305 -18.922 7.121 1 98.31 361 SER A O 1
ATOM 2792 N N . ALA A 1 362 ? 13.867 -18.25 5.066 1 97.94 362 ALA A N 1
ATOM 2793 C CA . ALA A 1 362 ? 15.289 -18.547 5.254 1 97.94 362 ALA A CA 1
ATOM 2794 C C . ALA A 1 362 ? 16.047 -17.312 5.723 1 97.94 362 ALA A C 1
ATOM 2796 O O . ALA A 1 362 ? 17.016 -17.422 6.488 1 97.94 362 ALA A O 1
ATOM 2797 N N . THR A 1 363 ? 15.648 -16.172 5.316 1 98.06 363 THR A N 1
ATOM 2798 C CA . THR A 1 363 ? 16.344 -14.922 5.613 1 98.06 363 THR A CA 1
ATOM 2799 C C . THR A 1 363 ? 15.359 -13.828 6.023 1 98.06 363 THR A C 1
ATOM 2801 O O . THR A 1 363 ? 15.25 -12.797 5.355 1 98.06 363 THR A O 1
ATOM 2804 N N . PRO A 1 364 ? 14.688 -14.07 7.133 1 98.06 364 PRO A N 1
ATOM 2805 C CA . PRO A 1 364 ? 13.695 -13.086 7.57 1 98.06 364 PRO A CA 1
ATOM 2806 C C . PRO A 1 364 ? 14.305 -11.711 7.828 1 98.06 364 PRO A C 1
ATOM 2808 O O . PRO A 1 364 ? 15.469 -11.609 8.211 1 98.06 364 PRO A O 1
ATOM 2811 N N . GLY A 1 365 ? 13.547 -10.625 7.551 1 98.31 365 GLY A N 1
ATOM 2812 C CA . GLY A 1 365 ? 13.93 -9.297 8.023 1 98.31 365 GLY A CA 1
ATOM 2813 C C . GLY A 1 365 ? 13.914 -9.18 9.539 1 98.31 365 GLY A C 1
ATOM 2814 O O . GLY A 1 365 ? 13.617 -10.148 10.242 1 98.31 365 GLY A O 1
ATOM 2815 N N . GLY A 1 366 ? 14.266 -8 9.969 1 98.19 366 GLY A N 1
ATOM 2816 C CA . GLY A 1 366 ? 14.281 -7.781 11.406 1 98.19 366 GLY A CA 1
ATOM 2817 C C . GLY A 1 366 ? 14.539 -6.332 11.789 1 98.19 366 GLY A C 1
ATOM 2818 O O . GLY A 1 366 ? 14.852 -5.508 10.922 1 98.19 366 GLY A O 1
ATOM 2819 N N . VAL A 1 367 ? 14.305 -6.062 13.016 1 98.5 367 VAL A N 1
ATOM 2820 C CA . VAL A 1 367 ? 14.555 -4.742 13.586 1 98.5 367 VAL A CA 1
ATOM 2821 C C . VAL A 1 367 ? 15.648 -4.836 14.648 1 98.5 367 VAL A C 1
ATOM 2823 O O . VAL A 1 367 ? 15.438 -5.434 15.711 1 98.5 367 VAL A O 1
ATOM 2826 N N . ASP A 1 368 ? 16.719 -4.223 14.383 1 97.81 368 ASP A N 1
ATOM 2827 C CA . ASP A 1 368 ? 17.875 -4.34 15.273 1 97.81 368 ASP A CA 1
ATOM 2828 C C . ASP A 1 368 ? 17.922 -3.188 16.281 1 97.81 368 ASP A C 1
ATOM 2830 O O . ASP A 1 368 ? 18.391 -3.352 17.406 1 97.81 368 ASP A O 1
ATOM 2834 N N . TRP A 1 369 ? 17.484 -1.994 15.859 1 98.19 369 TRP A N 1
ATOM 2835 C CA . TRP A 1 369 ? 17.422 -0.847 16.766 1 98.19 369 TRP A CA 1
ATOM 2836 C C . TRP A 1 369 ? 16.344 0.131 16.312 1 98.19 369 TRP A C 1
ATOM 2838 O O . TRP A 1 369 ? 15.875 0.074 15.18 1 98.19 369 TRP A O 1
ATOM 2848 N N . THR A 1 370 ? 15.938 0.971 17.234 1 98.06 370 THR A N 1
ATOM 2849 C CA . THR A 1 370 ? 14.992 2.043 16.938 1 98.06 370 THR A CA 1
ATOM 2850 C C . THR A 1 370 ? 15.703 3.223 16.281 1 98.06 370 THR A C 1
ATOM 2852 O O . THR A 1 370 ? 16.859 3.107 15.875 1 98.06 370 THR A O 1
ATOM 2855 N N . GLY A 1 371 ? 15.094 4.363 16.062 1 96.69 371 GLY A N 1
ATOM 2856 C CA . GLY A 1 371 ? 15.672 5.512 15.383 1 96.69 371 GLY A CA 1
ATOM 2857 C C . GLY A 1 371 ? 16.891 6.078 16.094 1 96.69 371 GLY A C 1
ATOM 2858 O O . GLY A 1 371 ? 16.844 6.316 17.297 1 96.69 371 GLY A O 1
ATOM 2859 N N . PRO A 1 372 ? 17.938 6.324 15.438 1 97.44 372 PRO A N 1
ATOM 2860 C CA . PRO A 1 372 ? 19.188 6.809 16.047 1 97.44 372 PRO A CA 1
ATOM 2861 C C . PRO A 1 372 ? 19.094 8.266 16.5 1 97.44 372 PRO A C 1
ATOM 2863 O O . PRO A 1 372 ? 18.203 8.992 16.062 1 97.44 372 PRO A O 1
ATOM 2866 N N . ALA A 1 373 ? 20.031 8.586 17.391 1 97.44 373 ALA A N 1
ATOM 2867 C CA . ALA A 1 373 ? 20.188 9.992 17.734 1 97.44 373 ALA A CA 1
ATOM 2868 C C . ALA A 1 373 ? 20.719 10.789 16.547 1 97.44 373 ALA A C 1
ATOM 2870 O O . ALA A 1 373 ? 21.344 10.234 15.648 1 97.44 373 ALA A O 1
ATOM 2871 N N . LEU A 1 374 ? 20.469 12.102 16.578 1 97.88 374 LEU A N 1
ATOM 2872 C CA . LEU A 1 374 ? 20.891 12.969 15.492 1 97.88 374 LEU A CA 1
ATOM 2873 C C . LEU A 1 374 ? 22.422 12.961 15.352 1 97.88 374 LEU A C 1
ATOM 2875 O O . LEU A 1 374 ? 23.125 13.266 16.312 1 97.88 374 LEU A O 1
ATOM 2879 N N . GLY A 1 375 ? 22.953 12.539 14.227 1 98.25 375 GLY A N 1
ATOM 2880 C CA . GLY A 1 375 ? 24.375 12.555 13.945 1 98.25 375 GLY A CA 1
ATOM 2881 C C . GLY A 1 375 ? 25.125 11.438 14.641 1 98.25 375 GLY A C 1
ATOM 2882 O O . GLY A 1 375 ? 26.359 11.445 14.68 1 98.25 375 GLY A O 1
ATOM 2883 N N . GLN A 1 376 ? 24.422 10.484 15.148 1 98.25 376 GLN A N 1
ATOM 2884 C CA . GLN A 1 376 ? 25.016 9.398 15.906 1 98.25 376 GLN A CA 1
ATOM 2885 C C . GLN A 1 376 ? 26.125 8.711 15.117 1 98.25 376 GLN A C 1
ATOM 2887 O O . GLN A 1 376 ? 27.094 8.211 15.688 1 98.25 376 GLN A O 1
ATOM 2892 N N . HIS A 1 377 ? 26.078 8.703 13.828 1 98.75 377 HIS A N 1
ATOM 2893 C CA . HIS A 1 377 ? 27 7.914 13.008 1 98.75 377 HIS A CA 1
ATOM 2894 C C . HIS A 1 377 ? 27.906 8.812 12.172 1 98.75 377 HIS A C 1
ATOM 2896 O O . HIS A 1 377 ? 28.484 8.367 11.188 1 98.75 377 HIS A O 1
ATOM 2902 N N . ASN A 1 378 ? 28.047 10.094 12.539 1 98.44 378 ASN A N 1
ATOM 2903 C CA . ASN A 1 378 ? 28.922 11.023 11.82 1 98.44 378 ASN A CA 1
ATOM 2904 C C . ASN A 1 378 ? 30.344 10.484 11.711 1 98.44 378 ASN A C 1
ATOM 2906 O O . ASN A 1 378 ? 30.891 10.375 10.609 1 98.44 378 ASN A O 1
ATOM 2910 N N . ARG A 1 379 ? 30.922 10.094 12.812 1 97.44 379 ARG A N 1
ATOM 2911 C CA . ARG A 1 379 ? 32.312 9.641 12.797 1 97.44 379 ARG A CA 1
ATOM 2912 C C . ARG A 1 379 ? 32.469 8.383 11.938 1 97.44 379 ARG A C 1
ATOM 2914 O O . ARG A 1 379 ? 33.406 8.273 11.148 1 97.44 379 ARG A O 1
ATOM 2921 N N . GLU A 1 380 ? 31.531 7.441 12.133 1 98.19 380 GLU A N 1
ATOM 2922 C CA . GLU A 1 380 ? 31.578 6.191 11.375 1 98.19 380 GLU A CA 1
ATOM 2923 C C . GLU A 1 380 ? 31.578 6.453 9.875 1 98.19 380 GLU A C 1
ATOM 2925 O O . GLU A 1 380 ? 32.375 5.883 9.141 1 98.19 380 GLU A O 1
ATOM 2930 N N . ILE A 1 381 ? 30.688 7.352 9.422 1 98.81 381 ILE A N 1
ATOM 2931 C CA . ILE A 1 381 ? 30.516 7.551 7.984 1 98.81 381 ILE A CA 1
ATOM 2932 C C . ILE A 1 381 ? 31.594 8.5 7.461 1 98.81 381 ILE A C 1
ATOM 2934 O O . ILE A 1 381 ? 32.219 8.234 6.438 1 98.81 381 ILE A O 1
ATOM 2938 N N . PHE A 1 382 ? 31.906 9.625 8.195 1 98.69 382 PHE A N 1
ATOM 2939 C CA . PHE A 1 382 ? 32.781 10.648 7.656 1 98.69 382 PHE A CA 1
ATOM 2940 C C . PHE A 1 382 ? 34.25 10.25 7.832 1 98.69 382 PHE A C 1
ATOM 2942 O O . PHE A 1 382 ? 35.062 10.492 6.949 1 98.69 382 PHE A O 1
ATOM 2949 N N . THR A 1 383 ? 34.625 9.633 8.914 1 97.75 383 THR A N 1
ATOM 2950 C CA . THR A 1 383 ? 36 9.234 9.133 1 97.75 383 THR A CA 1
ATOM 2951 C C . THR A 1 383 ? 36.281 7.832 8.594 1 97.75 383 THR A C 1
ATOM 2953 O O . THR A 1 383 ? 37.094 7.648 7.695 1 97.75 383 THR A O 1
ATOM 2956 N N . ASP A 1 384 ? 35.469 6.84 9.016 1 97.88 384 ASP A N 1
ATOM 2957 C CA . ASP A 1 384 ? 35.75 5.453 8.672 1 97.88 384 ASP A CA 1
ATOM 2958 C C . ASP A 1 384 ? 35.469 5.18 7.199 1 97.88 384 ASP A C 1
ATOM 2960 O O . ASP A 1 384 ? 36.25 4.5 6.527 1 97.88 384 ASP A O 1
ATOM 2964 N N . LEU A 1 385 ? 34.406 5.727 6.668 1 98 385 LEU A N 1
ATOM 2965 C CA . LEU A 1 385 ? 34.031 5.441 5.285 1 98 385 LEU A CA 1
ATOM 2966 C C . LEU A 1 385 ? 34.719 6.422 4.332 1 98 385 LEU A C 1
ATOM 2968 O O . LEU A 1 385 ? 35.312 6.008 3.338 1 98 385 LEU A O 1
ATOM 2972 N N . LEU A 1 386 ? 34.719 7.766 4.668 1 98.25 386 LEU A N 1
ATOM 2973 C CA . LEU A 1 386 ? 35.188 8.766 3.717 1 98.25 386 LEU A CA 1
ATOM 2974 C C . LEU A 1 386 ? 36.656 9.117 3.967 1 98.25 386 LEU A C 1
ATOM 2976 O O . LEU A 1 386 ? 37.281 9.742 3.125 1 98.25 386 LEU A O 1
ATOM 2980 N N . GLY A 1 387 ? 37.156 8.844 5.184 1 98.06 387 GLY A N 1
ATOM 2981 C CA . GLY A 1 387 ? 38.562 9.078 5.48 1 98.06 387 GLY A CA 1
ATOM 2982 C C . GLY A 1 387 ? 38.844 10.492 5.938 1 98.06 387 GLY A C 1
ATOM 2983 O O . GLY A 1 387 ? 40 10.953 5.867 1 98.06 387 GLY A O 1
ATOM 2984 N N . LEU A 1 388 ? 37.875 11.156 6.371 1 98.06 388 LEU A N 1
ATOM 2985 C CA . LEU A 1 388 ? 38.094 12.5 6.887 1 98.06 388 LEU A CA 1
ATOM 2986 C C . LEU A 1 388 ? 38.875 12.453 8.195 1 98.06 388 LEU A C 1
ATOM 2988 O O . LEU A 1 388 ? 38.656 11.562 9.023 1 98.06 388 LEU A O 1
ATOM 2992 N N . THR A 1 389 ? 39.75 13.398 8.406 1 97.81 389 THR A N 1
ATOM 2993 C CA . THR A 1 389 ? 40.531 13.492 9.633 1 97.81 389 THR A CA 1
ATOM 2994 C C . THR A 1 389 ? 39.719 14.156 10.742 1 97.81 389 THR A C 1
ATOM 2996 O O . THR A 1 389 ? 38.656 14.75 10.477 1 97.81 389 THR A O 1
ATOM 2999 N N . GLU A 1 390 ? 40.25 14.023 11.883 1 96.69 390 GLU A N 1
ATOM 3000 C CA . GLU A 1 390 ? 39.625 14.703 13.016 1 96.69 390 GLU A CA 1
ATOM 3001 C C . GLU A 1 390 ? 39.594 16.219 12.805 1 96.69 390 GLU A C 1
ATOM 3003 O O . GLU A 1 390 ? 38.656 16.891 13.219 1 96.69 390 GLU A O 1
ATOM 3008 N N . ASP A 1 391 ? 40.625 16.672 12.172 1 97.25 391 ASP A N 1
ATOM 3009 C CA . ASP A 1 391 ? 40.688 18.094 11.875 1 97.25 391 ASP A CA 1
ATOM 3010 C C . ASP A 1 391 ? 39.594 18.5 10.859 1 97.25 391 ASP A C 1
ATOM 3012 O O . ASP A 1 391 ? 39 19.547 10.984 1 97.25 391 ASP A O 1
ATOM 3016 N N . ASP A 1 392 ? 39.438 17.688 9.875 1 96.94 392 ASP A N 1
ATOM 3017 C CA . ASP A 1 392 ? 38.375 17.922 8.898 1 96.94 392 ASP A CA 1
ATOM 3018 C C . ASP A 1 392 ? 37 18 9.578 1 96.94 392 ASP A C 1
ATOM 3020 O O . ASP A 1 392 ? 36.219 18.922 9.297 1 96.94 392 ASP A O 1
ATOM 3024 N N . LEU A 1 393 ? 36.781 17.047 10.438 1 96.75 393 LEU A N 1
ATOM 3025 C CA . LEU A 1 393 ? 35.5 16.984 11.133 1 96.75 393 LEU A CA 1
ATOM 3026 C C . LEU A 1 393 ? 35.281 18.219 12 1 96.75 393 LEU A C 1
ATOM 3028 O O . LEU A 1 393 ? 34.188 18.781 12.031 1 96.75 393 LEU A O 1
ATOM 3032 N N . ALA A 1 394 ? 36.312 18.562 12.711 1 96.75 394 ALA A N 1
ATOM 3033 C CA . ALA A 1 394 ? 36.219 19.734 13.578 1 96.75 394 ALA A CA 1
ATOM 3034 C C . ALA A 1 394 ? 35.906 20.984 12.773 1 96.75 394 ALA A C 1
ATOM 3036 O O . ALA A 1 394 ? 35.125 21.828 13.219 1 96.75 394 ALA A O 1
ATOM 3037 N N . MET A 1 395 ? 36.5 21.109 11.68 1 97.31 395 MET A N 1
ATOM 3038 C CA . MET A 1 395 ? 36.281 22.266 10.812 1 97.31 395 MET A CA 1
ATOM 3039 C C . MET A 1 395 ? 34.844 22.281 10.312 1 97.31 395 MET A C 1
ATOM 3041 O O . MET A 1 395 ? 34.188 23.328 10.344 1 97.31 395 MET A O 1
ATOM 3045 N N . LEU A 1 396 ? 34.375 21.125 9.82 1 97.81 396 LEU A N 1
ATOM 3046 C CA . LEU A 1 396 ? 33 21.016 9.305 1 97.81 396 LEU A CA 1
ATOM 3047 C C . LEU A 1 396 ? 31.984 21.312 10.406 1 97.81 396 LEU A C 1
ATOM 3049 O O . LEU A 1 396 ? 30.969 21.938 10.148 1 97.81 396 LEU A O 1
ATOM 3053 N N . GLN A 1 397 ? 32.281 20.875 11.641 1 97.12 397 GLN A N 1
ATOM 3054 C CA . GLN A 1 397 ? 31.422 21.125 12.781 1 97.12 397 GLN A CA 1
ATOM 3055 C C . GLN A 1 397 ? 31.406 22.609 13.133 1 97.12 397 GLN A C 1
ATOM 3057 O O . GLN A 1 397 ? 30.344 23.188 13.414 1 97.12 397 GLN A O 1
ATOM 3062 N N . ALA A 1 398 ? 32.594 23.203 13.109 1 97.19 398 ALA A N 1
ATOM 3063 C CA . ALA A 1 398 ? 32.688 24.609 13.438 1 97.19 398 ALA A CA 1
ATOM 3064 C C . ALA A 1 398 ? 31.906 25.469 12.453 1 97.19 398 ALA A C 1
ATOM 3066 O O . ALA A 1 398 ? 31.328 26.5 12.836 1 97.19 398 ALA A O 1
ATOM 3067 N N . LYS A 1 399 ? 31.906 25.031 11.227 1 97.5 399 LYS A N 1
ATOM 3068 C CA . LYS A 1 399 ? 31.188 25.75 10.18 1 97.5 399 LYS A CA 1
ATOM 3069 C C . LYS A 1 399 ? 29.719 25.375 10.164 1 97.5 399 LYS A C 1
ATOM 3071 O O . LYS A 1 399 ? 28.953 25.875 9.344 1 97.5 399 LYS A O 1
ATOM 3076 N N . ARG A 1 400 ? 29.297 24.391 10.906 1 97.44 400 ARG A N 1
ATOM 3077 C CA . ARG A 1 400 ? 27.938 23.891 11.047 1 97.44 400 ARG A CA 1
ATOM 3078 C C . ARG A 1 400 ? 27.469 23.188 9.773 1 97.44 400 ARG A C 1
ATOM 3080 O O . ARG A 1 400 ? 26.281 23.203 9.445 1 97.44 400 ARG A O 1
ATOM 3087 N N . VAL A 1 401 ? 28.453 22.656 9.07 1 98.31 401 VAL A N 1
ATOM 3088 C CA . VAL A 1 401 ? 28.141 21.875 7.879 1 98.31 401 VAL A CA 1
ATOM 3089 C C . VAL A 1 401 ? 27.609 20.5 8.281 1 98.31 401 VAL A C 1
ATOM 3091 O O . VAL A 1 401 ? 26.75 19.938 7.598 1 98.31 401 VAL A O 1
ATOM 3094 N N . ILE A 1 402 ? 28.25 20 9.375 1 98.31 402 ILE A N 1
ATOM 3095 C CA . ILE A 1 402 ? 27.797 18.719 9.914 1 98.31 402 ILE A CA 1
ATOM 3096 C C . ILE A 1 402 ? 27.422 18.875 11.383 1 98.31 402 ILE A C 1
ATOM 3098 O O . ILE A 1 402 ? 27.828 19.844 12.031 1 98.31 402 ILE A O 1
ATOM 3102 N N . MET B 1 1 ? 8.836 -7.879 -38.906 1 30.22 1 MET B N 1
ATOM 3103 C CA . MET B 1 1 ? 9.703 -7.645 -37.75 1 30.22 1 MET B CA 1
ATOM 3104 C C . MET B 1 1 ? 8.891 -7.652 -36.469 1 30.22 1 MET B C 1
ATOM 3106 O O . MET B 1 1 ? 7.969 -6.855 -36.312 1 30.22 1 MET B O 1
ATOM 3110 N N . SER B 1 2 ? 8.461 -8.672 -35.781 1 40.59 2 SER B N 1
ATOM 3111 C CA . SER B 1 2 ? 7.516 -8.852 -34.688 1 40.59 2 SER B CA 1
ATOM 3112 C C . SER B 1 2 ? 7.719 -7.797 -33.625 1 40.59 2 SER B C 1
ATOM 3114 O O . SER B 1 2 ? 8.828 -7.617 -33.125 1 40.59 2 SER B O 1
ATOM 3116 N N . SER B 1 3 ? 7.141 -6.645 -33.562 1 52.59 3 SER B N 1
ATOM 3117 C CA . SER B 1 3 ? 7.344 -5.387 -32.844 1 52.59 3 SER B CA 1
ATOM 3118 C C . SER B 1 3 ? 7.648 -5.621 -31.391 1 52.59 3 SER B C 1
ATOM 3120 O O . SER B 1 3 ? 6.75 -5.93 -30.594 1 52.59 3 SER B O 1
ATOM 3122 N N . GLN B 1 4 ? 8.852 -6.207 -31 1 71 4 GLN B N 1
ATOM 3123 C CA . GLN B 1 4 ? 9.367 -6.625 -29.703 1 71 4 GLN B CA 1
ATOM 3124 C C . GLN B 1 4 ? 9.359 -5.469 -28.703 1 71 4 GLN B C 1
ATOM 3126 O O . GLN B 1 4 ? 9.82 -4.371 -29.016 1 71 4 GLN B O 1
ATOM 3131 N N . ARG B 1 5 ? 8.539 -5.539 -27.688 1 83.44 5 ARG B N 1
ATOM 3132 C CA . ARG B 1 5 ? 8.516 -4.523 -26.641 1 83.44 5 ARG B CA 1
ATOM 3133 C C . ARG B 1 5 ? 9.906 -4.289 -26.062 1 83.44 5 ARG B C 1
ATOM 3135 O O . ARG B 1 5 ? 10.781 -5.156 -26.156 1 83.44 5 ARG B O 1
ATOM 3142 N N . PRO B 1 6 ? 10.141 -3.053 -25.609 1 89.69 6 PRO B N 1
ATOM 3143 C CA . PRO B 1 6 ? 11.414 -2.789 -24.953 1 89.69 6 PRO B CA 1
ATOM 3144 C C . PRO B 1 6 ? 11.68 -3.734 -23.781 1 89.69 6 PRO B C 1
ATOM 3146 O O . PRO B 1 6 ? 10.742 -4.262 -23.188 1 89.69 6 PRO B O 1
ATOM 3149 N N . PRO B 1 7 ? 12.938 -3.969 -23.594 1 93.44 7 PRO B N 1
ATOM 3150 C CA . PRO B 1 7 ? 13.289 -4.832 -22.469 1 93.44 7 PRO B CA 1
ATOM 3151 C C . PRO B 1 7 ? 12.766 -4.297 -21.125 1 93.44 7 PRO B C 1
ATOM 3153 O O . PRO B 1 7 ? 12.742 -3.08 -20.922 1 93.44 7 PRO B O 1
ATOM 3156 N N . ARG B 1 8 ? 12.375 -5.273 -20.312 1 97.88 8 ARG B N 1
ATOM 3157 C CA . ARG B 1 8 ? 11.898 -4.938 -18.969 1 97.88 8 ARG B CA 1
ATOM 3158 C C . ARG B 1 8 ? 12.719 -5.66 -17.906 1 97.88 8 ARG B C 1
ATOM 3160 O O . ARG B 1 8 ? 13.32 -6.699 -18.172 1 97.88 8 ARG B O 1
ATOM 3167 N N . PRO B 1 9 ? 12.742 -5.129 -16.75 1 98.62 9 PRO B N 1
ATOM 3168 C CA . PRO B 1 9 ? 13.656 -5.57 -15.703 1 98.62 9 PRO B CA 1
ATOM 3169 C C . PRO B 1 9 ? 13.453 -7.031 -15.312 1 98.62 9 PRO B C 1
ATOM 3171 O O . PRO B 1 9 ? 14.398 -7.715 -14.922 1 98.62 9 PRO B O 1
ATOM 3174 N N . LEU B 1 10 ? 12.25 -7.57 -15.484 1 98.75 10 LEU B N 1
ATOM 3175 C CA . LEU B 1 10 ? 11.977 -8.914 -14.984 1 98.75 10 LEU B CA 1
ATOM 3176 C C . LEU B 1 10 ? 11.711 -9.875 -16.141 1 98.75 10 LEU B C 1
ATOM 3178 O O . LEU B 1 10 ? 11.039 -10.898 -15.953 1 98.75 10 LEU B O 1
ATOM 3182 N N . ASP B 1 11 ? 12.227 -9.57 -17.297 1 98.25 11 ASP B N 1
ATOM 3183 C CA . ASP B 1 11 ? 12.047 -10.414 -18.469 1 98.25 11 ASP B CA 1
ATOM 3184 C C . ASP B 1 11 ? 12.633 -11.812 -18.25 1 98.25 11 ASP B C 1
ATOM 3186 O O . ASP B 1 11 ? 12.336 -12.742 -18.984 1 98.25 11 ASP B O 1
ATOM 3190 N N . ASP B 1 12 ? 13.461 -11.984 -17.266 1 98.06 12 ASP B N 1
ATOM 3191 C CA . ASP B 1 12 ? 14.117 -13.258 -16.984 1 98.06 12 ASP B CA 1
ATOM 3192 C C . ASP B 1 12 ? 13.406 -14.023 -15.883 1 98.06 12 ASP B C 1
ATOM 3194 O O . ASP B 1 12 ? 13.891 -15.062 -15.422 1 98.06 12 ASP B O 1
ATOM 3198 N N . VAL B 1 13 ? 12.25 -13.578 -15.422 1 98.75 13 VAL B N 1
ATOM 3199 C CA . VAL B 1 13 ? 11.539 -14.172 -14.297 1 98.75 13 VAL B CA 1
ATOM 3200 C C . VAL B 1 13 ? 10.234 -14.789 -14.781 1 98.75 13 VAL B C 1
ATOM 3202 O O . VAL B 1 13 ? 9.484 -14.164 -15.531 1 98.75 13 VAL B O 1
ATOM 3205 N N . ARG B 1 14 ? 9.977 -16 -14.422 1 98.94 14 ARG B N 1
ATOM 3206 C CA . ARG B 1 14 ? 8.719 -16.688 -14.719 1 98.94 14 ARG B CA 1
ATOM 3207 C C . ARG B 1 14 ? 7.977 -17.047 -13.43 1 98.94 14 ARG B C 1
ATOM 3209 O O . ARG B 1 14 ? 8.562 -17.609 -12.508 1 98.94 14 ARG B O 1
ATOM 3216 N N . VAL B 1 15 ? 6.664 -16.688 -13.352 1 98.94 15 VAL B N 1
ATOM 3217 C CA . VAL B 1 15 ? 5.824 -16.906 -12.18 1 98.94 15 VAL B CA 1
ATOM 3218 C C . VAL B 1 15 ? 4.648 -17.812 -12.531 1 98.94 15 VAL B C 1
ATOM 3220 O O . VAL B 1 15 ? 3.965 -17.594 -13.539 1 98.94 15 VAL B O 1
ATOM 3223 N N . LEU B 1 16 ? 4.473 -18.859 -11.789 1 98.94 16 LEU B N 1
ATOM 3224 C CA . LEU B 1 16 ? 3.252 -19.656 -11.836 1 98.94 16 LEU B CA 1
ATOM 3225 C C . LEU B 1 16 ? 2.252 -19.188 -10.789 1 98.94 16 LEU B C 1
ATOM 3227 O O . LEU B 1 16 ? 2.479 -19.375 -9.586 1 98.94 16 LEU B O 1
ATOM 3231 N N . GLU B 1 17 ? 1.179 -18.594 -11.234 1 98.88 17 GLU B N 1
ATOM 3232 C CA . GLU B 1 17 ? 0.168 -18.062 -10.32 1 98.88 17 GLU B CA 1
ATOM 3233 C C . GLU B 1 17 ? -0.99 -19.031 -10.148 1 98.88 17 GLU B C 1
ATOM 3235 O O . GLU B 1 17 ? -1.748 -19.281 -11.086 1 98.88 17 GLU B O 1
ATOM 3240 N N . LEU B 1 18 ? -1.128 -19.547 -8.953 1 98.56 18 LEU B N 1
ATOM 3241 C CA . LEU B 1 18 ? -2.225 -20.453 -8.609 1 98.56 18 LEU B CA 1
ATOM 3242 C C . LEU B 1 18 ? -3.322 -19.703 -7.859 1 98.56 18 LEU B C 1
ATOM 3244 O O . LEU B 1 18 ? -4.379 -20.266 -7.566 1 98.56 18 LEU B O 1
ATOM 3248 N N . GLY B 1 19 ? -3.084 -18.453 -7.574 1 93.56 19 GLY B N 1
ATOM 3249 C CA . GLY B 1 19 ? -3.99 -17.672 -6.746 1 93.56 19 GLY B CA 1
ATOM 3250 C C . GLY B 1 19 ? -5.223 -17.203 -7.492 1 93.56 19 GLY B C 1
ATOM 3251 O O . GLY B 1 19 ? -5.273 -17.266 -8.727 1 93.56 19 GLY B O 1
ATOM 3252 N N . ALA B 1 20 ? -6.23 -16.672 -6.734 1 95.5 20 ALA B N 1
ATOM 3253 C CA . ALA B 1 20 ? -7.496 -16.188 -7.273 1 95.5 20 ALA B CA 1
ATOM 3254 C C . ALA B 1 20 ? -7.879 -14.844 -6.648 1 95.5 20 ALA B C 1
ATOM 3256 O O . ALA B 1 20 ? -7.238 -14.391 -5.699 1 95.5 20 ALA B O 1
ATOM 3257 N N . PHE B 1 21 ? -8.781 -14.18 -7.258 1 94.94 21 PHE B N 1
ATOM 3258 C CA . PHE B 1 21 ? -9.344 -12.914 -6.793 1 94.94 21 PHE B CA 1
ATOM 3259 C C . PHE B 1 21 ? -8.281 -11.82 -6.785 1 94.94 21 PHE B C 1
ATOM 3261 O O . PHE B 1 21 ? -7.719 -11.484 -7.828 1 94.94 21 PHE B O 1
ATOM 3268 N N . LEU B 1 22 ? -7.949 -11.281 -5.59 1 95.44 22 LEU B N 1
ATOM 3269 C CA . LEU B 1 22 ? -7.184 -10.047 -5.637 1 95.44 22 LEU B CA 1
ATOM 3270 C C . LEU B 1 22 ? -5.848 -10.203 -4.914 1 95.44 22 LEU B C 1
ATOM 3272 O O . LEU B 1 22 ? -4.793 -9.883 -5.469 1 95.44 22 LEU B O 1
ATOM 3276 N N . ALA B 1 23 ? -5.742 -10.766 -3.76 1 95.94 23 ALA B N 1
ATOM 3277 C CA . ALA B 1 23 ? -4.578 -10.695 -2.883 1 95.94 23 ALA B CA 1
ATOM 3278 C C . ALA B 1 23 ? -3.367 -11.367 -3.52 1 95.94 23 ALA B C 1
ATOM 3280 O O . ALA B 1 23 ? -2.23 -10.922 -3.332 1 95.94 23 ALA B O 1
ATOM 3281 N N . GLY B 1 24 ? -3.6 -12.5 -4.184 1 96.88 24 GLY B N 1
ATOM 3282 C CA . GLY B 1 24 ? -2.533 -13.133 -4.938 1 96.88 24 GLY B CA 1
ATOM 3283 C C . GLY B 1 24 ? -2.32 -12.523 -6.309 1 96.88 24 GLY B C 1
ATOM 3284 O O . GLY B 1 24 ? -1.25 -11.977 -6.594 1 96.88 24 GLY B O 1
ATOM 3285 N N . PRO B 1 25 ? -3.365 -12.422 -7.066 1 98.25 25 PRO B N 1
ATOM 3286 C CA . PRO B 1 25 ? -3.258 -12.023 -8.469 1 98.25 25 PRO B CA 1
ATOM 3287 C C . PRO B 1 25 ? -2.766 -10.586 -8.633 1 98.25 25 PRO B C 1
ATOM 3289 O O . PRO B 1 25 ? -2.133 -10.258 -9.641 1 98.25 25 PRO B O 1
ATOM 3292 N N . PHE B 1 26 ? -3.02 -9.633 -7.688 1 98.81 26 PHE B N 1
ATOM 3293 C CA . PHE B 1 26 ? -2.469 -8.289 -7.816 1 98.81 26 PHE B CA 1
ATOM 3294 C C . PHE B 1 26 ? -0.951 -8.305 -7.672 1 98.81 26 PHE B C 1
ATOM 3296 O O . PHE B 1 26 ? -0.25 -7.535 -8.336 1 98.81 26 PHE B O 1
ATOM 3303 N N . CYS B 1 27 ? -0.44 -9.195 -6.805 1 98.88 27 CYS B N 1
ATOM 3304 C CA . CYS B 1 27 ? 0.999 -9.43 -6.754 1 98.88 27 CYS B CA 1
ATOM 3305 C C . CYS B 1 27 ? 1.532 -9.836 -8.125 1 98.88 27 CYS B C 1
ATOM 3307 O O . CYS B 1 27 ? 2.516 -9.273 -8.602 1 98.88 27 CYS B O 1
ATOM 3309 N N . GLY B 1 28 ? 0.873 -10.812 -8.773 1 98.88 28 GLY B N 1
ATOM 3310 C CA . GLY B 1 28 ? 1.248 -11.227 -10.109 1 98.88 28 GLY B CA 1
ATOM 3311 C C . GLY B 1 28 ? 1.22 -10.094 -11.117 1 98.88 28 GLY B C 1
ATOM 3312 O O . GLY B 1 28 ? 2.094 -10 -11.984 1 98.88 28 GLY B O 1
ATOM 3313 N N . GLN B 1 29 ? 0.21 -9.219 -11 1 98.88 29 GLN B N 1
ATOM 3314 C CA . GLN B 1 29 ? 0.104 -8.07 -11.891 1 98.88 29 GLN B CA 1
ATOM 3315 C C . GLN B 1 29 ? 1.318 -7.152 -11.766 1 98.88 29 GLN B C 1
ATOM 3317 O O . GLN B 1 29 ? 1.875 -6.703 -12.766 1 98.88 29 GLN B O 1
ATOM 3322 N N . LEU B 1 30 ? 1.72 -6.852 -10.531 1 98.94 30 LEU B N 1
ATOM 3323 C CA . LEU B 1 30 ? 2.838 -5.945 -10.281 1 98.94 30 LEU B CA 1
ATOM 3324 C C . LEU B 1 30 ? 4.125 -6.492 -10.891 1 98.94 30 LEU B C 1
ATOM 3326 O O . LEU B 1 30 ? 4.902 -5.742 -11.484 1 98.94 30 LEU B O 1
ATOM 3330 N N . LEU B 1 31 ? 4.328 -7.809 -10.781 1 98.94 31 LEU B N 1
ATOM 3331 C CA . LEU B 1 31 ? 5.516 -8.43 -11.359 1 98.94 31 LEU B CA 1
ATOM 3332 C C . LEU B 1 31 ? 5.438 -8.445 -12.883 1 98.94 31 LEU B C 1
ATOM 3334 O O . LEU B 1 31 ? 6.426 -8.156 -13.562 1 98.94 31 LEU B O 1
ATOM 3338 N N . ALA B 1 32 ? 4.266 -8.734 -13.406 1 98.94 32 ALA B N 1
ATOM 3339 C CA . ALA B 1 32 ? 4.066 -8.781 -14.852 1 98.94 32 ALA B CA 1
ATOM 3340 C C . ALA B 1 32 ? 4.273 -7.406 -15.484 1 98.94 32 ALA B C 1
ATOM 3342 O O . ALA B 1 32 ? 4.781 -7.297 -16.609 1 98.94 32 ALA B O 1
ATOM 3343 N N . ASP B 1 33 ? 3.898 -6.367 -14.828 1 98.88 33 ASP B N 1
ATOM 3344 C CA . ASP B 1 33 ? 4.023 -4.992 -15.305 1 98.88 33 ASP B CA 1
ATOM 3345 C C . ASP B 1 33 ? 5.48 -4.645 -15.602 1 98.88 33 ASP B C 1
ATOM 3347 O O . ASP B 1 33 ? 5.762 -3.795 -16.453 1 98.88 33 ASP B O 1
ATOM 3351 N N . PHE B 1 34 ? 6.371 -5.301 -14.922 1 98.88 34 PHE B N 1
ATOM 3352 C CA . PHE B 1 34 ? 7.785 -5.016 -15.125 1 98.88 34 PHE B CA 1
ATOM 3353 C C . PHE B 1 34 ? 8.445 -6.109 -15.961 1 98.88 34 PHE B C 1
ATOM 3355 O O . PHE B 1 34 ? 9.672 -6.168 -16.062 1 98.88 34 PHE B O 1
ATOM 3362 N N . GLY B 1 35 ? 7.617 -7.066 -16.5 1 98.75 35 GLY B N 1
ATOM 3363 C CA . GLY B 1 35 ? 8.148 -7.918 -17.562 1 98.75 35 GLY B CA 1
ATOM 3364 C C . GLY B 1 35 ? 8.141 -9.391 -17.188 1 98.75 35 GLY B C 1
ATOM 3365 O O . GLY B 1 35 ? 8.422 -10.242 -18.047 1 98.75 35 GLY B O 1
ATOM 3366 N N . ALA B 1 36 ? 7.812 -9.773 -15.93 1 98.94 36 ALA B N 1
ATOM 3367 C CA . ALA B 1 36 ? 7.758 -11.188 -15.57 1 98.94 36 ALA B CA 1
ATOM 3368 C C . ALA B 1 36 ? 6.719 -11.93 -16.406 1 98.94 36 ALA B C 1
ATOM 3370 O O . ALA B 1 36 ? 5.633 -11.398 -16.672 1 98.94 36 ALA B O 1
ATOM 3371 N N . GLU B 1 37 ? 7.086 -13.086 -16.859 1 98.88 37 GLU B N 1
ATOM 3372 C CA . GLU B 1 37 ? 6.074 -13.953 -17.453 1 98.88 37 GLU B CA 1
ATOM 3373 C C . GLU B 1 37 ? 5.215 -14.625 -16.391 1 98.88 37 GLU B C 1
ATOM 3375 O O . GLU B 1 37 ? 5.664 -15.555 -15.727 1 98.88 37 GLU B O 1
ATOM 3380 N N . VAL B 1 38 ? 4.039 -14.164 -16.25 1 98.94 38 VAL B N 1
ATOM 3381 C CA . VAL B 1 38 ? 3.127 -14.727 -15.258 1 98.94 38 VAL B CA 1
ATOM 3382 C C . VAL B 1 38 ? 2.139 -15.664 -15.938 1 98.94 38 VAL B C 1
ATOM 3384 O O . VAL B 1 38 ? 1.332 -15.234 -16.766 1 98.94 38 VAL B O 1
ATOM 3387 N N . ILE B 1 39 ? 2.225 -16.922 -15.57 1 98.94 39 ILE B N 1
ATOM 3388 C CA . ILE B 1 39 ? 1.324 -17.969 -16.047 1 98.94 39 ILE B CA 1
ATOM 3389 C C . ILE B 1 39 ? 0.248 -18.234 -15 1 98.94 39 ILE B C 1
ATOM 3391 O O . ILE B 1 39 ? 0.503 -18.922 -14 1 98.94 39 ILE B O 1
ATOM 3395 N N . LYS B 1 40 ? -0.888 -17.688 -15.266 1 98.94 40 LYS B N 1
ATOM 3396 C CA . LYS B 1 40 ? -1.997 -17.844 -14.328 1 98.94 40 LYS B CA 1
ATOM 3397 C C . LYS B 1 40 ? -2.746 -19.156 -14.578 1 98.94 40 LYS B C 1
ATOM 3399 O O . LYS B 1 40 ? -3.186 -19.422 -15.703 1 98.94 40 LYS B O 1
ATOM 3404 N N . VAL B 1 41 ? -2.861 -19.922 -13.555 1 98.88 41 VAL B N 1
ATOM 3405 C CA . VAL B 1 41 ? -3.615 -21.172 -13.586 1 98.88 41 VAL B CA 1
ATOM 3406 C C . VAL B 1 41 ? -5.055 -20.922 -13.141 1 98.88 41 VAL B C 1
ATOM 3408 O O . VAL B 1 41 ? -5.285 -20.359 -12.07 1 98.88 41 VAL B O 1
ATOM 3411 N N . GLU B 1 42 ? -5.961 -21.328 -13.945 1 98.75 42 GLU B N 1
ATOM 3412 C CA . GLU B 1 42 ? -7.383 -21.172 -13.648 1 98.75 42 GLU B CA 1
ATOM 3413 C C . GLU B 1 42 ? -8.125 -22.5 -13.773 1 98.75 42 GLU B C 1
ATOM 3415 O O . GLU B 1 42 ? -7.738 -23.359 -14.562 1 98.75 42 GLU B O 1
ATOM 3420 N N . PRO B 1 43 ? -9.18 -22.703 -12.953 1 98.06 43 PRO B N 1
ATOM 3421 C CA . PRO B 1 43 ? -10 -23.891 -13.172 1 98.06 43 PRO B CA 1
ATOM 3422 C C . PRO B 1 43 ? -10.648 -23.922 -14.555 1 98.06 43 PRO B C 1
ATOM 3424 O O . PRO B 1 43 ? -11.133 -22.891 -15.031 1 98.06 43 PRO B O 1
ATOM 3427 N N . PRO B 1 44 ? -10.672 -25.125 -15.188 1 97.81 44 PRO B N 1
ATOM 3428 C CA . PRO B 1 44 ? -11.352 -25.219 -16.484 1 97.81 44 PRO B CA 1
ATOM 3429 C C . PRO B 1 44 ? -12.844 -24.891 -16.391 1 97.81 44 PRO B C 1
ATOM 3431 O O . PRO B 1 44 ? -13.484 -25.219 -15.391 1 97.81 44 PRO B O 1
ATOM 3434 N N . GLY B 1 45 ? -13.391 -24.281 -17.422 1 95 45 GLY B N 1
ATOM 3435 C CA . GLY B 1 45 ? -14.805 -23.969 -17.484 1 95 45 GLY B CA 1
ATOM 3436 C C . GLY B 1 45 ? -15.156 -22.625 -16.875 1 95 45 GLY B C 1
ATOM 3437 O O . GLY B 1 45 ? -15.492 -21.672 -17.594 1 95 45 GLY B O 1
ATOM 3438 N N . LYS B 1 46 ? -14.914 -22.453 -15.625 1 92.5 46 LYS B N 1
ATOM 3439 C CA . LYS B 1 46 ? -15.398 -21.281 -14.906 1 92.5 46 LYS B CA 1
ATOM 3440 C C . LYS B 1 46 ? -14.312 -20.219 -14.789 1 92.5 46 LYS B C 1
ATOM 3442 O O . LYS B 1 46 ? -14.602 -19.031 -14.781 1 92.5 46 LYS B O 1
ATOM 3447 N N . GLY B 1 47 ? -13.023 -20.672 -14.68 1 97.12 47 GLY B N 1
ATOM 3448 C CA . GLY B 1 47 ? -11.922 -19.75 -14.5 1 97.12 47 GLY B CA 1
ATOM 3449 C C . GLY B 1 47 ? -11.906 -19.078 -13.141 1 97.12 47 GLY B C 1
ATOM 3450 O O . GLY B 1 47 ? -12.547 -19.562 -12.203 1 97.12 47 GLY B O 1
ATOM 3451 N N . ASP B 1 48 ? -11.102 -18.062 -13 1 97.06 48 ASP B N 1
ATOM 3452 C CA . ASP B 1 48 ? -11.055 -17.234 -11.789 1 97.06 48 ASP B CA 1
ATOM 3453 C C . ASP B 1 48 ? -12.367 -16.484 -11.594 1 97.06 48 ASP B C 1
ATOM 3455 O O . ASP B 1 48 ? -12.875 -15.852 -12.531 1 97.06 48 ASP B O 1
ATOM 3459 N N . PRO B 1 49 ? -12.938 -16.516 -10.391 1 93.06 49 PRO B N 1
ATOM 3460 C CA . PRO B 1 49 ? -14.172 -15.773 -10.148 1 93.06 49 PRO B CA 1
ATOM 3461 C C . PRO B 1 49 ? -14.047 -14.289 -10.484 1 93.06 49 PRO B C 1
ATOM 3463 O O . PRO B 1 49 ? -15.047 -13.625 -10.766 1 93.06 49 PRO B O 1
ATOM 3466 N N . MET B 1 50 ? -12.867 -13.742 -10.57 1 94.19 50 MET B N 1
ATOM 3467 C CA . MET B 1 50 ? -12.625 -12.336 -10.891 1 94.19 50 MET B CA 1
ATOM 3468 C C . MET B 1 50 ? -13.094 -12.016 -12.305 1 94.19 50 MET B C 1
ATOM 3470 O O . MET B 1 50 ? -13.352 -10.852 -12.633 1 94.19 50 MET B O 1
ATOM 3474 N N . ARG B 1 51 ? -13.195 -13.023 -13.133 1 95.19 51 ARG B N 1
ATOM 3475 C CA . ARG B 1 51 ? -13.664 -12.82 -14.5 1 95.19 51 ARG B CA 1
ATOM 3476 C C . ARG B 1 51 ? -15.102 -12.297 -14.516 1 95.19 51 ARG B C 1
ATOM 3478 O O . ARG B 1 51 ? -15.531 -11.68 -15.484 1 95.19 51 ARG B O 1
ATOM 3485 N N . GLU B 1 52 ? -15.75 -12.516 -13.375 1 90.69 52 GLU B N 1
ATOM 3486 C CA . GLU B 1 52 ? -17.156 -12.117 -13.297 1 90.69 52 GLU B CA 1
ATOM 3487 C C . GLU B 1 52 ? -17.375 -11.109 -12.18 1 90.69 52 GLU B C 1
ATOM 3489 O O . GLU B 1 52 ? -18.516 -10.719 -11.906 1 90.69 52 GLU B O 1
ATOM 3494 N N . TRP B 1 53 ? -16.328 -10.742 -11.617 1 86.44 53 TRP B N 1
ATOM 3495 C CA . TRP B 1 53 ? -16.422 -9.883 -10.445 1 86.44 53 TRP B CA 1
ATOM 3496 C C . TRP B 1 53 ? -16.688 -8.438 -10.844 1 86.44 53 TRP B C 1
ATOM 3498 O O . TRP B 1 53 ? -16.062 -7.91 -11.766 1 86.44 53 TRP B O 1
ATOM 3508 N N . GLY B 1 54 ? -17.578 -7.77 -10.125 1 83.81 54 GLY B N 1
ATOM 3509 C CA . GLY B 1 54 ? -17.906 -6.375 -10.367 1 83.81 54 GLY B CA 1
ATOM 3510 C C . GLY B 1 54 ? -19.328 -6.172 -10.844 1 83.81 54 GLY B C 1
ATOM 3511 O O . GLY B 1 54 ? -19.891 -7.02 -11.539 1 83.81 54 GLY B O 1
ATOM 3512 N N . ARG B 1 55 ? -19.844 -5.035 -10.516 1 81 55 ARG B N 1
ATOM 3513 C CA . ARG B 1 55 ? -21.25 -4.715 -10.805 1 81 55 ARG B CA 1
ATOM 3514 C C . ARG B 1 55 ? -21.406 -4.18 -12.219 1 81 55 ARG B C 1
ATOM 3516 O O . ARG B 1 55 ? -22.375 -4.508 -12.906 1 81 55 ARG B O 1
ATOM 3523 N N . HIS B 1 56 ? -20.422 -3.412 -12.641 1 87.94 56 HIS B N 1
ATOM 3524 C CA . HIS B 1 56 ? -20.547 -2.721 -13.914 1 87.94 56 HIS B CA 1
ATOM 3525 C C . HIS B 1 56 ? -19.922 -3.527 -15.047 1 87.94 56 HIS B C 1
ATOM 3527 O O . HIS B 1 56 ? -18.844 -4.09 -14.891 1 87.94 56 HIS B O 1
ATOM 3533 N N . ARG B 1 57 ? -20.672 -3.633 -16.031 1 92.31 57 ARG B N 1
ATOM 3534 C CA . ARG B 1 57 ? -20.281 -4.422 -17.203 1 92.31 57 ARG B CA 1
ATOM 3535 C C . ARG B 1 57 ? -20.344 -3.588 -18.469 1 92.31 57 ARG B C 1
ATOM 3537 O O . ARG B 1 57 ? -21.109 -2.617 -18.547 1 92.31 57 ARG B O 1
ATOM 3544 N N . TYR B 1 58 ? -19.531 -3.828 -19.359 1 95.62 58 TYR B N 1
ATOM 3545 C CA . TYR B 1 58 ? -19.531 -3.283 -20.703 1 95.62 58 TYR B CA 1
ATOM 3546 C C . TYR B 1 58 ? -19.484 -4.398 -21.75 1 95.62 58 TYR B C 1
ATOM 3548 O O . TYR B 1 58 ? -18.625 -5.273 -21.688 1 95.62 58 TYR B O 1
ATOM 3556 N N . LYS B 1 59 ? -20.422 -4.441 -22.641 1 94.88 59 LYS B N 1
ATOM 3557 C CA . LYS B 1 59 ? -20.578 -5.512 -23.625 1 94.88 59 LYS B CA 1
ATOM 3558 C C . LYS B 1 59 ? -20.578 -6.879 -22.938 1 94.88 59 LYS B C 1
ATOM 3560 O O . LYS B 1 59 ? -19.906 -7.805 -23.391 1 94.88 59 LYS B O 1
ATOM 3565 N N . GLY B 1 60 ? -21.219 -6.969 -21.734 1 92.12 60 GLY B N 1
ATOM 3566 C CA . GLY B 1 60 ? -21.438 -8.219 -21.031 1 92.12 60 GLY B CA 1
ATOM 3567 C C . GLY B 1 60 ? -20.234 -8.672 -20.234 1 92.12 60 GLY B C 1
ATOM 3568 O O . GLY B 1 60 ? -20.297 -9.68 -19.516 1 92.12 60 GLY B O 1
ATOM 3569 N N . ARG B 1 61 ? -19.203 -7.887 -20.25 1 92.81 61 ARG B N 1
ATOM 3570 C CA . ARG B 1 61 ? -17.969 -8.281 -19.578 1 92.81 61 ARG B CA 1
ATOM 3571 C C . ARG B 1 61 ? -17.656 -7.355 -18.406 1 92.81 61 ARG B C 1
ATOM 3573 O O . ARG B 1 61 ? -17.969 -6.164 -18.453 1 92.81 61 ARG B O 1
ATOM 3580 N N . THR B 1 62 ? -17.078 -7.988 -17.406 1 91.88 62 THR B N 1
ATOM 3581 C CA . THR B 1 62 ? -16.656 -7.184 -16.266 1 91.88 62 THR B CA 1
ATOM 3582 C C . THR B 1 62 ? -15.438 -6.328 -16.625 1 91.88 62 THR B C 1
ATOM 3584 O O . THR B 1 62 ? -14.789 -6.566 -17.656 1 91.88 62 THR B O 1
ATOM 3587 N N . LEU B 1 63 ? -15.156 -5.355 -15.828 1 96 63 LEU B N 1
ATOM 3588 C CA . LEU B 1 63 ? -14.086 -4.418 -16.156 1 96 63 LEU B CA 1
ATOM 3589 C C . LEU B 1 63 ? -12.914 -4.559 -15.188 1 96 63 LEU B C 1
ATOM 3591 O O . LEU B 1 63 ? -11.922 -3.84 -15.305 1 96 63 LEU B O 1
ATOM 3595 N N . TRP B 1 64 ? -13.023 -5.539 -14.25 1 95.88 64 TRP B N 1
ATOM 3596 C CA . TRP B 1 64 ? -11.945 -5.828 -13.32 1 95.88 64 TRP B CA 1
ATOM 3597 C C . TRP B 1 64 ? -10.891 -6.727 -13.969 1 95.88 64 TRP B C 1
ATOM 3599 O O . TRP B 1 64 ? -9.695 -6.477 -13.836 1 95.88 64 TRP B O 1
ATOM 3609 N N . TRP B 1 65 ? -11.352 -7.711 -14.695 1 96.75 65 TRP B N 1
ATOM 3610 C CA . TRP B 1 65 ? -10.469 -8.742 -15.234 1 96.75 65 TRP B CA 1
ATOM 3611 C C . TRP B 1 65 ? -9.445 -8.148 -16.188 1 96.75 65 TRP B C 1
ATOM 3613 O O . TRP B 1 65 ? -8.242 -8.391 -16.062 1 96.75 65 TRP B O 1
ATOM 3623 N N . PRO B 1 66 ? -9.828 -7.191 -17.094 1 97.69 66 PRO B N 1
ATOM 3624 C CA . PRO B 1 66 ? -8.836 -6.641 -18.031 1 97.69 66 PRO B CA 1
ATOM 3625 C C . PRO B 1 66 ? -7.707 -5.902 -17.328 1 97.69 66 PRO B C 1
ATOM 3627 O O . PRO B 1 66 ? -6.59 -5.832 -17.844 1 97.69 66 PRO B O 1
ATOM 3630 N N . VAL B 1 67 ? -7.984 -5.363 -16.156 1 98.25 67 VAL B N 1
ATOM 3631 C CA . VAL B 1 67 ? -6.992 -4.582 -15.422 1 98.25 67 VAL B CA 1
ATOM 3632 C C . VAL B 1 67 ? -6.117 -5.512 -14.586 1 98.25 67 VAL B C 1
ATOM 3634 O O . VAL B 1 67 ? -4.891 -5.488 -14.695 1 98.25 67 VAL B O 1
ATOM 3637 N N . LEU B 1 68 ? -6.738 -6.387 -13.844 1 98.25 68 LEU B N 1
ATOM 3638 C CA . LEU B 1 68 ? -6.035 -7.223 -12.883 1 98.25 68 LEU B CA 1
ATOM 3639 C C . LEU B 1 68 ? -5.184 -8.273 -13.586 1 98.25 68 LEU B C 1
ATOM 3641 O O . LEU B 1 68 ? -4.121 -8.648 -13.094 1 98.25 68 LEU B O 1
ATOM 3645 N N . ALA B 1 69 ? -5.645 -8.766 -14.742 1 98.44 69 ALA B N 1
ATOM 3646 C CA . ALA B 1 69 ? -4.98 -9.875 -15.422 1 98.44 69 ALA B CA 1
ATOM 3647 C C . ALA B 1 69 ? -4.082 -9.367 -16.547 1 98.44 69 ALA B C 1
ATOM 3649 O O . ALA B 1 69 ? -3.549 -10.156 -17.328 1 98.44 69 ALA B O 1
ATOM 3650 N N . ARG B 1 70 ? -3.918 -8.039 -16.609 1 98.75 70 ARG B N 1
ATOM 3651 C CA . ARG B 1 70 ? -3.084 -7.465 -17.656 1 98.75 70 ARG B CA 1
ATOM 3652 C C . ARG B 1 70 ? -1.698 -8.102 -17.672 1 98.75 70 ARG B C 1
ATOM 3654 O O . ARG B 1 70 ? -1.158 -8.445 -16.625 1 98.75 70 ARG B O 1
ATOM 3661 N N . ASN B 1 71 ? -1.149 -8.328 -18.859 1 98.75 71 ASN B N 1
ATOM 3662 C CA . ASN B 1 71 ? 0.191 -8.828 -19.141 1 98.75 71 ASN B CA 1
ATOM 3663 C C . ASN B 1 71 ? 0.317 -10.312 -18.797 1 98.75 71 ASN B C 1
ATOM 3665 O O . ASN B 1 71 ? 1.347 -10.93 -19.062 1 98.75 71 ASN B O 1
ATOM 3669 N N . LYS B 1 72 ? -0.721 -11.016 -18.234 1 98.81 72 LYS B N 1
ATOM 3670 C CA . LYS B 1 72 ? -0.592 -12.414 -17.812 1 98.81 72 LYS B CA 1
ATOM 3671 C C . LYS B 1 72 ? -0.997 -13.367 -18.938 1 98.81 72 LYS B C 1
ATOM 3673 O O . LYS B 1 72 ? -1.741 -12.992 -19.844 1 98.81 72 LYS B O 1
ATOM 3678 N N . LYS B 1 73 ? -0.503 -14.562 -18.859 1 98.88 73 LYS B N 1
ATOM 3679 C CA . LYS B 1 73 ? -1.006 -15.695 -19.625 1 98.88 73 LYS B CA 1
ATOM 3680 C C . LYS B 1 73 ? -2.029 -16.5 -18.812 1 98.88 73 LYS B C 1
ATOM 3682 O O . LYS B 1 73 ? -2 -16.484 -17.578 1 98.88 73 LYS B O 1
ATOM 3687 N N . SER B 1 74 ? -2.926 -17.156 -19.5 1 98.81 74 SER B N 1
ATOM 3688 C CA . SER B 1 74 ? -3.93 -17.984 -18.844 1 98.81 74 SER B CA 1
ATOM 3689 C C . SER B 1 74 ? -3.855 -19.422 -19.344 1 98.81 74 SER B C 1
ATOM 3691 O O . SER B 1 74 ? -3.887 -19.688 -20.547 1 98.81 74 SER B O 1
ATOM 3693 N N . ILE B 1 75 ? -3.723 -20.328 -18.438 1 98.88 75 ILE B N 1
ATOM 3694 C CA . ILE B 1 75 ? -3.891 -21.75 -18.719 1 98.88 75 ILE B CA 1
ATOM 3695 C C . ILE B 1 75 ? -4.922 -22.344 -17.766 1 98.88 75 ILE B C 1
ATOM 3697 O O . ILE B 1 75 ? -5.207 -21.781 -16.719 1 98.88 75 ILE B O 1
ATOM 3701 N N . THR B 1 76 ? -5.469 -23.5 -18.188 1 98.81 76 THR B N 1
ATOM 3702 C CA . THR B 1 76 ? -6.484 -24.109 -17.344 1 98.81 76 THR B CA 1
ATOM 3703 C C . THR B 1 76 ? -5.98 -25.438 -16.781 1 98.81 76 THR B C 1
ATOM 3705 O O . THR B 1 76 ? -5.441 -26.266 -17.516 1 98.81 76 THR B O 1
ATOM 3708 N N . ILE B 1 77 ? -6.047 -25.594 -15.484 1 98.81 77 ILE B N 1
ATOM 3709 C CA . ILE B 1 77 ? -5.734 -26.844 -14.789 1 98.81 77 ILE B CA 1
ATOM 3710 C C . ILE B 1 77 ? -6.711 -27.047 -13.633 1 98.81 77 ILE B C 1
ATOM 3712 O O . ILE B 1 77 ? -6.91 -26.156 -12.812 1 98.81 77 ILE B O 1
ATOM 3716 N N . ASP B 1 78 ? -7.367 -28.172 -13.586 1 98.56 78 ASP B N 1
ATOM 3717 C CA . ASP B 1 78 ? -8.125 -28.531 -12.391 1 98.56 78 ASP B CA 1
ATOM 3718 C C . ASP B 1 78 ? -7.199 -29.062 -11.297 1 98.56 78 ASP B C 1
ATOM 3720 O O . ASP B 1 78 ? -6.828 -30.234 -11.297 1 98.56 78 ASP B O 1
ATOM 3724 N N . LEU B 1 79 ? -6.934 -28.266 -10.336 1 98.06 79 LEU B N 1
ATOM 3725 C CA . LEU B 1 79 ? -5.945 -28.562 -9.305 1 98.06 79 LEU B CA 1
ATOM 3726 C C . LEU B 1 79 ? -6.477 -29.625 -8.336 1 98.06 79 LEU B C 1
ATOM 3728 O O . LEU B 1 79 ? -5.727 -30.141 -7.504 1 98.06 79 LEU B O 1
ATOM 3732 N N . ARG B 1 80 ? -7.711 -30.031 -8.523 1 96.06 80 ARG B N 1
ATOM 3733 C CA . ARG B 1 80 ? -8.32 -31 -7.621 1 96.06 80 ARG B CA 1
ATOM 3734 C C . ARG B 1 80 ? -8.062 -32.438 -8.102 1 96.06 80 ARG B C 1
ATOM 3736 O O . ARG B 1 80 ? -8.32 -33.406 -7.371 1 96.06 80 ARG B O 1
ATOM 3743 N N . THR B 1 81 ? -7.559 -32.562 -9.266 1 97.81 81 THR B N 1
ATOM 3744 C CA . THR B 1 81 ? -7.293 -33.875 -9.828 1 97.81 81 THR B CA 1
ATOM 3745 C C . THR B 1 81 ? -5.812 -34.219 -9.719 1 97.81 81 THR B C 1
ATOM 3747 O O . THR B 1 81 ? -4.953 -33.344 -9.828 1 97.81 81 THR B O 1
ATOM 3750 N N . PRO B 1 82 ? -5.551 -35.5 -9.578 1 97.88 82 PRO B N 1
ATOM 3751 C CA . PRO B 1 82 ? -4.145 -35.906 -9.555 1 97.88 82 PRO B CA 1
ATOM 3752 C C . PRO B 1 82 ? -3.396 -35.5 -10.828 1 97.88 82 PRO B C 1
ATOM 3754 O O . PRO B 1 82 ? -2.223 -35.125 -10.766 1 97.88 82 PRO B O 1
ATOM 3757 N N . GLU B 1 83 ? -4.07 -35.594 -11.938 1 98 83 GLU B N 1
ATOM 3758 C CA . GLU B 1 83 ? -3.445 -35.25 -13.211 1 98 83 GLU B CA 1
ATOM 3759 C C . GLU B 1 83 ? -3.123 -33.75 -13.266 1 98 83 GLU B C 1
ATOM 3761 O O . GLU B 1 83 ? -2.07 -33.344 -13.766 1 98 83 GLU B O 1
ATOM 3766 N N . GLY B 1 84 ? -4.062 -32.969 -12.766 1 98.56 84 GLY B N 1
ATOM 3767 C CA . GLY B 1 84 ? -3.809 -31.531 -12.695 1 98.56 84 GLY B CA 1
ATOM 3768 C C . GLY B 1 84 ? -2.652 -31.172 -11.781 1 98.56 84 GLY B C 1
ATOM 3769 O O . GLY B 1 84 ? -1.816 -30.328 -12.125 1 98.56 84 GLY B O 1
ATOM 3770 N N . GLN B 1 85 ? -2.598 -31.844 -10.648 1 98.69 85 GLN B N 1
ATOM 3771 C CA . GLN B 1 85 ? -1.502 -31.656 -9.703 1 98.69 85 GLN B CA 1
ATOM 3772 C C . GLN B 1 85 ? -0.169 -32.062 -10.32 1 98.69 85 GLN B C 1
ATOM 3774 O O . GLN B 1 85 ? 0.843 -31.391 -10.141 1 98.69 85 GLN B O 1
ATOM 3779 N N . ALA B 1 86 ? -0.196 -33.094 -11.062 1 98.31 86 ALA B N 1
ATOM 3780 C CA . ALA B 1 86 ? 1.009 -33.594 -11.734 1 98.31 86 ALA B CA 1
ATOM 3781 C C . ALA B 1 86 ? 1.487 -32.562 -12.773 1 98.31 86 ALA B C 1
ATOM 3783 O O . ALA B 1 86 ? 2.691 -32.406 -12.977 1 98.31 86 ALA B O 1
ATOM 3784 N N . LEU B 1 87 ? 0.582 -31.938 -13.461 1 98.56 87 LEU B N 1
ATOM 3785 C CA . LEU B 1 87 ? 0.942 -30.922 -14.445 1 98.56 87 LEU B CA 1
ATOM 3786 C C . LEU B 1 87 ? 1.662 -29.75 -13.773 1 98.56 87 LEU B C 1
ATOM 3788 O O . LEU B 1 87 ? 2.643 -29.234 -14.312 1 98.56 87 LEU B O 1
ATOM 3792 N N . VAL B 1 88 ? 1.15 -29.328 -12.617 1 98.88 88 VAL B N 1
ATOM 3793 C CA . VAL B 1 88 ? 1.785 -28.234 -11.875 1 98.88 88 VAL B CA 1
ATOM 3794 C C . VAL B 1 88 ? 3.207 -28.641 -11.492 1 98.88 88 VAL B C 1
ATOM 3796 O O . VAL B 1 88 ? 4.145 -27.844 -11.648 1 98.88 88 VAL B O 1
ATOM 3799 N N . LYS B 1 89 ? 3.363 -29.844 -11.016 1 98.81 89 LYS B N 1
ATOM 3800 C CA . LYS B 1 89 ? 4.688 -30.328 -10.641 1 98.81 89 LYS B CA 1
ATOM 3801 C C . LYS B 1 89 ? 5.637 -30.312 -11.836 1 98.81 89 LYS B C 1
ATOM 3803 O O . LYS B 1 89 ? 6.828 -30.031 -11.688 1 98.81 89 LYS B O 1
ATOM 3808 N N . ARG B 1 90 ? 5.129 -30.609 -13.023 1 98.69 90 ARG B N 1
ATOM 3809 C CA . ARG B 1 90 ? 5.945 -30.594 -14.234 1 98.69 90 ARG B CA 1
ATOM 3810 C C . ARG B 1 90 ? 6.336 -29.172 -14.609 1 98.69 90 ARG B C 1
ATOM 3812 O O . ARG B 1 90 ? 7.363 -28.953 -15.258 1 98.69 90 ARG B O 1
ATOM 3819 N N . LEU B 1 91 ? 5.559 -28.188 -14.203 1 98.88 91 LEU B N 1
ATOM 3820 C CA . LEU B 1 91 ? 5.816 -26.781 -14.531 1 98.88 91 LEU B CA 1
ATOM 3821 C C . LEU B 1 91 ? 6.852 -26.188 -13.586 1 98.88 91 LEU B C 1
ATOM 3823 O O . LEU B 1 91 ? 7.59 -25.281 -13.969 1 98.88 91 LEU B O 1
ATOM 3827 N N . VAL B 1 92 ? 6.969 -26.672 -12.367 1 98.88 92 VAL B N 1
ATOM 3828 C CA . VAL B 1 92 ? 7.711 -26.078 -11.258 1 98.88 92 VAL B CA 1
ATOM 3829 C C . VAL B 1 92 ? 9.188 -25.953 -11.633 1 98.88 92 VAL B C 1
ATOM 3831 O O . VAL B 1 92 ? 9.812 -24.922 -11.398 1 98.88 92 VAL B O 1
ATOM 3834 N N . PRO B 1 93 ? 9.789 -26.922 -12.359 1 98.69 93 PRO B N 1
ATOM 3835 C CA . PRO B 1 93 ? 11.195 -26.781 -12.734 1 98.69 93 PRO B CA 1
ATOM 3836 C C . PRO B 1 93 ? 11.43 -25.656 -13.742 1 98.69 93 PRO B C 1
ATOM 3838 O O . PRO B 1 93 ? 12.57 -25.25 -13.969 1 98.69 93 PRO B O 1
ATOM 3841 N N . HIS B 1 94 ? 10.352 -25.141 -14.344 1 98.69 94 HIS B N 1
ATOM 3842 C CA . HIS B 1 94 ? 10.484 -24.156 -15.414 1 98.69 94 HIS B CA 1
ATOM 3843 C C . HIS B 1 94 ? 10.156 -22.75 -14.922 1 98.69 94 HIS B C 1
ATOM 3845 O O . HIS B 1 94 ? 10.117 -21.812 -15.711 1 98.69 94 HIS B O 1
ATOM 3851 N N . VAL B 1 95 ? 9.891 -22.609 -13.617 1 98.81 95 VAL B N 1
ATOM 3852 C CA . VAL B 1 95 ? 9.492 -21.281 -13.133 1 98.81 95 VAL B CA 1
ATOM 3853 C C . VAL B 1 95 ? 10.414 -20.844 -12.008 1 98.81 95 VAL B C 1
ATOM 3855 O O . VAL B 1 95 ? 11.094 -21.672 -11.391 1 98.81 95 VAL B O 1
ATOM 3858 N N . ASP B 1 96 ? 10.43 -19.516 -11.75 1 98.88 96 ASP B N 1
ATOM 3859 C CA . ASP B 1 96 ? 11.211 -18.938 -10.664 1 98.88 96 ASP B CA 1
ATOM 3860 C C . ASP B 1 96 ? 10.375 -18.812 -9.391 1 98.88 96 ASP B C 1
ATOM 3862 O O . ASP B 1 96 ? 10.906 -18.875 -8.281 1 98.88 96 ASP B O 1
ATOM 3866 N N . MET B 1 97 ? 9.062 -18.641 -9.586 1 98.94 97 MET B N 1
ATOM 3867 C CA . MET B 1 97 ? 8.172 -18.391 -8.461 1 98.94 97 MET B CA 1
ATOM 3868 C C . MET B 1 97 ? 6.863 -19.141 -8.609 1 98.94 97 MET B C 1
ATOM 3870 O O . MET B 1 97 ? 6.359 -19.312 -9.719 1 98.94 97 MET B O 1
ATOM 3874 N N . VAL B 1 98 ? 6.309 -19.578 -7.5 1 98.94 98 VAL B N 1
ATOM 3875 C CA . VAL B 1 98 ? 4.918 -20 -7.375 1 98.94 98 VAL B CA 1
ATOM 3876 C C . VAL B 1 98 ? 4.176 -19.062 -6.426 1 98.94 98 VAL B C 1
ATOM 3878 O O . VAL B 1 98 ? 4.617 -18.828 -5.301 1 98.94 98 VAL B O 1
ATOM 3881 N N . LEU B 1 99 ? 3.119 -18.469 -6.895 1 98.94 99 LEU B N 1
ATOM 3882 C CA . LEU B 1 99 ? 2.291 -17.531 -6.152 1 98.94 99 LEU B CA 1
ATOM 3883 C C . LEU B 1 99 ? 0.919 -18.125 -5.855 1 98.94 99 LEU B C 1
ATOM 3885 O O . LEU B 1 99 ? 0.223 -18.578 -6.766 1 98.94 99 LEU B O 1
ATOM 3889 N N . GLU B 1 100 ? 0.574 -18.125 -4.586 1 98.56 100 GLU B N 1
ATOM 3890 C CA . GLU B 1 100 ? -0.712 -18.719 -4.211 1 98.56 100 GLU B CA 1
ATOM 3891 C C . GLU B 1 100 ? -1.369 -17.922 -3.084 1 98.56 100 GLU B C 1
ATOM 3893 O O . GLU B 1 100 ? -0.692 -17.203 -2.352 1 98.56 100 GLU B O 1
ATOM 3898 N N . ASN B 1 101 ? -2.705 -18 -2.99 1 97.44 101 ASN B N 1
ATOM 3899 C CA . ASN B 1 101 ? -3.42 -17.406 -1.862 1 97.44 101 ASN B CA 1
ATOM 3900 C C . ASN B 1 101 ? -4.559 -18.312 -1.392 1 97.44 101 ASN B C 1
ATOM 3902 O O . ASN B 1 101 ? -5.672 -17.844 -1.147 1 97.44 101 ASN B O 1
ATOM 3906 N N . PHE B 1 102 ? -4.301 -19.609 -1.316 1 95.5 102 PHE B N 1
ATOM 3907 C CA . PHE B 1 102 ? -5.246 -20.578 -0.759 1 95.5 102 PHE B CA 1
ATOM 3908 C C . PHE B 1 102 ? -5.191 -20.562 0.764 1 95.5 102 PHE B C 1
ATOM 3910 O O . PHE B 1 102 ? -4.258 -20.016 1.354 1 95.5 102 PHE B O 1
ATOM 3917 N N . ARG B 1 103 ? -6.223 -21.188 1.337 1 93.56 103 ARG B N 1
ATOM 3918 C CA . ARG B 1 103 ? -6.141 -21.453 2.768 1 93.56 103 ARG B CA 1
ATOM 3919 C C . ARG B 1 103 ? -4.941 -22.344 3.092 1 93.56 103 ARG B C 1
ATOM 3921 O O . ARG B 1 103 ? -4.66 -23.297 2.373 1 93.56 103 ARG B O 1
ATOM 3928 N N . PRO B 1 104 ? -4.23 -21.984 4.184 1 96.12 104 PRO B N 1
ATOM 3929 C CA . PRO B 1 104 ? -3.084 -22.828 4.551 1 96.12 104 PRO B CA 1
ATOM 3930 C C . PRO B 1 104 ? -3.447 -24.297 4.672 1 96.12 104 PRO B C 1
ATOM 3932 O O . PRO B 1 104 ? -4.488 -24.641 5.238 1 96.12 104 PRO B O 1
ATOM 3935 N N . GLY B 1 105 ? -2.602 -25.172 4.055 1 95.94 105 GLY B N 1
ATOM 3936 C CA . GLY B 1 105 ? -2.842 -26.609 4.102 1 95.94 105 GLY B CA 1
ATOM 3937 C C . GLY B 1 105 ? -3.402 -27.156 2.807 1 95.94 105 GLY B C 1
ATOM 3938 O O . GLY B 1 105 ? -3.238 -28.344 2.508 1 95.94 105 GLY B O 1
ATOM 3939 N N . THR B 1 106 ? -4.031 -26.297 1.996 1 96.06 106 THR B N 1
ATOM 3940 C CA . THR B 1 106 ? -4.676 -26.75 0.765 1 96.06 106 THR B CA 1
ATOM 3941 C C . THR B 1 106 ? -3.643 -27.297 -0.217 1 96.06 106 THR B C 1
ATOM 3943 O O . THR B 1 106 ? -3.787 -28.406 -0.72 1 96.06 106 THR B O 1
ATOM 3946 N N . LEU B 1 107 ? -2.57 -26.578 -0.519 1 97.88 107 LEU B N 1
ATOM 3947 C CA . LEU B 1 107 ? -1.55 -27.031 -1.457 1 97.88 107 LEU B CA 1
ATOM 3948 C C . LEU B 1 107 ? -0.86 -28.297 -0.943 1 97.88 107 LEU B C 1
ATOM 3950 O O . LEU B 1 107 ? -0.515 -29.172 -1.727 1 97.88 107 LEU B O 1
ATOM 3954 N N . GLU B 1 108 ? -0.656 -28.359 0.372 1 98 108 GLU B N 1
ATOM 3955 C CA . GLU B 1 108 ? -0.056 -29.547 0.967 1 98 108 GLU B CA 1
ATOM 3956 C C . GLU B 1 108 ? -0.934 -30.781 0.75 1 98 108 GLU B C 1
ATOM 3958 O O . GLU B 1 108 ? -0.433 -31.844 0.416 1 98 108 GLU B O 1
ATOM 3963 N N . GLU B 1 109 ? -2.238 -30.578 0.913 1 97.38 109 GLU B N 1
ATOM 3964 C CA . GLU B 1 109 ? -3.178 -31.672 0.672 1 97.38 109 GLU B CA 1
ATOM 3965 C C . GLU B 1 109 ? -3.105 -32.156 -0.775 1 97.38 109 GLU B C 1
ATOM 3967 O O . GLU B 1 109 ? -3.318 -33.344 -1.054 1 97.38 109 GLU B O 1
ATOM 3972 N N . TRP B 1 110 ? -2.779 -31.25 -1.658 1 97.94 110 TRP B N 1
ATOM 3973 C CA . TRP B 1 110 ? -2.717 -31.562 -3.084 1 97.94 110 TRP B CA 1
ATOM 3974 C C . TRP B 1 110 ? -1.322 -32.031 -3.479 1 97.94 110 TRP B C 1
ATOM 3976 O O . TRP B 1 110 ? -1.036 -32.219 -4.664 1 97.94 110 TRP B O 1
ATOM 3986 N N . GLY B 1 111 ? -0.419 -32.156 -2.537 1 98.06 111 GLY B N 1
ATOM 3987 C CA . GLY B 1 111 ? 0.954 -32.531 -2.84 1 98.06 111 GLY B CA 1
ATOM 3988 C C . GLY B 1 111 ? 1.729 -31.422 -3.537 1 98.06 111 GLY B C 1
ATOM 3989 O O . GLY B 1 111 ? 2.662 -31.703 -4.293 1 98.06 111 GLY B O 1
ATOM 3990 N N . LEU B 1 112 ? 1.302 -30.234 -3.322 1 98.69 112 LEU B N 1
ATOM 3991 C CA . LEU B 1 112 ? 1.91 -29.078 -3.959 1 98.69 112 LEU B CA 1
ATOM 3992 C C . LEU B 1 112 ? 2.465 -28.109 -2.916 1 98.69 112 LEU B C 1
ATOM 3994 O O . LEU B 1 112 ? 2.6 -26.922 -3.178 1 98.69 112 LEU B O 1
ATOM 3998 N N . GLY B 1 113 ? 2.707 -28.609 -1.72 1 98.44 113 GLY B N 1
ATOM 3999 C CA . GLY B 1 113 ? 3.27 -27.797 -0.658 1 98.44 113 GLY B CA 1
ATOM 4000 C C . GLY B 1 113 ? 4.727 -27.438 -0.887 1 98.44 113 GLY B C 1
ATOM 4001 O O . GLY B 1 113 ? 5.344 -27.906 -1.845 1 98.44 113 GLY B O 1
ATOM 4002 N N . TRP B 1 114 ? 5.234 -26.656 -0.023 1 98.56 114 TRP B N 1
ATOM 4003 C CA . TRP B 1 114 ? 6.59 -26.125 -0.138 1 98.56 114 TRP B CA 1
ATOM 4004 C C . TRP B 1 114 ? 7.605 -27.266 -0.262 1 98.56 114 TRP B C 1
ATOM 4006 O O . TRP B 1 114 ? 8.438 -27.266 -1.169 1 98.56 114 TRP B O 1
ATOM 4016 N N . GLU B 1 115 ? 7.535 -28.219 0.613 1 98.31 115 GLU B N 1
ATOM 4017 C CA . GLU B 1 115 ? 8.531 -29.281 0.635 1 98.31 115 GLU B CA 1
ATOM 4018 C C . GLU B 1 115 ? 8.57 -30.031 -0.696 1 98.31 115 GLU B C 1
ATOM 4020 O O . GLU B 1 115 ? 9.641 -30.297 -1.235 1 98.31 115 GLU B O 1
ATOM 4025 N N . GLU B 1 116 ? 7.422 -30.344 -1.222 1 98.56 116 GLU B N 1
ATOM 4026 C CA . GLU B 1 116 ? 7.328 -31.078 -2.479 1 98.56 116 GLU B CA 1
ATOM 4027 C C . GLU B 1 116 ? 7.855 -30.25 -3.646 1 98.56 116 GLU B C 1
ATOM 4029 O O . GLU B 1 116 ? 8.633 -30.734 -4.465 1 98.56 116 GLU B O 1
ATOM 4034 N N . LEU B 1 117 ? 7.457 -29.031 -3.736 1 98.81 117 LEU B N 1
ATOM 4035 C CA . LEU B 1 117 ? 7.816 -28.203 -4.879 1 98.81 117 LEU B CA 1
ATOM 4036 C C . LEU B 1 117 ? 9.281 -27.797 -4.812 1 98.81 117 LEU B C 1
ATOM 4038 O O . LEU B 1 117 ? 9.953 -27.703 -5.84 1 98.81 117 LEU B O 1
ATOM 4042 N N . HIS B 1 118 ? 9.727 -27.516 -3.604 1 98.56 118 HIS B N 1
ATOM 4043 C CA . HIS B 1 118 ? 11.125 -27.156 -3.41 1 98.56 118 HIS B CA 1
ATOM 4044 C C . HIS B 1 118 ? 12.047 -28.297 -3.836 1 98.56 118 HIS B C 1
ATOM 4046 O O . HIS B 1 118 ? 13.133 -28.047 -4.363 1 98.56 118 HIS B O 1
ATOM 4052 N N . ALA B 1 119 ? 11.672 -29.5 -3.592 1 98.56 119 ALA B N 1
ATOM 4053 C CA . ALA B 1 119 ? 12.461 -30.656 -3.996 1 98.56 119 ALA B CA 1
ATOM 4054 C C . ALA B 1 119 ? 12.609 -30.719 -5.516 1 98.56 119 ALA B C 1
ATOM 4056 O O . ALA B 1 119 ? 13.633 -31.172 -6.023 1 98.56 119 ALA B O 1
ATOM 4057 N N . LEU B 1 120 ? 11.695 -30.188 -6.254 1 98.69 120 LEU B N 1
ATOM 4058 C CA . LEU B 1 120 ? 11.703 -30.203 -7.711 1 98.69 120 LEU B CA 1
ATOM 4059 C C . LEU B 1 120 ? 12.523 -29.031 -8.25 1 98.69 120 LEU B C 1
ATOM 4061 O O . LEU B 1 120 ? 13.039 -29.094 -9.375 1 98.69 120 LEU B O 1
ATOM 4065 N N . ASN B 1 121 ? 12.648 -27.953 -7.492 1 98.69 121 ASN B N 1
ATOM 4066 C CA . ASN B 1 121 ? 13.312 -26.703 -7.879 1 98.69 121 ASN B CA 1
ATOM 4067 C C . ASN B 1 121 ? 13.891 -25.984 -6.668 1 98.69 121 ASN B C 1
ATOM 4069 O O . ASN B 1 121 ? 13.242 -25.109 -6.094 1 98.69 121 ASN B O 1
ATOM 4073 N N . PRO B 1 122 ? 15.125 -26.266 -6.305 1 98.56 122 PRO B N 1
ATOM 4074 C CA . PRO B 1 122 ? 15.727 -25.703 -5.094 1 98.56 122 PRO B CA 1
ATOM 4075 C C . PRO B 1 122 ? 15.789 -24.172 -5.121 1 98.56 122 PRO B C 1
ATOM 4077 O O . PRO B 1 122 ? 15.891 -23.531 -4.07 1 98.56 122 PRO B O 1
ATOM 4080 N N . GLY B 1 123 ? 15.711 -23.531 -6.258 1 98.69 123 GLY B N 1
ATOM 4081 C CA . GLY B 1 123 ? 15.75 -22.078 -6.379 1 98.69 123 GLY B CA 1
ATOM 4082 C C . GLY B 1 123 ? 14.367 -21.453 -6.352 1 98.69 123 GLY B C 1
ATOM 4083 O O . GLY B 1 123 ? 14.234 -20.234 -6.492 1 98.69 123 GLY B O 1
ATOM 4084 N N . LEU B 1 124 ? 13.312 -22.266 -6.031 1 98.88 124 LEU B N 1
ATOM 4085 C CA . LEU B 1 124 ? 11.922 -21.812 -6.105 1 98.88 124 LEU B CA 1
ATOM 4086 C C . LEU B 1 124 ? 11.633 -20.797 -5.008 1 98.88 124 LEU B C 1
ATOM 4088 O O . LEU B 1 124 ? 11.992 -21 -3.848 1 98.88 124 LEU B O 1
ATOM 4092 N N . ILE B 1 125 ? 11.07 -19.703 -5.332 1 98.94 125 ILE B N 1
ATOM 4093 C CA . ILE B 1 125 ? 10.469 -18.781 -4.379 1 98.94 125 ILE B CA 1
ATOM 4094 C C . ILE B 1 125 ? 8.961 -19 -4.332 1 98.94 125 ILE B C 1
ATOM 4096 O O . ILE B 1 125 ? 8.266 -18.828 -5.336 1 98.94 125 ILE B O 1
ATOM 4100 N N . MET B 1 126 ? 8.461 -19.438 -3.234 1 98.94 126 MET B N 1
ATOM 4101 C CA . MET B 1 126 ? 7.02 -19.641 -3.059 1 98.94 126 MET B CA 1
ATOM 4102 C C . MET B 1 126 ? 6.402 -18.484 -2.283 1 98.94 126 MET B C 1
ATOM 4104 O O . MET B 1 126 ? 6.758 -18.25 -1.13 1 98.94 126 MET B O 1
ATOM 4108 N N . ILE B 1 127 ? 5.496 -17.75 -2.93 1 98.94 127 ILE B N 1
ATOM 4109 C CA . ILE B 1 127 ? 4.812 -16.609 -2.334 1 98.94 127 ILE B CA 1
ATOM 4110 C C . ILE B 1 127 ? 3.424 -17.031 -1.854 1 98.94 127 ILE B C 1
ATOM 4112 O O . ILE B 1 127 ? 2.582 -17.438 -2.658 1 98.94 127 ILE B O 1
ATOM 4116 N N . ARG B 1 128 ? 3.188 -16.938 -0.584 1 98.81 128 ARG B N 1
ATOM 4117 C CA . ARG B 1 128 ? 1.941 -17.406 0.014 1 98.81 128 ARG B CA 1
ATOM 4118 C C . ARG B 1 128 ? 1.201 -16.266 0.698 1 98.81 128 ARG B C 1
ATOM 4120 O O . ARG B 1 128 ? 1.654 -15.75 1.725 1 98.81 128 ARG B O 1
ATOM 4127 N N . VAL B 1 129 ? 0.108 -15.812 0.133 1 98.19 129 VAL B N 1
ATOM 4128 C CA . VAL B 1 129 ? -0.729 -14.742 0.658 1 98.19 129 VAL B CA 1
ATOM 4129 C C . VAL B 1 129 ? -2.014 -15.328 1.24 1 98.19 129 VAL B C 1
ATOM 4131 O O . VAL B 1 129 ? -2.828 -15.898 0.512 1 98.19 129 VAL B O 1
ATOM 4134 N N . SER B 1 130 ? -2.211 -15.242 2.531 1 97 130 SER B N 1
ATOM 4135 C CA . SER B 1 130 ? -3.4 -15.789 3.178 1 97 130 SER B CA 1
ATOM 4136 C C . SER B 1 130 ? -4.027 -14.773 4.129 1 97 130 SER B C 1
ATOM 4138 O O . SER B 1 130 ? -3.555 -13.641 4.238 1 97 130 SER B O 1
ATOM 4140 N N . GLY B 1 131 ? -5.129 -15.102 4.695 1 95.06 131 GLY B N 1
ATOM 4141 C CA . GLY B 1 131 ? -5.82 -14.18 5.586 1 95.06 131 GLY B CA 1
ATOM 4142 C C . GLY B 1 131 ? -5.02 -13.844 6.828 1 95.06 131 GLY B C 1
ATOM 4143 O O . GLY B 1 131 ? -4.859 -12.664 7.168 1 95.06 131 GLY B O 1
ATOM 4144 N N . PHE B 1 132 ? -4.402 -14.969 7.402 1 96.94 132 PHE B N 1
ATOM 4145 C CA . PHE B 1 132 ? -3.84 -14.781 8.734 1 96.94 132 PHE B CA 1
ATOM 4146 C C . PHE B 1 132 ? -2.383 -15.227 8.773 1 96.94 132 PHE B C 1
ATOM 4148 O O . PHE B 1 132 ? -1.764 -15.25 9.836 1 96.94 132 PHE B O 1
ATOM 4155 N N . GLY B 1 133 ? -1.735 -15.594 7.605 1 97.5 133 GLY B N 1
ATOM 4156 C CA . GLY B 1 133 ? -0.393 -16.156 7.586 1 97.5 133 GLY B CA 1
ATOM 4157 C C . GLY B 1 133 ? -0.377 -17.672 7.668 1 97.5 133 GLY B C 1
ATOM 4158 O O . GLY B 1 133 ? -1.405 -18.297 7.941 1 97.5 133 GLY B O 1
ATOM 4159 N N . GLN B 1 134 ? 0.762 -18.25 7.449 1 98.06 134 GLN B N 1
ATOM 4160 C CA . GLN B 1 134 ? 0.911 -19.703 7.383 1 98.06 134 GLN B CA 1
ATOM 4161 C C . GLN B 1 134 ? 1.045 -20.312 8.773 1 98.06 134 GLN B C 1
ATOM 4163 O O . GLN B 1 134 ? 1.033 -21.531 8.93 1 98.06 134 GLN B O 1
ATOM 4168 N N . THR B 1 135 ? 1.169 -19.422 9.773 1 97.81 135 THR B N 1
ATOM 4169 C CA . THR B 1 135 ? 1.379 -19.891 11.133 1 97.81 135 THR B CA 1
ATOM 4170 C C . THR B 1 135 ? 0.414 -19.203 12.102 1 97.81 135 THR B C 1
ATOM 4172 O O . THR B 1 135 ? -0.344 -18.312 11.695 1 97.81 135 THR B O 1
ATOM 4175 N N . GLY B 1 136 ? 0.389 -19.688 13.359 1 97.56 136 GLY B N 1
ATOM 4176 C CA . GLY B 1 136 ? -0.446 -19.094 14.391 1 97.56 136 GLY B CA 1
ATOM 4177 C C . GLY B 1 136 ? -1.806 -19.75 14.516 1 97.56 136 GLY B C 1
ATOM 4178 O O . GLY B 1 136 ? -2.217 -20.516 13.633 1 97.56 136 GLY B O 1
ATOM 4179 N N . PRO B 1 137 ? -2.512 -19.453 15.578 1 97.19 137 PRO B N 1
ATOM 4180 C CA . PRO B 1 137 ? -3.76 -20.141 15.898 1 97.19 137 PRO B CA 1
ATOM 4181 C C . PRO B 1 137 ? -4.879 -19.844 14.906 1 97.19 137 PRO B C 1
ATOM 4183 O O . PRO B 1 137 ? -5.848 -20.594 14.812 1 97.19 137 PRO B O 1
ATOM 4186 N N . TYR B 1 138 ? -4.754 -18.672 14.156 1 95.56 138 TYR B N 1
ATOM 4187 C CA . TYR B 1 138 ? -5.828 -18.312 13.242 1 95.56 138 TYR B CA 1
ATOM 4188 C C . TYR B 1 138 ? -5.531 -18.797 11.828 1 95.56 138 TYR B C 1
ATOM 4190 O O . TYR B 1 138 ? -6.324 -18.578 10.914 1 95.56 138 TYR B O 1
ATOM 4198 N N . ARG B 1 139 ? -4.457 -19.516 11.633 1 94.62 139 ARG B N 1
ATOM 4199 C CA . ARG B 1 139 ? -3.949 -19.859 10.312 1 94.62 139 ARG B CA 1
ATOM 4200 C C . ARG B 1 139 ? -5.012 -20.594 9.492 1 94.62 139 ARG B C 1
ATOM 4202 O O . ARG B 1 139 ? -5.062 -20.453 8.273 1 94.62 139 ARG B O 1
ATOM 4209 N N . ASP B 1 140 ? -5.957 -21.281 10.148 1 91.56 140 ASP B N 1
ATOM 4210 C CA . ASP B 1 140 ? -6.91 -22.141 9.445 1 91.56 140 ASP B CA 1
ATOM 4211 C C . ASP B 1 140 ? -8.258 -21.438 9.273 1 91.56 140 ASP B C 1
ATOM 4213 O O . ASP B 1 140 ? -9.172 -21.984 8.656 1 91.56 140 ASP B O 1
ATOM 4217 N N . LYS B 1 141 ? -8.367 -20.266 9.781 1 89.19 141 LYS B N 1
ATOM 4218 C CA . LYS B 1 141 ? -9.609 -19.516 9.641 1 89.19 141 LYS B CA 1
ATOM 4219 C C . LYS B 1 141 ? -9.758 -18.969 8.219 1 89.19 141 LYS B C 1
ATOM 4221 O O . LYS B 1 141 ? -8.758 -18.734 7.531 1 89.19 141 LYS B O 1
ATOM 4226 N N . ALA B 1 142 ? -11.062 -18.922 7.863 1 79.31 142 ALA B N 1
ATOM 4227 C CA . ALA B 1 142 ? -11.312 -18.25 6.594 1 79.31 142 ALA B CA 1
ATOM 4228 C C . ALA B 1 142 ? -11.008 -16.766 6.688 1 79.31 142 ALA B C 1
ATOM 4230 O O . ALA B 1 142 ? -11.391 -16.109 7.66 1 79.31 142 ALA B O 1
ATOM 4231 N N . GLY B 1 143 ? -10.125 -16.344 5.848 1 76.69 143 GLY B N 1
ATOM 4232 C CA . GLY B 1 143 ? -9.766 -14.93 5.867 1 76.69 143 GLY B CA 1
ATOM 4233 C C . GLY B 1 143 ? -10.148 -14.195 4.594 1 76.69 143 GLY B C 1
ATOM 4234 O O . GLY B 1 143 ? -10.023 -14.742 3.498 1 76.69 143 GLY B O 1
ATOM 4235 N N . PHE B 1 144 ? -10.828 -13.047 4.719 1 83.12 144 PHE B N 1
ATOM 4236 C CA . PHE B 1 144 ? -11.203 -12.148 3.633 1 83.12 144 PHE B CA 1
ATOM 4237 C C . PHE B 1 144 ? -10.617 -10.758 3.846 1 83.12 144 PHE B C 1
ATOM 4239 O O . PHE B 1 144 ? -10.141 -10.445 4.938 1 83.12 144 PHE B O 1
ATOM 4246 N N . GLY B 1 145 ? -10.531 -10.016 2.799 1 91.5 145 GLY B N 1
ATOM 4247 C CA . GLY B 1 145 ? -9.969 -8.68 2.848 1 91.5 145 GLY B CA 1
ATOM 4248 C C . GLY B 1 145 ? -10.555 -7.82 3.953 1 91.5 145 GLY B C 1
ATOM 4249 O O . GLY B 1 145 ? -9.82 -7.133 4.664 1 91.5 145 GLY B O 1
ATOM 4250 N N . SER B 1 146 ? -11.836 -7.949 4.152 1 93.5 146 SER B N 1
ATOM 4251 C CA . SER B 1 146 ? -12.516 -7.109 5.129 1 93.5 146 SER B CA 1
ATOM 4252 C C . SER B 1 146 ? -12.086 -7.449 6.551 1 93.5 146 SER B C 1
ATOM 4254 O O . SER B 1 146 ? -11.961 -6.559 7.398 1 93.5 146 SER B O 1
ATOM 4256 N N . ILE B 1 147 ? -11.898 -8.703 6.77 1 94.38 147 ILE B N 1
ATOM 4257 C CA . ILE B 1 147 ? -11.469 -9.141 8.094 1 94.38 147 ILE B CA 1
ATOM 4258 C C . ILE B 1 147 ? -10.039 -8.664 8.352 1 94.38 147 ILE B C 1
ATOM 4260 O O . ILE B 1 147 ? -9.727 -8.203 9.453 1 94.38 147 ILE B O 1
ATOM 4264 N N . GLY B 1 148 ? -9.188 -8.812 7.34 1 96.44 148 GLY B N 1
ATOM 4265 C CA . GLY B 1 148 ? -7.824 -8.312 7.473 1 96.44 148 GLY B CA 1
ATOM 4266 C C . GLY B 1 148 ? -7.758 -6.82 7.73 1 96.44 148 GLY B C 1
ATOM 4267 O O . GLY B 1 148 ? -6.93 -6.359 8.516 1 96.44 148 GLY B O 1
ATOM 4268 N N . GLU B 1 149 ? -8.609 -6.059 7.086 1 97.5 149 GLU B N 1
ATOM 4269 C CA . GLU B 1 149 ? -8.68 -4.613 7.285 1 97.5 149 GLU B CA 1
ATOM 4270 C C . GLU B 1 149 ? -9.094 -4.273 8.711 1 97.5 149 GLU B C 1
ATOM 4272 O O . GLU B 1 149 ? -8.547 -3.346 9.32 1 97.5 149 GLU B O 1
ATOM 4277 N N . ALA B 1 150 ? -10.039 -5.012 9.195 1 96.88 150 ALA B N 1
ATOM 4278 C CA . ALA B 1 150 ? -10.531 -4.797 10.555 1 96.88 150 ALA B CA 1
ATOM 4279 C C . ALA B 1 150 ? -9.461 -5.156 11.586 1 96.88 150 ALA B C 1
ATOM 4281 O O . ALA B 1 150 ? -9.172 -4.371 12.492 1 96.88 150 ALA B O 1
ATOM 4282 N N . MET B 1 151 ? -8.844 -6.273 11.367 1 97 151 MET B N 1
ATOM 4283 C CA . MET B 1 151 ? -7.848 -6.793 12.305 1 97 151 MET B CA 1
ATOM 4284 C C . MET B 1 151 ? -6.562 -5.977 12.242 1 97 151 MET B C 1
ATOM 4286 O O . MET B 1 151 ? -5.887 -5.797 13.258 1 97 151 MET B O 1
ATOM 4290 N N . GLY B 1 152 ? -6.246 -5.457 11.07 1 98.06 152 GLY B N 1
ATOM 4291 C CA . GLY B 1 152 ? -5.02 -4.699 10.875 1 98.06 152 GLY B CA 1
ATOM 4292 C C . GLY B 1 152 ? -5.109 -3.275 11.391 1 98.06 152 GLY B C 1
ATOM 4293 O O . GLY B 1 152 ? -4.105 -2.561 11.43 1 98.06 152 GLY B O 1
ATOM 4294 N N . GLY B 1 153 ? -6.309 -2.834 11.719 1 98.19 153 GLY B N 1
ATOM 4295 C CA . GLY B 1 153 ? -6.449 -1.602 12.484 1 98.19 153 GLY B CA 1
ATOM 4296 C C . GLY B 1 153 ? -6.977 -0.446 11.648 1 98.19 153 GLY B C 1
ATOM 4297 O O . GLY B 1 153 ? -7.453 0.55 12.195 1 98.19 153 GLY B O 1
ATOM 4298 N N . ILE B 1 154 ? -6.91 -0.522 10.336 1 98.38 154 ILE B N 1
ATOM 4299 C CA . ILE B 1 154 ? -7.172 0.64 9.492 1 98.38 154 ILE B CA 1
ATOM 4300 C C . ILE B 1 154 ? -8.648 1.01 9.57 1 98.38 154 ILE B C 1
ATOM 4302 O O . ILE B 1 154 ? -9.008 2.189 9.508 1 98.38 154 ILE B O 1
ATOM 4306 N N . ARG B 1 155 ? -9.523 0.005 9.727 1 97.31 155 ARG B N 1
ATOM 4307 C CA . ARG B 1 155 ? -10.961 0.251 9.805 1 97.31 155 ARG B CA 1
ATOM 4308 C C . ARG B 1 155 ? -11.305 1.077 11.039 1 97.31 155 ARG B C 1
ATOM 4310 O O . ARG B 1 155 ? -12.141 1.983 10.977 1 97.31 155 ARG B O 1
ATOM 4317 N N . ALA B 1 156 ? -10.617 0.848 12.102 1 97.19 156 ALA B N 1
ATOM 4318 C CA . ALA B 1 156 ? -10.914 1.49 13.375 1 97.19 156 ALA B CA 1
ATOM 4319 C C . ALA B 1 156 ? -10.648 2.992 13.305 1 97.19 156 ALA B C 1
ATOM 4321 O O . ALA B 1 156 ? -11.242 3.766 14.062 1 97.19 156 ALA B O 1
ATOM 4322 N N . ILE B 1 157 ? -9.82 3.42 12.391 1 97.31 157 ILE B N 1
ATOM 4323 C CA . ILE B 1 157 ? -9.375 4.809 12.422 1 97.31 157 ILE B CA 1
ATOM 4324 C C . ILE B 1 157 ? -9.844 5.527 11.156 1 97.31 157 ILE B C 1
ATOM 4326 O O . ILE B 1 157 ? -9.312 6.582 10.805 1 97.31 157 ILE B O 1
ATOM 4330 N N . THR B 1 158 ? -10.766 4.988 10.422 1 97.69 158 THR B N 1
ATOM 4331 C CA . THR B 1 158 ? -11.297 5.594 9.203 1 97.69 158 THR B CA 1
ATOM 4332 C C . THR B 1 158 ? -12.766 5.973 9.383 1 97.69 158 THR B C 1
ATOM 4334 O O . THR B 1 158 ? -13.594 5.125 9.719 1 97.69 158 THR B O 1
ATOM 4337 N N . GLY B 1 159 ? -13.086 7.191 9.148 1 96.75 159 GLY B N 1
ATOM 4338 C CA . GLY B 1 159 ? -14.461 7.668 9.258 1 96.75 159 GLY B CA 1
ATOM 4339 C C . GLY B 1 159 ? -14.625 8.773 10.281 1 96.75 159 GLY B C 1
ATOM 4340 O O . GLY B 1 159 ? -13.641 9.305 10.797 1 96.75 159 GLY B O 1
ATOM 4341 N N . PHE B 1 160 ? -15.859 9.195 10.5 1 96.38 160 PHE B N 1
ATOM 4342 C CA . PHE B 1 160 ? -16.219 10.211 11.477 1 96.38 160 PHE B CA 1
ATOM 4343 C C . PHE B 1 160 ? -16.438 9.594 12.852 1 96.38 160 PHE B C 1
ATOM 4345 O O . PHE B 1 160 ? -16.953 8.484 12.969 1 96.38 160 PHE B O 1
ATOM 4352 N N . PRO B 1 161 ? -16.047 10.289 13.891 1 94 161 PRO B N 1
ATOM 4353 C CA . PRO B 1 161 ? -16.172 9.719 15.242 1 94 161 PRO B CA 1
ATOM 4354 C C . PRO B 1 161 ? -17.609 9.461 15.641 1 94 161 PRO B C 1
ATOM 4356 O O . PRO B 1 161 ? -17.875 8.648 16.531 1 94 161 PRO B O 1
ATOM 4359 N N . ASP B 1 162 ? -18.578 10.109 15.031 1 94.25 162 ASP B N 1
ATOM 4360 C CA . ASP B 1 162 ? -19.984 10 15.414 1 94.25 162 ASP B CA 1
ATOM 4361 C C . ASP B 1 162 ? -20.719 8.961 14.555 1 94.25 162 ASP B C 1
ATOM 4363 O O . ASP B 1 162 ? -21.938 8.859 14.602 1 94.25 162 ASP B O 1
ATOM 4367 N N . ARG B 1 163 ? -20.047 8.219 13.703 1 94.31 163 ARG B N 1
ATOM 4368 C CA . ARG B 1 163 ? -20.578 7.184 12.82 1 94.31 163 ARG B CA 1
ATOM 4369 C C . ARG B 1 163 ? -19.797 5.879 12.969 1 94.31 163 ARG B C 1
ATOM 4371 O O . ARG B 1 163 ? -18.688 5.875 13.5 1 94.31 163 ARG B O 1
ATOM 4378 N N . PRO B 1 164 ? -20.422 4.738 12.539 1 95.31 164 PRO B N 1
ATOM 4379 C CA . PRO B 1 164 ? -19.625 3.514 12.492 1 95.31 164 PRO B CA 1
ATOM 4380 C C . PRO B 1 164 ? -18.375 3.666 11.633 1 95.31 164 PRO B C 1
ATOM 4382 O O . PRO B 1 164 ? -18.344 4.484 10.711 1 95.31 164 PRO B O 1
ATOM 4385 N N . PRO B 1 165 ? -17.281 2.922 12.023 1 96.25 165 PRO B N 1
ATOM 4386 C CA . PRO B 1 165 ? -16.125 2.914 11.125 1 96.25 165 PRO B CA 1
ATOM 4387 C C . PRO B 1 165 ? -16.516 2.633 9.672 1 96.25 165 PRO B C 1
ATOM 4389 O O . PRO B 1 165 ? -17.438 1.856 9.414 1 96.25 165 PRO B O 1
ATOM 4392 N N . THR B 1 166 ? -15.891 3.258 8.758 1 95.88 166 THR B N 1
ATOM 4393 C CA . THR B 1 166 ? -16.266 3.09 7.359 1 95.88 166 THR B CA 1
ATOM 4394 C C . THR B 1 166 ? -15.227 2.256 6.613 1 95.88 166 THR B C 1
ATOM 4396 O O . THR B 1 166 ? -14.07 2.178 7.031 1 95.88 166 THR B O 1
ATOM 4399 N N . ARG B 1 167 ? -15.688 1.632 5.578 1 94.56 167 ARG B N 1
ATOM 4400 C CA . ARG B 1 167 ? -14.781 0.945 4.66 1 94.56 167 ARG B CA 1
ATOM 4401 C C . ARG B 1 167 ? -14.109 1.934 3.715 1 94.56 167 ARG B C 1
ATOM 4403 O O . ARG B 1 167 ? -14.641 3.008 3.443 1 94.56 167 ARG B O 1
ATOM 4410 N N . ILE B 1 168 ? -12.906 1.555 3.283 1 96.25 168 ILE B N 1
ATOM 4411 C CA . ILE B 1 168 ? -12.25 2.242 2.176 1 96.25 168 ILE B CA 1
ATOM 4412 C C . ILE B 1 168 ? -12.797 1.717 0.848 1 96.25 168 ILE B C 1
ATOM 4414 O O . ILE B 1 168 ? -12.953 0.506 0.67 1 96.25 168 ILE B O 1
ATOM 4418 N N . GLY B 1 169 ? -13.156 2.406 -0.055 1 94.62 169 GLY B N 1
ATOM 4419 C CA . GLY B 1 169 ? -13.898 2.117 -1.271 1 94.62 169 GLY B CA 1
ATOM 4420 C C . GLY B 1 169 ? -13.148 1.202 -2.223 1 94.62 169 GLY B C 1
ATOM 4421 O O . GLY B 1 169 ? -13.5 1.101 -3.4 1 94.62 169 GLY B O 1
ATOM 4422 N N . ILE B 1 170 ? -12.062 0.584 -1.795 1 95.94 170 ILE B N 1
ATOM 4423 C CA . ILE B 1 170 ? -11.32 -0.423 -2.545 1 95.94 170 ILE B CA 1
ATOM 4424 C C . ILE B 1 170 ? -10.938 -1.576 -1.621 1 95.94 170 ILE B C 1
ATOM 4426 O O . ILE B 1 170 ? -11.156 -1.506 -0.408 1 95.94 170 ILE B O 1
ATOM 4430 N N . SER B 1 171 ? -10.453 -2.656 -2.234 1 95.56 171 SER B N 1
ATOM 4431 C CA . SER B 1 171 ? -9.969 -3.797 -1.465 1 95.56 171 SER B CA 1
ATOM 4432 C C . SER B 1 171 ? -8.562 -3.545 -0.923 1 95.56 171 SER B C 1
ATOM 4434 O O . SER B 1 171 ? -7.625 -4.266 -1.259 1 95.56 171 SER B O 1
ATOM 4436 N N . ILE B 1 172 ? -8.516 -2.625 -0.032 1 97.81 172 ILE B N 1
ATOM 4437 C CA . ILE B 1 172 ? -7.227 -2.08 0.397 1 97.81 172 ILE B CA 1
ATOM 4438 C C . ILE B 1 172 ? -6.422 -3.162 1.114 1 97.81 172 ILE B C 1
ATOM 4440 O O . ILE B 1 172 ? -5.203 -3.24 0.959 1 97.81 172 ILE B O 1
ATOM 4444 N N . GLY B 1 173 ? -7.07 -3.996 1.958 1 97.69 173 GLY B N 1
ATOM 4445 C CA . GLY B 1 173 ? -6.355 -5.066 2.631 1 97.69 173 GLY B CA 1
ATOM 4446 C C . GLY B 1 173 ? -5.664 -6.02 1.671 1 97.69 173 GLY B C 1
ATOM 4447 O O . GLY B 1 173 ? -4.477 -6.305 1.82 1 97.69 173 GLY B O 1
ATOM 4448 N N . ASP B 1 174 ? -6.398 -6.492 0.678 1 97.94 174 ASP B N 1
ATOM 4449 C CA . ASP B 1 174 ? -5.855 -7.395 -0.334 1 97.94 174 ASP B CA 1
ATOM 4450 C C . ASP B 1 174 ? -4.734 -6.727 -1.123 1 97.94 174 ASP B C 1
ATOM 4452 O O . ASP B 1 174 ? -3.695 -7.344 -1.375 1 97.94 174 ASP B O 1
ATOM 4456 N N . SER B 1 175 ? -4.949 -5.465 -1.479 1 98.56 175 SER B N 1
ATOM 4457 C CA . SER B 1 175 ? -3.977 -4.742 -2.291 1 98.56 175 SER B CA 1
ATOM 4458 C C . SER B 1 175 ? -2.666 -4.543 -1.535 1 98.56 175 SER B C 1
ATOM 4460 O O . SER B 1 175 ? -1.585 -4.68 -2.109 1 98.56 175 SER B O 1
ATOM 4462 N N . LEU B 1 176 ? -2.793 -4.223 -0.267 1 98.69 176 LEU B N 1
ATOM 4463 C CA . LEU B 1 176 ? -1.59 -4.023 0.534 1 98.69 176 LEU B CA 1
ATOM 4464 C C . LEU B 1 176 ? -0.833 -5.336 0.712 1 98.69 176 LEU B C 1
ATOM 4466 O O . LEU B 1 176 ? 0.387 -5.383 0.541 1 98.69 176 LEU B O 1
ATOM 4470 N N . ALA B 1 177 ? -1.553 -6.398 1.03 1 98.62 177 ALA B N 1
ATOM 4471 C CA . ALA B 1 177 ? -0.909 -7.703 1.167 1 98.62 177 ALA B CA 1
ATOM 4472 C C . ALA B 1 177 ? -0.196 -8.102 -0.123 1 98.62 177 ALA B C 1
ATOM 4474 O O . ALA B 1 177 ? 0.94 -8.578 -0.09 1 98.62 177 ALA B O 1
ATOM 4475 N N . ALA B 1 178 ? -0.837 -7.879 -1.231 1 98.81 178 ALA B N 1
ATOM 4476 C CA . ALA B 1 178 ? -0.272 -8.219 -2.535 1 98.81 178 ALA B CA 1
ATOM 4477 C C . ALA B 1 178 ? 0.981 -7.391 -2.82 1 98.81 178 ALA B C 1
ATOM 4479 O O . ALA B 1 178 ? 1.967 -7.914 -3.348 1 98.81 178 ALA B O 1
ATOM 4480 N N . THR B 1 179 ? 0.918 -6.113 -2.514 1 98.94 179 THR B N 1
ATOM 4481 C CA . THR B 1 179 ? 2.047 -5.223 -2.77 1 98.94 179 THR B CA 1
ATOM 4482 C C . THR B 1 179 ? 3.256 -5.633 -1.935 1 98.94 179 THR B C 1
ATOM 4484 O O . THR B 1 179 ? 4.375 -5.711 -2.449 1 98.94 179 THR B O 1
ATOM 4487 N N . PHE B 1 180 ? 3.029 -5.957 -0.671 1 98.94 180 PHE B N 1
ATOM 4488 C CA . PHE B 1 180 ? 4.121 -6.41 0.186 1 98.94 180 PHE B CA 1
ATOM 4489 C C . PHE B 1 180 ? 4.621 -7.781 -0.252 1 98.94 180 PHE B C 1
ATOM 4491 O O . PHE B 1 180 ? 5.812 -8.078 -0.138 1 98.94 180 PHE B O 1
ATOM 4498 N N . ALA B 1 181 ? 3.713 -8.617 -0.71 1 98.94 181 ALA B N 1
ATOM 4499 C CA . ALA B 1 181 ? 4.129 -9.914 -1.243 1 98.94 181 ALA B CA 1
ATOM 4500 C C . ALA B 1 181 ? 5.074 -9.742 -2.428 1 98.94 181 ALA B C 1
ATOM 4502 O O . ALA B 1 181 ? 6.082 -10.445 -2.531 1 98.94 181 ALA B O 1
ATOM 4503 N N . ALA B 1 182 ? 4.738 -8.805 -3.324 1 98.94 182 ALA B N 1
ATOM 4504 C CA . ALA B 1 182 ? 5.605 -8.516 -4.465 1 98.94 182 ALA B CA 1
ATOM 4505 C C . ALA B 1 182 ? 6.961 -8 -4.004 1 98.94 182 ALA B C 1
ATOM 4507 O O . ALA B 1 182 ? 8 -8.406 -4.531 1 98.94 182 ALA B O 1
ATOM 4508 N N . LEU B 1 183 ? 6.941 -7.105 -3.016 1 98.94 183 LEU B N 1
ATOM 4509 C CA . LEU B 1 183 ? 8.18 -6.594 -2.438 1 98.94 183 LEU B CA 1
ATOM 4510 C C . LEU B 1 183 ? 9.023 -7.73 -1.877 1 98.94 183 LEU B C 1
ATOM 4512 O O . LEU B 1 183 ? 10.219 -7.828 -2.178 1 98.94 183 LEU B O 1
ATOM 4516 N N . GLY B 1 184 ? 8.367 -8.641 -1.091 1 98.94 184 GLY B N 1
ATOM 4517 C CA . GLY B 1 184 ? 9.062 -9.789 -0.529 1 98.94 184 GLY B CA 1
ATOM 4518 C C . GLY B 1 184 ? 9.617 -10.727 -1.584 1 98.94 184 GLY B C 1
ATOM 4519 O O . GLY B 1 184 ? 10.703 -11.281 -1.423 1 98.94 184 GLY B O 1
ATOM 4520 N N . ALA B 1 185 ? 8.859 -10.922 -2.65 1 98.94 185 ALA B N 1
ATOM 4521 C CA . ALA B 1 185 ? 9.312 -11.758 -3.758 1 98.94 185 ALA B CA 1
ATOM 4522 C C . ALA B 1 185 ? 10.594 -11.211 -4.379 1 98.94 185 ALA B C 1
ATOM 4524 O O . ALA B 1 185 ? 11.516 -11.969 -4.684 1 98.94 185 ALA B O 1
ATOM 4525 N N . LEU B 1 186 ? 10.648 -9.867 -4.562 1 98.94 186 LEU B N 1
ATOM 4526 C CA . LEU B 1 186 ? 11.805 -9.227 -5.168 1 98.94 186 LEU B CA 1
ATOM 4527 C C . LEU B 1 186 ? 13.008 -9.273 -4.227 1 98.94 186 LEU B C 1
ATOM 4529 O O . LEU B 1 186 ? 14.148 -9.43 -4.672 1 98.94 186 LEU B O 1
ATOM 4533 N N . VAL B 1 187 ? 12.773 -9.172 -2.918 1 98.94 187 VAL B N 1
ATOM 4534 C CA . VAL B 1 187 ? 13.828 -9.32 -1.914 1 98.94 187 VAL B CA 1
ATOM 4535 C C . VAL B 1 187 ? 14.391 -10.734 -1.955 1 98.94 187 VAL B C 1
ATOM 4537 O O . VAL B 1 187 ? 15.609 -10.922 -1.974 1 98.94 187 VAL B O 1
ATOM 4540 N N . ALA B 1 188 ? 13.461 -11.719 -1.994 1 98.88 188 ALA B N 1
ATOM 4541 C CA . ALA B 1 188 ? 13.875 -13.117 -2.066 1 98.88 188 ALA B CA 1
ATOM 4542 C C . ALA B 1 188 ? 14.641 -13.398 -3.357 1 98.88 188 ALA B C 1
ATOM 4544 O O . ALA B 1 188 ? 15.609 -14.164 -3.359 1 98.88 188 ALA B O 1
ATOM 4545 N N . LEU B 1 189 ? 14.172 -12.781 -4.465 1 98.81 189 LEU B N 1
ATOM 4546 C CA . LEU B 1 189 ? 14.844 -12.93 -5.75 1 98.81 189 LEU B CA 1
ATOM 4547 C C . LEU B 1 189 ? 16.281 -12.406 -5.68 1 98.81 189 LEU B C 1
ATOM 4549 O O . LEU B 1 189 ? 17.203 -13.039 -6.195 1 98.81 189 LEU B O 1
ATOM 4553 N N . HIS B 1 190 ? 16.5 -11.258 -5.055 1 98.62 190 HIS B N 1
ATOM 4554 C CA . HIS B 1 190 ? 17.828 -10.695 -4.867 1 98.62 190 HIS B CA 1
ATOM 4555 C C . HIS B 1 190 ? 18.719 -11.633 -4.043 1 98.62 190 HIS B C 1
ATOM 4557 O O . HIS B 1 190 ? 19.875 -11.875 -4.395 1 98.62 190 HIS B O 1
ATOM 4563 N N . GLN B 1 191 ? 18.141 -12.164 -2.979 1 98 191 GLN B N 1
ATOM 4564 C CA . GLN B 1 191 ? 18.875 -13.062 -2.102 1 98 191 GLN B CA 1
ATOM 4565 C C . GLN B 1 191 ? 19.312 -14.328 -2.846 1 98 191 GLN B C 1
ATOM 4567 O O . GLN B 1 191 ? 20.406 -14.836 -2.623 1 98 191 GLN B O 1
ATOM 4572 N N . ARG B 1 192 ? 18.469 -14.867 -3.682 1 97.81 192 ARG B N 1
ATOM 4573 C CA . ARG B 1 192 ? 18.719 -16.094 -4.434 1 97.81 192 ARG B CA 1
ATOM 4574 C C . ARG B 1 192 ? 19.938 -15.953 -5.332 1 97.81 192 ARG B C 1
ATOM 4576 O O . ARG B 1 192 ? 20.641 -16.938 -5.594 1 97.81 192 ARG B O 1
ATOM 4583 N N . GLN B 1 193 ? 20.219 -14.742 -5.777 1 94.94 193 GLN B N 1
ATOM 4584 C CA . GLN B 1 193 ? 21.375 -14.516 -6.621 1 94.94 193 GLN B CA 1
ATOM 4585 C C . GLN B 1 193 ? 22.672 -14.891 -5.887 1 94.94 193 GLN B C 1
ATOM 4587 O O . GLN B 1 193 ? 23.625 -15.344 -6.504 1 94.94 193 GLN B O 1
ATOM 4592 N N . ARG B 1 194 ? 22.672 -14.773 -4.652 1 92.56 194 ARG B N 1
ATOM 4593 C CA . ARG B 1 194 ? 23.875 -15.031 -3.854 1 92.56 194 ARG B CA 1
ATOM 4594 C C . ARG B 1 194 ? 23.906 -16.484 -3.379 1 92.56 194 ARG B C 1
ATOM 4596 O O . ARG B 1 194 ? 24.969 -17.109 -3.369 1 92.56 194 ARG B O 1
ATOM 4603 N N . SER B 1 195 ? 22.766 -17.016 -3.037 1 94.25 195 SER B N 1
ATOM 4604 C CA . SER B 1 195 ? 22.734 -18.312 -2.377 1 94.25 195 SER B CA 1
ATOM 4605 C C . SER B 1 195 ? 22.406 -19.422 -3.365 1 94.25 195 SER B C 1
ATOM 4607 O O . SER B 1 195 ? 22.688 -20.594 -3.113 1 94.25 195 SER B O 1
ATOM 4609 N N . GLY B 1 196 ? 21.656 -19.016 -4.457 1 96.19 196 GLY B N 1
ATOM 4610 C CA . GLY B 1 196 ? 21.125 -20.016 -5.383 1 96.19 196 GLY B CA 1
ATOM 4611 C C . GLY B 1 196 ? 19.906 -20.734 -4.844 1 96.19 196 GLY B C 1
ATOM 4612 O O . GLY B 1 196 ? 19.312 -21.578 -5.531 1 96.19 196 GLY B O 1
ATOM 4613 N N . GLN B 1 197 ? 19.484 -20.375 -3.625 1 97.44 197 GLN B N 1
ATOM 4614 C CA . GLN B 1 197 ? 18.406 -21.094 -2.953 1 97.44 197 GLN B CA 1
ATOM 4615 C C . GLN B 1 197 ? 17.156 -20.219 -2.875 1 97.44 197 GLN B C 1
ATOM 4617 O O . GLN B 1 197 ? 17.234 -19.016 -2.631 1 97.44 197 GLN B O 1
ATOM 4622 N N . GLY B 1 198 ? 16.031 -20.859 -3.164 1 98.25 198 GLY B N 1
ATOM 4623 C CA . GLY B 1 198 ? 14.75 -20.188 -2.973 1 98.25 198 GLY B CA 1
ATOM 4624 C C . GLY B 1 198 ? 14.273 -20.203 -1.532 1 98.25 198 GLY B C 1
ATOM 4625 O O . GLY B 1 198 ? 15.023 -20.578 -0.63 1 98.25 198 GLY B O 1
ATOM 4626 N N . GLN B 1 199 ? 13.117 -19.719 -1.294 1 98.75 199 GLN B N 1
ATOM 4627 C CA . GLN B 1 199 ? 12.508 -19.703 0.03 1 98.75 199 GLN B CA 1
ATOM 4628 C C . GLN B 1 199 ? 11.039 -19.312 -0.05 1 98.75 199 GLN B C 1
ATOM 4630 O O . GLN B 1 199 ? 10.523 -19.016 -1.133 1 98.75 199 GLN B O 1
ATOM 4635 N N . VAL B 1 200 ? 10.367 -19.312 1.093 1 98.94 200 VAL B N 1
ATOM 4636 C CA . VAL B 1 200 ? 8.953 -18.969 1.185 1 98.94 200 VAL B CA 1
ATOM 4637 C C . VAL B 1 200 ? 8.797 -17.516 1.597 1 98.94 200 VAL B C 1
ATOM 4639 O O . VAL B 1 200 ? 9.508 -17.031 2.482 1 98.94 200 VAL B O 1
ATOM 4642 N N . VAL B 1 201 ? 7.98 -16.797 0.92 1 98.94 201 VAL B N 1
ATOM 4643 C CA . VAL B 1 201 ? 7.473 -15.477 1.304 1 98.94 201 VAL B CA 1
ATOM 4644 C C . VAL B 1 201 ? 6.059 -15.617 1.86 1 98.94 201 VAL B C 1
ATOM 4646 O O . VAL B 1 201 ? 5.141 -16.031 1.148 1 98.94 201 VAL B O 1
ATOM 4649 N N . ASP B 1 202 ? 5.867 -15.273 3.119 1 98.88 202 ASP B N 1
ATOM 4650 C CA . ASP B 1 202 ? 4.609 -15.5 3.826 1 98.88 202 ASP B CA 1
ATOM 4651 C C . ASP B 1 202 ? 4.039 -14.188 4.359 1 98.88 202 ASP B C 1
ATOM 4653 O O . ASP B 1 202 ? 4.715 -13.453 5.086 1 98.88 202 ASP B O 1
ATOM 4657 N N . ILE B 1 203 ? 2.785 -13.922 4.012 1 98.56 203 ILE B N 1
ATOM 4658 C CA . ILE B 1 203 ? 2.162 -12.727 4.555 1 98.56 203 ILE B CA 1
ATOM 4659 C C . ILE B 1 203 ? 0.67 -12.969 4.77 1 98.56 203 ILE B C 1
ATOM 4661 O O . ILE B 1 203 ? 0.008 -13.586 3.932 1 98.56 203 ILE B O 1
ATOM 4665 N N . GLY B 1 204 ? 0.139 -12.562 5.914 1 98.31 204 GLY B N 1
ATOM 4666 C CA . GLY B 1 204 ? -1.292 -12.438 6.141 1 98.31 204 GLY B CA 1
ATOM 4667 C C . GLY B 1 204 ? -1.839 -11.078 5.75 1 98.31 204 GLY B C 1
ATOM 4668 O O . GLY B 1 204 ? -1.148 -10.062 5.879 1 98.31 204 GLY B O 1
ATOM 4669 N N . ILE B 1 205 ? -3.094 -11.023 5.355 1 98.19 205 ILE B N 1
ATOM 4670 C CA . ILE B 1 205 ? -3.697 -9.781 4.887 1 98.19 205 ILE B CA 1
ATOM 4671 C C . ILE B 1 205 ? -3.643 -8.734 5.996 1 98.19 205 ILE B C 1
ATOM 4673 O O . ILE B 1 205 ? -3.289 -7.578 5.75 1 98.19 205 ILE B O 1
ATOM 4677 N N . TYR B 1 206 ? -3.932 -9.109 7.223 1 98 206 TYR B N 1
ATOM 4678 C CA . TYR B 1 206 ? -3.947 -8.148 8.32 1 98 206 TYR B CA 1
ATOM 4679 C C . TYR B 1 206 ? -2.562 -7.551 8.547 1 98 206 TYR B C 1
ATOM 4681 O O . TYR B 1 206 ? -2.438 -6.41 8.992 1 98 206 TYR B O 1
ATOM 4689 N N . GLU B 1 207 ? -1.523 -8.352 8.25 1 98.69 207 GLU B N 1
ATOM 4690 C CA . GLU B 1 207 ? -0.155 -7.887 8.453 1 98.69 207 GLU B CA 1
ATOM 4691 C C . GLU B 1 207 ? 0.204 -6.789 7.453 1 98.69 207 GLU B C 1
ATOM 4693 O O . GLU B 1 207 ? 0.955 -5.867 7.777 1 98.69 207 GLU B O 1
ATOM 4698 N N . GLY B 1 208 ? -0.284 -6.973 6.199 1 98.56 208 GLY B N 1
ATOM 4699 C CA . GLY B 1 208 ? -0.1 -5.906 5.227 1 98.56 208 GLY B CA 1
ATOM 4700 C C . GLY B 1 208 ? -0.7 -4.586 5.668 1 98.56 208 GLY B C 1
ATOM 4701 O O . GLY B 1 208 ? -0.117 -3.523 5.434 1 98.56 208 GLY B O 1
ATOM 4702 N N . VAL B 1 209 ? -1.84 -4.629 6.336 1 98.69 209 VAL B N 1
ATOM 4703 C CA . VAL B 1 209 ? -2.504 -3.439 6.863 1 98.69 209 VAL B CA 1
ATOM 4704 C C . VAL B 1 209 ? -1.719 -2.896 8.055 1 98.69 209 VAL B C 1
ATOM 4706 O O . VAL B 1 209 ? -1.39 -1.709 8.102 1 98.69 209 VAL B O 1
ATOM 4709 N N . LEU B 1 210 ? -1.318 -3.783 8.945 1 98.81 210 LEU B N 1
ATOM 4710 C CA . LEU B 1 210 ? -0.596 -3.42 10.164 1 98.81 210 LEU B CA 1
ATOM 4711 C C . LEU B 1 210 ? 0.697 -2.686 9.828 1 98.81 210 LEU B C 1
ATOM 4713 O O . LEU B 1 210 ? 1.092 -1.759 10.539 1 98.81 210 LEU B O 1
ATOM 4717 N N . ALA B 1 211 ? 1.299 -3.061 8.758 1 98.75 211 ALA B N 1
ATOM 4718 C CA . ALA B 1 211 ? 2.586 -2.498 8.359 1 98.75 211 ALA B CA 1
ATOM 4719 C C . ALA B 1 211 ? 2.484 -0.991 8.148 1 98.75 211 ALA B C 1
ATOM 4721 O O . ALA B 1 211 ? 3.48 -0.273 8.266 1 98.75 211 ALA B O 1
ATOM 4722 N N . LEU B 1 212 ? 1.312 -0.475 7.906 1 98.56 212 LEU B N 1
ATOM 4723 C CA . LEU B 1 212 ? 1.161 0.936 7.566 1 98.56 212 LEU B CA 1
ATOM 4724 C C . LEU B 1 212 ? 0.576 1.717 8.734 1 98.56 212 LEU B C 1
ATOM 4726 O O . LEU B 1 212 ? 0.257 2.9 8.602 1 98.56 212 LEU B O 1
ATOM 4730 N N . MET B 1 213 ? 0.497 1.133 9.898 1 98.5 213 MET B N 1
ATOM 4731 C CA . MET B 1 213 ? -0.261 1.732 10.992 1 98.5 213 MET B CA 1
ATOM 4732 C C . MET B 1 213 ? 0.618 2.668 11.82 1 98.5 213 MET B C 1
ATOM 4734 O O . MET B 1 213 ? 0.257 3.045 12.938 1 98.5 213 MET B O 1
ATOM 4738 N N . GLU B 1 214 ? 1.746 3.043 11.32 1 97.25 214 GLU B N 1
ATOM 4739 C CA . GLU B 1 214 ? 2.572 4.129 11.836 1 97.25 214 GLU B CA 1
ATOM 4740 C C . GLU B 1 214 ? 2.953 3.889 13.297 1 97.25 214 GLU B C 1
ATOM 4742 O O . GLU B 1 214 ? 3.545 2.857 13.625 1 97.25 214 GLU B O 1
ATOM 4747 N N . SER B 1 215 ? 2.771 4.871 14.18 1 97.5 215 SER B N 1
ATOM 4748 C CA . SER B 1 215 ? 3.18 4.766 15.57 1 97.5 215 SER B CA 1
ATOM 4749 C C . SER B 1 215 ? 2.016 4.332 16.453 1 97.5 215 SER B C 1
ATOM 4751 O O . SER B 1 215 ? 2.07 4.484 17.688 1 97.5 215 SER B O 1
ATOM 4753 N N . MET B 1 216 ? 0.97 3.781 15.891 1 97.44 216 MET B N 1
ATOM 4754 C CA . MET B 1 216 ? -0.265 3.467 16.609 1 97.44 216 MET B CA 1
ATOM 4755 C C . MET B 1 216 ? 0.006 2.529 17.781 1 97.44 216 MET B C 1
ATOM 4757 O O . MET B 1 216 ? -0.515 2.734 18.875 1 97.44 216 MET B O 1
ATOM 4761 N N . ILE B 1 217 ? 0.885 1.528 17.578 1 98.56 217 ILE B N 1
ATOM 4762 C CA . ILE B 1 217 ? 1.122 0.498 18.578 1 98.56 217 ILE B CA 1
ATOM 4763 C C . ILE B 1 217 ? 1.865 1.099 19.781 1 98.56 217 ILE B C 1
ATOM 4765 O O . ILE B 1 217 ? 1.399 1.014 20.906 1 98.56 217 ILE B O 1
ATOM 4769 N N . PRO B 1 218 ? 2.943 1.774 19.547 1 98.25 218 PRO B N 1
ATOM 4770 C CA . PRO B 1 218 ? 3.639 2.318 20.703 1 98.25 218 PRO B CA 1
ATOM 4771 C C . PRO B 1 218 ? 2.871 3.461 21.375 1 98.25 218 PRO B C 1
ATOM 4773 O O . PRO B 1 218 ? 3.045 3.713 22.562 1 98.25 218 PRO B O 1
ATOM 4776 N N . GLU B 1 219 ? 2.086 4.246 20.672 1 97.62 219 GLU B N 1
ATOM 4777 C CA . GLU B 1 219 ? 1.241 5.266 21.281 1 97.62 219 GLU B CA 1
ATOM 4778 C C . GLU B 1 219 ? 0.345 4.656 22.359 1 97.62 219 GLU B C 1
ATOM 4780 O O . GLU B 1 219 ? 0.211 5.215 23.453 1 97.62 219 GLU B O 1
ATOM 4785 N N . TYR B 1 220 ? -0.246 3.551 22.016 1 98.31 220 TYR B N 1
ATOM 4786 C CA . TYR B 1 220 ? -1.072 2.885 23.016 1 98.31 220 TYR B CA 1
ATOM 4787 C C . TYR B 1 220 ? -0.213 2.273 24.109 1 98.31 220 TYR B C 1
ATOM 4789 O O . TYR B 1 220 ? -0.481 2.473 25.297 1 98.31 220 TYR B O 1
ATOM 4797 N N . GLN B 1 221 ? 0.801 1.503 23.734 1 98.5 221 GLN B N 1
ATOM 4798 C CA . GLN B 1 221 ? 1.641 0.771 24.672 1 98.5 221 GLN B CA 1
ATOM 4799 C C . GLN B 1 221 ? 2.215 1.705 25.734 1 98.5 221 GLN B C 1
ATOM 4801 O O . GLN B 1 221 ? 2.24 1.363 26.922 1 98.5 221 GLN B O 1
ATOM 4806 N N . LEU B 1 222 ? 2.682 2.879 25.344 1 98 222 LEU B N 1
ATOM 4807 C CA . LEU B 1 222 ? 3.484 3.707 26.25 1 98 222 LEU B CA 1
ATOM 4808 C C . LEU B 1 222 ? 2.646 4.836 26.844 1 98 222 LEU B C 1
ATOM 4810 O O . LEU B 1 222 ? 2.965 5.348 27.906 1 98 222 LEU B O 1
ATOM 4814 N N . THR B 1 223 ? 1.573 5.25 26.188 1 97.19 223 THR B N 1
ATOM 4815 C CA . THR B 1 223 ? 0.828 6.406 26.672 1 97.19 223 THR B CA 1
ATOM 4816 C C . THR B 1 223 ? -0.618 6.027 26.984 1 97.19 223 THR B C 1
ATOM 4818 O O . THR B 1 223 ? -1.358 6.809 27.578 1 97.19 223 THR B O 1
ATOM 4821 N N . GLY B 1 224 ? -1.085 4.859 26.547 1 97.5 224 GLY B N 1
ATOM 4822 C CA . GLY B 1 224 ? -2.467 4.438 26.719 1 97.5 224 GLY B CA 1
ATOM 4823 C C . GLY B 1 224 ? -3.406 5.027 25.688 1 97.5 224 GLY B C 1
ATOM 4824 O O . GLY B 1 224 ? -4.602 4.723 25.688 1 97.5 224 GLY B O 1
ATOM 4825 N N . HIS B 1 225 ? -2.873 5.77 24.75 1 96.31 225 HIS B N 1
ATOM 4826 C CA . HIS B 1 225 ? -3.719 6.449 23.781 1 96.31 225 HIS B CA 1
ATOM 4827 C C . HIS B 1 225 ? -4.203 5.488 22.703 1 96.31 225 HIS B C 1
ATOM 4829 O O . HIS B 1 225 ? -3.396 4.805 22.062 1 96.31 225 HIS B O 1
ATOM 4835 N N . ILE B 1 226 ? -5.465 5.43 22.5 1 96.94 226 ILE B N 1
ATOM 4836 C CA . ILE B 1 226 ? -6.082 4.668 21.422 1 96.94 226 ILE B CA 1
ATOM 4837 C C . ILE B 1 226 ? -6.488 5.613 20.297 1 96.94 226 ILE B C 1
ATOM 4839 O O . ILE B 1 226 ? -7.367 6.461 20.469 1 96.94 226 ILE B O 1
ATOM 4843 N N . ARG B 1 227 ? -5.855 5.543 19.156 1 94.56 227 ARG B N 1
ATOM 4844 C CA . ARG B 1 227 ? -6.195 6.355 17.984 1 94.56 227 ARG B CA 1
ATOM 4845 C C . ARG B 1 227 ? -7.617 6.07 17.516 1 94.56 227 ARG B C 1
ATOM 4847 O O . ARG B 1 227 ? -8.039 4.914 17.469 1 94.56 227 ARG B O 1
ATOM 4854 N N . GLU B 1 228 ? -8.297 7.082 17.203 1 93.81 228 GLU B N 1
ATOM 4855 C CA . GLU B 1 228 ? -9.695 6.953 16.797 1 93.81 228 GLU B CA 1
ATOM 4856 C C . GLU B 1 228 ? -9.953 7.668 15.469 1 93.81 228 GLU B C 1
ATOM 4858 O O . GLU B 1 228 ? -9.062 8.336 14.938 1 93.81 228 GLU B O 1
ATOM 4863 N N . ARG B 1 229 ? -11.148 7.477 14.938 1 95.44 229 ARG B N 1
ATOM 4864 C CA . ARG B 1 229 ? -11.578 8.164 13.727 1 95.44 229 ARG B CA 1
ATOM 4865 C C . ARG B 1 229 ? -11.742 9.656 13.969 1 95.44 229 ARG B C 1
ATOM 4867 O O . ARG B 1 229 ? -12.32 10.062 14.984 1 95.44 229 ARG B O 1
ATOM 4874 N N . THR B 1 230 ? -11.266 10.453 13 1 94.69 230 THR B N 1
ATOM 4875 C CA . THR B 1 230 ? -11.32 11.898 13.211 1 94.69 230 THR B CA 1
ATOM 4876 C C . THR B 1 230 ? -11.984 12.594 12.023 1 94.69 230 THR B C 1
ATOM 4878 O O . THR B 1 230 ? -11.93 13.82 11.898 1 94.69 230 THR B O 1
ATOM 4881 N N . GLY B 1 231 ? -12.625 11.812 11.188 1 94.5 231 GLY B N 1
ATOM 4882 C CA . GLY B 1 231 ? -13.227 12.406 10.008 1 94.5 231 GLY B CA 1
ATOM 4883 C C . GLY B 1 231 ? -12.203 12.969 9.031 1 94.5 231 GLY B C 1
ATOM 4884 O O . GLY B 1 231 ? -11.266 12.273 8.648 1 94.5 231 GLY B O 1
ATOM 4885 N N . ASN B 1 232 ? -12.32 14.305 8.719 1 93.75 232 ASN B N 1
ATOM 4886 C CA . ASN B 1 232 ? -11.469 14.891 7.688 1 93.75 232 ASN B CA 1
ATOM 4887 C C . ASN B 1 232 ? -10.375 15.758 8.289 1 93.75 232 ASN B C 1
ATOM 4889 O O . ASN B 1 232 ? -9.492 16.234 7.57 1 93.75 232 ASN B O 1
ATOM 4893 N N . ILE B 1 233 ? -10.344 15.922 9.555 1 91.56 233 ILE B N 1
ATOM 4894 C CA . ILE B 1 233 ? -9.383 16.828 10.164 1 91.56 233 ILE B CA 1
ATOM 4895 C C . ILE B 1 233 ? -8.188 16.047 10.68 1 91.56 233 ILE B C 1
ATOM 4897 O O . ILE B 1 233 ? -8.273 14.836 10.883 1 91.56 233 ILE B O 1
ATOM 4901 N N . LEU B 1 234 ? -7.031 16.672 10.773 1 90.12 234 LEU B N 1
ATOM 4902 C CA . LEU B 1 234 ? -5.918 16.281 11.625 1 90.12 234 LEU B CA 1
ATOM 4903 C C . LEU B 1 234 ? -5.949 17.047 12.945 1 90.12 234 LEU B C 1
ATOM 4905 O O . LEU B 1 234 ? -5.785 18.266 12.961 1 90.12 234 LEU B O 1
ATOM 4909 N N . PRO B 1 235 ? -6.145 16.281 13.969 1 88 235 PRO B N 1
ATOM 4910 C CA . PRO B 1 235 ? -6.281 17 15.242 1 88 235 PRO B CA 1
ATOM 4911 C C . PRO B 1 235 ? -5.09 17.891 15.555 1 88 235 PRO B C 1
ATOM 4913 O O . PRO B 1 235 ? -3.945 17.438 15.539 1 88 235 PRO B O 1
ATOM 4916 N N . ASN B 1 236 ? -5.324 19.172 15.758 1 88.69 236 ASN B N 1
ATOM 4917 C CA . ASN B 1 236 ? -4.395 20.203 16.188 1 88.69 236 ASN B CA 1
ATOM 4918 C C . ASN B 1 236 ? -3.502 20.672 15.047 1 88.69 236 ASN B C 1
ATOM 4920 O O . ASN B 1 236 ? -2.504 21.359 15.266 1 88.69 236 ASN B O 1
ATOM 4924 N N . VAL B 1 237 ? -3.721 20.203 13.883 1 91.62 237 VAL B N 1
ATOM 4925 C CA . VAL B 1 237 ? -2.996 20.656 12.695 1 91.62 237 VAL B CA 1
ATOM 4926 C C . VAL B 1 237 ? -3.949 21.375 11.75 1 91.62 237 VAL B C 1
ATOM 4928 O O . VAL B 1 237 ? -4.668 20.734 10.977 1 91.62 237 VAL B O 1
ATOM 4931 N N . ALA B 1 238 ? -3.916 22.703 11.812 1 94.38 238 ALA B N 1
ATOM 4932 C CA . ALA B 1 238 ? -4.898 23.484 11.062 1 94.38 238 ALA B CA 1
ATOM 4933 C C . ALA B 1 238 ? -4.242 24.688 10.383 1 94.38 238 ALA B C 1
ATOM 4935 O O . ALA B 1 238 ? -3.299 25.266 10.922 1 94.38 238 ALA B O 1
ATOM 4936 N N . PRO B 1 239 ? -4.742 25.031 9.227 1 95.88 239 PRO B N 1
ATOM 4937 C CA . PRO B 1 239 ? -5.793 24.312 8.508 1 95.88 239 PRO B CA 1
ATOM 4938 C C . PRO B 1 239 ? -5.258 23.125 7.719 1 95.88 239 PRO B C 1
ATOM 4940 O O . PRO B 1 239 ? -4.246 23.234 7.023 1 95.88 239 PRO B O 1
ATOM 4943 N N . SER B 1 240 ? -5.762 22 7.797 1 94.69 240 SER B N 1
ATOM 4944 C CA . SER B 1 240 ? -5.594 20.766 7.031 1 94.69 240 SER B CA 1
ATOM 4945 C C . SER B 1 240 ? -6.898 19.984 6.949 1 94.69 240 SER B C 1
ATOM 4947 O O . SER B 1 240 ? -7.184 19.156 7.812 1 94.69 240 SER B O 1
ATOM 4949 N N . ASN B 1 241 ? -7.68 20.281 5.941 1 96.75 241 ASN B N 1
ATOM 4950 C CA . ASN B 1 241 ? -9.047 19.766 5.852 1 96.75 241 ASN B CA 1
ATOM 4951 C C . ASN B 1 241 ? -9.586 19.875 4.426 1 96.75 241 ASN B C 1
ATOM 4953 O O . ASN B 1 241 ? -8.859 20.25 3.506 1 96.75 241 ASN B O 1
ATOM 4957 N N . ILE B 1 242 ? -10.766 19.422 4.25 1 97.69 242 ILE B N 1
ATOM 4958 C CA . ILE B 1 242 ? -11.508 19.688 3.021 1 97.69 242 ILE B CA 1
ATOM 4959 C C . ILE B 1 242 ? -12.656 20.656 3.305 1 97.69 242 ILE B C 1
ATOM 4961 O O . ILE B 1 242 ? -13.234 20.641 4.395 1 97.69 242 ILE B O 1
ATOM 4965 N N . TYR B 1 243 ? -12.945 21.469 2.318 1 98.19 243 TYR B N 1
ATOM 4966 C CA . TYR B 1 243 ? -13.938 22.531 2.473 1 98.19 243 TYR B CA 1
ATOM 4967 C C . TYR B 1 243 ? -14.945 22.5 1.325 1 98.19 243 TYR B C 1
ATOM 4969 O O . TYR B 1 243 ? -14.602 22.125 0.203 1 98.19 243 TYR B O 1
ATOM 4977 N N . PRO B 1 244 ? -16.172 22.859 1.606 1 98 244 PRO B N 1
ATOM 4978 C CA . PRO B 1 244 ? -17.203 22.891 0.56 1 98 244 PRO B CA 1
ATOM 4979 C C . PRO B 1 244 ? -16.984 24.016 -0.451 1 98 244 PRO B C 1
ATOM 4981 O O . PRO B 1 244 ? -16.375 25.031 -0.12 1 98 244 PRO B O 1
ATOM 4984 N N . THR B 1 245 ? -17.422 23.812 -1.628 1 98.31 245 THR B N 1
ATOM 4985 C CA . THR B 1 245 ? -17.297 24.812 -2.688 1 98.31 245 THR B CA 1
ATOM 4986 C C . THR B 1 245 ? -18.656 25.25 -3.191 1 98.31 245 THR B C 1
ATOM 4988 O O . THR B 1 245 ? -19.672 24.641 -2.854 1 98.31 245 THR B O 1
ATOM 4991 N N . ALA B 1 246 ? -18.656 26.266 -4.023 1 98.12 246 ALA B N 1
ATOM 4992 C CA . ALA B 1 246 ? -19.875 26.828 -4.566 1 98.12 246 ALA B CA 1
ATOM 4993 C C . ALA B 1 246 ? -20.562 25.844 -5.508 1 98.12 246 ALA B C 1
ATOM 4995 O O . ALA B 1 246 ? -21.797 25.859 -5.645 1 98.12 246 ALA B O 1
ATOM 4996 N N . ASP B 1 247 ? -19.844 24.969 -6.117 1 96 247 ASP B N 1
ATOM 4997 C CA . ASP B 1 247 ? -20.406 24.031 -7.09 1 96 247 ASP B CA 1
ATOM 4998 C C . ASP B 1 247 ? -20.75 22.703 -6.434 1 96 247 ASP B C 1
ATOM 5000 O O . ASP B 1 247 ? -20.953 21.703 -7.121 1 96 247 ASP B O 1
ATOM 5004 N N . GLY B 1 248 ? -20.719 22.688 -5.152 1 94.69 248 GLY B N 1
ATOM 5005 C CA . GLY B 1 248 ? -21.203 21.531 -4.41 1 94.69 248 GLY B CA 1
ATOM 5006 C C . GLY B 1 248 ? -20.156 20.438 -4.258 1 94.69 248 GLY B C 1
ATOM 5007 O O . GLY B 1 248 ? -20.469 19.312 -3.863 1 94.69 248 GLY B O 1
ATOM 5008 N N . SER B 1 249 ? -18.953 20.75 -4.582 1 94.88 249 SER B N 1
ATOM 5009 C CA . SER B 1 249 ? -17.859 19.797 -4.43 1 94.88 249 SER B CA 1
ATOM 5010 C C . SER B 1 249 ? -17.047 20.094 -3.178 1 94.88 249 SER B C 1
ATOM 5012 O O . SER B 1 249 ? -17.422 20.938 -2.365 1 94.88 249 SER B O 1
ATOM 5014 N N . TRP B 1 250 ? -16.078 19.297 -2.971 1 96.81 250 TRP B N 1
ATOM 5015 C CA . TRP B 1 250 ? -15.164 19.469 -1.853 1 96.81 250 TRP B CA 1
ATOM 5016 C C . TRP B 1 250 ? -13.766 19.812 -2.352 1 96.81 250 TRP B C 1
ATOM 5018 O O . TRP B 1 250 ? -13.359 19.391 -3.436 1 96.81 250 TRP B O 1
ATOM 5028 N N . PHE B 1 251 ? -13.055 20.562 -1.529 1 97.69 251 PHE B N 1
ATOM 5029 C CA . PHE B 1 251 ? -11.75 21.078 -1.914 1 97.69 251 PHE B CA 1
ATOM 5030 C C . PHE B 1 251 ? -10.766 20.984 -0.756 1 97.69 251 PHE B C 1
ATOM 5032 O O . PHE B 1 251 ? -11.039 21.453 0.346 1 97.69 251 PHE B O 1
ATOM 5039 N N . VAL B 1 252 ? -9.625 20.328 -1.016 1 97.12 252 VAL B N 1
ATOM 5040 C CA . VAL B 1 252 ? -8.617 20.125 0.015 1 97.12 252 VAL B CA 1
ATOM 5041 C C . VAL B 1 252 ? -7.719 21.344 0.12 1 97.12 252 VAL B C 1
ATOM 5043 O O . VAL B 1 252 ? -7.266 21.891 -0.896 1 97.12 252 VAL B O 1
ATOM 5046 N N . ILE B 1 253 ? -7.445 21.797 1.353 1 96.88 253 ILE B N 1
ATOM 5047 C CA . ILE B 1 253 ? -6.469 22.859 1.61 1 96.88 253 ILE B CA 1
ATOM 5048 C C . ILE B 1 253 ? -5.559 22.438 2.762 1 96.88 253 ILE B C 1
ATOM 5050 O O . ILE B 1 253 ? -6.035 22.047 3.832 1 96.88 253 ILE B O 1
ATOM 5054 N N . GLY B 1 254 ? -4.285 22.391 2.523 1 94.94 254 GLY B N 1
ATOM 5055 C CA . GLY B 1 254 ? -3.264 22.188 3.539 1 94.94 254 GLY B CA 1
ATOM 5056 C C . GLY B 1 254 ? -2.361 23.391 3.732 1 94.94 254 GLY B C 1
ATOM 5057 O O . GLY B 1 254 ? -1.39 23.562 2.994 1 94.94 254 GLY B O 1
ATOM 5058 N N . ALA B 1 255 ? -2.613 24.172 4.746 1 95.56 255 ALA B N 1
ATOM 5059 C CA . ALA B 1 255 ? -1.882 25.406 5 1 95.56 255 ALA B CA 1
ATOM 5060 C C . ALA B 1 255 ? -1.542 25.547 6.48 1 95.56 255 ALA B C 1
ATOM 5062 O O . ALA B 1 255 ? -1.764 26.609 7.078 1 95.56 255 ALA B O 1
ATOM 5063 N N . ASN B 1 256 ? -0.971 24.438 7.047 1 93.06 256 ASN B N 1
ATOM 5064 C CA . ASN B 1 256 ? -0.832 24.422 8.5 1 93.06 256 ASN B CA 1
ATOM 5065 C C . ASN B 1 256 ? 0.49 25.031 8.945 1 93.06 256 ASN B C 1
ATOM 5067 O O . ASN B 1 256 ? 0.67 25.344 10.125 1 93.06 256 ASN B O 1
ATOM 5071 N N . ALA B 1 257 ? 1.472 25.219 8.047 1 92.31 257 ALA B N 1
ATOM 5072 C CA . ALA B 1 257 ? 2.684 25.953 8.375 1 92.31 257 ALA B CA 1
ATOM 5073 C C . ALA B 1 257 ? 2.408 27.453 8.422 1 92.31 257 ALA B C 1
ATOM 5075 O O . ALA B 1 257 ? 1.612 27.969 7.637 1 92.31 257 ALA B O 1
ATOM 5076 N N . ASP B 1 258 ? 3.15 28.188 9.234 1 95.62 258 ASP B N 1
ATOM 5077 C CA . ASP B 1 258 ? 2.877 29.594 9.445 1 95.62 258 ASP B CA 1
ATOM 5078 C C . ASP B 1 258 ? 3 30.391 8.141 1 95.62 258 ASP B C 1
ATOM 5080 O O . ASP B 1 258 ? 2.137 31.203 7.82 1 95.62 258 ASP B O 1
ATOM 5084 N N . THR B 1 259 ? 4 30.109 7.422 1 95.25 259 THR B N 1
ATOM 5085 C CA . THR B 1 259 ? 4.238 30.844 6.184 1 95.25 259 THR B CA 1
ATOM 5086 C C . THR B 1 259 ? 3.154 30.531 5.156 1 95.25 259 THR B C 1
ATOM 5088 O O . THR B 1 259 ? 2.707 31.422 4.434 1 95.25 259 THR B O 1
ATOM 5091 N N . ILE B 1 260 ? 2.721 29.359 5.113 1 95.38 260 ILE B N 1
ATOM 5092 C CA . ILE B 1 260 ? 1.694 28.953 4.156 1 95.38 260 ILE B CA 1
ATOM 5093 C C . ILE B 1 260 ? 0.345 29.531 4.574 1 95.38 260 ILE B C 1
ATOM 5095 O O . ILE B 1 260 ? -0.442 29.953 3.73 1 95.38 260 ILE B O 1
ATOM 5099 N N . PHE B 1 261 ? 0.098 29.547 5.891 1 97.75 261 PHE B N 1
ATOM 5100 C CA . PHE B 1 261 ? -1.15 30.141 6.371 1 97.75 261 PHE B CA 1
ATOM 5101 C C . PHE B 1 261 ? -1.221 31.625 6.039 1 97.75 261 PHE B C 1
ATOM 5103 O O . PHE B 1 261 ? -2.287 32.125 5.699 1 97.75 261 PHE B O 1
ATOM 5110 N N . THR B 1 262 ? -0.117 32.25 6.16 1 98.31 262 THR B N 1
ATOM 5111 C CA . THR B 1 262 ? -0.064 33.656 5.785 1 98.31 262 THR B CA 1
ATOM 5112 C C . THR B 1 262 ? -0.497 33.844 4.332 1 98.31 262 THR B C 1
ATOM 5114 O O . THR B 1 262 ? -1.273 34.75 4.023 1 98.31 262 THR B O 1
ATOM 5117 N N . ARG B 1 263 ? -0.074 32.969 3.467 1 97.88 263 ARG B N 1
ATOM 5118 C CA . ARG B 1 263 ? -0.449 33.031 2.059 1 97.88 263 ARG B CA 1
ATOM 5119 C C . ARG B 1 263 ? -1.935 32.75 1.876 1 97.88 263 ARG B C 1
ATOM 5121 O O . ARG B 1 263 ? -2.602 33.375 1.055 1 97.88 263 ARG B O 1
ATOM 5128 N N . LEU B 1 264 ? -2.432 31.75 2.648 1 98.31 264 LEU B N 1
ATOM 5129 C CA . LEU B 1 264 ? -3.859 31.453 2.576 1 98.31 264 LEU B CA 1
ATOM 5130 C C . LEU B 1 264 ? -4.688 32.656 3.029 1 98.31 264 LEU B C 1
ATOM 5132 O O . LEU B 1 264 ? -5.68 33 2.391 1 98.31 264 LEU B O 1
ATOM 5136 N N . ALA B 1 265 ? -4.246 33.281 4.117 1 98.56 265 ALA B N 1
ATOM 5137 C CA . ALA B 1 265 ? -4.953 34.438 4.629 1 98.56 265 ALA B CA 1
ATOM 5138 C C . ALA B 1 265 ? -5 35.562 3.586 1 98.56 265 ALA B C 1
ATOM 5140 O O . ALA B 1 265 ? -6.023 36.219 3.43 1 98.56 265 ALA B O 1
ATOM 5141 N N . GLN B 1 266 ? -3.912 35.719 2.9 1 98.44 266 GLN B N 1
ATOM 5142 C CA . GLN B 1 266 ? -3.859 36.719 1.818 1 98.44 266 GLN B CA 1
ATOM 5143 C C . GLN B 1 266 ? -4.828 36.344 0.698 1 98.44 266 GLN B C 1
ATOM 5145 O O . GLN B 1 266 ? -5.562 37.188 0.203 1 98.44 266 GLN B O 1
ATOM 5150 N N . ALA B 1 267 ? -4.812 35.125 0.322 1 98.25 267 ALA B N 1
ATOM 5151 C CA . ALA B 1 267 ? -5.711 34.656 -0.729 1 98.25 267 ALA B CA 1
ATOM 5152 C C . ALA B 1 267 ? -7.172 34.875 -0.35 1 98.25 267 ALA B C 1
ATOM 5154 O O . ALA B 1 267 ? -8 35.188 -1.211 1 98.25 267 ALA B O 1
ATOM 5155 N N . MET B 1 268 ? -7.477 34.781 0.913 1 98.44 268 MET B N 1
ATOM 5156 C CA . MET B 1 268 ? -8.836 34.906 1.424 1 98.44 268 MET B CA 1
ATOM 5157 C C . MET B 1 268 ? -9.234 36.375 1.499 1 98.44 268 MET B C 1
ATOM 5159 O O . MET B 1 268 ? -10.398 36.719 1.778 1 98.44 268 MET B O 1
ATOM 5163 N N . GLY B 1 269 ? -8.258 37.25 1.255 1 97.94 269 GLY B N 1
ATOM 5164 C CA . GLY B 1 269 ? -8.516 38.688 1.408 1 97.94 269 GLY B CA 1
ATOM 5165 C C . GLY B 1 269 ? -8.617 39.125 2.857 1 97.94 269 GLY B C 1
ATOM 5166 O O . GLY B 1 269 ? -9.289 40.094 3.17 1 97.94 269 GLY B O 1
ATOM 5167 N N . GLN B 1 270 ? -8.078 38.281 3.689 1 98.25 270 GLN B N 1
ATOM 5168 C CA . GLN B 1 270 ? -8.086 38.562 5.125 1 98.25 270 GLN B CA 1
ATOM 5169 C C . GLN B 1 270 ? -6.688 38.406 5.715 1 98.25 270 GLN B C 1
ATOM 5171 O O . GLN B 1 270 ? -6.477 37.625 6.645 1 98.25 270 GLN B O 1
ATOM 5176 N N . PRO B 1 271 ? -5.727 39.219 5.258 1 98.06 271 PRO B N 1
ATOM 5177 C CA . PRO B 1 271 ? -4.332 39.062 5.684 1 98.06 271 PRO B CA 1
ATOM 5178 C C . PRO B 1 271 ? -4.156 39.219 7.191 1 98.06 271 PRO B C 1
ATOM 5180 O O . PRO B 1 271 ? -3.189 38.688 7.762 1 98.06 271 PRO B O 1
ATOM 5183 N N . GLU B 1 272 ? -5.09 39.875 7.863 1 97.88 272 GLU B N 1
ATOM 5184 C CA . GLU B 1 272 ? -5.004 40.125 9.297 1 97.88 272 GLU B CA 1
ATOM 5185 C C . GLU B 1 272 ? -5.117 38.812 10.086 1 97.88 272 GLU B C 1
ATOM 5187 O O . GLU B 1 272 ? -4.711 38.75 11.242 1 97.88 272 GLU B O 1
ATOM 5192 N N . LEU B 1 273 ? -5.652 37.75 9.484 1 98.25 273 LEU B N 1
ATOM 5193 C CA . LEU B 1 273 ? -5.777 36.469 10.148 1 98.25 273 LEU B CA 1
ATOM 5194 C C . LEU B 1 273 ? -4.406 35.906 10.523 1 98.25 273 LEU B C 1
ATOM 5196 O O . LEU B 1 273 ? -4.27 35.219 11.523 1 98.25 273 LEU B O 1
ATOM 5200 N N . ALA B 1 274 ? -3.373 36.281 9.719 1 97.81 274 ALA B N 1
ATOM 5201 C CA . ALA B 1 274 ? -2.031 35.719 9.914 1 97.81 274 ALA B CA 1
ATOM 5202 C C . ALA B 1 274 ? -1.384 36.312 11.172 1 97.81 274 ALA B C 1
ATOM 5204 O O . ALA B 1 274 ? -0.423 35.719 11.695 1 97.81 274 ALA B O 1
ATOM 5205 N N . THR B 1 275 ? -1.925 37.438 11.633 1 97.62 275 THR B N 1
ATOM 5206 C CA . THR B 1 275 ? -1.364 38.062 12.828 1 97.62 275 THR B CA 1
ATOM 5207 C C . THR B 1 275 ? -2.359 38 13.984 1 97.62 275 THR B C 1
ATOM 5209 O O . THR B 1 275 ? -2.066 38.469 15.086 1 97.62 275 THR B O 1
ATOM 5212 N N . ASP B 1 276 ? -3.557 37.531 13.75 1 98.12 276 ASP B N 1
ATOM 5213 C CA . ASP B 1 276 ? -4.535 37.312 14.812 1 98.12 276 ASP B CA 1
ATOM 5214 C C . ASP B 1 276 ? -4.008 36.312 15.836 1 98.12 276 ASP B C 1
ATOM 5216 O O . ASP B 1 276 ? -3.617 35.188 15.484 1 98.12 276 ASP B O 1
ATOM 5220 N N . PRO B 1 277 ? -3.99 36.656 17.078 1 97.81 277 PRO B N 1
ATOM 5221 C CA . PRO B 1 277 ? -3.438 35.781 18.109 1 97.81 277 PRO B CA 1
ATOM 5222 C C . PRO B 1 277 ? -4.074 34.375 18.094 1 97.81 277 PRO B C 1
ATOM 5224 O O . PRO B 1 277 ? -3.447 33.406 18.516 1 97.81 277 PRO B O 1
ATOM 5227 N N . ARG B 1 278 ? -5.277 34.344 17.641 1 96.94 278 ARG B N 1
ATOM 5228 C CA . ARG B 1 278 ? -5.965 33.062 17.578 1 96.94 278 ARG B CA 1
ATOM 5229 C C . ARG B 1 278 ? -5.379 32.156 16.484 1 96.94 278 ARG B C 1
ATOM 5231 O O . ARG B 1 278 ? -5.531 30.953 16.531 1 96.94 278 ARG B O 1
ATOM 5238 N N . PHE B 1 279 ? -4.648 32.656 15.469 1 98.5 279 PHE B N 1
ATOM 5239 C CA . PHE B 1 279 ? -4.305 31.891 14.289 1 98.5 279 PHE B CA 1
ATOM 5240 C C . PHE B 1 279 ? -2.857 32.125 13.875 1 98.5 279 PHE B C 1
ATOM 5242 O O . PHE B 1 279 ? -2.361 31.516 12.93 1 98.5 279 PHE B O 1
ATOM 5249 N N . ALA B 1 280 ? -2.141 32.906 14.625 1 97.5 280 ALA B N 1
ATOM 5250 C CA . ALA B 1 280 ? -0.841 33.438 14.211 1 97.5 280 ALA B CA 1
ATOM 5251 C C . ALA B 1 280 ? 0.209 32.312 14.172 1 97.5 280 ALA B C 1
ATOM 5253 O O . ALA B 1 280 ? 1.18 32.406 13.422 1 97.5 280 ALA B O 1
ATOM 5254 N N . THR B 1 281 ? -0.016 31.344 15.031 1 96.06 281 THR B N 1
ATOM 5255 C CA . THR B 1 281 ? 0.962 30.25 15.109 1 96.06 281 THR B CA 1
ATOM 5256 C C . THR B 1 281 ? 0.295 28.906 14.875 1 96.06 281 THR B C 1
ATOM 5258 O O . THR B 1 281 ? -0.917 28.766 15.047 1 96.06 281 THR B O 1
ATOM 5261 N N . HIS B 1 282 ? 1.158 27.953 14.5 1 93.81 282 HIS B N 1
ATOM 5262 C CA . HIS B 1 282 ? 0.682 26.594 14.305 1 93.81 282 HIS B CA 1
ATOM 5263 C C . HIS B 1 282 ? -0.088 26.094 15.531 1 93.81 282 HIS B C 1
ATOM 5265 O O . HIS B 1 282 ? -1.173 25.531 15.398 1 93.81 282 HIS B O 1
ATOM 5271 N N . GLN B 1 283 ? 0.427 26.375 16.625 1 92.31 283 GLN B N 1
ATOM 5272 C CA . GLN B 1 283 ? -0.186 25.938 17.875 1 92.31 283 GLN B CA 1
ATOM 5273 C C . GLN B 1 283 ? -1.531 26.609 18.094 1 92.31 283 GLN B C 1
ATOM 5275 O O . GLN B 1 283 ? -2.521 25.953 18.422 1 92.31 283 GLN B O 1
ATOM 5280 N N . ALA B 1 284 ? -1.524 27.906 17.906 1 96.81 284 ALA B N 1
ATOM 5281 C CA . ALA B 1 284 ? -2.75 28.672 18.109 1 96.81 284 ALA B CA 1
ATOM 5282 C C . ALA B 1 284 ? -3.852 28.203 17.156 1 96.81 284 ALA B C 1
ATOM 5284 O O . ALA B 1 284 ? -5.008 28.062 17.562 1 96.81 284 ALA B O 1
ATOM 5285 N N . ARG B 1 285 ? -3.492 27.922 15.945 1 97.75 285 ARG B N 1
ATOM 5286 C CA . ARG B 1 285 ? -4.461 27.453 14.961 1 97.75 285 ARG B CA 1
ATOM 5287 C C . ARG B 1 285 ? -5.012 26.078 15.352 1 97.75 285 ARG B C 1
ATOM 5289 O O . ARG B 1 285 ? -6.203 25.812 15.18 1 97.75 285 ARG B O 1
ATOM 5296 N N . GLY B 1 286 ? -4.172 25.25 15.859 1 95.31 286 GLY B N 1
ATOM 5297 C CA . GLY B 1 286 ? -4.633 23.969 16.359 1 95.31 286 GLY B CA 1
ATOM 5298 C C . GLY B 1 286 ? -5.66 24.078 17.469 1 95.31 286 GLY B C 1
ATOM 5299 O O . GLY B 1 286 ? -6.645 23.344 17.484 1 95.31 286 GLY B O 1
ATOM 5300 N N . GLU B 1 287 ? -5.426 25.047 18.312 1 95.44 287 GLU B N 1
ATOM 5301 C CA . GLU B 1 287 ? -6.32 25.25 19.453 1 95.44 287 GLU B CA 1
ATOM 5302 C C . GLU B 1 287 ? -7.66 25.828 19 1 95.44 287 GLU B C 1
ATOM 5304 O O . GLU B 1 287 ? -8.672 25.672 19.688 1 95.44 287 GLU B O 1
ATOM 5309 N N . HIS B 1 288 ? -7.625 26.516 17.922 1 97.94 288 HIS B N 1
ATOM 5310 C CA . HIS B 1 288 ? -8.828 27.156 17.375 1 97.94 288 HIS B CA 1
ATOM 5311 C C . HIS B 1 288 ? -9.227 26.547 16.047 1 97.94 288 HIS B C 1
ATOM 5313 O O . HIS B 1 288 ? -9.695 27.25 15.148 1 97.94 288 HIS B O 1
ATOM 5319 N N . GLN B 1 289 ? -8.953 25.266 15.883 1 97.62 289 GLN B N 1
ATOM 5320 C CA . GLN B 1 289 ? -9.094 24.547 14.625 1 97.62 289 GLN B CA 1
ATOM 5321 C C . GLN B 1 289 ? -10.516 24.641 14.086 1 97.62 289 GLN B C 1
ATOM 5323 O O . GLN B 1 289 ? -10.727 24.969 12.914 1 97.62 289 GLN B O 1
ATOM 5328 N N . ALA B 1 290 ? -11.516 24.438 14.914 1 97.12 290 ALA B N 1
ATOM 5329 C CA . ALA B 1 290 ? -12.906 24.438 14.477 1 97.12 290 ALA B CA 1
ATOM 5330 C C . ALA B 1 290 ? -13.312 25.828 13.969 1 97.12 290 ALA B C 1
ATOM 5332 O O . ALA B 1 290 ? -13.953 25.938 12.922 1 97.12 290 ALA B O 1
ATOM 5333 N N . GLU B 1 291 ? -12.969 26.781 14.742 1 98.12 291 GLU B N 1
ATOM 5334 C CA . GLU B 1 291 ? -13.266 28.156 14.352 1 98.12 291 GLU B CA 1
ATOM 5335 C C . GLU B 1 291 ? -12.609 28.516 13.023 1 98.12 291 GLU B C 1
ATOM 5337 O O . GLU B 1 291 ? -13.25 29.109 12.156 1 98.12 291 GLU B O 1
ATOM 5342 N N . LEU B 1 292 ? -11.383 28.156 12.906 1 98.44 292 LEU B N 1
ATOM 5343 C CA . LEU B 1 292 ? -10.641 28.453 11.688 1 98.44 292 LEU B CA 1
ATOM 5344 C C . LEU B 1 292 ? -11.242 27.703 10.5 1 98.44 292 LEU B C 1
ATOM 5346 O O . LEU B 1 292 ? -11.398 28.266 9.414 1 98.44 292 LEU B O 1
ATOM 5350 N N . ASP B 1 293 ? -11.586 26.484 10.656 1 97.94 293 ASP B N 1
ATOM 5351 C CA . ASP B 1 293 ? -12.195 25.688 9.594 1 97.94 293 ASP B CA 1
ATOM 5352 C C . ASP B 1 293 ? -13.531 26.281 9.148 1 97.94 293 ASP B C 1
ATOM 5354 O O . ASP B 1 293 ? -13.844 26.297 7.957 1 97.94 293 ASP B O 1
ATOM 5358 N N . ASP B 1 294 ? -14.289 26.75 10.094 1 98.12 294 ASP B N 1
ATOM 5359 C CA . ASP B 1 294 ? -15.562 27.391 9.766 1 98.12 294 ASP B CA 1
ATOM 5360 C C . ASP B 1 294 ? -15.344 28.641 8.914 1 98.12 294 ASP B C 1
ATOM 5362 O O . ASP B 1 294 ? -16.094 28.906 7.969 1 98.12 294 ASP B O 1
ATOM 5366 N N . LEU B 1 295 ? -14.344 29.359 9.336 1 98.38 295 LEU B N 1
ATOM 5367 C CA . LEU B 1 295 ? -14.008 30.578 8.602 1 98.38 295 LEU B CA 1
ATOM 5368 C C . LEU B 1 295 ? -13.609 30.25 7.168 1 98.38 295 LEU B C 1
ATOM 5370 O O . LEU B 1 295 ? -14.07 30.906 6.23 1 98.38 295 LEU B O 1
ATOM 5374 N N . ILE B 1 296 ? -12.82 29.312 6.988 1 98.69 296 ILE B N 1
ATOM 5375 C CA . ILE B 1 296 ? -12.336 28.938 5.664 1 98.69 296 ILE B CA 1
ATOM 5376 C C . ILE B 1 296 ? -13.484 28.359 4.844 1 98.69 296 ILE B C 1
ATOM 5378 O O . ILE B 1 296 ? -13.617 28.656 3.652 1 98.69 296 ILE B O 1
ATOM 5382 N N . ALA B 1 297 ? -14.312 27.562 5.465 1 98.56 297 ALA B N 1
ATOM 5383 C CA . ALA B 1 297 ? -15.469 26.969 4.785 1 98.56 297 ALA B CA 1
ATOM 5384 C C . ALA B 1 297 ? -16.406 28.062 4.266 1 98.56 297 ALA B C 1
ATOM 5386 O O . ALA B 1 297 ? -16.891 27.984 3.133 1 98.56 297 ALA B O 1
ATOM 5387 N N . ALA B 1 298 ? -16.672 29.031 5.129 1 98.5 298 ALA B N 1
ATOM 5388 C CA . ALA B 1 298 ? -17.547 30.141 4.73 1 98.5 298 ALA B CA 1
ATOM 5389 C C . ALA B 1 298 ? -16.969 30.859 3.514 1 98.5 298 ALA B C 1
ATOM 5391 O O . ALA B 1 298 ? -17.719 31.328 2.654 1 98.5 298 ALA B O 1
ATOM 5392 N N . TRP B 1 299 ? -15.688 30.953 3.49 1 98.69 299 TRP B N 1
ATOM 5393 C CA . TRP B 1 299 ? -15.008 31.625 2.385 1 98.69 299 TRP B CA 1
ATOM 5394 C C . TRP B 1 299 ? -15.055 30.766 1.123 1 98.69 299 TRP B C 1
ATOM 5396 O O . TRP B 1 299 ? -15.398 31.25 0.046 1 98.69 299 TRP B O 1
ATOM 5406 N N . THR B 1 300 ? -14.789 29.484 1.194 1 98.75 300 THR B N 1
ATOM 5407 C CA . THR B 1 300 ? -14.688 28.609 0.023 1 98.75 300 THR B CA 1
ATOM 5408 C C . THR B 1 300 ? -16.047 28.422 -0.63 1 98.75 300 THR B C 1
ATOM 5410 O O . THR B 1 300 ? -16.141 28.172 -1.835 1 98.75 300 THR B O 1
ATOM 5413 N N . LEU B 1 301 ? -17.078 28.562 0.099 1 98.5 301 LEU B N 1
ATOM 5414 C CA . LEU B 1 301 ? -18.438 28.406 -0.407 1 98.5 301 LEU B CA 1
ATOM 5415 C C . LEU B 1 301 ? -18.75 29.438 -1.478 1 98.5 301 LEU B C 1
ATOM 5417 O O . LEU B 1 301 ? -19.734 29.312 -2.213 1 98.5 301 LEU B O 1
ATOM 5421 N N . ASN B 1 302 ? -17.906 30.438 -1.564 1 98.44 302 ASN B N 1
ATOM 5422 C CA . ASN B 1 302 ? -18.141 31.516 -2.521 1 98.44 302 ASN B CA 1
ATOM 5423 C C . ASN B 1 302 ? -17.484 31.219 -3.869 1 98.44 302 ASN B C 1
ATOM 5425 O O . ASN B 1 302 ? -17.672 31.969 -4.828 1 98.44 302 ASN B O 1
ATOM 5429 N N . TYR B 1 303 ? -16.719 30.156 -3.998 1 98.56 303 TYR B N 1
ATOM 5430 C CA . TYR B 1 303 ? -15.938 29.875 -5.191 1 98.56 303 TYR B CA 1
ATOM 5431 C C . TYR B 1 303 ? -16.125 28.438 -5.656 1 98.56 303 TYR B C 1
ATOM 5433 O O . TYR B 1 303 ? -16.359 27.547 -4.84 1 98.56 303 TYR B O 1
ATOM 5441 N N . THR B 1 304 ? -16.078 28.266 -6.957 1 98 304 THR B N 1
ATOM 5442 C CA . THR B 1 304 ? -16 26.906 -7.477 1 98 304 THR B CA 1
ATOM 5443 C C . THR B 1 304 ? -14.641 26.281 -7.176 1 98 304 THR B C 1
ATOM 5445 O O . THR B 1 304 ? -13.68 27 -6.875 1 98 304 THR B O 1
ATOM 5448 N N . ALA B 1 305 ? -14.586 25.016 -7.285 1 96.75 305 ALA B N 1
ATOM 5449 C CA . ALA B 1 305 ? -13.312 24.328 -7.066 1 96.75 305 ALA B CA 1
ATOM 5450 C C . ALA B 1 305 ? -12.25 24.828 -8.039 1 96.75 305 ALA B C 1
ATOM 5452 O O . ALA B 1 305 ? -11.086 25 -7.66 1 96.75 305 ALA B O 1
ATOM 5453 N N . ASP B 1 306 ? -12.594 25.078 -9.258 1 95.5 306 ASP B N 1
ATOM 5454 C CA . ASP B 1 306 ? -11.656 25.562 -10.266 1 95.5 306 ASP B CA 1
ATOM 5455 C C . ASP B 1 306 ? -11.109 26.922 -9.891 1 95.5 306 ASP B C 1
ATOM 5457 O O . ASP B 1 306 ? -9.906 27.188 -10.031 1 95.5 306 ASP B O 1
ATOM 5461 N N . GLN B 1 307 ? -12.008 27.734 -9.453 1 97.75 307 GLN B N 1
ATOM 5462 C CA . GLN B 1 307 ? -11.602 29.062 -9.023 1 97.75 307 GLN B CA 1
ATOM 5463 C C . GLN B 1 307 ? -10.641 29 -7.844 1 97.75 307 GLN B C 1
ATOM 5465 O O . GLN B 1 307 ? -9.633 29.703 -7.809 1 97.75 307 GLN B O 1
ATOM 5470 N N . LEU B 1 308 ? -10.977 28.156 -6.93 1 98.25 308 LEU B N 1
ATOM 5471 C CA . LEU B 1 308 ? -10.125 27.984 -5.762 1 98.25 308 LEU B CA 1
ATOM 5472 C C . LEU B 1 308 ? -8.75 27.453 -6.168 1 98.25 308 LEU B C 1
ATOM 5474 O O . LEU B 1 308 ? -7.73 27.906 -5.641 1 98.25 308 LEU B O 1
ATOM 5478 N N . GLN B 1 309 ? -8.742 26.484 -7.074 1 95.69 309 GLN B N 1
ATOM 5479 C CA . GLN B 1 309 ? -7.477 25.922 -7.523 1 95.69 309 GLN B CA 1
ATOM 5480 C C . GLN B 1 309 ? -6.562 26.984 -8.109 1 95.69 309 GLN B C 1
ATOM 5482 O O . GLN B 1 309 ? -5.379 27.062 -7.773 1 95.69 309 GLN B O 1
ATOM 5487 N N . VAL B 1 310 ? -7.094 27.812 -8.945 1 95.75 310 VAL B N 1
ATOM 5488 C CA . VAL B 1 310 ? -6.336 28.891 -9.57 1 95.75 310 VAL B CA 1
ATOM 5489 C C . VAL B 1 310 ? -5.777 29.812 -8.5 1 95.75 310 VAL B C 1
ATOM 5491 O O . VAL B 1 310 ? -4.602 30.188 -8.539 1 95.75 310 VAL B O 1
ATOM 5494 N N . MET B 1 311 ? -6.602 30.156 -7.547 1 97.31 311 MET B N 1
ATOM 5495 C CA . MET B 1 311 ? -6.199 31.062 -6.477 1 97.31 311 MET B CA 1
ATOM 5496 C C . MET B 1 311 ? -5.102 30.438 -5.621 1 97.31 311 MET B C 1
ATOM 5498 O O . MET B 1 311 ? -4.113 31.094 -5.293 1 97.31 311 MET B O 1
ATOM 5502 N N . MET B 1 312 ? -5.32 29.203 -5.199 1 96.56 312 MET B N 1
ATOM 5503 C CA . MET B 1 312 ? -4.34 28.531 -4.355 1 96.56 312 MET B CA 1
ATOM 5504 C C . MET B 1 312 ? -3.008 28.375 -5.078 1 96.56 312 MET B C 1
ATOM 5506 O O . MET B 1 312 ? -1.945 28.531 -4.473 1 96.56 312 MET B O 1
ATOM 5510 N N . ASP B 1 313 ? -3.07 28.094 -6.391 1 93.12 313 ASP B N 1
ATOM 5511 C CA . ASP B 1 313 ? -1.85 28.016 -7.184 1 93.12 313 ASP B CA 1
ATOM 5512 C C . ASP B 1 313 ? -1.127 29.359 -7.223 1 93.12 313 ASP B C 1
ATOM 5514 O O . ASP B 1 313 ? 0.097 29.422 -7.09 1 93.12 313 ASP B O 1
ATOM 5518 N N . GLU B 1 314 ? -1.853 30.375 -7.395 1 95.19 314 GLU B N 1
ATOM 5519 C CA . GLU B 1 314 ? -1.291 31.719 -7.473 1 95.19 314 GLU B CA 1
ATOM 5520 C C . GLU B 1 314 ? -0.559 32.094 -6.184 1 95.19 314 GLU B C 1
ATOM 5522 O O . GLU B 1 314 ? 0.518 32.688 -6.223 1 95.19 314 GLU B O 1
ATOM 5527 N N . TYR B 1 315 ? -1.091 31.734 -5.059 1 96.12 315 TYR B N 1
ATOM 5528 C CA . TYR B 1 315 ? -0.533 32.125 -3.77 1 96.12 315 TYR B CA 1
ATOM 5529 C C . TYR B 1 315 ? 0.413 31.062 -3.232 1 96.12 315 TYR B C 1
ATOM 5531 O O . TYR B 1 315 ? 1.004 31.234 -2.164 1 96.12 315 TYR B O 1
ATOM 5539 N N . GLY B 1 316 ? 0.513 29.953 -3.941 1 93.19 316 GLY B N 1
ATOM 5540 C CA . GLY B 1 316 ? 1.421 28.891 -3.527 1 93.19 316 GLY B CA 1
ATOM 5541 C C . GLY B 1 316 ? 0.931 28.125 -2.314 1 93.19 316 GLY B C 1
ATOM 5542 O O . GLY B 1 316 ? 1.722 27.766 -1.441 1 93.19 316 GLY B O 1
ATOM 5543 N N . VAL B 1 317 ? -0.384 27.969 -2.166 1 95.38 317 VAL B N 1
ATOM 5544 C CA . VAL B 1 317 ? -0.991 27.203 -1.082 1 95.38 317 VAL B CA 1
ATOM 5545 C C . VAL B 1 317 ? -1.31 25.781 -1.564 1 95.38 317 VAL B C 1
ATOM 5547 O O . VAL B 1 317 ? -2.008 25.609 -2.564 1 95.38 317 VAL B O 1
ATOM 5550 N N . PRO B 1 318 ? -0.776 24.766 -0.899 1 94.06 318 PRO B N 1
ATOM 5551 C CA . PRO B 1 318 ? -1.123 23.391 -1.282 1 94.06 318 PRO B CA 1
ATOM 5552 C C . PRO B 1 318 ? -2.621 23.109 -1.188 1 94.06 318 PRO B C 1
ATOM 5554 O O . PRO B 1 318 ? -3.223 23.297 -0.128 1 94.06 318 PRO B O 1
ATOM 5557 N N . ALA B 1 319 ? -3.172 22.766 -2.293 1 95.75 319 ALA B N 1
ATOM 5558 C CA . ALA B 1 319 ? -4.609 22.516 -2.361 1 95.75 319 ALA B CA 1
ATOM 5559 C C . ALA B 1 319 ? -4.977 21.734 -3.615 1 95.75 319 ALA B C 1
ATOM 5561 O O . ALA B 1 319 ? -4.156 21.594 -4.527 1 95.75 319 ALA B O 1
ATOM 5562 N N . GLY B 1 320 ? -6.125 21.156 -3.545 1 94.25 320 GLY B N 1
ATOM 5563 C CA . GLY B 1 320 ? -6.562 20.438 -4.727 1 94.25 320 GLY B CA 1
ATOM 5564 C C . GLY B 1 320 ? -7.98 19.906 -4.613 1 94.25 320 GLY B C 1
ATOM 5565 O O . GLY B 1 320 ? -8.539 19.844 -3.516 1 94.25 320 GLY B O 1
ATOM 5566 N N . ARG B 1 321 ? -8.5 19.578 -5.758 1 95.19 321 ARG B N 1
ATOM 5567 C CA . ARG B 1 321 ? -9.82 18.953 -5.832 1 95.19 321 ARG B CA 1
ATOM 5568 C C . ARG B 1 321 ? -9.766 17.5 -5.359 1 95.19 321 ARG B C 1
ATOM 5570 O O . ARG B 1 321 ? -8.688 16.906 -5.305 1 95.19 321 ARG B O 1
ATOM 5577 N N . ILE B 1 322 ? -10.859 16.984 -5.016 1 96.69 322 ILE B N 1
ATOM 5578 C CA . ILE B 1 322 ? -11.016 15.547 -4.816 1 96.69 322 ILE B CA 1
ATOM 5579 C C . ILE B 1 322 ? -11.438 14.883 -6.129 1 96.69 322 ILE B C 1
ATOM 5581 O O . ILE B 1 322 ? -12.555 15.086 -6.602 1 96.69 322 ILE B O 1
ATOM 5585 N N . TYR B 1 323 ? -10.578 14.07 -6.652 1 97.56 323 TYR B N 1
ATOM 5586 C CA . TYR B 1 323 ? -10.758 13.57 -8.016 1 97.56 323 TYR B CA 1
ATOM 5587 C C . TYR B 1 323 ? -11.602 12.305 -8.023 1 97.56 323 TYR B C 1
ATOM 5589 O O . TYR B 1 323 ? -11.469 11.445 -7.145 1 97.56 323 TYR B O 1
ATOM 5597 N N . THR B 1 324 ? -12.492 12.242 -8.984 1 97.31 324 THR B N 1
ATOM 5598 C CA . THR B 1 324 ? -13.047 10.992 -9.5 1 97.31 324 THR B CA 1
ATOM 5599 C C . THR B 1 324 ? -12.383 10.609 -10.812 1 97.31 324 THR B C 1
ATOM 5601 O O . THR B 1 324 ? -11.5 11.32 -11.305 1 97.31 324 THR B O 1
ATOM 5604 N N . ALA B 1 325 ? -12.789 9.508 -11.344 1 98.12 325 ALA B N 1
ATOM 5605 C CA . ALA B 1 325 ? -12.242 9.07 -12.625 1 98.12 325 ALA B CA 1
ATOM 5606 C C . ALA B 1 325 ? -12.484 10.117 -13.711 1 98.12 325 ALA B C 1
ATOM 5608 O O . ALA B 1 325 ? -11.68 10.266 -14.633 1 98.12 325 ALA B O 1
ATOM 5609 N N . LYS B 1 326 ? -13.562 10.828 -13.562 1 97.44 326 LYS B N 1
ATOM 5610 C CA . LYS B 1 326 ? -13.914 11.852 -14.539 1 97.44 326 LYS B CA 1
ATOM 5611 C C . LYS B 1 326 ? -12.828 12.922 -14.641 1 97.44 326 LYS B C 1
ATOM 5613 O O . LYS B 1 326 ? -12.336 13.219 -15.727 1 97.44 326 LYS B O 1
ATOM 5618 N N . GLU B 1 327 ? -12.406 13.484 -13.508 1 97 327 GLU B N 1
ATOM 5619 C CA . GLU B 1 327 ? -11.359 14.5 -13.492 1 97 327 GLU B CA 1
ATOM 5620 C C . GLU B 1 327 ? -10.016 13.922 -13.93 1 97 327 GLU B C 1
ATOM 5622 O O . GLU B 1 327 ? -9.25 14.578 -14.641 1 97 327 GLU B O 1
ATOM 5627 N N . MET B 1 328 ? -9.711 12.719 -13.539 1 98.38 328 MET B N 1
ATOM 5628 C CA . MET B 1 328 ? -8.422 12.094 -13.844 1 98.38 328 MET B CA 1
ATOM 5629 C C . MET B 1 328 ? -8.211 11.992 -15.352 1 98.38 328 MET B C 1
ATOM 5631 O O . MET B 1 328 ? -7.109 12.266 -15.844 1 98.38 328 MET B O 1
ATOM 5635 N N . LEU B 1 329 ? -9.211 11.617 -16.062 1 98.19 329 LEU B N 1
ATOM 5636 C CA . LEU B 1 329 ? -9.094 11.32 -17.484 1 98.19 329 LEU B CA 1
ATOM 5637 C C . LEU B 1 329 ? -8.883 12.602 -18.281 1 98.19 329 LEU B C 1
ATOM 5639 O O . LEU B 1 329 ? -8.258 12.578 -19.359 1 98.19 329 LEU B O 1
ATOM 5643 N N . SER B 1 330 ? -9.367 13.703 -17.734 1 97.25 330 SER B N 1
ATOM 5644 C CA . SER B 1 330 ? -9.273 14.945 -18.484 1 97.25 330 SER B CA 1
ATOM 5645 C C . SER B 1 330 ? -8.18 15.844 -17.938 1 97.25 330 SER B C 1
ATOM 5647 O O . SER B 1 330 ? -7.859 16.875 -18.547 1 97.25 330 SER B O 1
ATOM 5649 N N . ASP B 1 331 ? -7.559 15.539 -16.875 1 97.44 331 ASP B N 1
ATOM 5650 C CA . ASP B 1 331 ? -6.566 16.375 -16.203 1 97.44 331 ASP B CA 1
ATOM 5651 C C . ASP B 1 331 ? -5.277 16.453 -17.016 1 97.44 331 ASP B C 1
ATOM 5653 O O . ASP B 1 331 ? -4.73 15.43 -17.422 1 97.44 331 ASP B O 1
ATOM 5657 N N . PRO B 1 332 ? -4.723 17.672 -17.219 1 97.62 332 PRO B N 1
ATOM 5658 C CA . PRO B 1 332 ? -3.535 17.828 -18.062 1 97.62 332 PRO B CA 1
ATOM 5659 C C . PRO B 1 332 ? -2.307 17.125 -17.5 1 97.62 332 PRO B C 1
ATOM 5661 O O . PRO B 1 332 ? -1.441 16.672 -18.266 1 97.62 332 PRO B O 1
ATOM 5664 N N . HIS B 1 333 ? -2.227 17.047 -16.219 1 97.88 333 HIS B N 1
ATOM 5665 C CA . HIS B 1 333 ? -1.067 16.406 -15.602 1 97.88 333 HIS B CA 1
ATOM 5666 C C . HIS B 1 333 ? -1.11 14.898 -15.797 1 97.88 333 HIS B C 1
ATOM 5668 O O . HIS B 1 333 ? -0.097 14.281 -16.125 1 97.88 333 HIS B O 1
ATOM 5674 N N . PHE B 1 334 ? -2.262 14.273 -15.617 1 98.62 334 PHE B N 1
ATOM 5675 C CA . PHE B 1 334 ? -2.438 12.852 -15.883 1 98.62 334 PHE B CA 1
ATOM 5676 C C . PHE B 1 334 ? -2.094 12.516 -17.328 1 98.62 334 PHE B C 1
ATOM 5678 O O . PHE B 1 334 ? -1.44 11.508 -17.594 1 98.62 334 PHE B O 1
ATOM 5685 N N . ILE B 1 335 ? -2.541 13.344 -18.203 1 98.62 335 ILE B N 1
ATOM 5686 C CA . ILE B 1 335 ? -2.311 13.148 -19.625 1 98.62 335 ILE B CA 1
ATOM 5687 C C . ILE B 1 335 ? -0.819 13.273 -19.938 1 98.62 335 ILE B C 1
ATOM 5689 O O . ILE B 1 335 ? -0.231 12.398 -20.578 1 98.62 335 ILE B O 1
ATOM 5693 N N . ALA B 1 336 ? -0.178 14.289 -19.422 1 98.62 336 ALA B N 1
ATOM 5694 C CA . ALA B 1 336 ? 1.223 14.578 -19.719 1 98.62 336 ALA B CA 1
ATOM 5695 C C . ALA B 1 336 ? 2.133 13.477 -19.188 1 98.62 336 ALA B C 1
ATOM 5697 O O . ALA B 1 336 ? 3.102 13.086 -19.844 1 98.62 336 ALA B O 1
ATOM 5698 N N . ARG B 1 337 ? 1.791 12.977 -18.031 1 98.25 337 ARG B N 1
ATOM 5699 C CA . ARG B 1 337 ? 2.639 11.969 -17.391 1 98.25 337 ARG B CA 1
ATOM 5700 C C . ARG B 1 337 ? 2.24 10.562 -17.828 1 98.25 337 ARG B C 1
ATOM 5702 O O . ARG B 1 337 ? 2.9 9.586 -17.453 1 98.25 337 ARG B O 1
ATOM 5709 N N . GLN B 1 338 ? 1.13 10.5 -18.5 1 98.5 338 GLN B N 1
ATOM 5710 C CA . GLN B 1 338 ? 0.593 9.203 -18.906 1 98.5 338 GLN B CA 1
ATOM 5711 C C . GLN B 1 338 ? 0.356 8.312 -17.688 1 98.5 338 GLN B C 1
ATOM 5713 O O . GLN B 1 338 ? 0.75 7.145 -17.672 1 98.5 338 GLN B O 1
ATOM 5718 N N . SER B 1 339 ? -0.199 8.93 -16.672 1 98.75 339 SER B N 1
ATOM 5719 C CA . SER B 1 339 ? -0.551 8.148 -15.492 1 98.75 339 SER B CA 1
ATOM 5720 C C . SER B 1 339 ? -1.659 7.145 -15.805 1 98.75 339 SER B C 1
ATOM 5722 O O . SER B 1 339 ? -1.79 6.125 -15.125 1 98.75 339 SER B O 1
ATOM 5724 N N . ILE B 1 340 ? -2.459 7.504 -16.734 1 98.88 340 ILE B N 1
ATOM 5725 C CA . ILE B 1 340 ? -3.5 6.656 -17.312 1 98.88 340 ILE B CA 1
ATOM 5726 C C . ILE B 1 340 ? -3.217 6.414 -18.781 1 98.88 340 ILE B C 1
ATOM 5728 O O . ILE B 1 340 ? -2.9 7.348 -19.531 1 98.88 340 ILE B O 1
ATOM 5732 N N . ILE B 1 341 ? -3.328 5.16 -19.188 1 98.75 341 ILE B N 1
ATOM 5733 C CA . ILE B 1 341 ? -3.01 4.816 -20.562 1 98.75 341 ILE B CA 1
ATOM 5734 C C . ILE B 1 341 ? -4.188 4.074 -21.203 1 98.75 341 ILE B C 1
ATOM 5736 O O . ILE B 1 341 ? -5.074 3.59 -20.484 1 98.75 341 ILE B O 1
ATOM 5740 N N . GLY B 1 342 ? -4.203 4.078 -22.516 1 98.56 342 GLY B N 1
ATOM 5741 C CA . GLY B 1 342 ? -5.129 3.256 -23.281 1 98.56 342 GLY B CA 1
ATOM 5742 C C . GLY B 1 342 ? -4.52 1.947 -23.75 1 98.56 342 GLY B C 1
ATOM 5743 O O . GLY B 1 342 ? -3.416 1.933 -24.297 1 98.56 342 GLY B O 1
ATOM 5744 N N . VAL B 1 343 ? -5.207 0.828 -23.469 1 98.44 343 VAL B N 1
ATOM 5745 C CA . VAL B 1 343 ? -4.754 -0.494 -23.891 1 98.44 343 VAL B CA 1
ATOM 5746 C C . VAL B 1 343 ? -5.82 -1.146 -24.766 1 98.44 343 VAL B C 1
ATOM 5748 O O . VAL B 1 343 ? -7.004 -1.152 -24.422 1 98.44 343 VAL B O 1
ATOM 5751 N N . HIS B 1 344 ? -5.406 -1.676 -25.875 1 97.69 344 HIS B N 1
ATOM 5752 C CA . HIS B 1 344 ? -6.352 -2.342 -26.766 1 97.69 344 HIS B CA 1
ATOM 5753 C C . HIS B 1 344 ? -6.801 -3.68 -26.188 1 97.69 344 HIS B C 1
ATOM 5755 O O . HIS B 1 344 ? -5.969 -4.504 -25.797 1 97.69 344 HIS B O 1
ATOM 5761 N N . ASP B 1 345 ? -8.07 -3.842 -26.062 1 97.19 345 ASP B N 1
ATOM 5762 C CA . ASP B 1 345 ? -8.695 -5.113 -25.703 1 97.19 345 ASP B CA 1
ATOM 5763 C C . ASP B 1 345 ? -9.43 -5.719 -26.906 1 97.19 345 ASP B C 1
ATOM 5765 O O . ASP B 1 345 ? -10.188 -5.031 -27.578 1 97.19 345 ASP B O 1
ATOM 5769 N N . PRO B 1 346 ? -9.25 -6.953 -27.156 1 94.75 346 PRO B N 1
ATOM 5770 C CA . PRO B 1 346 ? -9.844 -7.562 -28.359 1 94.75 346 PRO B CA 1
ATOM 5771 C C . PRO B 1 346 ? -11.367 -7.504 -28.344 1 94.75 346 PRO B C 1
ATOM 5773 O O . PRO B 1 346 ? -11.992 -7.434 -29.406 1 94.75 346 PRO B O 1
ATOM 5776 N N . ASP B 1 347 ? -11.984 -7.484 -27.25 1 93.5 347 ASP B N 1
ATOM 5777 C CA . ASP B 1 347 ? -13.438 -7.566 -27.156 1 93.5 347 ASP B CA 1
ATOM 5778 C C . ASP B 1 347 ? -14.047 -6.215 -26.797 1 93.5 347 ASP B C 1
ATOM 5780 O O . ASP B 1 347 ? -15.164 -5.898 -27.203 1 93.5 347 ASP B O 1
ATOM 5784 N N . LEU B 1 348 ? -13.273 -5.41 -26.062 1 95.81 348 LEU B N 1
ATOM 5785 C CA . LEU B 1 348 ? -13.867 -4.223 -25.469 1 95.81 348 LEU B CA 1
ATOM 5786 C C . LEU B 1 348 ? -13.367 -2.955 -26.156 1 95.81 348 LEU B C 1
ATOM 5788 O O . LEU B 1 348 ? -13.891 -1.865 -25.906 1 95.81 348 LEU B O 1
ATOM 5792 N N . GLY B 1 349 ? -12.406 -3.117 -27.109 1 96.94 349 GLY B N 1
ATOM 5793 C CA . GLY B 1 349 ? -11.766 -1.938 -27.672 1 96.94 349 GLY B CA 1
ATOM 5794 C C . GLY B 1 349 ? -10.703 -1.349 -26.766 1 96.94 349 GLY B C 1
ATOM 5795 O O . GLY B 1 349 ? -9.984 -2.082 -26.078 1 96.94 349 GLY B O 1
ATOM 5796 N N . GLU B 1 350 ? -10.602 -0.04 -26.812 1 98.12 350 GLU B N 1
ATOM 5797 C CA . GLU B 1 350 ? -9.594 0.591 -25.969 1 98.12 350 GLU B CA 1
ATOM 5798 C C . GLU B 1 350 ? -10.078 0.705 -24.531 1 98.12 350 GLU B C 1
ATOM 5800 O O . GLU B 1 350 ? -11.18 1.199 -24.281 1 98.12 350 GLU B O 1
ATOM 5805 N N . ILE B 1 351 ? -9.344 0.281 -23.656 1 98.19 351 ILE B N 1
ATOM 5806 C CA . ILE B 1 351 ? -9.625 0.374 -22.219 1 98.19 351 ILE B CA 1
ATOM 5807 C C . ILE B 1 351 ? -8.602 1.287 -21.547 1 98.19 351 ILE B C 1
ATOM 5809 O O . ILE B 1 351 ? -7.391 1.082 -21.688 1 98.19 351 ILE B O 1
ATOM 5813 N N . LYS B 1 352 ? -9.117 2.344 -20.859 1 98.75 352 LYS B N 1
ATOM 5814 C CA . LYS B 1 352 ? -8.25 3.205 -20.062 1 98.75 352 LYS B CA 1
ATOM 5815 C C . LYS B 1 352 ? -7.977 2.596 -18.703 1 98.75 352 LYS B C 1
ATOM 5817 O O . LYS B 1 352 ? -8.891 2.084 -18.047 1 98.75 352 LYS B O 1
ATOM 5822 N N . MET B 1 353 ? -6.758 2.586 -18.281 1 98.75 353 MET B N 1
ATOM 5823 C CA . MET B 1 353 ? -6.383 2.035 -16.984 1 98.75 353 MET B CA 1
ATOM 5824 C C . MET B 1 353 ? -5.113 2.695 -16.453 1 98.75 353 MET B C 1
ATOM 5826 O O . MET B 1 353 ? -4.48 3.48 -17.172 1 98.75 353 MET B O 1
ATOM 5830 N N . GLN B 1 354 ? -4.805 2.473 -15.203 1 98.69 354 GLN B N 1
ATOM 5831 C CA . GLN B 1 354 ? -3.584 2.988 -14.586 1 98.69 354 GLN B CA 1
ATOM 5832 C C . GLN B 1 354 ? -2.346 2.504 -15.336 1 98.69 354 GLN B C 1
ATOM 5834 O O . GLN B 1 354 ? -2.266 1.337 -15.719 1 98.69 354 GLN B O 1
ATOM 5839 N N . ASN B 1 355 ? -1.39 3.354 -15.539 1 98.75 355 ASN B N 1
ATOM 5840 C CA . ASN B 1 355 ? -0.079 2.943 -16.031 1 98.75 355 ASN B CA 1
ATOM 5841 C C . ASN B 1 355 ? 0.74 2.254 -14.945 1 98.75 355 ASN B C 1
ATOM 5843 O O . ASN B 1 355 ? 0.296 2.148 -13.797 1 98.75 355 ASN B O 1
ATOM 5847 N N . VAL B 1 356 ? 1.882 1.719 -15.359 1 98.75 356 VAL B N 1
ATOM 5848 C CA . VAL B 1 356 ? 2.795 1.046 -14.438 1 98.75 356 VAL B CA 1
ATOM 5849 C C . VAL B 1 356 ? 3.551 2.082 -13.609 1 98.75 356 VAL B C 1
ATOM 5851 O O . VAL B 1 356 ? 4.07 3.061 -14.148 1 98.75 356 VAL B O 1
ATOM 5854 N N . VAL B 1 357 ? 3.51 1.929 -12.32 1 98.56 357 VAL B N 1
ATOM 5855 C CA . VAL B 1 357 ? 4.301 2.764 -11.422 1 98.56 357 VAL B CA 1
ATOM 5856 C C . VAL B 1 357 ? 5.145 1.881 -10.508 1 98.56 357 VAL B C 1
ATOM 5858 O O . VAL B 1 357 ? 4.781 0.735 -10.227 1 98.56 357 VAL B O 1
ATOM 5861 N N . PRO B 1 358 ? 6.293 2.352 -9.984 1 98.75 358 PRO B N 1
ATOM 5862 C CA . PRO B 1 358 ? 6.887 3.631 -10.391 1 98.75 358 PRO B CA 1
ATOM 5863 C C . PRO B 1 358 ? 7.457 3.6 -11.805 1 98.75 358 PRO B C 1
ATOM 5865 O O . PRO B 1 358 ? 7.512 2.535 -12.43 1 98.75 358 PRO B O 1
ATOM 5868 N N . ARG B 1 359 ? 7.793 4.758 -12.32 1 98.62 359 ARG B N 1
ATOM 5869 C CA . ARG B 1 359 ? 8.438 4.852 -13.633 1 98.62 359 ARG B CA 1
ATOM 5870 C C . ARG B 1 359 ? 9.945 4.68 -13.516 1 98.62 359 ARG B C 1
ATOM 5872 O O . ARG B 1 359 ? 10.594 5.355 -12.711 1 98.62 359 ARG B O 1
ATOM 5879 N N . LEU B 1 360 ? 10.469 3.746 -14.242 1 98.69 360 LEU B N 1
ATOM 5880 C CA . LEU B 1 360 ? 11.914 3.598 -14.383 1 98.69 360 LEU B CA 1
ATOM 5881 C C . LEU B 1 360 ? 12.414 4.316 -15.633 1 98.69 360 LEU B C 1
ATOM 5883 O O . LEU B 1 360 ? 11.812 4.211 -16.703 1 98.69 360 LEU B O 1
ATOM 5887 N N . SER B 1 361 ? 13.484 4.98 -15.484 1 98.31 361 SER B N 1
ATOM 5888 C CA . SER B 1 361 ? 13.93 5.863 -16.562 1 98.31 361 SER B CA 1
ATOM 5889 C C . SER B 1 361 ? 14.461 5.07 -17.75 1 98.31 361 SER B C 1
ATOM 5891 O O . SER B 1 361 ? 14.188 5.406 -18.906 1 98.31 361 SER B O 1
ATOM 5893 N N . ALA B 1 362 ? 15.195 3.988 -17.5 1 97.94 362 ALA B N 1
ATOM 5894 C CA . ALA B 1 362 ? 15.867 3.26 -18.578 1 97.94 362 ALA B CA 1
ATOM 5895 C C . ALA B 1 362 ? 15.047 2.053 -19.016 1 97.94 362 ALA B C 1
ATOM 5897 O O . ALA B 1 362 ? 15.062 1.684 -20.203 1 97.94 362 ALA B O 1
ATOM 5898 N N . THR B 1 363 ? 14.336 1.454 -18.141 1 98.06 363 THR B N 1
ATOM 5899 C CA . THR B 1 363 ? 13.586 0.232 -18.422 1 98.06 363 THR B CA 1
ATOM 5900 C C . THR B 1 363 ? 12.18 0.31 -17.812 1 98.06 363 THR B C 1
ATOM 5902 O O . THR B 1 363 ? 11.828 -0.491 -16.953 1 98.06 363 THR B O 1
ATOM 5905 N N . PRO B 1 364 ? 11.406 1.244 -18.328 1 98.06 364 PRO B N 1
ATOM 5906 C CA . PRO B 1 364 ? 10.062 1.404 -17.766 1 98.06 364 PRO B CA 1
ATOM 5907 C C . PRO B 1 364 ? 9.203 0.149 -17.922 1 98.06 364 PRO B C 1
ATOM 5909 O O . PRO B 1 364 ? 9.383 -0.612 -18.875 1 98.06 364 PRO B O 1
ATOM 5912 N N . GLY B 1 365 ? 8.312 -0.124 -16.953 1 98.31 365 GLY B N 1
ATOM 5913 C CA . GLY B 1 365 ? 7.281 -1.128 -17.141 1 98.31 365 GLY B CA 1
ATOM 5914 C C . GLY B 1 365 ? 6.293 -0.761 -18.234 1 98.31 365 GLY B C 1
ATOM 5915 O O . GLY B 1 365 ? 6.426 0.284 -18.875 1 98.31 365 GLY B O 1
ATOM 5916 N N . GLY B 1 366 ? 5.363 -1.661 -18.422 1 98.25 366 GLY B N 1
ATOM 5917 C CA . GLY B 1 366 ? 4.359 -1.404 -19.453 1 98.25 366 GLY B CA 1
ATOM 5918 C C . GLY B 1 366 ? 3.244 -2.432 -19.453 1 98.25 366 GLY B C 1
ATOM 5919 O O . GLY B 1 366 ? 3.316 -3.443 -18.766 1 98.25 366 GLY B O 1
ATOM 5920 N N . VAL B 1 367 ? 2.232 -2.096 -20.172 1 98.5 367 VAL B N 1
ATOM 5921 C CA . VAL B 1 367 ? 1.087 -2.979 -20.359 1 98.5 367 VAL B CA 1
ATOM 5922 C C . VAL B 1 367 ? 0.961 -3.355 -21.844 1 98.5 367 VAL B C 1
ATOM 5924 O O . VAL B 1 367 ? 0.654 -2.506 -22.672 1 98.5 367 VAL B O 1
ATOM 5927 N N . ASP B 1 368 ? 1.139 -4.582 -22.109 1 97.81 368 ASP B N 1
ATOM 5928 C CA . ASP B 1 368 ? 1.156 -5.035 -23.484 1 97.81 368 ASP B CA 1
ATOM 5929 C C . ASP B 1 368 ? -0.219 -5.535 -23.922 1 97.81 368 ASP B C 1
ATOM 5931 O O . ASP B 1 368 ? -0.584 -5.43 -25.094 1 97.81 368 ASP B O 1
ATOM 5935 N N . TRP B 1 369 ? -0.968 -6.152 -23 1 98.19 369 TRP B N 1
ATOM 5936 C CA . TRP B 1 369 ? -2.322 -6.602 -23.297 1 98.19 369 TRP B CA 1
ATOM 5937 C C . TRP B 1 369 ? -3.178 -6.633 -22.031 1 98.19 369 TRP B C 1
ATOM 5939 O O . TRP B 1 369 ? -2.65 -6.602 -20.922 1 98.19 369 TRP B O 1
ATOM 5949 N N . THR B 1 370 ? -4.465 -6.648 -22.25 1 98.06 370 THR B N 1
ATOM 5950 C CA . THR B 1 370 ? -5.414 -6.793 -21.141 1 98.06 370 THR B CA 1
ATOM 5951 C C . THR B 1 370 ? -5.543 -8.25 -20.734 1 98.06 370 THR B C 1
ATOM 5953 O O . THR B 1 370 ? -4.738 -9.094 -21.141 1 98.06 370 THR B O 1
ATOM 5956 N N . GLY B 1 371 ? -6.449 -8.656 -19.875 1 96.56 371 GLY B N 1
ATOM 5957 C CA . GLY B 1 371 ? -6.594 -10.016 -19.375 1 96.56 371 GLY B CA 1
ATOM 5958 C C . GLY B 1 371 ? -6.918 -11.023 -20.453 1 96.56 371 GLY B C 1
ATOM 5959 O O . GLY B 1 371 ? -7.828 -10.805 -21.266 1 96.56 371 GLY B O 1
ATOM 5960 N N . PRO B 1 372 ? -6.262 -12.102 -20.547 1 97.38 372 PRO B N 1
ATOM 5961 C CA . PRO B 1 372 ? -6.449 -13.109 -21.594 1 97.38 372 PRO B CA 1
ATOM 5962 C C . PRO B 1 372 ? -7.766 -13.867 -21.438 1 97.38 372 PRO B C 1
ATOM 5964 O O . PRO B 1 372 ? -8.367 -13.867 -20.375 1 97.38 372 PRO B O 1
ATOM 5967 N N . ALA B 1 373 ? -8.133 -14.477 -22.578 1 97.38 373 ALA B N 1
ATOM 5968 C CA . ALA B 1 373 ? -9.242 -15.422 -22.516 1 97.38 373 ALA B CA 1
ATOM 5969 C C . ALA B 1 373 ? -8.867 -16.656 -21.719 1 97.38 373 ALA B C 1
ATOM 5971 O O . ALA B 1 373 ? -7.688 -17 -21.594 1 97.38 373 ALA B O 1
ATOM 5972 N N . LEU B 1 374 ? -9.891 -17.344 -21.203 1 97.81 374 LEU B N 1
ATOM 5973 C CA . LEU B 1 374 ? -9.656 -18.531 -20.391 1 97.81 374 LEU B CA 1
ATOM 5974 C C . LEU B 1 374 ? -8.945 -19.625 -21.203 1 97.81 374 LEU B C 1
ATOM 5976 O O . LEU B 1 374 ? -9.438 -20.031 -22.266 1 97.81 374 LEU B O 1
ATOM 5980 N N . GLY B 1 375 ? -7.766 -20.031 -20.797 1 98.25 375 GLY B N 1
ATOM 5981 C CA . GLY B 1 375 ? -7.027 -21.109 -21.453 1 98.25 375 GLY B CA 1
ATOM 5982 C C . GLY B 1 375 ? -6.359 -20.688 -22.734 1 98.25 375 GLY B C 1
ATOM 5983 O O . GLY B 1 375 ? -5.887 -21.531 -23.5 1 98.25 375 GLY B O 1
ATOM 5984 N N . GLN B 1 376 ? -6.297 -19.406 -22.969 1 98.19 376 GLN B N 1
ATOM 5985 C CA . GLN B 1 376 ? -5.754 -18.875 -24.219 1 98.19 376 GLN B CA 1
ATOM 5986 C C . GLN B 1 376 ? -4.352 -19.422 -24.484 1 98.19 376 GLN B C 1
ATOM 5988 O O . GLN B 1 376 ? -3.951 -19.594 -25.641 1 98.19 376 GLN B O 1
ATOM 5993 N N . HIS B 1 377 ? -3.598 -19.766 -23.5 1 98.75 377 HIS B N 1
ATOM 5994 C CA . HIS B 1 377 ? -2.189 -20.109 -23.656 1 98.75 377 HIS B CA 1
ATOM 5995 C C . HIS B 1 377 ? -1.938 -21.578 -23.312 1 98.75 377 HIS B C 1
ATOM 5997 O O . HIS B 1 377 ? -0.798 -21.969 -23.062 1 98.75 377 HIS B O 1
ATOM 6003 N N . ASN B 1 378 ? -2.986 -22.406 -23.312 1 98.5 378 ASN B N 1
ATOM 6004 C CA . ASN B 1 378 ? -2.838 -23.828 -23.016 1 98.5 378 ASN B CA 1
ATOM 6005 C C . ASN B 1 378 ? -1.816 -24.484 -23.938 1 98.5 378 ASN B C 1
ATOM 6007 O O . ASN B 1 378 ? -0.859 -25.109 -23.469 1 98.5 378 ASN B O 1
ATOM 6011 N N . ARG B 1 379 ? -1.969 -24.312 -25.219 1 97.44 379 ARG B N 1
ATOM 6012 C CA . ARG B 1 379 ? -1.076 -24.969 -26.172 1 97.44 379 ARG B CA 1
ATOM 6013 C C . ARG B 1 379 ? 0.361 -24.484 -25.984 1 97.44 379 ARG B C 1
ATOM 6015 O O . ARG B 1 379 ? 1.293 -25.297 -25.984 1 97.44 379 ARG B O 1
ATOM 6022 N N . GLU B 1 380 ? 0.519 -23.172 -25.844 1 98.19 380 GLU B N 1
ATOM 6023 C CA . GLU B 1 380 ? 1.843 -22.594 -25.672 1 98.19 380 GLU B CA 1
ATOM 6024 C C . GLU B 1 380 ? 2.562 -23.203 -24.469 1 98.19 380 GLU B C 1
ATOM 6026 O O . GLU B 1 380 ? 3.729 -23.594 -24.578 1 98.19 380 GLU B O 1
ATOM 6031 N N . ILE B 1 381 ? 1.856 -23.328 -23.359 1 98.81 381 ILE B N 1
ATOM 6032 C CA . ILE B 1 381 ? 2.506 -23.75 -22.125 1 98.81 381 ILE B CA 1
ATOM 6033 C C . ILE B 1 381 ? 2.602 -25.281 -22.094 1 98.81 381 ILE B C 1
ATOM 6035 O O . ILE B 1 381 ? 3.66 -25.844 -21.797 1 98.81 381 ILE B O 1
ATOM 6039 N N . PHE B 1 382 ? 1.509 -26.031 -22.5 1 98.69 382 PHE B N 1
ATOM 6040 C CA . PHE B 1 382 ? 1.486 -27.484 -22.328 1 98.69 382 PHE B CA 1
ATOM 6041 C C . PHE B 1 382 ? 2.256 -28.172 -23.453 1 98.69 382 PHE B C 1
ATOM 6043 O O . PHE B 1 382 ? 2.953 -29.156 -23.219 1 98.69 382 PHE B O 1
ATOM 6050 N N . THR B 1 383 ? 2.197 -27.703 -24.656 1 97.81 383 THR B N 1
ATOM 6051 C CA . THR B 1 383 ? 2.906 -28.328 -25.766 1 97.81 383 THR B CA 1
ATOM 6052 C C . THR B 1 383 ? 4.305 -27.719 -25.922 1 97.81 383 THR B C 1
ATOM 6054 O O . THR B 1 383 ? 5.305 -28.438 -25.797 1 97.81 383 THR B O 1
ATOM 6057 N N . ASP B 1 384 ? 4.398 -26.391 -26.047 1 97.88 384 ASP B N 1
ATOM 6058 C CA . ASP B 1 384 ? 5.68 -25.766 -26.375 1 97.88 384 ASP B CA 1
ATOM 6059 C C . ASP B 1 384 ? 6.637 -25.828 -25.172 1 97.88 384 ASP B C 1
ATOM 6061 O O . ASP B 1 384 ? 7.828 -26.109 -25.344 1 97.88 384 ASP B O 1
ATOM 6065 N N . LEU B 1 385 ? 6.141 -25.609 -23.984 1 98 385 LEU B N 1
ATOM 6066 C CA . LEU B 1 385 ? 7.008 -25.578 -22.812 1 98 385 LEU B CA 1
ATOM 6067 C C . LEU B 1 385 ? 7.18 -26.969 -22.219 1 98 385 LEU B C 1
ATOM 6069 O O . LEU B 1 385 ? 8.305 -27.406 -21.953 1 98 385 LEU B O 1
ATOM 6073 N N . LEU B 1 386 ? 6.043 -27.766 -22.078 1 98.25 386 LEU B N 1
ATOM 6074 C CA . LEU B 1 386 ? 6.113 -29.031 -21.359 1 98.25 386 LEU B CA 1
ATOM 6075 C C . LEU B 1 386 ? 6.316 -30.188 -22.312 1 98.25 386 LEU B C 1
ATOM 6077 O O . LEU B 1 386 ? 6.652 -31.297 -21.891 1 98.25 386 LEU B O 1
ATOM 6081 N N . GLY B 1 387 ? 5.988 -30.016 -23.609 1 98.12 387 GLY B N 1
ATOM 6082 C CA . GLY B 1 387 ? 6.223 -31.047 -24.609 1 98.12 387 GLY B CA 1
ATOM 6083 C C . GLY B 1 387 ? 5.086 -32.062 -24.703 1 98.12 387 GLY B C 1
ATOM 6084 O O . GLY B 1 387 ? 5.27 -33.156 -25.203 1 98.12 387 GLY B O 1
ATOM 6085 N N . LEU B 1 388 ? 3.969 -31.688 -24.25 1 98.06 388 LEU B N 1
ATOM 6086 C CA . LEU B 1 388 ? 2.826 -32.594 -24.375 1 98.06 388 LEU B CA 1
ATOM 6087 C C . LEU B 1 388 ? 2.398 -32.719 -25.844 1 98.06 388 LEU B C 1
ATOM 6089 O O . LEU B 1 388 ? 2.428 -31.734 -26.578 1 98.06 388 LEU B O 1
ATOM 6093 N N . THR B 1 389 ? 1.979 -33.875 -26.234 1 97.88 389 THR B N 1
ATOM 6094 C CA . THR B 1 389 ? 1.508 -34.125 -27.594 1 97.88 389 THR B CA 1
ATOM 6095 C C . THR B 1 389 ? 0.052 -33.688 -27.75 1 97.88 389 THR B C 1
ATOM 6097 O O . THR B 1 389 ? -0.633 -33.438 -26.75 1 97.88 389 THR B O 1
ATOM 6100 N N . GLU B 1 390 ? -0.307 -33.656 -28.969 1 96.81 390 GLU B N 1
ATOM 6101 C CA . GLU B 1 390 ? -1.708 -33.375 -29.25 1 96.81 390 GLU B CA 1
ATOM 6102 C C . GLU B 1 390 ? -2.629 -34.406 -28.609 1 96.81 390 GLU B C 1
ATOM 6104 O O . GLU B 1 390 ? -3.729 -34.062 -28.156 1 96.81 390 GLU B O 1
ATOM 6109 N N . ASP B 1 391 ? -2.16 -35.594 -28.609 1 97.31 391 ASP B N 1
ATOM 6110 C CA . ASP B 1 391 ? -2.938 -36.656 -27.984 1 97.31 391 ASP B CA 1
ATOM 6111 C C . ASP B 1 391 ? -3.041 -36.469 -26.484 1 97.31 391 ASP B C 1
ATOM 6113 O O . ASP B 1 391 ? -4.094 -36.719 -25.891 1 97.31 391 ASP B O 1
ATOM 6117 N N . ASP B 1 392 ? -1.968 -36.094 -25.875 1 97 392 ASP B N 1
ATOM 6118 C CA . ASP B 1 392 ? -1.975 -35.781 -24.438 1 97 392 ASP B CA 1
ATOM 6119 C C . ASP B 1 392 ? -3 -34.719 -24.109 1 97 392 ASP B C 1
ATOM 6121 O O . ASP B 1 392 ? -3.783 -34.875 -23.172 1 97 392 ASP B O 1
ATOM 6125 N N . LEU B 1 393 ? -2.953 -33.656 -24.906 1 96.88 393 LEU B N 1
ATOM 6126 C CA . LEU B 1 393 ? -3.848 -32.531 -24.688 1 96.88 393 LEU B CA 1
ATOM 6127 C C . LEU B 1 393 ? -5.305 -32.969 -24.844 1 96.88 393 LEU B C 1
ATOM 6129 O O . LEU B 1 393 ? -6.16 -32.562 -24.047 1 96.88 393 LEU B O 1
ATOM 6133 N N . ALA B 1 394 ? -5.547 -33.688 -25.891 1 96.81 394 ALA B N 1
ATOM 6134 C CA . ALA B 1 394 ? -6.906 -34.156 -26.141 1 96.81 394 ALA B CA 1
ATOM 6135 C C . ALA B 1 394 ? -7.426 -35 -24.984 1 96.81 394 ALA B C 1
ATOM 6137 O O . ALA B 1 394 ? -8.594 -34.875 -24.594 1 96.81 394 ALA B O 1
ATOM 6138 N N . MET B 1 395 ? -6.605 -35.812 -24.469 1 97.38 395 MET B N 1
ATOM 6139 C CA . MET B 1 395 ? -6.977 -36.656 -23.344 1 97.38 395 MET B CA 1
ATOM 6140 C C . MET B 1 395 ? -7.281 -35.844 -22.109 1 97.38 395 MET B C 1
ATOM 6142 O O . MET B 1 395 ? -8.289 -36.062 -21.438 1 97.38 395 MET B O 1
ATOM 6146 N N . LEU B 1 396 ? -6.371 -34.906 -21.812 1 97.81 396 LEU B N 1
ATOM 6147 C CA . LEU B 1 396 ? -6.555 -34.031 -20.641 1 97.81 396 LEU B CA 1
ATOM 6148 C C . LEU B 1 396 ? -7.832 -33.219 -20.766 1 97.81 396 LEU B C 1
ATOM 6150 O O . LEU B 1 396 ? -8.531 -33 -19.781 1 97.81 396 LEU B O 1
ATOM 6154 N N . GLN B 1 397 ? -8.141 -32.75 -22 1 97.19 397 GLN B N 1
ATOM 6155 C CA . GLN B 1 397 ? -9.359 -32 -22.266 1 97.19 397 GLN B CA 1
ATOM 6156 C C . GLN B 1 397 ? -10.602 -32.875 -22.078 1 97.19 397 GLN B C 1
ATOM 6158 O O . GLN B 1 397 ? -11.594 -32.438 -21.484 1 97.19 397 GLN B O 1
ATOM 6163 N N . ALA B 1 398 ? -10.508 -34.062 -22.594 1 97.19 398 ALA B N 1
ATOM 6164 C CA . ALA B 1 398 ? -11.633 -35 -22.5 1 97.19 398 ALA B CA 1
ATOM 6165 C C . ALA B 1 398 ? -11.953 -35.281 -21.031 1 97.19 398 ALA B C 1
ATOM 6167 O O . ALA B 1 398 ? -13.125 -35.469 -20.672 1 97.19 398 ALA B O 1
ATOM 6168 N N . LYS B 1 399 ? -10.914 -35.375 -20.25 1 97.5 399 LYS B N 1
ATOM 6169 C CA . LYS B 1 399 ? -11.078 -35.656 -18.828 1 97.5 399 LYS B CA 1
ATOM 6170 C C . LYS B 1 399 ? -11.406 -34.375 -18.047 1 97.5 399 LYS B C 1
ATOM 6172 O O . LYS B 1 399 ? -11.578 -34.406 -16.828 1 97.5 399 LYS B O 1
ATOM 6177 N N . ARG B 1 400 ? 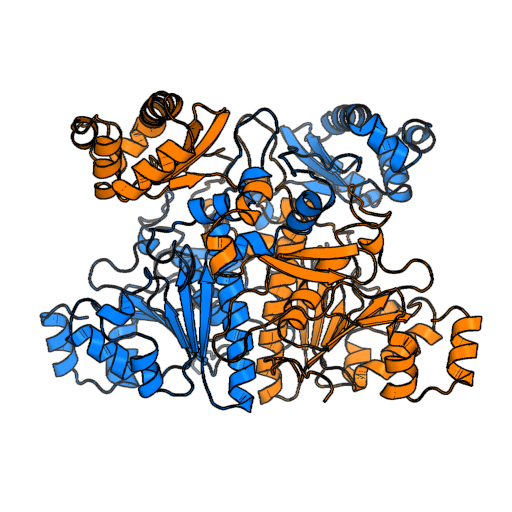-11.352 -33.219 -18.641 1 97.44 400 ARG B N 1
ATOM 6178 C CA . ARG B 1 400 ? -11.656 -31.922 -18.078 1 97.44 400 ARG B CA 1
ATOM 6179 C C . ARG B 1 400 ? -10.594 -31.5 -17.062 1 97.44 400 ARG B C 1
ATOM 6181 O O . ARG B 1 400 ? -10.898 -30.781 -16.109 1 97.44 400 ARG B O 1
ATOM 6188 N N . VAL B 1 401 ? -9.414 -32.031 -17.281 1 98.31 401 VAL B N 1
ATOM 6189 C CA . VAL B 1 401 ? -8.289 -31.641 -16.422 1 98.31 401 VAL B CA 1
ATOM 6190 C C . VAL B 1 401 ? -7.797 -30.25 -16.828 1 98.31 401 VAL B C 1
ATOM 6192 O O . VAL B 1 401 ? -7.348 -29.484 -15.977 1 98.31 401 VAL B O 1
ATOM 6195 N N . ILE B 1 402 ? -7.84 -30.047 -18.172 1 98.38 402 ILE B N 1
ATOM 6196 C CA . ILE B 1 402 ? -7.465 -28.734 -18.672 1 98.38 402 ILE B CA 1
ATOM 6197 C C . ILE B 1 402 ? -8.609 -28.156 -19.5 1 98.38 402 ILE B C 1
ATOM 6199 O O . ILE B 1 402 ? -9.492 -28.891 -19.953 1 98.38 402 ILE B O 1
#

Organism: Chloroflexus aurantiacus (strain ATCC 29366 / DSM 635 / J-10-fl) (NCBI:txid324602)

Radius of gyration: 26.31 Å; Cα contacts (8 Å, |Δi|>4): 1869; chains: 2; bounding box: 78×77×66 Å